Protein 1R0M (pdb70)

Structure (mmCIF, N/CA/C/O backbone):
data_1R0M
#
_entry.id   1R0M
#
_cell.length_a   116.367
_cell.length_b   116.367
_cell.length_c   120.467
_cell.angle_alpha   90.00
_cell.angle_beta   90.00
_cell.angle_gamma   90.00
#
_symmetry.space_group_name_H-M   'P 4'
#
loop_
_entity.id
_entity.type
_entity.pdbx_description
1 polymer 'N-acylamino acid racemase'
2 water water
#
loop_
_atom_site.group_PDB
_atom_site.id
_atom_site.type_symbol
_atom_site.label_atom_id
_atom_site.label_alt_id
_atom_site.label_comp_id
_atom_site.label_asym_id
_atom_site.label_entity_id
_atom_site.label_seq_id
_atom_site.pdbx_PDB_ins_code
_atom_site.Cartn_x
_atom_site.Cartn_y
_atom_site.Cartn_z
_atom_site.occupancy
_atom_site.B_iso_or_equiv
_atom_site.auth_seq_id
_atom_site.auth_comp_id
_atom_site.auth_asym_id
_atom_site.auth_atom_id
_atom_site.pdbx_PDB_model_num
ATOM 1 N N . ARG A 1 6 ? 17.778 25.222 21.826 1.00 27.39 6 ARG A N 1
ATOM 2 C CA . ARG A 1 6 ? 18.458 24.863 23.104 1.00 26.31 6 ARG A CA 1
ATOM 3 C C . ARG A 1 6 ? 19.782 24.126 22.874 1.00 22.91 6 ARG A C 1
ATOM 4 O O . ARG A 1 6 ? 20.341 24.130 21.767 1.00 20.34 6 ARG A O 1
ATOM 12 N N . MET A 1 7 ? 20.306 23.531 23.935 1.00 20.59 7 MET A N 1
ATOM 13 C CA . MET A 1 7 ? 21.681 23.054 23.932 1.00 19.92 7 MET A CA 1
ATOM 14 C C . MET A 1 7 ? 21.786 21.710 23.234 1.00 18.06 7 MET A C 1
ATOM 15 O O . MET A 1 7 ? 20.786 21.023 23.053 1.00 18.47 7 MET A O 1
ATOM 20 N N . PHE A 1 8 ? 22.993 21.354 22.816 1.00 15.40 8 PHE A N 1
ATOM 21 C CA . PHE A 1 8 ? 23.222 20.099 22.116 1.00 14.57 8 PHE A CA 1
ATOM 22 C C . PHE A 1 8 ? 24.294 19.265 22.810 1.00 14.43 8 PHE A C 1
ATOM 23 O O . PHE A 1 8 ? 25.314 19.780 23.261 1.00 13.73 8 PHE A O 1
ATOM 31 N N . LYS A 1 9 ? 24.025 17.968 22.913 1.00 14.56 9 LYS A N 1
ATOM 32 C CA . LYS A 1 9 ? 24.964 17.008 23.471 1.00 15.39 9 LYS A CA 1
ATOM 33 C C . LYS A 1 9 ? 25.672 16.291 22.335 1.00 14.94 9 LYS A C 1
ATOM 34 O O . LYS A 1 9 ? 25.032 15.760 21.434 1.00 16.50 9 LYS A O 1
ATOM 40 N N . ILE A 1 10 ? 26.996 16.290 22.373 1.00 13.96 10 ILE A N 1
ATOM 41 C CA . ILE A 1 10 ? 27.770 15.581 21.371 1.00 14.40 10 ILE A CA 1
ATOM 42 C C . ILE A 1 10 ? 27.967 14.159 21.877 1.00 14.75 10 ILE A C 1
ATOM 43 O O . ILE A 1 10 ? 28.689 13.921 22.841 1.00 15.41 10 ILE A O 1
ATOM 48 N N . GLU A 1 11 ? 27.279 13.231 21.222 1.00 14.70 11 GLU A N 1
ATOM 49 C CA . GLU A 1 11 ? 27.205 11.834 21.668 1.00 16.67 11 GLU A CA 1
ATOM 50 C C . GLU A 1 11 ? 28.231 10.900 21.041 1.00 15.35 11 GLU A C 1
ATOM 51 O O . GLU A 1 11 ? 28.588 9.882 21.631 1.00 16.63 11 GLU A O 1
ATOM 57 N N . ALA A 1 12 ? 28.673 11.195 19.825 1.00 13.83 12 ALA A N 1
ATOM 58 C CA . ALA A 1 12 ? 29.599 10.307 19.139 1.00 13.21 12 ALA A CA 1
ATOM 59 C C . ALA A 1 12 ? 30.383 11.085 18.100 1.00 12.12 12 ALA A C 1
ATOM 60 O O . ALA A 1 12 ? 29.955 12.161 17.655 1.00 12.71 12 ALA A O 1
ATOM 62 N N . ALA A 1 13 ? 31.532 10.541 17.725 1.00 12.23 13 ALA A N 1
ATOM 63 C CA . ALA A 1 13 ? 32.363 11.120 16.685 1.00 11.65 13 ALA A CA 1
ATOM 64 C C . ALA A 1 13 ? 32.937 10.017 15.818 1.00 12.10 13 ALA A C 1
ATOM 65 O O . ALA A 1 13 ? 33.255 8.932 16.294 1.00 15.01 13 ALA A O 1
ATOM 67 N N . GLU A 1 14 ? 33.064 10.294 14.533 1.00 11.34 14 GLU A N 1
ATOM 68 C CA . GLU A 1 14 ? 33.778 9.428 13.618 1.00 11.57 14 GLU A CA 1
ATOM 69 C C . GLU A 1 14 ? 34.931 10.196 13.000 1.00 10.78 14 GLU A C 1
ATOM 70 O O . GLU A 1 14 ? 34.781 11.365 12.659 1.00 11.09 14 GLU A O 1
ATOM 76 N N . ILE A 1 15 ? 36.070 9.532 12.832 1.00 10.76 15 ILE A N 1
ATOM 77 C CA . ILE A 1 15 ? 37.163 10.051 12.015 1.00 11.31 15 ILE A CA 1
ATOM 78 C C . ILE A 1 15 ? 37.269 9.118 10.828 1.00 11.49 15 ILE A C 1
ATOM 79 O O . ILE A 1 15 ? 37.427 7.905 11.007 1.00 12.46 15 ILE A O 1
ATOM 84 N N . VAL A 1 16 ? 37.119 9.677 9.635 1.00 11.80 16 VAL A N 1
ATOM 85 C CA . VAL A 1 16 ? 37.205 8.916 8.395 1.00 12.43 16 VAL A CA 1
ATOM 86 C C . VAL A 1 16 ? 38.276 9.527 7.522 1.00 12.31 16 VAL A C 1
ATOM 87 O O . VAL A 1 16 ? 38.210 10.708 7.217 1.00 13.31 16 VAL A O 1
ATOM 91 N N . VAL A 1 17 ? 39.260 8.730 7.132 1.00 12.50 17 VAL A N 1
ATOM 92 C CA . VAL A 1 17 ? 40.328 9.207 6.278 1.00 13.27 17 VAL A CA 1
ATOM 93 C C . VAL A 1 17 ? 40.136 8.596 4.902 1.00 12.33 17 VAL A C 1
ATOM 94 O O . VAL A 1 17 ? 40.219 7.377 4.738 1.00 13.20 17 VAL A O 1
ATOM 98 N N . ALA A 1 18 ? 39.861 9.449 3.924 1.00 12.91 18 ALA A N 1
ATOM 99 C CA . ALA A 1 18 ? 39.640 9.037 2.542 1.00 13.08 18 ALA A CA 1
ATOM 100 C C . ALA A 1 18 ? 40.871 9.302 1.697 1.00 14.10 18 ALA A C 1
ATOM 101 O O . ALA A 1 18 ? 41.657 10.213 1.985 1.00 14.67 18 ALA A O 1
ATOM 103 N N . ARG A 1 19 ? 41.039 8.484 0.660 1.00 15.50 19 ARG A N 1
ATOM 104 C CA . ARG A 1 19 ? 42.047 8.696 -0.363 1.00 18.15 19 ARG A CA 1
ATOM 105 C C . ARG A 1 19 ? 41.264 8.936 -1.642 1.00 17.48 19 ARG A C 1
ATOM 106 O O . ARG A 1 19 ? 40.785 8.011 -2.304 1.00 17.33 19 ARG A O 1
ATOM 114 N N . LEU A 1 20 ? 41.091 10.208 -1.956 1.00 16.88 20 LEU A N 1
ATOM 115 C CA . LEU A 1 20 ? 40.109 10.608 -2.944 1.00 17.01 20 LEU A CA 1
ATOM 116 C C . LEU A 1 20 ? 40.793 10.809 -4.288 1.00 17.52 20 LEU A C 1
ATOM 117 O O . LEU A 1 20 ? 41.729 11.584 -4.383 1.00 17.02 20 LEU A O 1
ATOM 122 N N . PRO A 1 21 ? 40.380 10.083 -5.331 1.00 18.10 21 PRO A N 1
ATOM 123 C CA . PRO A 1 21 ? 41.008 10.281 -6.638 1.00 18.61 21 PRO A CA 1
ATOM 124 C C . PRO A 1 21 ? 40.838 11.700 -7.186 1.00 18.67 21 PRO A C 1
ATOM 125 O O . PRO A 1 21 ? 39.732 12.248 -7.233 1.00 17.68 21 PRO A O 1
ATOM 129 N N . LEU A 1 22 ? 41.952 12.286 -7.595 1.00 19.68 22 LEU A N 1
ATOM 130 C CA . LEU A 1 22 ? 41.951 13.584 -8.233 1.00 21.68 22 LEU A CA 1
ATOM 131 C C . LEU A 1 22 ? 41.596 13.445 -9.699 1.00 22.94 22 LEU A C 1
ATOM 132 O O . LEU A 1 22 ? 41.471 12.337 -10.237 1.00 23.78 22 LEU A O 1
ATOM 137 N N . LYS A 1 23 ? 41.449 14.592 -10.343 1.00 24.12 23 LYS A N 1
ATOM 138 C CA . LYS A 1 23 ? 41.275 14.658 -11.776 1.00 25.25 23 LYS A CA 1
ATOM 139 C C . LYS A 1 23 ? 42.633 14.880 -12.439 1.00 26.29 23 LYS A C 1
ATOM 140 O O . LYS A 1 23 ? 43.338 15.857 -12.133 1.00 27.67 23 LYS A O 1
ATOM 146 N N . THR A 1 34 ? 47.180 13.219 -6.906 1.00 30.77 34 THR A N 1
ATOM 147 C CA . THR A 1 34 ? 46.818 12.139 -7.816 1.00 30.05 34 THR A CA 1
ATOM 148 C C . THR A 1 34 ? 45.736 11.310 -7.140 1.00 28.05 34 THR A C 1
ATOM 149 O O . THR A 1 34 ? 44.741 10.900 -7.746 1.00 27.11 34 THR A O 1
ATOM 153 N N . HIS A 1 35 ? 45.976 11.046 -5.868 1.00 26.18 35 HIS A N 1
ATOM 154 C CA . HIS A 1 35 ? 44.915 10.982 -4.883 1.00 24.86 35 HIS A CA 1
ATOM 155 C C . HIS A 1 35 ? 45.284 12.076 -3.892 1.00 23.49 35 HIS A C 1
ATOM 156 O O . HIS A 1 35 ? 46.426 12.521 -3.861 1.00 24.21 35 HIS A O 1
ATOM 163 N N . LYS A 1 36 ? 44.320 12.542 -3.112 1.00 21.42 36 LYS A N 1
ATOM 164 C CA . LYS A 1 36 ? 44.621 13.395 -1.972 1.00 20.34 36 LYS A CA 1
ATOM 165 C C . LYS A 1 36 ? 44.009 12.751 -0.747 1.00 18.28 36 LYS A C 1
ATOM 166 O O . LYS A 1 36 ? 42.905 12.238 -0.806 1.00 17.29 36 LYS A O 1
ATOM 172 N N . VAL A 1 37 ? 44.734 12.776 0.360 1.00 17.41 37 VAL A N 1
ATOM 173 C CA . VAL A 1 37 ? 44.215 12.284 1.620 1.00 16.24 37 VAL A CA 1
ATOM 174 C C . VAL A 1 37 ? 43.286 13.343 2.225 1.00 14.77 37 VAL A C 1
ATOM 175 O O . VAL A 1 37 ? 43.652 14.515 2.363 1.00 16.14 37 VAL A O 1
ATOM 179 N N . VAL A 1 38 ? 42.068 12.929 2.547 1.00 12.57 38 VAL A N 1
ATOM 180 C CA . VAL A 1 38 ? 41.040 13.827 3.057 1.00 11.70 38 VAL A CA 1
ATOM 181 C C . VAL A 1 38 ? 40.583 13.327 4.423 1.00 11.67 38 VAL A C 1
ATOM 182 O O . VAL A 1 38 ? 39.857 12.340 4.512 1.00 12.03 38 VAL A O 1
ATOM 186 N N . PRO A 1 39 ? 41.034 13.973 5.498 1.00 11.40 39 PRO A N 1
ATOM 187 C CA . PRO A 1 39 ? 40.582 13.613 6.841 1.00 11.19 39 PRO A CA 1
ATOM 188 C C . PRO A 1 39 ? 39.260 14.285 7.174 1.00 10.36 39 PRO A C 1
ATOM 189 O O . PRO A 1 39 ? 39.139 15.503 7.070 1.00 11.22 39 PRO A O 1
ATOM 193 N N . LEU A 1 40 ? 38.276 13.492 7.567 1.00 9.27 40 LEU A N 1
ATOM 194 C CA . LEU A 1 40 ? 36.962 13.997 7.944 1.00 9.58 40 LEU A CA 1
ATOM 195 C C . LEU A 1 40 ? 36.662 13.698 9.398 1.00 9.33 40 LEU A C 1
ATOM 196 O O . LEU A 1 40 ? 36.990 12.618 9.895 1.00 10.74 40 LEU A O 1
ATOM 201 N N . LEU A 1 41 ? 36.022 14.656 10.062 1.00 8.74 41 LEU A N 1
ATOM 202 C CA . LEU A 1 41 ? 35.426 14.459 11.373 1.00 8.77 41 LEU A CA 1
ATOM 203 C C . LEU A 1 41 ? 33.917 14.598 11.268 1.00 9.22 41 LEU A C 1
ATOM 204 O O . LEU A 1 41 ? 33.423 15.577 10.708 1.00 9.52 41 LEU A O 1
ATOM 209 N N . ILE A 1 42 ? 33.200 13.618 11.808 1.00 9.45 42 ILE A N 1
ATOM 210 C CA . ILE A 1 42 ? 31.746 13.647 11.875 1.00 10.16 42 ILE A CA 1
ATOM 211 C C . ILE A 1 42 ? 31.349 13.655 13.332 1.00 9.65 42 ILE A C 1
ATOM 212 O O . ILE A 1 42 ? 31.742 12.764 14.078 1.00 11.06 42 ILE A O 1
ATOM 217 N N . LEU A 1 43 ? 30.584 14.661 13.741 1.00 9.43 43 LEU A N 1
ATOM 218 C CA . LEU A 1 43 ? 30.054 14.747 15.096 1.00 10.08 43 LEU A CA 1
ATOM 219 C C . LEU A 1 43 ? 28.570 14.452 15.063 1.00 10.83 43 LEU A C 1
ATOM 220 O O . LEU A 1 43 ? 27.862 14.946 14.193 1.00 11.79 43 LEU A O 1
ATOM 225 N N . HIS A 1 44 ? 28.109 13.657 16.030 1.00 11.16 44 HIS A N 1
ATOM 226 C CA . HIS A 1 44 ? 26.719 13.216 16.120 1.00 12.45 44 HIS A CA 1
ATOM 227 C C . HIS A 1 44 ? 26.101 13.738 17.393 1.00 12.66 44 HIS A C 1
ATOM 228 O O . HIS A 1 44 ? 26.680 13.615 18.467 1.00 13.60 44 HIS A O 1
ATOM 235 N N . GLY A 1 45 ? 24.902 14.299 17.273 1.00 12.90 45 GLY A N 1
ATOM 236 C CA . GLY A 1 45 ? 24.106 14.650 18.431 1.00 14.01 45 GLY A CA 1
ATOM 237 C C . GLY A 1 45 ? 22.738 15.147 18.025 1.00 14.31 45 GLY A C 1
ATOM 238 O O . GLY A 1 45 ? 22.557 15.682 16.932 1.00 13.76 45 GLY A O 1
ATOM 239 N N . GLU A 1 46 ? 21.766 14.952 18.913 1.00 15.06 46 GLU A N 1
ATOM 240 C CA . GLU A 1 46 ? 20.430 15.512 18.752 1.00 15.44 46 GLU A CA 1
ATOM 241 C C . GLU A 1 46 ? 19.777 15.064 17.444 1.00 15.39 46 GLU A C 1
ATOM 242 O O . GLU A 1 46 ? 18.980 15.791 16.859 1.00 16.28 46 GLU A O 1
ATOM 248 N N . GLY A 1 47 ? 20.125 13.871 16.981 1.00 15.54 47 GLY A N 1
ATOM 249 C CA . GLY A 1 47 ? 19.556 13.313 15.768 1.00 15.82 47 GLY A CA 1
ATOM 250 C C . GLY A 1 47 ? 20.113 13.843 14.456 1.00 15.37 47 GLY A C 1
ATOM 251 O O . GLY A 1 47 ? 19.639 13.480 13.382 1.00 16.10 47 GLY A O 1
ATOM 252 N N . VAL A 1 48 ? 21.124 14.702 14.529 1.00 13.98 48 VAL A N 1
ATOM 253 C CA . VAL A 1 48 ? 21.741 15.253 13.328 1.00 14.02 48 VAL A CA 1
ATOM 254 C C . VAL A 1 48 ? 23.252 15.034 13.384 1.00 12.89 48 VAL A C 1
ATOM 255 O O . VAL A 1 48 ? 23.788 14.496 14.356 1.00 12.17 48 VAL A O 1
ATOM 259 N N . GLN A 1 49 ? 23.931 15.440 12.323 1.00 12.29 49 GLN A N 1
ATOM 260 C CA . GLN A 1 49 ? 25.373 15.273 12.250 1.00 12.43 49 GLN A CA 1
ATOM 261 C C . GLN A 1 49 ? 26.007 16.511 11.658 1.00 11.11 49 GLN A C 1
ATOM 262 O O . GLN A 1 49 ? 25.415 17.192 10.824 1.00 12.26 49 GLN A O 1
ATOM 268 N N . GLY A 1 50 ? 27.209 16.810 12.122 1.00 9.50 50 GLY A N 1
ATOM 269 C CA . GLY A 1 50 ? 28.044 17.854 11.550 1.00 9.24 50 GLY A CA 1
ATOM 270 C C . GLY A 1 50 ? 29.313 17.241 11.001 1.00 8.65 50 GLY A C 1
ATOM 271 O O . GLY A 1 50 ? 29.881 16.341 11.610 1.00 9.80 50 GLY A O 1
ATOM 272 N N . VAL A 1 51 ? 29.774 17.734 9.860 1.00 7.96 51 VAL A N 1
ATOM 273 C CA . VAL A 1 51 ? 30.963 17.186 9.218 1.00 7.83 51 VAL A CA 1
ATOM 274 C C . VAL A 1 51 ? 31.939 18.303 8.892 1.00 7.75 51 VAL A C 1
ATOM 275 O O . VAL A 1 51 ? 31.524 19.362 8.410 1.00 9.25 51 VAL A O 1
ATOM 279 N N . ALA A 1 52 ? 33.220 18.063 9.134 1.00 7.51 52 ALA A N 1
ATOM 280 C CA . ALA A 1 52 ? 34.266 18.977 8.708 1.00 7.25 52 ALA A CA 1
ATOM 281 C C . ALA A 1 52 ? 35.453 18.205 8.162 1.00 7.34 52 ALA A C 1
ATOM 282 O O . ALA A 1 52 ? 35.616 17.012 8.410 1.00 9.20 52 ALA A O 1
ATOM 284 N N . GLU A 1 53 ? 36.284 18.931 7.422 1.00 7.45 53 GLU A N 1
ATOM 285 C CA . GLU A 1 53 ? 37.407 18.397 6.684 1.00 8.21 53 GLU A CA 1
ATOM 286 C C . GLU A 1 53 ? 38.707 19.037 7.137 1.00 7.96 53 GLU A C 1
ATOM 287 O O . GLU A 1 53 ? 38.837 20.250 7.174 1.00 8.38 53 GLU A O 1
ATOM 293 N N . GLY A 1 54 ? 39.680 18.212 7.486 1.00 8.12 54 GLY A N 1
ATOM 294 C CA . GLY A 1 54 ? 40.979 18.721 7.879 1.00 8.80 54 GLY A CA 1
ATOM 295 C C . GLY A 1 54 ? 41.789 19.189 6.694 1.00 9.42 54 GLY A C 1
ATOM 296 O O . GLY A 1 54 ? 41.768 18.546 5.652 1.00 10.63 54 GLY A O 1
ATOM 297 N N . THR A 1 55 ? 42.516 20.303 6.862 1.00 9.68 55 THR A N 1
ATOM 298 C CA . THR A 1 55 ? 43.352 20.847 5.794 1.00 10.16 55 THR A CA 1
ATOM 299 C C . THR A 1 55 ? 44.843 20.658 6.046 1.00 10.88 55 THR A C 1
ATOM 300 O O . THR A 1 55 ? 45.669 21.209 5.318 1.00 12.03 55 THR A O 1
ATOM 304 N N . MET A 1 56 ? 45.210 19.883 7.067 1.00 11.00 56 MET A N 1
ATOM 305 C CA . MET A 1 56 ? 46.615 19.538 7.255 1.00 11.76 56 MET A CA 1
ATOM 306 C C . MET A 1 56 ? 46.984 18.400 6.312 1.00 12.19 56 MET A C 1
ATOM 307 O O . MET A 1 56 ? 46.130 17.604 5.902 1.00 12.54 56 MET A O 1
ATOM 312 N N . GLU A 1 57 ? 48.271 18.352 5.967 1.00 13.58 57 GLU A N 1
ATOM 313 C CA . GLU A 1 57 ? 48.816 17.389 5.022 1.00 14.18 57 GLU A CA 1
ATOM 314 C C . GLU A 1 57 ? 49.643 16.334 5.769 1.00 12.46 57 GLU A C 1
ATOM 315 O O . GLU A 1 57 ? 49.871 16.458 6.966 1.00 12.03 57 GLU A O 1
ATOM 321 N N . ALA A 1 58 ? 50.105 15.311 5.070 1.00 12.11 58 ALA A N 1
ATOM 322 C CA . ALA A 1 58 ? 50.914 14.270 5.703 1.00 12.25 58 ALA A CA 1
ATOM 323 C C . ALA A 1 58 ? 52.220 14.838 6.247 1.00 11.25 58 ALA A C 1
ATOM 324 O O . ALA A 1 58 ? 52.702 14.393 7.288 1.00 11.24 58 ALA A O 1
ATOM 326 N N . ARG A 1 59 ? 52.789 15.801 5.527 1.00 10.87 59 ARG A N 1
ATOM 327 C CA . ARG A 1 59 ? 54.022 16.489 5.896 1.00 11.31 59 ARG A CA 1
ATOM 328 C C . ARG A 1 59 ? 53.758 17.992 5.970 1.00 10.74 59 ARG A C 1
ATOM 329 O O . ARG A 1 59 ? 52.851 18.501 5.316 1.00 11.27 59 ARG A O 1
ATOM 337 N N . PRO A 1 60 ? 54.540 18.711 6.770 1.00 9.92 60 PRO A N 1
ATOM 338 C CA . PRO A 1 60 ? 54.288 20.133 7.015 1.00 10.60 60 PRO A CA 1
ATOM 339 C C . PRO A 1 60 ? 54.856 21.026 5.930 1.00 11.15 60 PRO A C 1
ATOM 340 O O . PRO A 1 60 ? 55.956 21.545 6.064 1.00 12.05 60 PRO A O 1
ATOM 344 N N . MET A 1 61 ? 54.087 21.180 4.853 1.00 11.98 61 MET A N 1
ATOM 345 C CA . MET A 1 61 ? 54.551 21.891 3.653 1.00 13.38 61 MET A CA 1
ATOM 346 C C . MET A 1 61 ? 53.959 23.297 3.542 1.00 12.65 61 MET A C 1
ATOM 347 O O . MET A 1 61 ? 54.696 24.262 3.352 1.00 14.42 61 MET A O 1
ATOM 352 N N . TYR A 1 62 ? 52.638 23.398 3.648 1.00 12.28 62 TYR A N 1
ATOM 353 C CA . TYR A 1 62 ? 51.948 24.687 3.648 1.00 12.38 62 TYR A CA 1
ATOM 354 C C . TYR A 1 62 ? 52.073 25.373 5.004 1.00 12.06 62 TYR A C 1
ATOM 355 O O . TYR A 1 62 ? 52.286 26.571 5.103 1.00 12.72 62 TYR A O 1
ATOM 364 N N . ARG A 1 63 ? 51.937 24.597 6.067 1.00 11.67 63 ARG A N 1
ATOM 365 C CA . ARG A 1 63 ? 52.177 25.100 7.406 1.00 11.13 63 ARG A CA 1
ATOM 366 C C . ARG A 1 63 ? 52.615 23.929 8.286 1.00 10.53 63 ARG A C 1
ATOM 367 O O . ARG A 1 63 ? 53.078 22.919 7.778 1.00 11.34 63 ARG A O 1
ATOM 375 N N . GLU A 1 64 ? 52.506 24.086 9.595 1.00 9.83 64 GLU A N 1
ATOM 376 C CA . GLU A 1 64 ? 53.251 23.268 10.535 1.00 9.76 64 GLU A CA 1
ATOM 377 C C . GLU A 1 64 ? 52.562 21.973 10.978 1.00 9.32 64 GLU A C 1
ATOM 378 O O . GLU A 1 64 ? 53.221 21.084 11.517 1.00 10.34 64 GLU A O 1
ATOM 384 N N . GLU A 1 65 ? 51.255 21.854 10.775 1.00 8.75 65 GLU A N 1
ATOM 385 C CA . GLU A 1 65 ? 50.516 20.700 11.270 1.00 8.88 65 GLU A CA 1
ATOM 386 C C . GLU A 1 65 ? 50.615 19.534 10.307 1.00 8.81 65 GLU A C 1
ATOM 387 O O . GLU A 1 65 ? 50.842 19.717 9.111 1.00 9.93 65 GLU A O 1
ATOM 393 N N . THR A 1 66 ? 50.420 18.330 10.830 1.00 8.82 66 THR A N 1
ATOM 394 C CA . THR A 1 66 ? 50.408 17.125 10.013 1.00 9.35 66 THR A CA 1
ATOM 395 C C . THR A 1 66 ? 49.220 16.251 10.371 1.00 9.48 66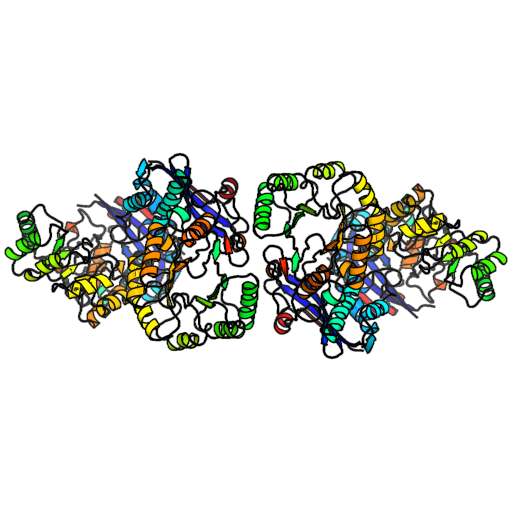 THR A C 1
ATOM 396 O O . THR A 1 66 ? 48.656 16.349 11.455 1.00 9.74 66 THR A O 1
ATOM 400 N N . ILE A 1 67 ? 48.855 15.372 9.453 1.00 9.94 67 ILE A N 1
ATOM 401 C CA . ILE A 1 67 ? 47.739 14.473 9.705 1.00 10.61 67 ILE A CA 1
ATOM 402 C C . ILE A 1 67 ? 48.006 13.611 10.947 1.00 10.15 67 ILE A C 1
ATOM 403 O O . ILE A 1 67 ? 47.128 13.450 11.791 1.00 10.26 67 ILE A O 1
ATOM 408 N N . ALA A 1 68 ? 49.210 13.056 11.091 1.00 10.20 68 ALA A N 1
ATOM 409 C CA . ALA A 1 68 ? 49.490 12.235 12.273 1.00 10.89 68 ALA A CA 1
ATOM 410 C C . ALA A 1 68 ? 49.335 13.006 13.580 1.00 10.23 68 ALA A C 1
ATOM 411 O O . ALA A 1 68 ? 48.741 12.506 14.537 1.00 10.81 68 ALA A O 1
ATOM 413 N N . GLY A 1 69 ? 49.887 14.217 13.634 1.00 9.60 69 GLY A N 1
ATOM 414 C CA . GLY A 1 69 ? 49.741 15.034 14.816 1.00 9.57 69 GLY A CA 1
ATOM 415 C C . GLY A 1 69 ? 48.287 15.388 15.111 1.00 9.16 69 GLY A C 1
ATOM 416 O O . GLY A 1 69 ? 47.810 15.277 16.234 1.00 9.35 69 GLY A O 1
ATOM 417 N N . ALA A 1 70 ? 47.577 15.819 14.080 1.00 9.15 70 ALA A N 1
ATOM 418 C CA . ALA A 1 70 ? 46.212 16.302 14.244 1.00 8.97 70 ALA A CA 1
ATOM 419 C C . ALA A 1 70 ? 45.272 15.182 14.663 1.00 9.19 70 ALA A C 1
ATOM 420 O O . ALA A 1 70 ? 44.463 15.362 15.559 1.00 9.49 70 ALA A O 1
ATOM 422 N N . LEU A 1 71 ? 45.380 14.017 14.042 1.00 9.79 71 LEU A N 1
ATOM 423 C CA . LEU A 1 71 ? 44.452 12.942 14.373 1.00 10.55 71 LEU A CA 1
ATOM 424 C C . LEU A 1 71 ? 44.745 12.381 15.773 1.00 10.45 71 LEU A C 1
ATOM 425 O O . LEU A 1 71 ? 43.834 12.011 16.507 1.00 10.15 71 LEU A O 1
ATOM 430 N N . ASP A 1 72 ? 46.007 12.344 16.171 1.00 10.32 72 ASP A N 1
ATOM 431 C CA . ASP A 1 72 ? 46.337 11.948 17.526 1.00 10.30 72 ASP A CA 1
ATOM 432 C C . ASP A 1 72 ? 45.786 12.957 18.548 1.00 10.25 72 ASP A C 1
ATOM 433 O O . ASP A 1 72 ? 45.303 12.575 19.613 1.00 10.81 72 ASP A O 1
ATOM 438 N N . LEU A 1 73 ? 45.855 14.250 18.226 1.00 9.96 73 LEU A N 1
ATOM 439 C CA . LEU A 1 73 ? 45.290 15.285 19.086 1.00 10.47 73 LEU A CA 1
ATOM 440 C C . LEU A 1 73 ? 43.765 15.153 19.186 1.00 9.88 73 LEU A C 1
ATOM 441 O O . LEU A 1 73 ? 43.197 15.301 20.265 1.00 10.26 73 LEU A O 1
ATOM 446 N N . LEU A 1 74 ? 43.106 14.859 18.069 1.00 9.74 74 LEU A N 1
ATOM 447 C CA . LEU A 1 74 ? 41.667 14.619 18.084 1.00 10.58 74 LEU A CA 1
ATOM 448 C C . LEU A 1 74 ? 41.292 13.430 18.956 1.00 10.38 74 LEU A C 1
ATOM 449 O O . LEU A 1 74 ? 40.469 13.561 19.862 1.00 11.54 74 LEU A O 1
ATOM 454 N N . ARG A 1 75 ? 41.872 12.262 18.688 1.00 11.24 75 ARG A N 1
ATOM 455 C CA . ARG A 1 75 ? 41.407 11.080 19.395 1.00 12.42 75 ARG A CA 1
ATOM 456 C C . ARG A 1 75 ? 41.868 11.045 20.850 1.00 12.32 75 ARG A C 1
ATOM 457 O O . ARG A 1 75 ? 41.152 10.537 21.708 1.00 13.52 75 ARG A O 1
ATOM 465 N N . GLY A 1 76 ? 43.027 11.630 21.138 1.00 12.08 76 GLY A N 1
ATOM 466 C CA . GLY A 1 76 ? 43.603 11.556 22.468 1.00 13.14 76 GLY A CA 1
ATOM 467 C C . GLY A 1 76 ? 43.269 12.704 23.397 1.00 12.71 76 GLY A C 1
ATOM 468 O O . GLY A 1 76 ? 43.441 12.588 24.607 1.00 14.96 76 GLY A O 1
ATOM 469 N N . THR A 1 77 ? 42.783 13.815 22.848 1.00 11.70 77 THR A N 1
ATOM 470 C CA . THR A 1 77 ? 42.571 15.018 23.642 1.00 11.56 77 THR A CA 1
ATOM 471 C C . THR A 1 77 ? 41.232 15.698 23.364 1.00 10.85 77 THR A C 1
ATOM 472 O O . THR A 1 77 ? 40.395 15.834 24.249 1.00 11.80 77 THR A O 1
ATOM 476 N N . PHE A 1 78 ? 41.027 16.135 22.130 1.00 10.11 78 PHE A N 1
ATOM 477 C CA . PHE A 1 78 ? 39.879 16.976 21.851 1.00 10.28 78 PHE A CA 1
ATOM 478 C C . PHE A 1 78 ? 38.551 16.216 21.922 1.00 9.99 78 PHE A C 1
ATOM 479 O O . PHE A 1 78 ? 37.579 16.702 22.503 1.00 11.34 78 PHE A O 1
ATOM 487 N N . LEU A 1 79 ? 38.495 15.023 21.343 1.00 9.64 79 LEU A N 1
ATOM 488 C CA . LEU A 1 79 ? 37.246 14.276 21.366 1.00 10.42 79 LEU A CA 1
ATOM 489 C C . LEU A 1 79 ? 36.902 13.833 22.795 1.00 11.41 79 LEU A C 1
ATOM 490 O O . LEU A 1 79 ? 35.771 14.026 23.209 1.00 11.80 79 LEU A O 1
ATOM 495 N N . PRO A 1 80 ? 37.834 13.283 23.578 1.00 11.94 80 PRO A N 1
ATOM 496 C CA . PRO A 1 80 ? 37.521 13.011 24.988 1.00 12.79 80 PRO A CA 1
ATOM 497 C C . PRO A 1 80 ? 36.999 14.221 25.758 1.00 13.09 80 PRO A C 1
ATOM 498 O O . PRO A 1 80 ? 36.176 14.069 26.662 1.00 14.42 80 PRO A O 1
ATOM 502 N N . ALA A 1 81 ? 37.457 15.414 25.406 1.00 13.33 81 ALA A N 1
ATOM 503 C CA . ALA A 1 81 ? 37.024 16.620 26.098 1.00 14.12 81 ALA A CA 1
ATOM 504 C C . ALA A 1 81 ? 35.573 16.982 25.814 1.00 13.98 81 ALA A C 1
ATOM 505 O O . ALA A 1 81 ? 34.908 17.574 26.666 1.00 17.00 81 ALA A O 1
ATOM 507 N N . ILE A 1 82 ? 35.066 16.636 24.633 1.00 12.38 82 ILE A N 1
ATOM 508 C CA . ILE A 1 82 ? 33.720 17.069 24.251 1.00 12.41 82 ILE A CA 1
ATOM 509 C C . ILE A 1 82 ? 32.672 15.968 24.243 1.00 12.26 82 ILE A C 1
ATOM 510 O O . ILE A 1 82 ? 31.491 16.268 24.333 1.00 12.98 82 ILE A O 1
ATOM 515 N N . LEU A 1 83 ? 33.078 14.705 24.150 1.00 12.35 83 LEU A N 1
ATOM 516 C CA . LEU A 1 83 ? 32.102 13.618 24.013 1.00 12.69 83 LEU A CA 1
ATOM 517 C C . LEU A 1 83 ? 31.319 13.428 25.306 1.00 13.33 83 LEU A C 1
ATOM 518 O O . LEU A 1 83 ? 31.901 13.352 26.384 1.00 14.20 83 LEU A O 1
ATOM 523 N N . GLY A 1 84 ? 29.998 13.384 25.186 1.00 13.71 84 GLY A N 1
ATOM 524 C CA . GLY A 1 84 ? 29.124 13.284 26.341 1.00 14.11 84 GLY A CA 1
ATOM 525 C C . GLY A 1 84 ? 28.751 14.616 26.958 1.00 14.43 84 GLY A C 1
ATOM 526 O O . GLY A 1 84 ? 27.934 14.668 27.880 1.00 16.00 84 GLY A O 1
ATOM 527 N N . GLN A 1 85 ? 29.353 15.694 26.465 1.00 14.86 85 GLN A N 1
ATOM 528 C CA . GLN A 1 85 ? 29.139 17.019 27.022 1.00 14.85 85 GLN A CA 1
ATOM 529 C C . GLN A 1 85 ? 28.077 17.780 26.242 1.00 13.90 85 GLN A C 1
ATOM 530 O O . GLN A 1 85 ? 27.840 17.507 25.059 1.00 13.96 85 GLN A O 1
ATOM 536 N N . THR A 1 86 ? 27.440 18.723 26.927 1.00 14.19 86 THR A N 1
ATOM 537 C CA . THR A 1 86 ? 26.369 19.523 26.373 1.00 14.46 86 THR A CA 1
ATOM 538 C C . THR A 1 86 ? 26.830 20.970 26.255 1.00 13.63 86 THR A C 1
ATOM 539 O O . THR A 1 86 ? 27.465 21.507 27.168 1.00 14.29 86 THR A O 1
ATOM 543 N N . PHE A 1 87 ? 26.518 21.588 25.116 1.00 12.39 87 PHE A N 1
ATOM 544 C CA . PHE A 1 87 ? 27.029 22.910 24.778 1.00 12.50 87 PHE A CA 1
ATOM 545 C C . PHE A 1 87 ? 25.928 23.828 24.283 1.00 12.09 87 PHE A C 1
ATOM 546 O O . PHE A 1 87 ? 24.989 23.390 23.623 1.00 12.53 87 PHE A O 1
ATOM 554 N N . ALA A 1 88 ? 26.089 25.115 24.538 1.00 11.44 88 ALA A N 1
ATOM 555 C CA . ALA A 1 88 ? 25.137 26.107 24.055 1.00 11.38 88 ALA A CA 1
ATOM 556 C C . ALA A 1 88 ? 25.333 26.446 22.571 1.00 9.97 88 ALA A C 1
ATOM 557 O O . ALA A 1 88 ? 24.391 26.773 21.855 1.00 10.82 88 ALA A O 1
ATOM 559 N N . ASN A 1 89 ? 26.574 26.430 22.121 1.00 9.29 89 ASN A N 1
ATOM 560 C CA . ASN A 1 89 ? 26.915 26.924 20.796 1.00 8.78 89 ASN A CA 1
ATOM 561 C C . ASN A 1 89 ? 28.317 26.468 20.431 1.00 8.76 89 ASN A C 1
ATOM 562 O O . ASN A 1 89 ? 29.003 25.867 21.260 1.00 8.51 89 ASN A O 1
ATOM 567 N N . PRO A 1 90 ? 28.749 26.671 19.188 1.00 7.81 90 PRO A N 1
ATOM 568 C CA . PRO A 1 90 ? 30.101 26.250 18.800 1.00 8.25 90 PRO A CA 1
ATOM 569 C C . PRO A 1 90 ? 31.201 26.987 19.547 1.00 8.89 90 PRO A C 1
ATOM 570 O O . PRO A 1 90 ? 32.298 26.447 19.723 1.00 10.36 90 PRO A O 1
ATOM 574 N N . GLU A 1 91 ? 30.918 28.201 20.001 1.00 8.71 91 GLU A N 1
ATOM 575 C CA . GLU A 1 91 ? 31.902 28.942 20.781 1.00 9.04 91 GLU A CA 1
ATOM 576 C C . GLU A 1 91 ? 32.193 28.205 22.099 1.00 9.31 91 GLU A C 1
ATOM 577 O O . GLU A 1 91 ? 33.341 28.131 22.546 1.00 10.45 91 GLU A O 1
ATOM 583 N N . ALA A 1 92 ? 31.161 27.630 22.709 1.00 9.33 92 ALA A N 1
ATOM 584 C CA . ALA A 1 92 ? 31.354 26.873 23.935 1.00 10.11 92 ALA A CA 1
ATOM 585 C C . ALA A 1 92 ? 32.157 25.594 23.656 1.00 10.43 92 ALA A C 1
ATOM 586 O O . ALA A 1 92 ? 32.966 25.167 24.473 1.00 11.45 92 ALA A O 1
ATOM 588 N N . VAL A 1 93 ? 31.946 24.975 22.496 1.00 10.10 93 VAL A N 1
ATOM 589 C CA . VAL A 1 93 ? 32.718 23.790 22.129 1.00 10.31 93 VAL A CA 1
ATOM 590 C C . VAL A 1 93 ? 34.206 24.155 22.028 1.00 10.68 93 VAL A C 1
ATOM 591 O O . VAL A 1 93 ? 35.064 23.481 22.602 1.00 11.20 93 VAL A O 1
ATOM 595 N N . SER A 1 94 ? 34.521 25.214 21.295 1.00 11.71 94 SER A N 1
ATOM 596 C CA . SER A 1 94 ? 35.889 25.693 21.177 1.00 13.90 94 SER A CA 1
ATOM 597 C C . SER A 1 94 ? 36.528 25.997 22.511 1.00 14.23 94 SER A C 1
ATOM 598 O O . SER A 1 94 ? 37.703 25.674 22.738 1.00 14.91 94 SER A O 1
ATOM 601 N N . ASP A 1 95 ? 35.765 26.662 23.372 1.00 15.30 95 ASP A N 1
ATOM 602 C CA . ASP A 1 95 ? 36.233 27.097 24.686 1.00 17.13 95 ASP A CA 1
ATOM 603 C C . ASP A 1 95 ? 36.707 25.906 25.480 1.00 16.13 95 ASP A C 1
ATOM 604 O O . ASP A 1 95 ? 37.664 26.004 26.243 1.00 16.61 95 ASP A O 1
ATOM 609 N N . ALA A 1 96 ? 36.045 24.775 25.304 1.00 15.49 96 ALA A N 1
ATOM 610 C CA . ALA A 1 96 ? 36.428 23.565 26.011 1.00 16.42 96 ALA A CA 1
ATOM 611 C C . ALA A 1 96 ? 37.841 23.086 25.641 1.00 16.35 96 ALA A C 1
ATOM 612 O O . ALA A 1 96 ? 38.458 22.339 26.395 1.00 17.82 96 ALA A O 1
ATOM 614 N N . LEU A 1 97 ? 38.375 23.537 24.510 1.00 15.32 97 LEU A N 1
ATOM 615 C CA . LEU A 1 97 ? 39.712 23.130 24.065 1.00 15.23 97 LEU A CA 1
ATOM 616 C C . LEU A 1 97 ? 40.791 24.216 24.217 1.00 15.77 97 LEU A C 1
ATOM 617 O O . LEU A 1 97 ? 41.923 24.045 23.751 1.00 16.36 97 LEU A O 1
ATOM 622 N N . GLY A 1 98 ? 40.457 25.319 24.874 1.00 16.57 98 GLY A N 1
ATOM 623 C CA . GLY A 1 98 ? 41.328 26.485 24.906 1.00 18.03 98 GLY A CA 1
ATOM 624 C C . GLY A 1 98 ? 42.666 26.353 25.613 1.00 18.85 98 GLY A C 1
ATOM 625 O O . GLY A 1 98 ? 43.552 27.191 25.405 1.00 20.71 98 GLY A O 1
ATOM 626 N N . SER A 1 99 ? 42.847 25.321 26.433 1.00 18.66 99 SER A N 1
ATOM 627 C CA . SER A 1 99 ? 44.100 25.161 27.160 1.00 19.92 99 SER A CA 1
ATOM 628 C C . SER A 1 99 ? 45.287 24.942 26.213 1.00 18.51 99 SER A C 1
ATOM 629 O O . SER A 1 99 ? 46.403 25.421 26.469 1.00 20.94 99 SER A O 1
ATOM 632 N N . TYR A 1 100 ? 45.038 24.244 25.110 1.00 15.23 100 TYR A N 1
ATOM 633 C CA . TYR A 1 100 ? 46.096 23.731 24.243 1.00 14.52 100 TYR A CA 1
ATOM 634 C C . TYR A 1 100 ? 46.553 24.761 23.229 1.00 12.79 100 TYR A C 1
ATOM 635 O O . TYR A 1 100 ? 45.759 25.567 22.759 1.00 15.27 100 TYR A O 1
ATOM 644 N N . ARG A 1 101 ? 47.838 24.733 22.907 1.00 10.91 101 ARG A N 1
ATOM 645 C CA . ARG A 1 101 ? 48.455 25.753 22.072 1.00 10.46 101 ARG A CA 1
ATOM 646 C C . ARG A 1 101 ? 48.561 25.369 20.602 1.00 9.64 101 ARG A C 1
ATOM 647 O O . ARG A 1 101 ? 48.854 24.221 20.264 1.00 10.33 101 ARG A O 1
ATOM 655 N N . GLY A 1 102 ? 48.349 26.346 19.725 1.00 9.39 102 GLY A N 1
ATOM 656 C CA . GLY A 1 102 ? 48.500 26.130 18.299 1.00 9.01 102 GLY A CA 1
ATOM 657 C C . GLY A 1 102 ? 47.516 25.123 17.756 1.00 8.16 102 GLY A C 1
ATOM 658 O O . GLY A 1 102 ? 46.382 25.033 18.209 1.00 8.75 102 GLY A O 1
ATOM 659 N N . ASN A 1 103 ? 47.961 24.349 16.783 1.00 7.41 103 ASN A N 1
ATOM 660 C CA . ASN A 1 103 ? 47.142 23.279 16.227 1.00 7.46 103 ASN A CA 1
ATOM 661 C C . ASN A 1 103 ? 45.774 23.762 15.783 1.00 7.41 103 ASN A C 1
ATOM 662 O O . ASN A 1 103 ? 44.745 23.127 16.028 1.00 7.90 103 ASN A O 1
ATOM 667 N N . ARG A 1 104 ? 45.777 24.883 15.076 1.00 7.96 104 ARG A N 1
ATOM 668 C CA . ARG A 1 104 ? 44.531 25.529 14.690 1.00 8.48 104 ARG A CA 1
ATOM 669 C C . ARG A 1 104 ? 43.708 24.713 13.715 1.00 7.49 104 ARG A C 1
ATOM 670 O O . ARG A 1 104 ? 42.480 24.742 13.786 1.00 7.26 104 ARG A O 1
ATOM 678 N N . MET A 1 105 ? 44.351 24.005 12.794 1.00 6.71 105 MET A N 1
ATOM 679 C CA . MET A 1 105 ? 43.595 23.220 11.831 1.00 7.36 105 MET A CA 1
ATOM 680 C C . MET A 1 105 ? 42.959 21.995 12.497 1.00 7.05 105 MET A C 1
ATOM 681 O O . MET A 1 105 ? 41.836 21.625 12.152 1.00 7.35 105 MET A O 1
ATOM 686 N N . A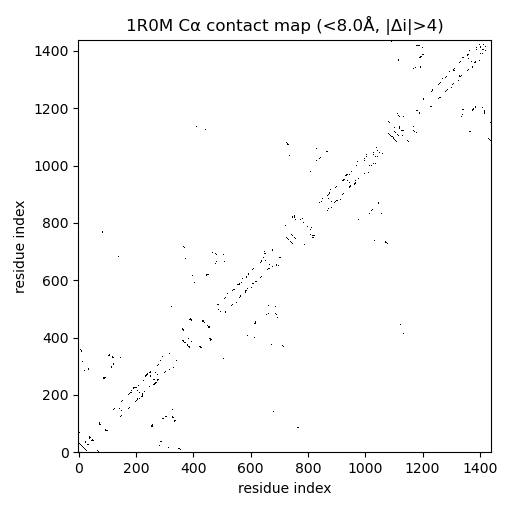LA A 1 106 ? 43.634 21.384 13.468 1.00 7.49 106 ALA A N 1
ATOM 687 C CA . ALA A 1 106 ? 43.020 20.311 14.240 1.00 7.40 106 ALA A CA 1
ATOM 688 C C . ALA A 1 106 ? 41.829 20.847 15.031 1.00 7.34 106 ALA A C 1
ATOM 689 O O . ALA A 1 106 ? 40.753 20.230 15.067 1.00 8.39 106 ALA A O 1
ATOM 691 N N . ARG A 1 107 ? 42.021 21.995 15.672 1.00 7.59 107 ARG A N 1
ATOM 692 C CA . ARG A 1 107 ? 40.938 22.647 16.396 1.00 8.58 107 ARG A CA 1
ATOM 693 C C . ARG A 1 107 ? 39.753 22.935 15.469 1.00 7.68 107 ARG A C 1
ATOM 694 O O . ARG A 1 107 ? 38.596 22.775 15.848 1.00 8.32 107 ARG A O 1
ATOM 702 N N . ALA A 1 108 ? 40.059 23.392 14.259 1.00 7.03 108 ALA A N 1
ATOM 703 C CA . ALA A 1 108 ? 39.034 23.748 13.284 1.00 6.91 108 ALA A CA 1
ATOM 704 C C . ALA A 1 108 ? 38.176 22.562 12.887 1.00 6.71 108 ALA A C 1
ATOM 705 O O . ALA A 1 108 ? 37.003 22.729 12.592 1.00 7.39 108 ALA A O 1
ATOM 707 N N . MET A 1 109 ? 38.744 21.366 12.838 1.00 7.05 109 MET A N 1
ATOM 708 C CA . MET A 1 109 ? 37.925 20.209 12.509 1.00 6.97 109 MET A CA 1
ATOM 709 C C . MET A 1 109 ? 36.777 20.076 13.501 1.00 7.10 109 MET A C 1
ATOM 710 O O . MET A 1 109 ? 35.631 19.830 13.121 1.00 7.83 109 MET A O 1
ATOM 715 N N . VAL A 1 110 ? 37.094 20.198 14.782 1.00 7.31 110 VAL A N 1
ATOM 716 C CA . VAL A 1 110 ? 36.072 20.128 15.813 1.00 7.34 110 VAL A CA 1
ATOM 717 C C . VAL A 1 110 ? 35.106 21.313 15.728 1.00 7.25 110 VAL A C 1
ATOM 718 O O . VAL A 1 110 ? 33.882 21.142 15.760 1.00 7.43 110 VAL A O 1
ATOM 722 N N . GLU A 1 111 ? 35.661 22.518 15.633 1.00 6.68 111 GLU A N 1
ATOM 723 C CA . GLU A 1 111 ? 34.866 23.733 15.701 1.00 6.84 111 GLU A CA 1
ATOM 724 C C . GLU A 1 111 ? 33.908 23.824 14.514 1.00 6.44 111 GLU A C 1
ATOM 725 O O . GLU A 1 111 ? 32.725 24.191 14.667 1.00 7.03 111 GLU A O 1
ATOM 731 N N . MET A 1 112 ? 34.413 23.499 13.328 1.00 6.81 112 MET A N 1
ATOM 732 C CA . MET A 1 112 ? 33.608 23.610 12.125 1.00 6.87 112 MET A CA 1
ATOM 733 C C . MET A 1 112 ? 32.537 22.516 12.060 1.00 6.80 112 MET A C 1
ATOM 734 O O . MET A 1 112 ? 31.420 22.761 11.611 1.00 7.20 112 MET A O 1
ATOM 739 N N . ALA A 1 113 ? 32.875 21.301 12.488 1.00 6.91 113 ALA A N 1
ATOM 740 C CA . ALA A 1 113 ? 31.858 20.260 12.579 1.00 7.15 113 ALA A CA 1
ATOM 741 C C . ALA A 1 113 ? 30.788 20.664 13.592 1.00 6.91 113 ALA A C 1
ATOM 742 O O . ALA A 1 113 ? 29.601 20.381 13.385 1.00 7.81 113 ALA A O 1
ATOM 744 N N . ALA A 1 114 ? 31.191 21.323 14.679 1.00 7.19 114 ALA A N 1
ATOM 745 C CA . ALA A 1 114 ? 30.219 21.801 15.661 1.00 7.34 114 ALA A CA 1
ATOM 746 C C . ALA A 1 114 ? 29.285 22.865 15.074 1.00 7.52 114 ALA A C 1
ATOM 747 O O . ALA A 1 114 ? 28.098 22.864 15.378 1.00 8.21 114 ALA A O 1
ATOM 749 N N . TRP A 1 115 ? 29.812 23.764 14.242 1.00 7.39 115 TRP A N 1
ATOM 750 C CA . TRP A 1 115 ? 28.949 24.734 13.567 1.00 6.83 115 TRP A CA 1
ATOM 751 C C . TRP A 1 115 ? 27.923 24.031 12.693 1.00 7.00 115 TRP A C 1
ATOM 752 O O . TRP A 1 115 ? 26.753 24.406 12.684 1.00 7.84 115 TRP A O 1
ATOM 763 N N . ASP A 1 116 ? 28.367 23.027 11.943 1.00 6.90 116 ASP A N 1
ATOM 764 C CA . ASP A 1 116 ? 27.462 22.302 11.047 1.00 7.31 116 ASP A CA 1
ATOM 765 C C . ASP A 1 116 ? 26.379 21.582 11.866 1.00 7.83 116 ASP A C 1
ATOM 766 O O . ASP A 1 116 ? 25.195 21.634 11.532 1.00 7.99 116 ASP A O 1
ATOM 771 N N . LEU A 1 117 ? 26.791 20.943 12.959 1.00 7.78 117 LEU A N 1
ATOM 772 C CA . LEU A 1 117 ? 25.855 20.237 13.823 1.00 8.22 117 LEU A CA 1
ATOM 773 C C . LEU A 1 117 ? 24.834 21.205 14.432 1.00 8.20 117 LEU A C 1
ATOM 774 O O . LEU A 1 117 ? 23.621 20.965 14.365 1.00 9.01 117 LEU A O 1
ATOM 779 N N . TRP A 1 118 ? 25.334 22.278 15.039 1.00 8.13 118 TRP A N 1
ATOM 780 C CA . TRP A 1 118 ? 24.502 23.285 15.675 1.00 8.07 118 TRP A CA 1
ATOM 781 C C . TRP A 1 118 ? 23.488 23.852 14.682 1.00 7.82 118 TRP A C 1
ATOM 782 O O . TRP A 1 118 ? 22.298 23.916 14.961 1.00 8.64 118 TRP A O 1
ATOM 793 N N . ALA A 1 119 ? 23.960 24.274 13.520 1.00 7.84 119 ALA A N 1
ATOM 794 C CA . ALA A 1 119 ? 23.083 24.817 12.495 1.00 8.09 119 ALA A CA 1
ATOM 795 C C . ALA A 1 119 ? 21.983 23.820 12.133 1.00 8.56 119 ALA A C 1
ATOM 796 O O . ALA A 1 119 ? 20.824 24.197 11.963 1.00 9.26 119 ALA A O 1
ATOM 798 N N . ARG A 1 120 ? 22.343 22.547 12.030 1.00 8.55 120 ARG A N 1
ATOM 799 C CA . ARG A 1 120 ? 21.373 21.524 11.688 1.00 8.86 120 ARG A CA 1
ATOM 800 C C . ARG A 1 120 ? 20.379 21.249 12.819 1.00 9.25 120 ARG A C 1
ATOM 801 O O . ARG A 1 120 ? 19.257 20.853 12.535 1.00 10.90 120 ARG A O 1
ATOM 809 N N . THR A 1 121 ? 20.751 21.476 14.082 1.00 9.38 121 THR A N 1
ATOM 810 C CA . THR A 1 121 ? 19.747 21.353 15.156 1.00 10.11 121 THR A CA 1
ATOM 811 C C . THR A 1 121 ? 18.695 22.430 15.033 1.00 10.94 121 THR A C 1
ATOM 812 O O . THR A 1 121 ? 17.580 22.244 15.512 1.00 12.60 121 THR A O 1
ATOM 816 N N . LEU A 1 122 ? 19.052 23.564 14.438 1.00 11.07 122 LEU A N 1
ATOM 817 C CA . LEU A 1 122 ? 18.126 24.683 14.270 1.00 11.62 122 LEU A CA 1
ATOM 818 C C . LEU A 1 122 ? 17.436 24.682 12.904 1.00 11.90 122 LEU A C 1
ATOM 819 O O . LEU A 1 122 ? 16.465 25.409 12.683 1.00 13.58 122 LEU A O 1
ATOM 824 N N . GLY A 1 123 ? 17.955 23.881 11.979 1.00 11.45 123 GLY A N 1
ATOM 825 C CA . GLY A 1 123 ? 17.478 23.864 10.608 1.00 11.71 123 GLY A CA 1
ATOM 826 C C . GLY A 1 123 ? 17.806 25.103 9.792 1.00 11.65 123 GLY A C 1
ATOM 827 O O . GLY A 1 123 ? 17.080 25.438 8.871 1.00 13.85 123 GLY A O 1
ATOM 828 N N . VAL A 1 124 ? 18.918 25.766 10.102 1.00 10.66 124 VAL A N 1
ATOM 829 C CA . VAL A 1 124 ? 19.288 27.031 9.470 1.00 10.10 124 VAL A CA 1
ATOM 830 C C . VAL A 1 124 ? 20.590 26.864 8.663 1.00 9.44 124 VAL A C 1
ATOM 831 O O . VAL A 1 124 ? 21.503 26.170 9.106 1.00 9.42 124 VAL A O 1
ATOM 835 N N . PRO A 1 125 ? 20.692 27.489 7.487 1.00 8.74 125 PRO A N 1
ATOM 836 C CA . PRO A 1 125 ? 21.969 27.492 6.758 1.00 8.25 125 PRO A CA 1
ATOM 837 C C . PRO A 1 125 ? 23.103 28.082 7.593 1.00 7.95 125 PRO A C 1
ATOM 838 O O . PRO A 1 125 ? 22.909 29.025 8.368 1.00 8.65 125 PRO A O 1
ATOM 842 N N . LEU A 1 126 ? 24.288 27.517 7.429 1.00 7.69 126 LEU A N 1
ATOM 843 C CA . LEU A 1 126 ? 25.437 27.966 8.197 1.00 7.66 126 LEU A CA 1
ATOM 844 C C . LEU A 1 126 ? 25.785 29.440 7.960 1.00 7.62 126 LEU A C 1
ATOM 845 O O . LEU A 1 126 ? 25.990 30.203 8.907 1.00 8.35 126 LEU A O 1
ATOM 850 N N . GLY A 1 127 ? 25.841 29.860 6.705 1.00 7.98 127 GLY A N 1
ATOM 851 C CA . GLY A 1 127 ? 26.192 31.234 6.393 1.00 8.43 127 GLY A CA 1
ATOM 852 C C . GLY A 1 127 ? 25.236 32.205 7.067 1.00 8.35 127 GLY A C 1
ATOM 853 O O . GLY A 1 127 ? 25.637 33.237 7.601 1.00 8.91 127 GLY A O 1
ATOM 854 N N . THR A 1 128 ? 23.958 31.852 7.098 1.00 8.80 128 THR A N 1
ATOM 855 C CA . THR A 1 128 ? 22.949 32.661 7.771 1.00 8.99 128 THR A CA 1
ATOM 856 C C . THR A 1 128 ? 23.279 32.928 9.229 1.00 8.42 128 THR A C 1
ATOM 857 O O . THR A 1 128 ? 23.168 34.064 9.688 1.00 8.50 128 THR A O 1
ATOM 861 N N . LEU A 1 129 ? 23.663 31.883 9.965 1.00 8.81 129 LEU A N 1
ATOM 862 C CA . LEU A 1 129 ? 24.015 32.005 11.374 1.00 9.55 129 LEU A CA 1
ATOM 863 C C . LEU A 1 129 ? 25.261 32.827 11.598 1.00 8.96 129 LEU A C 1
ATOM 864 O O . LEU A 1 129 ? 25.411 33.464 12.637 1.00 10.46 129 LEU A O 1
ATOM 869 N N . LEU A 1 130 ? 26.163 32.836 10.621 1.00 7.94 130 LEU A N 1
ATOM 870 C CA . LEU A 1 130 ? 27.376 33.636 10.710 1.00 8.23 130 LEU A CA 1
ATOM 871 C C . LEU A 1 130 ? 27.144 35.093 10.304 1.00 8.12 130 LEU A C 1
ATOM 872 O O . LEU A 1 130 ? 28.046 35.912 10.459 1.00 9.08 130 LEU A O 1
ATOM 877 N N . GLY A 1 131 ? 25.963 35.398 9.775 1.00 8.12 131 GLY A N 1
ATOM 878 C CA . GLY A 1 131 ? 25.567 36.751 9.439 1.00 8.17 131 GLY A CA 1
ATOM 879 C C . GLY A 1 131 ? 25.611 37.093 7.962 1.00 7.96 131 GLY A C 1
ATOM 880 O O . GLY A 1 131 ? 25.314 38.232 7.583 1.00 9.78 131 GLY A O 1
ATOM 881 N N . GLY A 1 132 ? 25.960 36.126 7.119 1.00 8.19 132 GLY A N 1
ATOM 882 C CA . GLY A 1 132 ? 25.963 36.357 5.684 1.00 8.47 132 GLY A CA 1
ATOM 883 C C . GLY A 1 132 ? 24.559 36.339 5.109 1.00 9.46 132 GLY A C 1
ATOM 884 O O . GLY A 1 132 ? 23.669 35.679 5.650 1.00 10.39 132 GLY A O 1
ATOM 885 N N . HIS A 1 133 ? 24.358 37.054 4.005 1.00 10.25 133 HIS A N 1
ATOM 886 C CA . HIS A 1 133 ? 23.085 36.960 3.292 1.00 11.69 133 HIS A CA 1
ATOM 887 C C . HIS A 1 133 ? 23.250 37.025 1.759 1.00 12.94 133 HIS A C 1
ATOM 888 O O . HIS A 1 133 ? 22.317 37.350 1.047 1.00 15.72 133 HIS A O 1
ATOM 895 N N . LYS A 1 134 ? 24.431 36.676 1.253 1.00 13.37 134 LYS A N 1
ATOM 896 C CA . LYS A 1 134 ? 24.615 36.430 -0.183 1.00 13.96 134 LYS A CA 1
ATOM 897 C C . LYS A 1 134 ? 24.059 35.061 -0.587 1.00 14.14 134 LYS A C 1
ATOM 898 O O . LYS A 1 134 ? 24.148 34.092 0.179 1.00 15.09 134 LYS A O 1
ATOM 904 N N . GLU A 1 135 ? 23.518 34.971 -1.805 1.00 14.45 135 GLU A N 1
ATOM 905 C CA . GLU A 1 135 ? 23.011 33.710 -2.365 1.00 15.41 135 GLU A CA 1
ATOM 906 C C . GLU A 1 135 ? 24.022 33.040 -3.306 1.00 13.28 135 GLU A C 1
ATOM 907 O O . GLU A 1 135 ? 23.895 31.866 -3.656 1.00 12.21 135 GLU A O 1
ATOM 913 N N . GLN A 1 136 ? 25.024 33.809 -3.716 1.00 12.28 136 GLN A N 1
ATOM 914 C CA . GLN A 1 136 ? 26.103 33.316 -4.557 1.00 12.70 136 GLN A CA 1
ATOM 915 C C . GLN A 1 136 ? 27.357 34.093 -4.205 1.00 10.70 136 GLN A C 1
ATOM 916 O O . GLN A 1 136 ? 27.277 35.201 -3.701 1.00 11.35 136 GLN A O 1
ATOM 922 N N . VAL A 1 137 ? 28.510 33.508 -4.476 1.00 8.98 137 VAL A N 1
ATOM 923 C CA . VAL A 1 137 ? 29.783 34.129 -4.141 1.00 8.45 137 VAL A CA 1
ATOM 924 C C . VAL A 1 137 ? 30.698 34.161 -5.363 1.00 8.16 137 VAL A C 1
ATOM 925 O O . VAL A 1 137 ? 30.708 33.227 -6.170 1.00 8.53 137 VAL A O 1
ATOM 929 N N . GLU A 1 138 ? 31.479 35.228 -5.494 1.00 7.72 138 GLU A N 1
ATOM 930 C CA . GLU A 1 138 ? 32.368 35.381 -6.632 1.00 7.88 138 GLU A CA 1
ATOM 931 C C . GLU A 1 138 ? 33.610 34.524 -6.495 1.00 7.22 138 GLU A C 1
ATOM 932 O O . GLU A 1 138 ? 34.199 34.424 -5.407 1.00 8.04 138 GLU A O 1
ATOM 938 N N . VAL A 1 139 ? 34.030 33.942 -7.617 1.00 7.59 139 VAL A N 1
ATOM 939 C CA . VAL A 1 139 ? 35.154 33.030 -7.637 1.00 8.82 139 VAL A CA 1
ATOM 940 C C . VAL A 1 139 ? 36.223 33.499 -8.604 1.00 7.83 139 VAL A C 1
ATOM 941 O O . VAL A 1 139 ? 35.937 34.079 -9.660 1.00 8.48 139 VAL A O 1
ATOM 945 N N . GLY A 1 140 ? 37.469 33.245 -8.209 1.00 7.50 140 GLY A N 1
ATOM 946 C CA . GLY A 1 140 ? 38.615 33.476 -9.060 1.00 7.62 140 GLY A CA 1
ATOM 947 C C . GLY A 1 140 ? 39.292 32.173 -9.418 1.00 7.93 140 GLY A C 1
ATOM 948 O O . GLY A 1 140 ? 38.908 31.106 -8.950 1.00 8.95 140 GLY A O 1
ATOM 949 N N . VAL A 1 141 ? 40.302 32.284 -10.272 1.00 7.98 141 VAL A N 1
ATOM 950 C CA . VAL A 1 141 ? 41.071 31.149 -10.743 1.00 8.44 141 VAL A CA 1
ATOM 951 C C . VAL A 1 141 ? 42.538 31.374 -10.430 1.00 8.25 141 VAL A C 1
ATOM 952 O O . VAL A 1 141 ? 42.999 32.520 -10.345 1.00 8.20 141 VAL A O 1
ATOM 956 N N . SER A 1 142 ? 43.261 30.269 -10.281 1.00 9.45 142 SER A N 1
ATOM 957 C CA . SER A 1 142 ? 44.683 30.271 -9.962 1.00 10.61 142 SER A CA 1
ATOM 958 C C . SER A 1 142 ? 45.457 29.530 -11.022 1.00 11.08 142 SER A C 1
ATOM 959 O O . SER A 1 142 ? 45.188 28.353 -11.273 1.00 13.23 142 SER A O 1
ATOM 962 N N . LEU A 1 143 ? 46.407 30.212 -11.645 1.00 10.01 143 LEU A N 1
ATOM 963 C CA . LEU A 1 143 ? 47.210 29.648 -12.717 1.00 10.95 143 LEU A CA 1
ATOM 964 C C . LEU A 1 143 ? 48.613 29.348 -12.216 1.00 10.85 143 LEU A C 1
ATOM 965 O O . LEU A 1 143 ? 49.260 30.187 -11.579 1.00 11.46 143 LEU A O 1
ATOM 970 N N . GLY A 1 144 ? 49.099 28.157 -12.531 1.00 11.55 144 GLY A N 1
ATOM 971 C CA . GLY A 1 144 ? 50.477 27.817 -12.267 1.00 12.26 144 GLY A CA 1
ATOM 972 C C . GLY A 1 144 ? 51.417 28.533 -13.214 1.00 12.19 144 GLY A C 1
ATOM 973 O O . GLY A 1 144 ? 51.008 29.286 -14.084 1.00 12.23 144 GLY A O 1
ATOM 974 N N . ILE A 1 145 ? 52.700 28.284 -13.039 1.00 13.12 145 ILE A N 1
ATOM 975 C CA . ILE A 1 145 ? 53.709 28.833 -13.922 1.00 13.34 145 ILE A CA 1
ATOM 976 C C . ILE A 1 145 ? 53.634 28.165 -15.288 1.00 13.19 145 ILE A C 1
ATOM 977 O O . ILE A 1 145 ? 53.6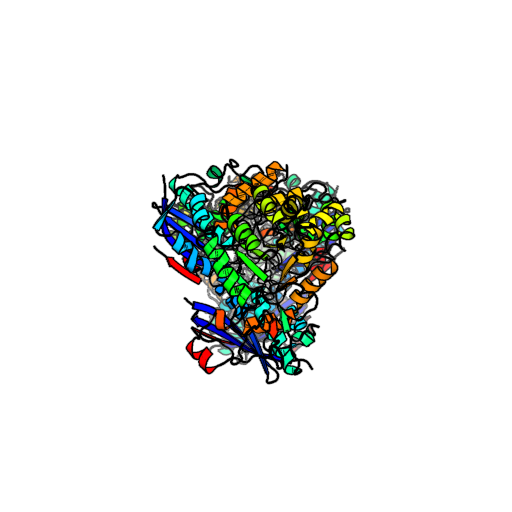20 26.940 -15.374 1.00 13.97 145 ILE A O 1
ATOM 982 N N . GLN A 1 146 ? 53.549 28.966 -16.341 1.00 13.32 146 GLN A N 1
ATOM 983 C CA . GLN A 1 146 ? 53.537 28.470 -17.710 1.00 14.21 146 GLN A CA 1
ATOM 984 C C . GLN A 1 146 ? 54.922 28.689 -18.330 1.00 14.98 146 GLN A C 1
ATOM 985 O O . GLN A 1 146 ? 55.775 29.365 -17.762 1.00 15.19 146 GLN A O 1
ATOM 991 N N . ALA A 1 147 ? 55.147 28.117 -19.505 1.00 15.59 147 ALA A N 1
ATOM 992 C CA . ALA A 1 147 ? 56.498 28.057 -20.058 1.00 15.71 147 ALA A CA 1
ATOM 993 C C . ALA A 1 147 ? 56.990 29.404 -20.573 1.00 15.27 147 ALA A C 1
ATOM 994 O O . ALA A 1 147 ? 58.189 29.669 -20.600 1.00 16.57 147 ALA A O 1
ATOM 996 N N . ASP A 1 148 ? 56.062 30.263 -20.985 1.00 14.42 148 ASP A N 1
ATOM 997 C CA . ASP A 1 148 ? 56.420 31.539 -21.585 1.00 13.68 148 ASP A CA 1
ATOM 998 C C . ASP A 1 148 ? 55.248 32.535 -21.514 1.00 12.35 148 ASP A C 1
ATOM 999 O O . ASP A 1 148 ? 54.164 32.212 -20.993 1.00 12.51 148 ASP A O 1
ATOM 1004 N N . GLU A 1 149 ? 55.475 33.742 -22.013 1.00 12.47 149 GLU A N 1
ATOM 1005 C CA . GLU A 1 149 ? 54.481 34.803 -21.936 1.00 12.39 149 GLU A CA 1
ATOM 1006 C C . GLU A 1 149 ? 53.215 34.456 -22.695 1.00 12.81 149 GLU A C 1
ATOM 1007 O O . GLU A 1 149 ? 52.112 34.607 -22.175 1.00 12.35 149 GLU A O 1
ATOM 1013 N N . GLN A 1 150 ? 53.358 33.989 -23.931 1.00 13.50 150 GLN A N 1
ATOM 1014 C CA . GLN A 1 150 ? 52.168 33.729 -24.724 1.00 14.71 150 GLN A CA 1
ATOM 1015 C C . GLN A 1 150 ? 51.322 32.589 -24.155 1.00 13.89 150 GLN A C 1
ATOM 1016 O O . GLN A 1 150 ? 50.105 32.658 -24.225 1.00 13.74 150 GLN A O 1
ATOM 1022 N N . ALA A 1 151 ? 51.942 31.562 -23.583 1.00 13.28 151 ALA A N 1
ATOM 1023 C CA . ALA A 1 151 ? 51.206 30.469 -22.972 1.00 13.18 151 ALA A CA 1
ATOM 1024 C C . ALA A 1 151 ? 50.433 30.979 -21.748 1.00 12.56 151 ALA A C 1
ATOM 1025 O O . ALA A 1 151 ? 49.327 30.534 -21.463 1.00 12.96 151 ALA A O 1
ATOM 1027 N N . THR A 1 152 ? 51.042 31.906 -21.014 1.00 11.76 152 THR A N 1
ATOM 1028 C CA . THR A 1 152 ? 50.379 32.537 -19.878 1.00 10.91 152 THR A CA 1
ATOM 1029 C C . THR A 1 152 ? 49.137 33.284 -20.368 1.00 10.22 152 THR A C 1
ATOM 1030 O O . THR A 1 152 ? 48.048 33.118 -19.834 1.00 10.39 152 THR A O 1
ATOM 1034 N N . VAL A 1 153 ? 49.316 34.129 -21.372 1.00 10.83 153 VAL A N 1
ATOM 1035 C CA . VAL A 1 153 ? 48.215 34.924 -21.895 1.00 10.84 153 VAL A CA 1
ATOM 1036 C C . VAL A 1 153 ? 47.091 34.032 -22.440 1.00 11.07 153 VAL A C 1
ATOM 1037 O O . VAL A 1 153 ? 45.912 34.307 -22.216 1.00 10.68 153 VAL A O 1
ATOM 1041 N N . ASP A 1 154 ? 47.442 32.959 -23.150 1.00 10.97 154 ASP A N 1
ATOM 1042 C CA . ASP A 1 154 ? 46.419 32.061 -23.698 1.00 12.29 154 ASP A CA 1
ATOM 1043 C C . ASP A 1 154 ? 45.559 31.454 -22.597 1.00 11.13 154 ASP A C 1
ATOM 1044 O O . ASP A 1 154 ? 44.342 31.349 -22.735 1.00 11.28 154 ASP A O 1
ATOM 1049 N N . LEU A 1 155 ? 46.189 31.034 -21.500 1.00 10.62 155 LEU A N 1
ATOM 1050 C CA . LEU A 1 155 ? 45.453 30.411 -20.424 1.00 11.03 155 LEU A CA 1
ATOM 1051 C C . LEU A 1 155 ? 44.590 31.461 -19.700 1.00 9.83 155 LEU A C 1
ATOM 1052 O O . LEU A 1 155 ? 43.444 31.202 -19.351 1.00 10.35 155 LEU A O 1
ATOM 1057 N N . VAL A 1 156 ? 45.135 32.649 -19.474 1.00 9.16 156 VAL A N 1
ATOM 1058 C CA . VAL A 1 156 ? 44.330 33.722 -18.913 1.00 8.97 156 VAL A CA 1
ATOM 1059 C C . VAL A 1 156 ? 43.108 33.981 -19.785 1.00 8.59 156 VAL A C 1
ATOM 1060 O O . VAL A 1 156 ? 41.998 34.123 -19.275 1.00 9.13 156 VAL A O 1
ATOM 1064 N N . ARG A 1 157 ? 43.309 34.027 -21.098 1.00 9.42 157 ARG A N 1
ATOM 1065 C CA . ARG A 1 157 ? 42.210 34.310 -22.010 1.00 10.20 157 ARG A CA 1
ATOM 1066 C C . ARG A 1 157 ? 41.085 33.273 -21.873 1.00 9.54 157 ARG A C 1
ATOM 1067 O O . ARG A 1 157 ? 39.909 33.619 -21.868 1.00 9.82 157 ARG A O 1
ATOM 1075 N N . ARG A 1 158 ? 41.464 32.008 -21.750 1.00 9.04 158 ARG A N 1
ATOM 1076 C CA . ARG A 1 158 ? 40.499 30.948 -21.494 1.00 9.31 158 ARG A CA 1
ATOM 1077 C C . ARG A 1 158 ? 39.655 31.266 -20.263 1.00 9.14 158 ARG A C 1
ATOM 1078 O O . ARG A 1 158 ? 38.425 31.213 -20.292 1.00 9.45 158 ARG A O 1
ATOM 1086 N N . HIS A 1 159 ? 40.330 31.578 -19.159 1.00 8.94 159 HIS A N 1
ATOM 1087 C CA . HIS A 1 159 ? 39.630 31.755 -17.901 1.00 8.98 159 HIS A CA 1
ATOM 1088 C C . HIS A 1 159 ? 38.813 33.037 -17.857 1.00 8.69 159 HIS A C 1
ATOM 1089 O O . HIS A 1 159 ? 37.760 33.065 -17.234 1.00 9.39 159 HIS A O 1
ATOM 1096 N N . VAL A 1 160 ? 39.278 34.092 -18.523 1.00 8.46 160 VAL A N 1
ATOM 1097 C CA . VAL A 1 160 ? 38.472 35.293 -18.676 1.00 9.38 160 VAL A CA 1
ATOM 1098 C C . VAL A 1 160 ? 37.169 34.957 -19.414 1.00 9.42 160 VAL A C 1
ATOM 1099 O O . VAL A 1 160 ? 36.095 35.386 -19.004 1.00 9.61 160 VAL A O 1
ATOM 1103 N N . GLU A 1 161 ? 37.256 34.162 -20.475 1.00 9.59 161 GLU A N 1
ATOM 1104 C CA . GLU A 1 161 ? 36.065 33.800 -21.246 1.00 10.46 161 GLU A CA 1
ATOM 1105 C C . GLU A 1 161 ? 35.110 32.917 -20.442 1.00 10.47 161 GLU A C 1
ATOM 1106 O O . GLU A 1 161 ? 33.916 32.931 -20.688 1.00 11.52 161 GLU A O 1
ATOM 1112 N N . GLN A 1 162 ? 35.641 32.162 -19.484 1.00 9.84 162 GLN A N 1
ATOM 1113 C CA . GLN A 1 162 ? 34.827 31.335 -18.598 1.00 9.85 162 GLN A CA 1
ATOM 1114 C C . GLN A 1 162 ? 34.093 32.156 -17.541 1.00 10.20 162 GLN A C 1
ATOM 1115 O O . GLN A 1 162 ? 33.208 31.648 -16.864 1.00 13.00 162 GLN A O 1
ATOM 1121 N N . GLY A 1 163 ? 34.479 33.415 -17.368 1.00 9.99 163 GLY A N 1
ATOM 1122 C CA . GLY A 1 163 ? 33.755 34.309 -16.488 1.00 9.79 163 GLY A CA 1
ATOM 1123 C C . GLY A 1 163 ? 34.350 34.492 -15.106 1.00 9.13 163 GLY A C 1
ATOM 1124 O O . GLY A 1 163 ? 33.712 35.109 -14.262 1.00 9.45 163 GLY A O 1
ATOM 1125 N N . TYR A 1 164 ? 35.555 33.982 -14.860 1.00 9.03 164 TYR A N 1
ATOM 1126 C CA . TYR A 1 164 ? 36.180 34.198 -13.556 1.00 8.93 164 TYR A CA 1
ATOM 1127 C C . TYR A 1 164 ? 36.373 35.675 -13.291 1.00 9.29 164 TYR A C 1
ATOM 1128 O O . TYR A 1 164 ? 36.659 36.452 -14.189 1.00 9.90 164 TYR A O 1
ATOM 1137 N N . ARG A 1 165 ? 36.235 36.048 -12.029 1.00 9.37 165 ARG A N 1
ATOM 1138 C CA . ARG A 1 165 ? 36.199 37.446 -11.633 1.00 10.33 165 ARG A CA 1
ATOM 1139 C C . ARG A 1 165 ? 37.522 37.959 -11.054 1.00 9.42 165 ARG A C 1
ATOM 1140 O O . ARG A 1 165 ? 37.635 39.120 -10.652 1.00 9.66 165 ARG A O 1
ATOM 1148 N N . ARG A 1 166 ? 38.514 37.080 -11.029 1.00 8.35 166 ARG A N 1
ATOM 1149 C CA . ARG A 1 166 ? 39.874 37.421 -10.633 1.00 7.62 166 ARG A CA 1
ATOM 1150 C C . ARG A 1 166 ? 40.788 36.361 -11.232 1.00 7.27 166 ARG A C 1
ATOM 1151 O O . ARG A 1 166 ? 40.439 35.171 -11.232 1.00 8.02 166 ARG A O 1
ATOM 1159 N N . ILE A 1 167 ? 41.952 36.803 -11.699 1.00 7.50 167 ILE A N 1
ATOM 1160 C CA . ILE A 1 167 ? 43.001 35.931 -12.198 1.00 7.90 167 ILE A CA 1
ATOM 1161 C C . ILE A 1 167 ? 44.187 36.022 -11.234 1.00 7.97 167 ILE A C 1
ATOM 1162 O O . ILE A 1 167 ? 44.650 37.123 -10.924 1.00 9.65 167 ILE A O 1
ATOM 1167 N N . LYS A 1 168 ? 44.675 34.874 -10.763 1.00 7.79 168 LYS A N 1
ATOM 1168 C CA . LYS A 1 168 ? 45.877 34.799 -9.934 1.00 8.51 168 LYS A CA 1
ATOM 1169 C C . LYS A 1 168 ? 46.961 34.075 -10.735 1.00 7.78 168 LYS A C 1
ATOM 1170 O O . LYS A 1 168 ? 46.740 32.946 -11.197 1.00 9.41 168 LYS A O 1
ATOM 1176 N N . LEU A 1 169 ? 48.124 34.709 -10.896 1.00 7.26 169 LEU A N 1
ATOM 1177 C CA . LEU A 1 169 ? 49.287 34.071 -11.515 1.00 7.88 169 LEU A CA 1
ATOM 1178 C C . LEU A 1 169 ? 50.291 33.697 -10.435 1.00 7.83 169 LEU A C 1
ATOM 1179 O O . LEU A 1 169 ? 50.700 34.540 -9.639 1.00 8.08 169 LEU A O 1
ATOM 1184 N N . LYS A 1 170 ? 50.729 32.444 -10.428 1.00 8.88 170 LYS A N 1
ATOM 1185 C CA . LYS A 1 170 ? 51.908 32.070 -9.653 1.00 9.77 170 LYS A CA 1
ATOM 1186 C C . LYS A 1 170 ? 53.137 32.720 -10.295 1.00 8.97 170 LYS A C 1
ATOM 1187 O O . LYS A 1 170 ? 53.284 32.714 -11.523 1.00 9.66 170 LYS A O 1
ATOM 1193 N N . ILE A 1 171 ? 54.007 33.298 -9.470 1.00 9.22 171 ILE A N 1
ATOM 1194 C CA . ILE A 1 171 ? 55.267 33.886 -9.923 1.00 9.29 171 ILE A CA 1
ATOM 1195 C C . ILE A 1 171 ? 56.405 33.366 -9.057 1.00 9.91 171 ILE A C 1
ATOM 1196 O O . ILE A 1 171 ? 56.175 32.798 -7.991 1.00 11.46 171 ILE A O 1
ATOM 1201 N N . LYS A 1 172 ? 57.631 33.574 -9.511 1.00 10.41 172 LYS A N 1
ATOM 1202 C CA . LYS A 1 172 ? 58.812 33.182 -8.749 1.00 11.39 172 LYS A CA 1
ATOM 1203 C C . LYS A 1 172 ? 59.963 34.035 -9.252 1.00 10.89 172 LYS A C 1
ATOM 1204 O O . LYS A 1 172 ? 59.868 34.621 -10.334 1.00 9.87 172 LYS A O 1
ATOM 1210 N N . PRO A 1 173 ? 61.052 34.124 -8.492 1.00 11.42 173 PRO A N 1
ATOM 1211 C CA . PRO A 1 173 ? 62.228 34.844 -8.988 1.00 10.99 173 PRO A CA 1
ATOM 1212 C C . PRO A 1 173 ? 62.602 34.372 -10.396 1.00 10.71 173 PRO A C 1
ATOM 1213 O O . PRO A 1 173 ? 62.649 33.172 -10.670 1.00 11.86 173 PRO A O 1
ATOM 1217 N N . GLY A 1 174 ? 62.810 35.334 -11.284 1.00 10.43 174 GLY A N 1
ATOM 1218 C CA . GLY A 1 174 ? 63.115 35.057 -12.676 1.00 11.05 174 GLY A CA 1
ATOM 1219 C C . GLY A 1 174 ? 61.903 34.975 -13.594 1.00 10.61 174 GLY A C 1
ATOM 1220 O O . GLY A 1 174 ? 62.050 34.918 -14.815 1.00 11.32 174 GLY A O 1
ATOM 1221 N N . TRP A 1 175 ? 60.707 34.963 -13.013 1.00 10.00 175 TRP A N 1
ATOM 1222 C CA . TRP A 1 175 ? 59.468 34.775 -13.768 1.00 9.23 175 TRP A CA 1
ATOM 1223 C C . TRP A 1 175 ? 58.334 35.463 -13.024 1.00 8.82 175 TRP A C 1
ATOM 1224 O O . TRP A 1 175 ? 57.570 34.839 -12.291 1.00 9.46 175 TRP A O 1
ATOM 1235 N N . ASP A 1 176 ? 58.237 36.768 -13.222 1.00 8.58 176 ASP A N 1
ATOM 1236 C CA . ASP A 1 176 ? 57.314 37.599 -12.453 1.00 8.09 176 ASP A CA 1
ATOM 1237 C C . ASP A 1 176 ? 56.821 38.784 -13.268 1.00 8.06 176 ASP A C 1
ATOM 1238 O O . ASP A 1 176 ? 55.676 38.806 -13.689 1.00 8.52 176 ASP A O 1
ATOM 1243 N N . VAL A 1 177 ? 57.703 39.730 -13.552 1.00 8.47 177 VAL A N 1
ATOM 1244 C CA . VAL A 1 177 ? 57.332 40.879 -14.351 1.00 9.08 177 VAL A CA 1
ATOM 1245 C C . VAL A 1 177 ? 56.883 40.439 -15.747 1.00 8.99 177 VAL A C 1
ATOM 1246 O O . VAL A 1 177 ? 55.938 41.001 -16.307 1.00 9.59 177 VAL A O 1
ATOM 1250 N N . GLN A 1 178 ? 57.534 39.422 -16.306 1.00 8.98 178 GLN A N 1
ATOM 1251 C CA . GLN A 1 178 ? 57.238 38.986 -17.670 1.00 9.32 178 GLN A CA 1
ATOM 1252 C C . GLN A 1 178 ? 55.797 38.476 -17.842 1.00 8.88 178 GLN A C 1
ATOM 1253 O O . GLN A 1 178 ? 55.068 38.981 -18.701 1.00 9.55 178 GLN A O 1
ATOM 1259 N N . PRO A 1 179 ? 55.357 37.481 -17.065 1.00 8.72 179 PRO A N 1
ATOM 1260 C CA . PRO A 1 179 ? 53.976 37.011 -17.222 1.00 9.17 179 PRO A CA 1
ATOM 1261 C C . PRO A 1 179 ? 52.958 38.090 -16.841 1.00 9.09 179 PRO A C 1
ATOM 1262 O O . PRO A 1 179 ? 51.896 38.169 -17.457 1.00 8.89 179 PRO A O 1
ATOM 1266 N N . VAL A 1 180 ? 53.269 38.925 -15.853 1.00 8.39 180 VAL A N 1
ATOM 1267 C CA . VAL A 1 180 ? 52.345 39.989 -15.468 1.00 8.14 180 VAL A CA 1
ATOM 1268 C C . VAL A 1 180 ? 52.222 41.046 -16.568 1.00 8.06 180 VAL A C 1
ATOM 1269 O O . VAL A 1 180 ? 51.111 41.451 -16.928 1.00 8.97 180 VAL A O 1
ATOM 1273 N N . ARG A 1 181 ? 53.354 41.471 -17.117 1.00 8.35 181 ARG A N 1
ATOM 1274 C CA . ARG A 1 181 ? 53.349 42.461 -18.192 1.00 8.72 181 ARG A CA 1
ATOM 1275 C C . ARG A 1 181 ? 52.553 41.945 -19.385 1.00 8.86 181 ARG A C 1
ATOM 1276 O O . ARG A 1 181 ? 51.694 42.635 -19.930 1.00 9.45 181 ARG A O 1
ATOM 1284 N N . ALA A 1 182 ? 52.852 40.726 -19.803 1.00 9.26 182 ALA A N 1
ATOM 1285 C CA . ALA A 1 182 ? 52.173 40.162 -20.966 1.00 9.55 182 ALA A CA 1
ATOM 1286 C C . ALA A 1 182 ? 50.666 40.072 -20.725 1.00 9.23 182 ALA A C 1
ATOM 1287 O O . ALA A 1 182 ? 49.859 40.366 -21.620 1.00 9.34 182 ALA A O 1
ATOM 1289 N N . THR A 1 183 ? 50.275 39.665 -19.526 1.00 8.84 183 THR A N 1
ATOM 1290 C CA . THR A 1 183 ? 48.871 39.524 -19.205 1.00 8.68 183 THR A CA 1
ATOM 1291 C C . THR A 1 183 ? 48.173 40.878 -19.173 1.00 8.36 183 THR A C 1
ATOM 1292 O O . THR A 1 183 ? 47.088 41.028 -19.720 1.00 9.03 183 THR A O 1
ATOM 1296 N N . ARG A 1 184 ? 48.785 41.865 -18.522 1.00 8.44 184 ARG A N 1
ATOM 1297 C CA . ARG A 1 184 ? 48.156 43.167 -18.408 1.00 8.88 184 ARG A CA 1
ATOM 1298 C C . ARG A 1 184 ? 48.058 43.858 -19.765 1.00 9.45 184 ARG A C 1
ATOM 1299 O O . ARG A 1 184 ? 47.108 44.580 -20.023 1.00 9.79 184 ARG A O 1
ATOM 1307 N N . GLU A 1 185 ? 49.049 43.646 -20.626 1.00 10.53 185 GLU A N 1
ATOM 1308 C CA . GLU A 1 185 ? 48.982 44.202 -21.973 1.00 11.92 185 GLU A CA 1
ATOM 1309 C C . GLU A 1 185 ? 47.779 43.635 -22.728 1.00 11.28 185 GLU A C 1
ATOM 1310 O O . GLU A 1 185 ? 47.091 44.361 -23.439 1.00 13.05 185 GLU A O 1
ATOM 1316 N N . ALA A 1 186 ? 47.521 42.340 -22.576 1.00 11.16 186 ALA A N 1
ATOM 1317 C CA . ALA A 1 186 ? 46.403 41.703 -23.259 1.00 11.70 186 ALA A CA 1
ATOM 1318 C C . ALA A 1 186 ? 45.052 42.011 -22.606 1.00 10.72 186 ALA A C 1
ATOM 1319 O O . ALA A 1 186 ? 44.020 42.019 -23.288 1.00 12.37 186 ALA A O 1
ATOM 1321 N N . PHE A 1 187 ? 45.065 42.266 -21.295 1.00 10.34 187 PHE A N 1
ATOM 1322 C CA . PHE A 1 187 ? 43.851 42.466 -20.505 1.00 10.01 187 PHE A CA 1
ATOM 1323 C C . PHE A 1 187 ? 43.994 43.684 -19.600 1.00 9.49 187 PHE A C 1
ATOM 1324 O O . PHE A 1 187 ? 44.280 43.556 -18.413 1.00 9.36 187 PHE A O 1
ATOM 1332 N N . PRO A 1 188 ? 43.829 44.874 -20.162 1.00 10.27 188 PRO A N 1
ATOM 1333 C CA . PRO A 1 188 ? 44.087 46.102 -19.401 1.00 10.57 188 PRO A CA 1
ATOM 1334 C C . PRO A 1 188 ? 43.232 46.316 -18.156 1.00 10.49 188 PRO A C 1
ATOM 1335 O O . PRO A 1 188 ? 43.661 47.059 -17.274 1.00 11.60 188 PRO A O 1
ATOM 1339 N N . ASP A 1 189 ? 42.062 45.686 -18.089 1.00 10.70 189 ASP A N 1
ATOM 1340 C CA . ASP A 1 189 ? 41.069 46.018 -17.071 1.00 12.21 189 ASP A CA 1
ATOM 1341 C C . ASP A 1 189 ? 40.699 44.870 -16.131 1.00 11.25 189 ASP A C 1
ATOM 1342 O O . ASP A 1 189 ? 39.902 45.075 -15.225 1.00 13.75 189 ASP A O 1
ATOM 1347 N N . ILE A 1 190 ? 41.232 43.671 -16.337 1.00 9.65 190 ILE A N 1
ATOM 1348 C CA . ILE A 1 190 ? 40.886 42.559 -15.448 1.00 9.25 190 ILE A CA 1
ATOM 1349 C C . ILE A 1 190 ? 41.469 42.736 -14.052 1.00 8.80 190 ILE A C 1
ATOM 1350 O O . ILE A 1 190 ? 42.462 43.434 -13.855 1.00 9.25 190 ILE A O 1
ATOM 1355 N N . ARG A 1 191 ? 40.849 42.072 -13.091 1.00 8.59 191 ARG A N 1
ATOM 1356 C CA . ARG A 1 191 ? 41.393 41.980 -11.743 1.00 8.57 191 ARG A CA 1
ATOM 1357 C C . ARG A 1 191 ? 42.486 40.911 -11.748 1.00 8.19 191 ARG A C 1
ATOM 1358 O O . ARG A 1 191 ? 42.216 39.730 -11.942 1.00 9.68 191 ARG A O 1
ATOM 1366 N N . LEU A 1 192 ? 43.719 41.367 -11.583 1.00 7.52 192 LEU A N 1
ATOM 1367 C CA . LEU A 1 192 ? 44.906 40.528 -11.710 1.00 7.01 192 LEU A CA 1
ATOM 1368 C C . LEU A 1 192 ? 45.690 40.568 -10.400 1.00 6.90 192 LEU A C 1
ATOM 1369 O O . LEU A 1 192 ? 45.898 41.632 -9.821 1.00 7.59 192 LEU A O 1
ATOM 1374 N N . THR A 1 193 ? 46.113 39.400 -9.948 1.00 7.00 193 THR A N 1
ATOM 1375 C CA . THR A 1 193 ? 46.849 39.229 -8.714 1.00 6.75 193 THR A CA 1
ATOM 1376 C C . THR A 1 193 ? 47.958 38.228 -8.969 1.00 6.92 193 THR A C 1
ATOM 1377 O O . THR A 1 193 ? 47.940 37.497 -9.961 1.00 7.25 193 THR A O 1
ATOM 1381 N N . VAL A 1 194 ? 48.919 38.185 -8.052 1.00 6.83 194 VAL A N 1
ATOM 1382 C CA . VAL A 1 194 ? 49.968 37.182 -8.101 1.00 7.09 194 VAL A CA 1
ATOM 1383 C C . VAL A 1 194 ? 50.161 36.518 -6.745 1.00 7.07 194 VAL A C 1
ATOM 1384 O O . VAL A 1 194 ? 49.908 37.106 -5.690 1.00 8.04 194 VAL A O 1
ATOM 1388 N N . ASP A 1 195 ? 50.589 35.269 -6.803 1.00 7.87 195 ASP A N 1
ATOM 1389 C CA . ASP A 1 195 ? 50.981 34.501 -5.643 1.00 8.14 195 ASP A CA 1
ATOM 1390 C C . ASP A 1 195 ? 52.491 34.323 -5.697 1.00 7.99 195 ASP A C 1
ATOM 1391 O O . ASP A 1 195 ? 53.024 33.617 -6.559 1.00 8.56 195 ASP A O 1
ATOM 1396 N N . ALA A 1 196 ? 53.175 35.004 -4.780 1.00 8.66 196 ALA A N 1
ATOM 1397 C CA . ALA A 1 196 ? 54.630 35.042 -4.747 1.00 9.39 196 ALA A CA 1
ATOM 1398 C C . ALA A 1 196 ? 55.232 33.924 -3.900 1.00 9.84 196 ALA A C 1
ATOM 1399 O O . ALA A 1 196 ? 56.443 33.753 -3.871 1.00 10.61 196 ALA A O 1
ATOM 1401 N N . ASN A 1 197 ? 54.386 33.180 -3.199 1.00 10.26 197 ASN A N 1
ATOM 1402 C CA . ASN A 1 197 ? 54.757 31.889 -2.633 1.00 10.95 197 ASN A CA 1
ATOM 1403 C C . ASN A 1 197 ? 55.984 31.907 -1.702 1.00 9.74 197 ASN A C 1
ATOM 1404 O O . ASN A 1 197 ? 56.772 30.974 -1.683 1.00 10.61 197 ASN A O 1
ATOM 1409 N N . SER A 1 198 ? 56.133 32.973 -0.926 1.00 9.02 198 SER A N 1
ATOM 1410 C CA . SER A 1 198 ? 57.247 33.125 0.017 1.00 9.35 198 SER A CA 1
ATOM 1411 C C . SER A 1 198 ? 58.622 32.910 -0.626 1.00 9.74 198 SER A C 1
ATOM 1412 O O . SER A 1 198 ? 59.561 32.472 0.022 1.00 11.61 198 SER A O 1
ATOM 1415 N N . ALA A 1 199 ? 58.741 33.269 -1.899 1.00 8.82 199 ALA A N 1
ATOM 1416 C CA . ALA A 1 199 ? 59.934 32.938 -2.674 1.00 9.75 199 ALA A CA 1
ATOM 1417 C C . ALA A 1 199 ? 60.919 34.102 -2.780 1.00 9.03 199 ALA A C 1
ATOM 1418 O O . ALA A 1 199 ? 61.984 33.967 -3.377 1.00 11.02 199 ALA A O 1
ATOM 1420 N N . TYR A 1 200 ? 60.578 35.241 -2.186 1.00 8.11 200 TYR A N 1
ATOM 1421 C CA . TYR A 1 200 ? 61.345 36.465 -2.351 1.00 8.35 200 TYR A CA 1
ATOM 1422 C C . TYR A 1 200 ? 62.022 36.899 -1.056 1.00 8.90 200 TYR A C 1
ATOM 1423 O O . TYR A 1 200 ? 61.729 36.371 0.009 1.00 9.98 200 TYR A O 1
ATOM 1432 N N . THR A 1 201 ? 62.936 37.861 -1.173 1.00 8.60 201 THR A N 1
ATOM 1433 C CA . THR A 1 201 ? 63.615 38.490 -0.035 1.00 9.76 201 THR A CA 1
ATOM 1434 C C . THR A 1 201 ? 63.513 40.002 -0.165 1.00 8.84 201 THR A C 1
ATOM 1435 O O . THR A 1 201 ? 63.090 40.519 -1.193 1.00 8.33 201 THR A O 1
ATOM 1439 N N . LEU A 1 202 ? 63.964 40.715 0.854 1.00 9.00 202 LEU A N 1
ATOM 1440 C CA . LEU A 1 202 ? 63.940 42.173 0.794 1.00 9.28 202 LEU A CA 1
ATOM 1441 C C . LEU A 1 202 ? 64.840 42.720 -0.313 1.00 9.21 202 LEU A C 1
ATOM 1442 O O . LEU A 1 202 ? 64.588 43.798 -0.834 1.00 9.88 202 LEU A O 1
ATOM 1447 N N . ALA A 1 203 ? 65.860 41.959 -0.698 1.00 9.00 203 ALA A N 1
ATOM 1448 C CA . ALA A 1 203 ? 66.710 42.315 -1.847 1.00 9.95 203 ALA A CA 1
ATOM 1449 C C . ALA A 1 203 ? 65.951 42.366 -3.169 1.00 10.00 203 ALA A C 1
ATOM 1450 O O . ALA A 1 203 ? 66.410 42.971 -4.133 1.00 10.85 203 ALA A O 1
ATOM 1452 N N . ASP A 1 204 ? 64.782 41.732 -3.216 1.00 9.15 204 ASP A N 1
ATOM 1453 C CA . ASP A 1 204 ? 63.954 41.716 -4.417 1.00 9.15 204 ASP A CA 1
ATOM 1454 C C . ASP A 1 204 ? 62.974 42.882 -4.492 1.00 8.59 204 ASP A C 1
ATOM 1455 O O . ASP A 1 204 ? 62.147 42.917 -5.392 1.00 8.90 204 ASP A O 1
ATOM 1460 N N . ALA A 1 205 ? 63.078 43.853 -3.592 1.00 8.31 205 ALA A N 1
ATOM 1461 C CA . ALA A 1 205 ? 62.132 44.962 -3.594 1.00 8.76 205 ALA A CA 1
ATOM 1462 C C . ALA A 1 205 ? 62.113 45.689 -4.930 1.00 8.72 205 ALA A C 1
ATOM 1463 O O . ALA A 1 205 ? 61.051 46.032 -5.424 1.00 8.88 205 ALA A O 1
ATOM 1465 N N . GLY A 1 206 ? 63.280 45.937 -5.526 1.00 8.27 206 GLY A N 1
ATOM 1466 C CA . GLY A 1 206 ? 63.325 46.648 -6.788 1.00 8.60 206 GLY A CA 1
ATOM 1467 C C . GLY A 1 206 ? 62.622 45.893 -7.900 1.00 8.58 206 GLY A C 1
ATOM 1468 O O . GLY A 1 206 ? 61.946 46.499 -8.739 1.00 9.59 206 GLY A O 1
ATOM 1469 N N . ARG A 1 207 ? 62.808 44.584 -7.939 1.00 8.22 207 ARG A N 1
ATOM 1470 C CA . ARG A 1 207 ? 62.136 43.759 -8.930 1.00 8.78 207 ARG A CA 1
ATOM 1471 C C . ARG A 1 207 ? 60.631 43.747 -8.714 1.00 8.53 207 ARG A C 1
ATOM 1472 O O . ARG A 1 207 ? 59.858 43.895 -9.657 1.00 9.32 207 ARG A O 1
ATOM 1480 N N . LEU A 1 208 ? 60.204 43.583 -7.467 1.00 8.22 208 LEU A N 1
ATOM 1481 C CA . LEU A 1 208 ? 58.775 43.577 -7.185 1.00 8.22 208 LEU A CA 1
ATOM 1482 C C . LEU A 1 208 ? 58.157 44.943 -7.485 1.00 8.26 208 LEU A C 1
ATOM 1483 O O . LEU A 1 208 ? 57.021 45.006 -7.938 1.00 8.28 208 LEU A O 1
ATOM 1488 N N . ARG A 1 209 ? 58.921 46.022 -7.301 1.00 7.87 209 ARG A N 1
ATOM 1489 C CA . ARG A 1 209 ? 58.418 47.370 -7.597 1.00 7.99 209 ARG A CA 1
ATOM 1490 C C . ARG A 1 209 ? 58.091 47.513 -9.087 1.00 8.15 209 ARG A C 1
ATOM 1491 O O . ARG A 1 209 ? 57.229 48.306 -9.465 1.00 8.28 209 ARG A O 1
ATOM 1499 N N . GLN A 1 210 ? 58.785 46.754 -9.937 1.00 8.14 210 GLN A N 1
ATOM 1500 C CA . GLN A 1 210 ? 58.515 46.786 -11.377 1.00 8.90 210 GLN A CA 1
ATOM 1501 C C . GLN A 1 210 ? 57.122 46.249 -11.707 1.00 8.74 210 GLN A C 1
ATOM 1502 O O . GLN A 1 210 ? 56.634 46.444 -12.812 1.00 10.80 210 GLN A O 1
ATOM 1508 N N . LEU A 1 211 ? 56.478 45.574 -10.754 1.00 7.87 211 LEU A N 1
ATOM 1509 C CA . LEU A 1 211 ? 55.093 45.134 -10.926 1.00 7.60 211 LEU A CA 1
ATOM 1510 C C . LEU A 1 211 ? 54.091 46.263 -10.736 1.00 7.22 211 LEU A C 1
ATOM 1511 O O . LEU A 1 211 ? 52.961 46.167 -11.213 1.00 7.60 211 LEU A O 1
ATOM 1516 N N . ASP A 1 212 ? 54.500 47.338 -10.068 1.00 7.34 212 ASP A N 1
ATOM 1517 C CA . ASP A 1 212 ? 53.581 48.401 -9.691 1.00 7.44 212 ASP A CA 1
ATOM 1518 C C . ASP A 1 212 ? 52.849 49.003 -10.899 1.00 8.11 212 ASP A C 1
ATOM 1519 O O . ASP A 1 212 ? 51.669 49.344 -10.819 1.00 8.79 212 ASP A O 1
ATOM 1524 N N . GLU A 1 213 ? 53.547 49.164 -12.022 1.00 8.36 213 GLU A N 1
ATOM 1525 C CA . GLU A 1 213 ? 52.912 49.820 -13.157 1.00 9.27 213 GLU A CA 1
ATOM 1526 C C . GLU A 1 213 ? 51.802 48.977 -13.781 1.00 8.89 213 GLU A C 1
ATOM 1527 O O . GLU A 1 213 ? 51.052 49.490 -14.595 1.00 9.87 213 GLU A O 1
ATOM 1533 N N . TYR A 1 214 ? 51.696 47.699 -13.412 1.00 7.98 214 TYR A N 1
ATOM 1534 C CA . TYR A 1 214 ? 50.643 46.825 -13.945 1.00 7.81 214 TYR A CA 1
ATOM 1535 C C . TYR A 1 214 ? 49.400 46.710 -13.052 1.00 7.24 214 TYR A C 1
ATOM 1536 O O . TYR A 1 214 ? 48.505 45.933 -13.346 1.00 7.75 214 TYR A O 1
ATOM 1545 N N . ASP A 1 215 ? 49.328 47.501 -11.985 1.00 7.45 215 ASP A N 1
ATOM 1546 C CA . ASP A 1 215 ? 48.099 47.662 -11.220 1.00 8.07 215 ASP A CA 1
ATOM 1547 C C . ASP A 1 215 ? 47.497 46.343 -10.760 1.00 7.50 215 ASP A C 1
ATOM 1548 O O . ASP A 1 215 ? 46.307 46.067 -10.924 1.00 8.50 215 ASP A O 1
ATOM 1553 N N . LEU A 1 216 ? 48.328 45.518 -10.144 1.00 7.56 216 LEU A N 1
ATOM 1554 C CA . LEU A 1 216 ? 47.849 44.313 -9.492 1.00 7.07 216 LEU A CA 1
ATOM 1555 C C . LEU A 1 216 ? 47.024 44.675 -8.267 1.00 6.65 216 LEU A C 1
ATOM 1556 O O . LEU A 1 216 ? 47.312 45.628 -7.545 1.00 7.56 216 LEU A O 1
ATOM 1561 N N . THR A 1 217 ? 46.007 43.871 -7.995 1.00 6.86 217 THR A N 1
ATOM 1562 C CA . THR A 1 217 ? 45.205 44.070 -6.797 1.00 6.93 217 THR A CA 1
ATOM 1563 C C . THR A 1 217 ? 45.994 43.712 -5.540 1.00 6.18 217 THR A C 1
ATOM 1564 O O . THR A 1 217 ? 45.831 44.358 -4.514 1.00 7.78 217 THR A O 1
ATOM 1568 N N . TYR A 1 218 ? 46.864 42.718 -5.628 1.00 6.54 218 TYR A N 1
ATOM 1569 C CA . TYR A 1 218 ? 47.804 42.410 -4.549 1.00 6.68 218 TYR A CA 1
ATOM 1570 C C . TYR A 1 218 ? 48.838 41.387 -5.020 1.00 6.35 218 TYR A C 1
ATOM 1571 O O . TYR A 1 218 ? 48.652 40.707 -6.047 1.00 6.67 218 TYR A O 1
ATOM 1580 N N . ILE A 1 219 ? 49.908 41.303 -4.232 1.00 6.86 219 ILE A N 1
ATOM 1581 C CA . ILE A 1 219 ? 50.914 40.259 -4.273 1.00 6.74 219 ILE A CA 1
ATOM 1582 C C . ILE A 1 219 ? 50.796 39.475 -2.976 1.00 6.49 219 ILE A C 1
ATOM 1583 O O . ILE A 1 219 ? 50.904 40.058 -1.891 1.00 6.84 219 ILE A O 1
ATOM 1588 N N . GLU A 1 220 ? 50.576 38.167 -3.083 1.00 6.93 220 GLU A N 1
ATOM 1589 C CA . GLU A 1 220 ? 50.381 37.337 -1.905 1.00 7.24 220 GLU A CA 1
ATOM 1590 C C . GLU A 1 220 ? 51.687 36.822 -1.314 1.00 7.49 220 GLU A C 1
ATOM 1591 O O . GLU A 1 220 ? 52.494 36.219 -2.019 1.00 8.15 220 GLU A O 1
ATOM 1597 N N . GLN A 1 221 ? 51.851 37.088 -0.018 1.00 7.66 221 GLN A N 1
ATOM 1598 C CA . GLN A 1 221 ? 52.918 36.553 0.857 1.00 8.21 221 GLN A CA 1
ATOM 1599 C C . GLN A 1 221 ? 54.251 36.346 0.147 1.00 7.17 221 GLN A C 1
ATOM 1600 O O . GLN A 1 221 ? 54.742 35.226 0.043 1.00 8.21 221 GLN A O 1
ATOM 1606 N N . PRO A 1 222 ? 54.867 37.428 -0.325 1.00 6.96 222 PRO A N 1
ATOM 1607 C CA . PRO A 1 222 ? 56.146 37.289 -1.016 1.00 7.38 222 PRO A CA 1
ATOM 1608 C C . PRO A 1 222 ? 57.323 36.902 -0.126 1.00 7.21 222 PRO A C 1
ATOM 1609 O O . PRO A 1 222 ? 58.251 36.282 -0.637 1.00 8.09 222 PRO A O 1
ATOM 1613 N N . LEU A 1 223 ? 57.305 37.278 1.149 1.00 7.39 223 LEU A N 1
ATOM 1614 C CA . LEU A 1 223 ? 58.417 36.989 2.043 1.00 8.16 223 LEU A CA 1
ATOM 1615 C C . LEU A 1 223 ? 58.058 35.807 2.950 1.00 8.57 223 LEU A C 1
ATOM 1616 O O . LEU A 1 223 ? 57.188 35.018 2.601 1.00 9.31 223 LEU A O 1
ATOM 1621 N N . ALA A 1 224 ? 58.737 35.639 4.085 1.00 8.86 224 ALA A N 1
ATOM 1622 C CA . ALA A 1 224 ? 58.611 34.403 4.848 1.00 9.02 224 ALA A CA 1
ATOM 1623 C C . ALA A 1 224 ? 57.176 34.144 5.263 1.00 8.90 224 ALA A C 1
ATOM 1624 O O . ALA A 1 224 ? 56.418 35.063 5.563 1.00 9.06 224 ALA A O 1
ATOM 1626 N N . TRP A 1 225 ? 56.820 32.865 5.278 1.00 9.57 225 TRP A N 1
ATOM 1627 C CA . TRP A 1 225 ? 55.454 32.436 5.532 1.00 10.58 225 TRP A CA 1
ATOM 1628 C C . TRP A 1 225 ? 54.911 32.903 6.880 1.00 11.15 225 TRP A C 1
ATOM 1629 O O . TRP A 1 225 ? 53.712 33.158 7.004 1.00 13.49 225 TRP A O 1
ATOM 1640 N N . ASP A 1 226 ? 55.787 33.008 7.874 1.00 11.29 226 ASP A N 1
ATOM 1641 C CA . ASP A 1 226 ? 55.378 33.370 9.227 1.00 12.82 226 ASP A CA 1
ATOM 1642 C C . ASP A 1 226 ? 55.699 34.815 9.604 1.00 12.06 226 ASP A C 1
ATOM 1643 O O . ASP A 1 226 ? 55.672 35.179 10.787 1.00 14.91 226 ASP A O 1
ATOM 1648 N N . ASP A 1 227 ? 55.992 35.641 8.610 1.00 9.64 227 ASP A N 1
ATOM 1649 C CA . ASP A 1 227 ? 56.423 37.001 8.876 1.00 8.34 227 ASP A CA 1
ATOM 1650 C C . ASP A 1 227 ? 55.327 38.046 8.677 1.00 8.34 227 ASP A C 1
ATOM 1651 O O . ASP A 1 227 ? 54.514 37.950 7.741 1.00 8.77 227 ASP A O 1
ATOM 1656 N N . LEU A 1 228 ? 55.357 39.062 9.545 1.00 8.32 228 LEU A N 1
ATOM 1657 C CA . LEU A 1 228 ? 54.668 40.338 9.317 1.00 8.02 228 LEU A CA 1
ATOM 1658 C C . LEU A 1 228 ? 55.616 41.541 9.225 1.00 7.84 228 LEU A C 1
ATOM 1659 O O . LEU A 1 228 ? 55.388 42.445 8.422 1.00 7.89 228 LEU A O 1
ATOM 1664 N N . VAL A 1 229 ? 56.670 41.559 10.042 1.00 8.09 229 VAL A N 1
ATOM 1665 C CA . VAL A 1 229 ? 57.544 42.726 10.154 1.00 8.60 229 VAL A CA 1
ATOM 1666 C C . VAL A 1 229 ? 58.244 43.064 8.829 1.00 7.50 229 VAL A C 1
ATOM 1667 O O . VAL A 1 229 ? 58.265 44.217 8.392 1.00 7.90 229 VAL A O 1
ATOM 1671 N N . ASP A 1 230 ? 58.837 42.072 8.188 1.00 7.15 230 ASP A N 1
ATOM 1672 C CA . ASP A 1 230 ? 59.543 42.349 6.946 1.00 7.70 230 ASP A CA 1
ATOM 1673 C C . ASP A 1 230 ? 58.576 42.685 5.814 1.00 7.14 230 ASP A C 1
ATOM 1674 O O . ASP A 1 230 ? 58.898 43.498 4.950 1.00 7.22 230 ASP A O 1
ATOM 1679 N N . HIS A 1 231 ? 57.385 42.080 5.823 1.00 6.51 231 HIS A N 1
ATOM 1680 C CA . HIS A 1 231 ? 56.346 42.468 4.854 1.00 6.74 231 HIS A CA 1
ATOM 1681 C C . HIS A 1 231 ? 55.997 43.945 5.027 1.00 6.86 231 HIS A C 1
ATOM 1682 O O . HIS A 1 231 ? 55.779 44.651 4.051 1.00 7.51 231 HIS A O 1
ATOM 1689 N N . ALA A 1 232 ? 55.942 44.428 6.267 1.00 7.06 232 ALA A N 1
ATOM 1690 C CA . ALA A 1 232 ? 55.655 45.848 6.493 1.00 7.42 232 ALA A CA 1
ATOM 1691 C C . ALA A 1 232 ? 56.749 46.728 5.879 1.00 7.83 232 ALA A C 1
ATOM 1692 O O . ALA A 1 232 ? 56.478 47.792 5.327 1.00 8.75 232 ALA A O 1
ATOM 1694 N N . GLU A 1 233 ? 58.000 46.287 5.973 1.00 7.50 233 GLU A N 1
ATOM 1695 C CA . GLU A 1 233 ? 59.075 47.027 5.331 1.00 8.49 233 GLU A CA 1
ATOM 1696 C C . GLU A 1 233 ? 58.916 46.991 3.813 1.00 7.78 233 GLU A C 1
ATOM 1697 O O . GLU A 1 233 ? 59.032 48.018 3.153 1.00 9.29 233 GLU A O 1
ATOM 1703 N N . LEU A 1 234 ? 58.665 45.814 3.248 1.00 7.81 234 LEU A N 1
ATOM 1704 C CA . LEU A 1 234 ? 58.485 45.715 1.808 1.00 7.90 234 LEU A CA 1
ATOM 1705 C C . LEU A 1 234 ? 57.351 46.607 1.314 1.00 7.71 234 LEU A C 1
ATOM 1706 O O . LEU A 1 234 ? 57.436 47.218 0.247 1.00 8.32 234 LEU A O 1
ATOM 1711 N N . ALA A 1 235 ? 56.261 46.655 2.078 1.00 7.82 235 ALA A N 1
ATOM 1712 C CA . ALA A 1 235 ? 55.118 47.468 1.698 1.00 8.88 235 ALA A CA 1
ATOM 1713 C C . ALA A 1 235 ? 55.455 48.959 1.653 1.00 9.46 235 ALA A C 1
ATOM 1714 O O . ALA A 1 235 ? 54.811 49.708 0.934 1.00 10.49 235 ALA A O 1
ATOM 1716 N N . ARG A 1 236 ? 56.474 49.386 2.396 1.00 9.60 236 ARG A N 1
ATOM 1717 C CA . ARG A 1 236 ? 56.954 50.770 2.315 1.00 11.12 236 ARG A CA 1
ATOM 1718 C C . ARG A 1 236 ? 57.763 51.018 1.048 1.00 10.60 236 ARG A C 1
ATOM 1719 O O . ARG A 1 236 ? 57.910 52.158 0.612 1.00 13.43 236 ARG A O 1
ATOM 1727 N N . ARG A 1 237 ? 58.309 49.955 0.476 1.00 9.52 237 ARG A N 1
ATOM 1728 C CA . ARG A 1 237 ? 59.230 50.061 -0.651 1.00 9.69 237 ARG A CA 1
ATOM 1729 C C . ARG A 1 237 ? 58.560 49.896 -2.021 1.00 8.90 237 ARG A C 1
ATOM 1730 O O . ARG A 1 237 ? 59.154 50.249 -3.026 1.00 11.47 237 ARG A O 1
ATOM 1738 N N . ILE A 1 238 ? 57.358 49.321 -2.072 1.00 8.38 238 ILE A N 1
ATOM 1739 C CA . ILE A 1 238 ? 56.616 49.135 -3.328 1.00 8.09 238 ILE A CA 1
ATOM 1740 C C . ILE A 1 238 ? 55.193 49.618 -3.136 1.00 8.16 238 ILE A C 1
ATOM 1741 O O . ILE A 1 238 ? 54.689 49.660 -2.016 1.00 9.53 238 ILE A O 1
ATOM 1746 N N . ARG A 1 239 ? 54.538 49.965 -4.235 1.00 7.83 239 ARG A N 1
ATOM 1747 C CA . ARG A 1 239 ? 53.188 50.496 -4.184 1.00 8.20 239 ARG A CA 1
ATOM 1748 C C . ARG A 1 239 ? 52.100 49.433 -4.343 1.00 7.56 239 ARG A C 1
ATOM 1749 O O . ARG A 1 239 ? 50.969 49.655 -3.947 1.00 8.58 239 ARG A O 1
ATOM 1757 N N . THR A 1 240 ? 52.437 48.282 -4.905 1.00 6.95 240 THR A N 1
ATOM 1758 C CA . THR A 1 240 ? 51.440 47.217 -5.046 1.00 7.09 240 THR A CA 1
ATOM 1759 C C . THR A 1 240 ? 51.040 46.716 -3.654 1.00 6.88 240 THR A C 1
ATOM 1760 O O . THR A 1 240 ? 51.919 46.424 -2.836 1.00 7.06 240 THR A O 1
ATOM 1764 N N . PRO A 1 241 ? 49.741 46.571 -3.374 1.00 6.08 241 PRO A N 1
ATOM 1765 C CA . PRO A 1 241 ? 49.340 46.032 -2.067 1.00 6.33 241 PRO A CA 1
ATOM 1766 C C . PRO A 1 241 ? 49.850 44.627 -1.824 1.00 6.28 241 PRO A C 1
ATOM 1767 O O . PRO A 1 241 ? 49.940 43.814 -2.742 1.00 6.83 241 PRO A O 1
ATOM 1771 N N . LEU A 1 242 ? 50.170 44.341 -0.565 1.00 6.37 242 LEU A N 1
ATOM 1772 C CA . LEU A 1 242 ? 50.491 42.996 -0.137 1.00 6.39 242 LEU A CA 1
ATOM 1773 C C . LEU A 1 242 ? 49.288 42.315 0.491 1.00 6.16 242 LEU A C 1
ATOM 1774 O O . LEU A 1 242 ? 48.477 42.931 1.166 1.00 6.74 242 LEU A O 1
ATOM 1779 N N . CYS A 1 243 ? 49.194 41.022 0.228 1.00 6.20 243 CYS A N 1
ATOM 1780 C CA . CYS A 1 243 ? 48.172 40.161 0.800 1.00 6.34 243 CYS A CA 1
ATOM 1781 C C . CYS A 1 243 ? 48.835 39.112 1.677 1.00 6.37 243 CYS A C 1
ATOM 1782 O O . CYS A 1 243 ? 49.767 38.446 1.245 1.00 7.33 243 CYS A O 1
ATOM 1785 N N . LEU A 1 244 ? 48.373 38.981 2.915 1.00 6.92 244 LEU A N 1
ATOM 1786 C CA . LEU A 1 244 ? 48.903 38.003 3.836 1.00 7.13 244 LEU A CA 1
ATOM 1787 C C . LEU A 1 244 ? 48.086 36.725 3.781 1.00 7.40 244 LEU A C 1
ATOM 1788 O O . LEU A 1 244 ? 46.864 36.752 3.659 1.00 9.31 244 LEU A O 1
ATOM 1793 N N . ASP A 1 245 ? 48.780 35.605 3.947 1.00 7.46 245 ASP A N 1
ATOM 1794 C CA . ASP A 1 245 ? 48.188 34.280 3.977 1.00 8.76 245 ASP A CA 1
ATOM 1795 C C . ASP A 1 245 ? 48.632 33.561 5.251 1.00 7.92 245 ASP A C 1
ATOM 1796 O O . ASP A 1 245 ? 47.970 33.663 6.274 1.00 8.17 245 ASP A O 1
ATOM 1801 N N . GLU A 1 246 ? 49.780 32.884 5.229 1.00 7.94 246 GLU A N 1
ATOM 1802 C CA . GLU A 1 246 ? 50.144 31.987 6.322 1.00 8.40 246 GLU A CA 1
ATOM 1803 C C . GLU A 1 246 ? 50.380 32.702 7.635 1.00 8.74 246 GLU A C 1
ATOM 1804 O O . GLU A 1 246 ? 50.254 32.093 8.688 1.00 10.32 246 GLU A O 1
ATOM 1810 N N . SER A 1 247 ? 50.729 33.982 7.560 1.00 8.70 247 SER A N 1
ATOM 1811 C CA . SER A 1 247 ? 51.107 34.789 8.701 1.00 10.28 247 SER A CA 1
ATOM 1812 C C . SER A 1 247 ? 49.916 35.318 9.506 1.00 9.63 247 SER A C 1
ATOM 1813 O O . SER A 1 247 ? 50.110 35.941 10.542 1.00 11.23 247 SER A O 1
ATOM 1816 N N . VAL A 1 248 ? 48.695 35.105 9.024 1.00 8.53 248 VAL A N 1
ATOM 1817 C CA . VAL A 1 248 ? 47.500 35.507 9.770 1.00 8.14 248 VAL A CA 1
ATOM 1818 C C . VAL A 1 248 ? 46.719 34.275 10.192 1.00 8.03 248 VAL A C 1
ATOM 1819 O O . VAL A 1 248 ? 45.960 33.706 9.415 1.00 8.78 248 VAL A O 1
ATOM 1823 N N . ALA A 1 249 ? 46.936 33.854 11.431 1.00 8.29 249 ALA A N 1
ATOM 1824 C CA . ALA A 1 249 ? 46.316 32.638 11.949 1.00 8.74 249 ALA A CA 1
ATOM 1825 C C . ALA A 1 249 ? 45.315 32.920 13.063 1.00 7.93 249 ALA A C 1
ATOM 1826 O O . ALA A 1 249 ? 44.839 31.989 13.705 1.00 9.20 249 ALA A O 1
ATOM 1828 N N . SER A 1 250 ? 44.959 34.191 13.252 1.00 7.71 250 SER A N 1
ATOM 1829 C CA . SER A 1 250 ? 44.027 34.594 14.307 1.00 7.07 250 SER A CA 1
ATOM 1830 C C . SER A 1 250 ? 43.594 36.029 14.066 1.00 6.70 250 SER A C 1
ATOM 1831 O O . SER A 1 250 ? 44.217 36.768 13.290 1.00 7.14 250 SER A O 1
ATOM 1834 N N . ALA A 1 251 ? 42.553 36.449 14.778 1.00 6.88 251 ALA A N 1
ATOM 1835 C CA . ALA A 1 251 ? 42.098 37.819 14.707 1.00 7.13 251 ALA A CA 1
ATOM 1836 C C . ALA A 1 251 ? 43.136 38.801 15.233 1.00 6.64 251 ALA A C 1
ATOM 1837 O O . ALA A 1 251 ? 43.289 39.895 14.691 1.00 7.52 251 ALA A O 1
ATOM 1839 N N . SER A 1 252 ? 43.857 38.438 16.290 1.00 6.76 252 SER A N 1
ATOM 1840 C CA . SER A 1 252 ? 44.920 39.322 16.760 1.00 7.07 252 SER A CA 1
ATOM 1841 C C . SER A 1 252 ? 46.090 39.394 15.769 1.00 6.78 252 SER A C 1
ATOM 1842 O O . SER A 1 252 ? 46.688 40.458 15.630 1.00 7.05 252 SER A O 1
ATOM 1845 N N . ASP A 1 253 ? 46.405 38.297 15.070 1.00 6.74 253 ASP A N 1
ATOM 1846 C CA . ASP A 1 253 ? 47.397 38.377 14.000 1.00 7.29 253 ASP A CA 1
ATOM 1847 C C . ASP A 1 253 ? 46.905 39.361 12.929 1.00 6.79 253 ASP A C 1
ATOM 1848 O O . ASP A 1 253 ? 47.689 40.098 12.359 1.00 7.46 253 ASP A O 1
ATOM 1853 N N . ALA A 1 254 ? 45.623 39.300 12.595 1.00 6.60 254 ALA A N 1
ATOM 1854 C CA . ALA A 1 254 ? 45.079 40.188 11.574 1.00 6.57 254 ALA A CA 1
ATOM 1855 C C . ALA A 1 254 ? 45.221 41.643 12.002 1.00 6.49 254 ALA A C 1
ATOM 1856 O O . ALA A 1 254 ? 45.605 42.502 11.206 1.00 7.24 254 ALA A O 1
ATOM 1858 N N . ARG A 1 255 ? 44.890 41.933 13.253 1.00 5.95 255 ARG A N 1
ATOM 1859 C CA . ARG A 1 255 ? 45.058 43.282 13.773 1.00 6.40 255 ARG A CA 1
ATOM 1860 C C . ARG A 1 255 ? 46.498 43.742 13.657 1.00 6.74 255 ARG A C 1
ATOM 1861 O O . ARG A 1 255 ? 46.765 44.839 13.201 1.00 7.97 255 ARG A O 1
ATOM 1869 N N . LYS A 1 256 ? 47.426 42.893 14.062 1.00 6.86 256 LYS A N 1
ATOM 1870 C CA . LYS A 1 256 ? 48.837 43.262 14.036 1.00 7.37 256 LYS A CA 1
ATOM 1871 C C . LYS A 1 256 ? 49.296 43.485 12.597 1.00 7.90 256 LYS A C 1
ATOM 1872 O O . LYS A 1 256 ? 49.984 44.453 12.301 1.00 8.94 256 LYS A O 1
ATOM 1878 N N . ALA A 1 257 ? 48.886 42.610 11.693 1.00 7.55 257 ALA A N 1
ATOM 1879 C CA . ALA A 1 257 ? 49.269 42.756 10.291 1.00 7.64 257 ALA A CA 1
ATOM 1880 C C . ALA A 1 257 ? 48.793 44.097 9.742 1.00 7.48 257 ALA A C 1
ATOM 1881 O O . ALA A 1 257 ? 49.541 44.818 9.082 1.00 9.23 257 ALA A O 1
ATOM 1883 N N . LEU A 1 258 ? 47.530 44.419 9.991 1.00 7.33 258 LEU A N 1
ATOM 1884 C CA . LEU A 1 258 ? 46.947 45.611 9.408 1.00 7.69 258 LEU A CA 1
ATOM 1885 C C . LEU A 1 258 ? 47.486 46.867 10.086 1.00 7.70 258 LEU A C 1
ATOM 1886 O O . LEU A 1 258 ? 47.776 47.840 9.406 1.00 8.71 258 LEU A O 1
ATOM 1891 N N . ALA A 1 259 ? 47.654 46.843 11.406 1.00 8.04 259 ALA A N 1
ATOM 1892 C CA . ALA A 1 259 ? 48.175 48.003 12.133 1.00 8.76 259 ALA A CA 1
ATOM 1893 C C . ALA A 1 259 ? 49.648 48.268 11.829 1.00 9.03 259 ALA A C 1
ATOM 1894 O O . ALA A 1 259 ? 50.065 49.416 11.809 1.00 10.96 259 ALA A O 1
ATOM 1896 N N . LEU A 1 260 ? 50.433 47.216 11.599 1.00 8.93 260 LEU A N 1
ATOM 1897 C CA . LEU A 1 260 ? 51.845 47.353 11.227 1.00 9.39 260 LEU A CA 1
ATOM 1898 C C . LEU A 1 260 ? 51.998 47.798 9.775 1.00 8.44 260 LEU A C 1
ATOM 1899 O O . LEU A 1 260 ? 53.071 48.219 9.369 1.00 9.52 260 LEU A O 1
ATOM 1904 N N . GLY A 1 261 ? 50.953 47.671 8.965 1.00 8.32 261 GLY A N 1
ATOM 1905 C CA . GLY A 1 261 ? 51.087 47.911 7.540 1.00 8.11 261 GLY A CA 1
ATOM 1906 C C . GLY A 1 261 ? 51.793 46.788 6.799 1.00 7.57 261 GLY A C 1
ATOM 1907 O O . GLY A 1 261 ? 52.417 47.029 5.778 1.00 7.88 261 GLY A O 1
ATOM 1908 N N . ALA A 1 262 ? 51.687 45.565 7.296 1.00 7.38 262 ALA A N 1
ATOM 1909 C CA . ALA A 1 262 ? 52.272 44.405 6.631 1.00 7.54 262 ALA A CA 1
ATOM 1910 C C . ALA A 1 262 ? 51.553 44.080 5.331 1.00 8.12 262 ALA A C 1
ATOM 1911 O O . ALA A 1 262 ? 52.141 43.482 4.439 1.00 8.88 262 ALA A O 1
ATOM 1913 N N . GLY A 1 263 ? 50.282 44.461 5.233 1.00 8.36 263 GLY A N 1
ATOM 1914 C CA . GLY A 1 263 ? 49.534 44.288 4.004 1.00 7.90 263 GLY A CA 1
ATOM 1915 C C . GLY A 1 263 ? 48.209 44.997 4.079 1.00 7.62 263 GLY A C 1
ATOM 1916 O O . GLY A 1 263 ? 47.851 45.541 5.117 1.00 8.52 263 GLY A O 1
ATOM 1917 N N . GLY A 1 264 ? 47.497 44.992 2.957 1.00 7.34 264 GLY A N 1
ATOM 1918 C CA . GLY A 1 264 ? 46.201 45.623 2.866 1.00 7.38 264 GLY A CA 1
ATOM 1919 C C . GLY A 1 264 ? 45.053 44.681 2.554 1.00 6.98 264 GLY A C 1
ATOM 1920 O O . GLY A 1 264 ? 43.915 45.132 2.434 1.00 7.51 264 GLY A O 1
ATOM 1921 N N . VAL A 1 265 ? 45.350 43.386 2.424 1.00 6.43 265 VAL A N 1
ATOM 1922 C CA . VAL A 1 265 ? 44.387 42.359 2.050 1.00 6.14 265 VAL A CA 1
ATOM 1923 C C . VAL A 1 265 ? 44.769 41.090 2.811 1.00 5.89 265 VAL A C 1
ATOM 1924 O O . VAL A 1 265 ? 45.946 40.832 3.025 1.00 6.89 265 VAL A O 1
ATOM 1928 N N . ILE A 1 266 ? 43.780 40.291 3.199 1.00 6.22 266 ILE A N 1
ATOM 1929 C CA . ILE A 1 266 ? 44.035 39.002 3.827 1.00 6.70 266 ILE A CA 1
ATOM 1930 C C . ILE A 1 266 ? 43.358 37.886 3.048 1.00 6.82 266 ILE A C 1
ATOM 1931 O O . ILE A 1 266 ? 42.167 37.966 2.746 1.00 7.23 266 ILE A O 1
ATOM 1936 N N . ASN A 1 267 ? 44.145 36.859 2.732 1.00 6.99 267 ASN A N 1
ATOM 1937 C CA . ASN A 1 267 ? 43.673 35.579 2.231 1.00 6.89 267 ASN A CA 1
ATOM 1938 C C . ASN A 1 267 ? 43.245 34.804 3.470 1.00 7.40 267 ASN A C 1
ATOM 1939 O O . ASN A 1 267 ? 44.087 34.396 4.270 1.00 8.70 267 ASN A O 1
ATOM 1944 N N . LEU A 1 268 ? 41.940 34.674 3.655 1.00 6.99 268 LEU A N 1
ATOM 1945 C CA . LEU A 1 268 ? 41.359 34.074 4.840 1.00 7.66 268 LEU A CA 1
ATOM 1946 C C . LEU A 1 268 ? 41.025 32.604 4.555 1.00 7.03 268 LEU A C 1
ATOM 1947 O O . LEU A 1 268 ? 40.182 32.304 3.719 1.00 7.44 268 LEU A O 1
ATOM 1952 N N . LYS A 1 269 ? 41.745 31.704 5.222 1.00 7.04 269 LYS A N 1
ATOM 1953 C CA . LYS A 1 269 ? 41.496 30.266 5.160 1.00 7.42 269 LYS A CA 1
ATOM 1954 C C . LYS A 1 269 ? 40.941 29.855 6.515 1.00 7.09 269 LYS A C 1
ATOM 1955 O O . LYS A 1 269 ? 41.607 29.985 7.535 1.00 7.53 269 LYS A O 1
ATOM 1961 N N . VAL A 1 270 ? 39.708 29.371 6.506 1.00 6.56 270 VAL A N 1
ATOM 1962 C CA . VAL A 1 270 ? 38.953 29.133 7.714 1.00 7.14 270 VAL A CA 1
ATOM 1963 C C . VAL A 1 270 ? 39.643 28.168 8.673 1.00 6.67 270 VAL A C 1
ATOM 1964 O O . VAL A 1 270 ? 39.656 28.393 9.882 1.00 7.49 270 VAL A O 1
ATOM 1968 N N . ALA A 1 271 ? 40.223 27.089 8.161 1.00 6.66 271 ALA A N 1
ATOM 1969 C CA . ALA A 1 271 ? 40.835 26.106 9.050 1.00 7.19 271 ALA A CA 1
ATOM 1970 C C . ALA A 1 271 ? 42.158 26.620 9.628 1.00 7.35 271 ALA A C 1
ATOM 1971 O O . ALA A 1 271 ? 42.482 26.347 10.778 1.00 7.85 271 ALA A O 1
ATOM 1973 N N . ARG A 1 272 ? 42.915 27.372 8.831 1.00 7.33 272 ARG A N 1
ATOM 1974 C CA . ARG A 1 272 ? 44.166 27.970 9.272 1.00 6.78 272 ARG A CA 1
ATOM 1975 C C . ARG A 1 272 ? 43.980 28.823 10.520 1.00 7.03 272 ARG A C 1
ATOM 1976 O O . ARG A 1 272 ? 44.856 28.885 11.371 1.00 8.02 272 ARG A O 1
ATOM 1984 N N . VAL A 1 273 ? 42.845 29.504 10.623 1.00 7.15 273 VAL A N 1
ATOM 1985 C CA . VAL A 1 273 ? 42.623 30.394 11.744 1.00 7.45 273 VAL A CA 1
ATOM 1986 C C . VAL A 1 273 ? 41.854 29.736 12.889 1.00 7.31 273 VAL A C 1
ATOM 1987 O O . VAL A 1 273 ? 41.601 30.375 13.898 1.00 8.36 273 VAL A O 1
ATOM 1991 N N . GLY A 1 274 ? 41.482 28.468 12.747 1.00 7.00 274 GLY A N 1
ATOM 1992 C CA . GLY A 1 274 ? 40.835 27.755 13.831 1.00 7.48 274 GLY A CA 1
ATOM 1993 C C . GLY A 1 274 ? 39.326 27.621 13.719 1.00 7.41 274 G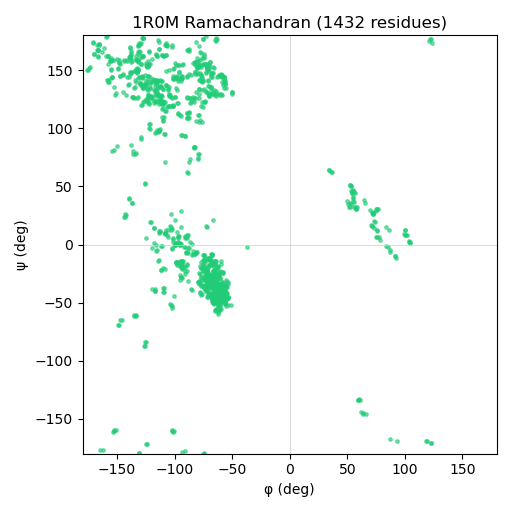LY A C 1
ATOM 1994 O O . GLY A 1 274 ? 38.688 27.157 14.657 1.00 9.74 274 GLY A O 1
ATOM 1995 N N . GLY A 1 275 ? 38.748 28.000 12.583 1.00 6.54 275 GLY A N 1
ATOM 1996 C CA . GLY A 1 275 ? 37.348 27.742 12.333 1.00 6.52 275 GLY A CA 1
ATOM 1997 C C . GLY A 1 275 ? 36.528 28.985 12.033 1.00 5.78 275 GLY A C 1
ATOM 1998 O O . GLY A 1 275 ? 37.051 30.074 11.798 1.00 6.65 275 GLY A O 1
ATOM 1999 N N . HIS A 1 276 ? 35.212 28.795 11.994 1.00 6.00 276 HIS A N 1
ATOM 2000 C CA . HIS A 1 276 ? 34.312 29.851 11.535 1.00 5.95 276 HIS A CA 1
ATOM 2001 C C . HIS A 1 276 ? 34.239 31.044 12.462 1.00 6.32 276 HIS A C 1
ATOM 2002 O O . HIS A 1 276 ? 34.204 32.170 12.004 1.00 6.76 276 HIS A O 1
ATOM 2009 N N . ALA A 1 277 ? 34.165 30.818 13.763 1.00 6.79 277 ALA A N 1
ATOM 2010 C CA . ALA A 1 277 ? 34.025 31.957 14.670 1.00 6.89 277 ALA A CA 1
ATOM 2011 C C . ALA A 1 277 ? 35.254 32.866 14.587 1.00 6.95 277 ALA A C 1
ATOM 2012 O O . ALA A 1 277 ? 35.131 34.093 14.470 1.00 7.04 277 ALA A O 1
ATOM 2014 N N . GLU A 1 278 ? 36.441 32.265 14.629 1.00 6.45 278 GLU A N 1
ATOM 2015 C CA . GLU A 1 278 ? 37.658 33.067 14.540 1.00 6.57 278 GLU A CA 1
ATOM 2016 C C . GLU A 1 278 ? 37.793 33.685 13.151 1.00 6.56 278 GLU A C 1
ATOM 2017 O O . GLU A 1 278 ? 38.279 34.800 13.017 1.00 7.14 278 GLU A O 1
ATOM 2023 N N . SER A 1 279 ? 37.324 32.992 12.117 1.00 6.67 279 SER A N 1
ATOM 2024 C CA . SER A 1 279 ? 37.348 33.559 10.776 1.00 6.92 279 SER A CA 1
ATOM 2025 C C . SER A 1 279 ? 36.458 34.793 10.676 1.00 6.83 279 SER A C 1
ATOM 2026 O O . SER A 1 279 ? 36.827 35.788 10.061 1.00 7.32 279 SER A O 1
ATOM 2029 N N . ARG A 1 280 ? 35.277 34.725 11.274 1.00 6.58 280 ARG A N 1
ATOM 2030 C CA . ARG A 1 280 ? 34.409 35.892 11.290 1.00 6.81 280 ARG A CA 1
ATOM 2031 C C . ARG A 1 280 ? 35.092 37.045 12.037 1.00 6.73 280 ARG A C 1
ATOM 2032 O O . ARG A 1 280 ? 34.987 38.198 11.635 1.00 7.24 280 ARG A O 1
ATOM 2040 N N . ARG A 1 281 ? 35.785 36.738 13.128 1.00 6.66 281 ARG A N 1
ATOM 2041 C CA . ARG A 1 281 ? 36.548 37.760 13.851 1.00 6.60 281 ARG A CA 1
ATOM 2042 C C . ARG A 1 281 ? 37.652 38.383 12.980 1.00 6.66 281 ARG A C 1
ATOM 2043 O O . ARG A 1 281 ? 37.812 39.596 12.958 1.00 6.94 281 ARG A O 1
ATOM 2051 N N . VAL A 1 282 ? 38.388 37.564 12.235 1.00 6.18 282 VAL A N 1
ATOM 2052 C CA . VAL A 1 282 ? 39.380 38.086 11.291 1.00 6.27 282 VAL A CA 1
ATOM 2053 C C . VAL A 1 282 ? 38.715 38.992 10.264 1.00 6.36 282 VAL A C 1
ATOM 2054 O O . VAL A 1 282 ? 39.186 40.087 9.989 1.00 6.90 282 VAL A O 1
ATOM 2058 N N . HIS A 1 283 ? 37.625 38.500 9.693 1.00 6.52 283 HIS A N 1
ATOM 2059 C CA . HIS A 1 283 ? 36.825 39.246 8.731 1.00 6.51 283 HIS A CA 1
ATOM 2060 C C . HIS A 1 283 ? 36.421 40.619 9.304 1.00 6.31 283 HIS A C 1
ATOM 2061 O O . HIS A 1 283 ? 36.514 41.647 8.624 1.00 6.46 283 HIS A O 1
ATOM 2068 N N . ASP A 1 284 ? 35.967 40.625 10.550 1.00 6.24 284 ASP A N 1
ATOM 2069 C CA . ASP A 1 284 ? 35.482 41.841 11.184 1.00 6.93 284 ASP A CA 1
ATOM 2070 C C . ASP A 1 284 ? 36.612 42.796 11.567 1.00 6.50 284 ASP A C 1
ATOM 2071 O O . ASP A 1 284 ? 36.452 44.007 11.461 1.00 7.30 284 ASP A O 1
ATOM 2076 N N . VAL A 1 285 ? 37.738 42.260 12.025 1.00 6.44 285 VAL A N 1
ATOM 2077 C CA . VAL A 1 285 ? 38.912 43.083 12.268 1.00 6.56 285 VAL A CA 1
ATOM 2078 C C . VAL A 1 285 ? 39.355 43.745 10.963 1.00 6.64 285 VAL A C 1
ATOM 2079 O O . VAL A 1 285 ? 39.579 44.952 10.912 1.00 6.74 285 VAL A O 1
ATOM 2083 N N . ALA A 1 286 ? 39.451 42.965 9.890 1.00 6.08 286 ALA A N 1
ATOM 2084 C CA . ALA A 1 286 ? 39.841 43.520 8.608 1.00 6.26 286 ALA A CA 1
ATOM 2085 C C . ALA A 1 286 ? 38.868 44.623 8.200 1.00 6.22 286 ALA A C 1
ATOM 2086 O O . ALA A 1 286 ? 39.281 45.701 7.792 1.00 6.68 286 ALA A O 1
ATOM 2088 N N . GLN A 1 287 ? 37.572 44.342 8.308 1.00 6.41 287 GLN A N 1
ATOM 2089 C CA . GLN A 1 287 ? 36.578 45.325 7.928 1.00 7.04 287 GLN A CA 1
ATOM 2090 C C . GLN A 1 287 ? 36.741 46.614 8.734 1.00 7.07 287 GLN A C 1
ATOM 2091 O O . GLN A 1 287 ? 36.543 47.692 8.198 1.00 8.40 287 GLN A O 1
ATOM 2097 N N . SER A 1 288 ? 37.096 46.513 10.012 1.00 6.82 288 SER A N 1
ATOM 2098 C CA . SER A 1 288 ? 37.261 47.696 10.866 1.00 6.89 288 SER A CA 1
ATOM 2099 C C . SER A 1 288 ? 38.426 48.567 10.429 1.00 7.12 288 SER A C 1
ATOM 2100 O O . SER A 1 288 ? 38.437 49.754 10.753 1.00 7.84 288 SER A O 1
ATOM 2103 N N . PHE A 1 289 ? 39.381 47.975 9.715 1.00 7.38 289 PHE A N 1
ATOM 2104 C CA . PHE A 1 289 ? 40.498 48.684 9.086 1.00 8.11 289 PHE A CA 1
ATOM 2105 C C . PHE A 1 289 ? 40.179 49.127 7.653 1.00 8.35 289 PHE A C 1
ATOM 2106 O O . PHE A 1 289 ? 41.023 49.753 6.999 1.00 10.52 289 PHE A O 1
ATOM 2114 N N . GLY A 1 290 ? 38.996 48.783 7.161 1.00 8.75 290 GLY A N 1
ATOM 2115 C CA . GLY A 1 290 ? 38.643 49.043 5.774 1.00 10.19 290 GLY A CA 1
ATOM 2116 C C . GLY A 1 290 ? 39.524 48.268 4.818 1.00 10.43 290 GLY A C 1
ATOM 2117 O O . GLY A 1 290 ? 39.902 48.821 3.770 1.00 13.51 290 GLY A O 1
ATOM 2118 N N . ALA A 1 291 ? 39.858 47.022 5.183 1.00 7.90 291 ALA A N 1
ATOM 2119 C CA . ALA A 1 291 ? 40.652 46.099 4.369 1.00 7.33 291 ALA A CA 1
ATOM 2120 C C . ALA A 1 291 ? 39.791 44.893 4.030 1.00 7.21 291 ALA A C 1
ATOM 2121 O O . ALA A 1 291 ? 39.109 44.381 4.905 1.00 8.09 291 ALA A O 1
ATOM 2123 N N . PRO A 1 292 ? 39.824 44.436 2.782 1.00 6.66 292 PRO A N 1
ATOM 2124 C CA . PRO A 1 292 ? 39.031 43.285 2.363 1.00 7.10 292 PRO A CA 1
ATOM 2125 C C . PRO A 1 292 ? 39.697 41.957 2.711 1.00 6.71 292 PRO A C 1
ATOM 2126 O O . PRO A 1 292 ? 40.928 41.871 2.861 1.00 7.47 292 PRO A O 1
ATOM 2130 N N . VAL A 1 293 ? 38.863 40.923 2.819 1.00 6.55 293 VAL A N 1
ATOM 2131 C CA . VAL A 1 293 ? 39.328 39.549 2.846 1.00 6.39 293 VAL A CA 1
ATOM 2132 C C . VAL A 1 293 ? 38.775 38.825 1.619 1.00 6.33 293 VAL A C 1
ATOM 2133 O O . VAL A 1 293 ? 37.858 39.297 0.948 1.00 6.74 293 VAL A O 1
ATOM 2137 N N . TRP A 1 294 ? 39.388 37.689 1.315 1.00 6.06 294 TRP A N 1
ATOM 2138 C CA . TRP A 1 294 ? 38.865 36.780 0.316 1.00 6.35 294 TRP A CA 1
ATOM 2139 C C . TRP A 1 294 ? 39.143 35.367 0.793 1.00 5.93 294 TRP A C 1
ATOM 2140 O O . TRP A 1 294 ? 40.020 35.136 1.622 1.00 6.86 294 TRP A O 1
ATOM 2151 N N . CYS A 1 295 ? 38.368 34.426 0.273 1.00 6.46 295 CYS A N 1
ATOM 2152 C CA . CYS A 1 295 ? 38.413 33.054 0.743 1.00 7.00 295 CYS A CA 1
ATOM 2153 C C . CYS A 1 295 ? 39.454 32.236 0.022 1.00 7.18 295 CYS A C 1
ATOM 2154 O O . CYS A 1 295 ? 39.319 31.943 -1.157 1.00 8.19 295 CYS A O 1
ATOM 2157 N N . GLY A 1 296 ? 40.481 31.825 0.745 1.00 7.32 296 GLY A N 1
ATOM 2158 C CA . GLY A 1 296 ? 41.507 30.969 0.185 1.00 7.81 296 GLY A CA 1
ATOM 2159 C C . GLY A 1 296 ? 41.018 29.537 0.093 1.00 8.62 296 GLY A C 1
ATOM 2160 O O . GLY A 1 296 ? 40.009 29.166 0.690 1.00 10.37 296 GLY A O 1
ATOM 2161 N N . GLY A 1 297 ? 41.744 28.752 -0.691 1.00 9.62 297 GLY A N 1
ATOM 2162 C CA . GLY A 1 297 ? 41.439 27.352 -0.935 1.00 9.97 297 GLY A CA 1
ATOM 2163 C C . GLY A 1 297 ? 42.575 26.429 -0.526 1.00 10.32 297 GLY A C 1
ATOM 2164 O O . GLY A 1 297 ? 43.738 26.831 -0.477 1.00 11.63 297 GLY A O 1
ATOM 2165 N N . MET A 1 298 ? 42.215 25.184 -0.237 1.00 10.13 298 MET A N 1
ATOM 2166 C CA . MET A 1 298 ? 43.153 24.147 0.161 1.00 10.60 298 MET A CA 1
ATOM 2167 C C . MET A 1 298 ? 42.785 22.806 -0.496 1.00 10.62 298 MET A C 1
ATOM 2168 O O . MET A 1 298 ? 42.866 21.749 0.126 1.00 11.98 298 MET A O 1
ATOM 2173 N N . LEU A 1 299 ? 42.372 22.874 -1.752 1.00 10.27 299 LEU A N 1
ATOM 2174 C CA . LEU A 1 299 ? 42.074 21.666 -2.532 1.00 11.02 299 LEU A CA 1
ATOM 2175 C C . LEU A 1 299 ? 41.048 20.787 -1.809 1.00 10.28 299 LEU A C 1
ATOM 2176 O O . LEU A 1 299 ? 41.201 19.565 -1.696 1.00 11.72 299 LEU A O 1
ATOM 2181 N N . GLU A 1 300 ? 39.983 21.401 -1.329 1.00 9.68 300 GLU A N 1
ATOM 2182 C CA . GLU A 1 300 ? 39.050 20.694 -0.470 1.00 9.01 300 GLU A CA 1
ATOM 2183 C C . GLU A 1 300 ? 38.088 19.814 -1.249 1.00 8.24 300 GLU A C 1
ATOM 2184 O O . GLU A 1 300 ? 37.679 20.123 -2.378 1.00 8.25 300 GLU A O 1
ATOM 2190 N N . SER A 1 301 ? 37.721 18.714 -0.614 1.00 7.89 301 SER A N 1
ATOM 2191 C CA . SER A 1 301 ? 36.534 17.972 -1.018 1.00 7.41 301 SER A CA 1
ATOM 2192 C C . SER A 1 301 ? 35.298 18.846 -0.819 1.00 7.27 301 SER A C 1
ATOM 2193 O O . SER A 1 301 ? 35.377 19.965 -0.316 1.00 7.51 301 SER A O 1
ATOM 2196 N N . GLY A 1 302 ? 34.146 18.315 -1.201 1.00 6.99 302 GLY A N 1
ATOM 2197 C CA . GLY A 1 302 ? 32.928 19.088 -1.122 1.00 7.46 302 GLY A CA 1
ATOM 2198 C C . GLY A 1 302 ? 32.557 19.530 0.280 1.00 7.78 302 GLY A C 1
ATOM 2199 O O . GLY A 1 302 ? 31.873 20.523 0.428 1.00 7.66 302 GLY A O 1
ATOM 2200 N N . ILE A 1 303 ? 33.000 18.806 1.305 1.00 7.38 303 ILE A N 1
ATOM 2201 C CA . ILE A 1 303 ? 32.765 19.226 2.683 1.00 7.77 303 ILE A CA 1
ATOM 2202 C C . ILE A 1 303 ? 33.458 20.569 2.944 1.00 7.43 303 ILE A C 1
ATOM 2203 O O . ILE A 1 303 ? 32.812 21.543 3.306 1.00 7.10 303 ILE A O 1
ATOM 2208 N N . GLY A 1 304 ? 34.774 20.628 2.776 1.00 6.96 304 GLY A N 1
ATOM 2209 C CA . GLY A 1 304 ? 35.496 21.858 3.019 1.00 6.61 304 GLY A CA 1
ATOM 2210 C C . GLY A 1 304 ? 35.070 22.957 2.068 1.00 7.01 304 GLY A C 1
ATOM 2211 O O . GLY A 1 304 ? 34.996 24.122 2.444 1.00 7.43 304 GLY A O 1
ATOM 2212 N N . ARG A 1 305 ? 34.782 22.600 0.824 1.00 6.98 305 ARG A N 1
ATOM 2213 C CA . ARG A 1 305 ? 34.389 23.603 -0.145 1.00 6.77 305 ARG A CA 1
ATOM 2214 C C . ARG A 1 305 ? 33.060 24.251 0.270 1.00 6.72 305 ARG A C 1
ATOM 2215 O O . ARG A 1 305 ? 32.905 25.464 0.188 1.00 6.79 305 ARG A O 1
ATOM 2223 N N . ALA A 1 306 ? 32.105 23.454 0.733 1.00 6.78 306 ALA A N 1
ATOM 2224 C CA . ALA A 1 306 ? 30.822 24.004 1.172 1.00 6.59 306 ALA A CA 1
ATOM 2225 C C . ALA A 1 306 ? 31.004 24.898 2.407 1.00 6.32 306 ALA A C 1
ATOM 2226 O O . ALA A 1 306 ? 30.374 25.952 2.484 1.00 6.95 306 ALA A O 1
ATOM 2228 N N . HIS A 1 307 ? 31.819 24.480 3.381 1.00 6.63 307 HIS A N 1
ATOM 2229 C CA . HIS A 1 307 ? 32.134 25.358 4.524 1.00 6.64 307 HIS A CA 1
ATOM 2230 C C . HIS A 1 307 ? 32.664 26.712 4.013 1.00 6.25 307 HIS A C 1
ATOM 2231 O O . HIS A 1 307 ? 32.267 27.779 4.491 1.00 6.75 307 HIS A O 1
ATOM 2238 N N . ASN A 1 308 ? 33.582 26.660 3.049 1.00 6.35 308 ASN A N 1
ATOM 2239 C CA . ASN A 1 308 ? 34.179 27.872 2.517 1.00 6.55 308 ASN A CA 1
ATOM 2240 C C . ASN A 1 308 ? 33.141 28.754 1.842 1.00 6.29 308 ASN A C 1
ATOM 2241 O O . ASN A 1 308 ? 33.158 29.976 1.990 1.00 7.31 308 ASN A O 1
ATOM 2246 N N . ILE A 1 309 ? 32.227 28.150 1.087 1.00 6.84 309 ILE A N 1
ATOM 2247 C CA . ILE A 1 309 ? 31.212 28.936 0.395 1.00 7.06 309 ILE A CA 1
ATOM 2248 C C . ILE A 1 309 ? 30.317 29.658 1.413 1.00 6.47 309 ILE A C 1
ATOM 2249 O O . ILE A 1 309 ? 30.012 30.835 1.252 1.00 7.19 309 ILE A O 1
ATOM 2254 N N . HIS A 1 310 ? 29.890 28.960 2.459 1.00 6.54 310 HIS A N 1
ATOM 2255 C CA . HIS A 1 310 ? 29.057 29.596 3.478 1.00 7.05 310 HIS A CA 1
ATOM 2256 C C . HIS A 1 310 ? 29.783 30.757 4.171 1.00 6.55 310 HIS A C 1
ATOM 2257 O O . HIS A 1 310 ? 29.204 31.818 4.379 1.00 7.34 310 HIS A O 1
ATOM 2264 N N . LEU A 1 311 ? 31.038 30.571 4.541 1.00 6.88 311 LEU A N 1
ATOM 2265 C CA . LEU A 1 311 ? 31.799 31.645 5.167 1.00 6.73 311 LEU A CA 1
ATOM 2266 C C . LEU A 1 311 ? 31.914 32.834 4.228 1.00 6.39 311 LEU A C 1
ATOM 2267 O O . LEU A 1 311 ? 31.842 33.984 4.659 1.00 6.93 311 LEU A O 1
ATOM 2272 N N . SER A 1 312 ? 32.073 32.544 2.942 1.00 6.33 312 SER A N 1
ATOM 2273 C CA . SER A 1 312 ? 32.265 33.564 1.924 1.00 7.16 312 SER A CA 1
ATOM 2274 C C . SER A 1 312 ? 31.046 34.448 1.699 1.00 7.09 312 SER A C 1
ATOM 2275 O O . SER A 1 312 ? 31.128 35.438 0.966 1.00 7.76 312 SER A O 1
ATOM 2278 N N . THR A 1 313 ? 29.906 34.094 2.286 1.00 7.34 313 THR A N 1
ATOM 2279 C CA . THR A 1 313 ? 28.721 34.940 2.162 1.00 7.70 313 THR A CA 1
ATOM 2280 C C . THR A 1 313 ? 28.784 36.199 3.008 1.00 7.52 313 THR A C 1
ATOM 2281 O O . THR A 1 313 ? 27.929 37.072 2.855 1.00 7.85 313 THR A O 1
ATOM 2285 N N . LEU A 1 314 ? 29.770 36.313 3.889 1.00 7.17 314 LEU A N 1
ATOM 2286 C CA . LEU A 1 314 ? 29.890 37.491 4.740 1.00 7.51 314 LEU A CA 1
ATOM 2287 C C . LEU A 1 314 ? 30.344 38.702 3.924 1.00 7.62 314 LEU A C 1
ATOM 2288 O O . LEU A 1 314 ? 31.002 38.583 2.882 1.00 8.05 314 LEU A O 1
ATOM 2293 N N . SER A 1 315 ? 29.966 39.888 4.387 1.00 7.95 315 SER A N 1
ATOM 2294 C CA . SER A 1 315 ? 30.022 41.057 3.516 1.00 9.96 315 SER A CA 1
ATOM 2295 C C . SER A 1 315 ? 31.413 41.600 3.204 1.00 8.87 315 SER A C 1
ATOM 2296 O O . SER A 1 315 ? 31.559 42.289 2.208 1.00 10.48 315 SER A O 1
ATOM 2299 N N . ASN A 1 316 ? 32.422 41.310 4.021 1.00 7.50 316 ASN A N 1
ATOM 2300 C CA . ASN A 1 316 ? 33.767 41.801 3.737 1.00 7.17 316 ASN A CA 1
ATOM 2301 C C . ASN A 1 316 ? 34.588 40.832 2.883 1.00 6.64 316 ASN A C 1
ATOM 2302 O O . ASN A 1 316 ? 35.762 41.089 2.649 1.00 7.04 316 ASN A O 1
ATOM 2307 N N . PHE A 1 317 ? 33.967 39.752 2.391 1.00 6.66 317 PHE A N 1
ATOM 2308 C CA . PHE A 1 317 ? 34.573 38.924 1.348 1.00 7.17 317 PHE A CA 1
ATOM 2309 C C . PHE A 1 317 ? 34.345 39.649 0.029 1.00 8.15 317 PHE A C 1
ATOM 2310 O O . PHE A 1 317 ? 33.489 39.281 -0.778 1.00 10.27 317 PHE A O 1
ATOM 2318 N N . ARG A 1 318 ? 35.113 40.715 -0.162 1.00 7.93 318 ARG A N 1
ATOM 2319 C CA . ARG A 1 318 ? 34.875 41.676 -1.238 1.00 9.13 318 ARG A CA 1
ATOM 2320 C C . ARG A 1 318 ? 35.773 41.457 -2.447 1.00 8.45 318 ARG A C 1
ATOM 2321 O O . ARG A 1 318 ? 35.718 42.230 -3.397 1.00 9.54 318 ARG A O 1
ATOM 2329 N N . LEU A 1 319 ? 36.610 40.435 -2.392 1.00 7.73 319 LEU A N 1
ATOM 2330 C CA . LEU A 1 319 ? 37.385 39.991 -3.556 1.00 7.38 319 LEU A CA 1
ATOM 2331 C C . LEU A 1 319 ? 37.078 38.514 -3.778 1.00 6.84 319 LEU A C 1
ATOM 2332 O O . LEU A 1 319 ? 36.670 37.837 -2.849 1.00 7.21 319 LEU A O 1
ATOM 2337 N N . PRO A 1 320 ? 37.219 38.024 -5.011 1.00 7.15 320 PRO A N 1
ATOM 2338 C CA . PRO A 1 320 ? 36.797 36.649 -5.310 1.00 7.37 320 PRO A CA 1
ATOM 2339 C C . PRO A 1 320 ? 37.607 35.575 -4.603 1.00 7.01 320 PRO A C 1
ATOM 2340 O O . PRO A 1 320 ? 38.790 35.764 -4.294 1.00 7.75 320 PRO A O 1
ATOM 2344 N N . GLY A 1 321 ? 36.968 34.435 -4.368 1.00 7.30 321 GLY A N 1
ATOM 2345 C CA . GLY A 1 321 ? 37.550 33.352 -3.615 1.00 7.49 321 GLY A CA 1
ATOM 2346 C C . GLY A 1 321 ? 37.959 32.152 -4.431 1.00 7.45 321 GLY A C 1
ATOM 2347 O O . GLY A 1 321 ? 37.510 31.949 -5.567 1.00 8.83 321 GLY A O 1
ATOM 2348 N N . ASP A 1 322 ? 38.792 31.322 -3.818 1.00 8.21 322 ASP A N 1
ATOM 2349 C CA . ASP A 1 322 ? 39.203 30.042 -4.390 1.00 9.31 322 ASP A CA 1
ATOM 2350 C C . ASP A 1 322 ? 38.214 28.936 -3.984 1.00 10.23 322 ASP A C 1
ATOM 2351 O O . ASP A 1 322 ? 38.571 27.976 -3.301 1.00 11.65 322 ASP A O 1
ATOM 2356 N N . THR A 1 323 ? 36.967 29.112 -4.408 1.00 9.41 323 THR A N 1
ATOM 2357 C CA . THR A 1 323 ? 35.913 28.116 -4.245 1.00 10.44 323 THR A CA 1
ATOM 2358 C C . THR A 1 323 ? 35.297 27.823 -5.611 1.00 9.92 323 THR A C 1
ATOM 2359 O O . THR A 1 323 ? 34.081 27.876 -5.788 1.00 11.93 323 THR A O 1
ATOM 2363 N N . SER A 1 324 ? 36.162 27.509 -6.563 1.00 9.40 324 SER A N 1
ATOM 2364 C CA . SER A 1 324 ? 35.743 27.149 -7.915 1.00 9.66 324 SER A CA 1
ATOM 2365 C C . SER A 1 324 ? 35.163 25.735 -7.967 1.00 8.92 324 SER A C 1
ATOM 2366 O O . SER A 1 324 ? 35.105 25.031 -6.970 1.00 8.99 324 SER A O 1
ATOM 2369 N N . SER A 1 325 ? 34.701 25.343 -9.145 1.00 8.65 325 SER A N 1
ATOM 2370 C CA . SER A 1 325 ? 33.965 24.109 -9.291 1.00 8.61 325 SER A CA 1
ATOM 2371 C C . SER A 1 325 ? 34.710 22.873 -8.810 1.00 8.30 325 SER A C 1
ATOM 2372 O O . SER A 1 325 ? 35.877 22.644 -9.130 1.00 9.26 325 SER A O 1
ATOM 2375 N N . ALA A 1 326 ? 33.987 22.045 -8.071 1.00 8.45 326 ALA A N 1
ATOM 2376 C CA . ALA A 1 326 ? 34.534 20.799 -7.549 1.00 9.76 326 ALA A CA 1
ATOM 2377 C C . ALA A 1 326 ? 35.037 19.885 -8.665 1.00 9.72 326 ALA A C 1
ATOM 2378 O O . ALA A 1 326 ? 36.032 19.171 -8.493 1.00 10.22 326 ALA A O 1
ATOM 2380 N N . SER A 1 327 ? 34.350 19.899 -9.804 1.00 10.19 327 SER A N 1
ATOM 2381 C CA . SER A 1 327 ? 34.712 19.058 -10.938 1.00 10.92 327 SER A CA 1
ATOM 2382 C C . SER A 1 327 ? 36.071 19.380 -11.528 1.00 10.97 327 SER A C 1
ATOM 2383 O O . SER A 1 327 ? 36.608 18.596 -12.296 1.00 12.25 327 SER A O 1
ATOM 2386 N N . ARG A 1 328 ? 36.650 20.524 -11.179 1.00 9.99 328 ARG A N 1
ATOM 2387 C CA . ARG A 1 328 ? 37.986 20.851 -11.646 1.00 10.91 328 ARG A CA 1
ATOM 2388 C C . ARG A 1 328 ? 39.036 20.019 -10.924 1.00 11.94 328 ARG A C 1
ATOM 2389 O O . ARG A 1 328 ? 40.134 19.848 -11.433 1.00 15.15 328 ARG A O 1
ATOM 2397 N N . TYR A 1 329 ? 38.691 19.520 -9.741 1.00 11.30 329 TYR A N 1
ATOM 2398 C CA . TYR A 1 329 ? 39.626 18.848 -8.841 1.00 12.19 329 TYR A CA 1
ATOM 2399 C C . TYR A 1 329 ? 39.393 17.349 -8.740 1.00 12.38 329 TYR A C 1
ATOM 2400 O O . TYR A 1 329 ? 40.346 16.577 -8.649 1.00 14.80 329 TYR A O 1
ATOM 2409 N N . TRP A 1 330 ? 38.129 16.941 -8.756 1.00 12.88 330 TRP A N 1
ATOM 2410 C CA . TRP A 1 330 ? 37.760 15.571 -8.430 1.00 14.10 330 TRP A CA 1
ATOM 2411 C C . TRP A 1 330 ? 36.980 14.926 -9.557 1.00 16.77 330 TRP A C 1
ATOM 2412 O O . TRP A 1 330 ? 36.056 15.518 -10.086 1.00 18.16 330 TRP A O 1
ATOM 2423 N N . GLU A 1 331 ? 37.378 13.697 -9.890 1.00 19.14 331 GLU A N 1
ATOM 2424 C CA . GLU A 1 331 ? 36.594 12.797 -10.733 1.00 20.31 331 GLU A CA 1
ATOM 2425 C C . GLU A 1 331 ? 35.156 12.697 -10.212 1.00 17.73 331 GLU A C 1
ATOM 2426 O O . GLU A 1 331 ? 34.171 12.884 -10.918 1.00 18.82 331 GLU A O 1
ATOM 2432 N N . ARG A 1 332 ? 35.078 12.396 -8.921 1.00 14.49 332 ARG A N 1
ATOM 2433 C CA . ARG A 1 332 ? 33.841 12.268 -8.197 1.00 12.88 332 ARG A CA 1
ATOM 2434 C C . ARG A 1 332 ? 34.101 12.792 -6.790 1.00 11.82 332 ARG A C 1
ATOM 2435 O O . ARG A 1 332 ? 35.076 12.408 -6.147 1.00 11.59 332 ARG A O 1
ATOM 2443 N N . ASP A 1 333 ? 33.225 13.664 -6.316 1.00 12.10 333 ASP A N 1
ATOM 2444 C CA . ASP A 1 333 ? 33.370 14.254 -4.983 1.00 11.00 333 ASP A CA 1
ATOM 2445 C C . ASP A 1 333 ? 32.710 13.347 -3.947 1.00 11.32 333 ASP A C 1
ATOM 2446 O O . ASP A 1 333 ? 31.977 12.413 -4.288 1.00 13.25 333 ASP A O 1
ATOM 2451 N N . LEU A 1 334 ? 32.982 13.638 -2.682 1.00 11.04 334 LEU A N 1
ATOM 2452 C CA . LEU A 1 334 ? 32.518 12.868 -1.529 1.00 12.76 334 LEU A CA 1
ATOM 2453 C C . LEU A 1 334 ? 31.116 13.235 -1.064 1.00 10.91 334 LEU A C 1
ATOM 2454 O O . LEU A 1 334 ? 30.613 12.630 -0.127 1.00 11.79 334 LEU A O 1
ATOM 2459 N N . ILE A 1 335 ? 30.530 14.270 -1.657 1.00 9.69 335 ILE A N 1
ATOM 2460 C CA . ILE A 1 335 ? 29.173 14.712 -1.326 1.00 9.49 335 ILE A CA 1
ATOM 2461 C C . ILE A 1 335 ? 28.218 14.426 -2.462 1.00 9.84 335 ILE A C 1
ATOM 2462 O O . ILE A 1 335 ? 28.639 14.217 -3.599 1.00 11.15 335 ILE A O 1
ATOM 2467 N N . GLN A 1 336 ? 26.927 14.444 -2.149 1.00 10.38 336 GLN A N 1
ATOM 2468 C CA . GLN A 1 336 ? 25.888 14.127 -3.123 1.00 11.66 336 GLN A CA 1
ATOM 2469 C C . GLN A 1 336 ? 25.602 15.306 -4.062 1.00 11.73 336 GLN A C 1
ATOM 2470 O O . GLN A 1 336 ? 25.126 15.120 -5.175 1.00 14.00 336 GLN A O 1
ATOM 2476 N N . GLU A 1 337 ? 25.892 16.519 -3.607 1.00 10.56 337 GLU A N 1
ATOM 2477 C CA . GLU A 1 337 ? 25.529 17.745 -4.305 1.00 10.49 337 GLU A CA 1
ATOM 2478 C C . GLU A 1 337 ? 26.702 18.278 -5.120 1.00 10.89 337 GLU A C 1
ATOM 2479 O O . GLU A 1 337 ? 27.814 18.401 -4.610 1.00 12.73 337 GLU A O 1
ATOM 2485 N N . PRO A 1 338 ? 26.471 18.647 -6.372 1.00 11.17 338 PRO A N 1
ATOM 2486 C CA . PRO A 1 338 ? 27.525 19.279 -7.168 1.00 11.43 338 PRO A CA 1
ATOM 2487 C C . PRO A 1 338 ? 27.757 20.722 -6.753 1.00 11.08 338 PRO A C 1
ATOM 2488 O O . PRO A 1 338 ? 26.805 21.469 -6.625 1.00 13.90 338 PRO A O 1
ATOM 2492 N N . LEU A 1 339 ? 29.006 21.115 -6.583 1.00 9.10 339 LEU A N 1
ATOM 2493 C CA . LEU A 1 339 ? 29.366 22.506 -6.331 1.00 8.42 339 LEU A CA 1
ATOM 2494 C C . LEU A 1 339 ? 30.059 23.019 -7.587 1.00 8.20 339 LEU A C 1
ATOM 2495 O O . LEU A 1 339 ? 31.257 22.813 -7.767 1.00 8.80 339 LEU A O 1
ATOM 2500 N N . GLU A 1 340 ? 29.290 23.661 -8.464 1.00 8.53 340 GLU A N 1
ATOM 2501 C CA . GLU A 1 340 ? 29.762 24.073 -9.778 1.00 9.04 340 GLU A CA 1
ATOM 2502 C C . GLU A 1 340 ? 29.453 25.544 -9.970 1.00 9.30 340 GLU A C 1
ATOM 2503 O O . GLU A 1 340 ? 28.297 25.964 -9.891 1.00 10.24 340 GLU A O 1
ATOM 2509 N N . ALA A 1 341 ? 30.505 26.332 -10.181 1.00 9.35 341 ALA A N 1
ATOM 2510 C CA . ALA A 1 341 ? 30.353 27.751 -10.441 1.00 10.01 341 ALA A CA 1
ATOM 2511 C C . ALA A 1 341 ? 30.025 27.980 -11.908 1.00 10.16 341 ALA A C 1
ATOM 2512 O O . ALA A 1 341 ? 30.472 27.236 -12.778 1.00 11.35 341 ALA A O 1
ATOM 2514 N N . VAL A 1 342 ? 29.256 29.028 -12.174 1.00 10.05 342 VAL A N 1
ATOM 2515 C CA . VAL A 1 342 ? 28.878 29.391 -13.530 1.00 10.58 342 VAL A CA 1
ATOM 2516 C C . VAL A 1 342 ? 29.135 30.886 -13.674 1.00 9.75 342 VAL A C 1
ATOM 2517 O O . VAL A 1 342 ? 28.678 31.685 -12.847 1.00 9.64 342 VAL A O 1
ATOM 2521 N N . ASP A 1 343 ? 29.888 31.262 -14.700 1.00 9.92 343 ASP A N 1
ATOM 2522 C CA . ASP A 1 343 ? 30.192 32.662 -14.973 1.00 10.15 343 ASP A CA 1
ATOM 2523 C C . ASP A 1 343 ? 30.812 33.354 -13.752 1.00 9.52 343 ASP A C 1
ATOM 2524 O O . ASP A 1 343 ? 30.511 34.505 -13.443 1.00 9.89 343 ASP A O 1
ATOM 2529 N N . GLY A 1 344 ? 31.693 32.639 -13.063 1.00 9.10 344 GLY A N 1
ATOM 2530 C CA . GLY A 1 344 ? 32.402 33.207 -11.926 1.00 8.47 344 GLY A CA 1
ATOM 2531 C C . GLY A 1 344 ? 31.602 33.344 -10.641 1.00 8.03 344 GLY A C 1
ATOM 2532 O O . GLY A 1 344 ? 32.077 33.997 -9.718 1.00 9.33 344 GLY A O 1
ATOM 2533 N N . LEU A 1 345 ? 30.429 32.719 -10.586 1.00 8.34 345 LEU A N 1
ATOM 2534 C CA . LEU A 1 345 ? 29.556 32.755 -9.414 1.00 8.65 345 LEU A CA 1
ATOM 2535 C C . LEU A 1 345 ? 29.252 31.340 -8.938 1.00 8.43 345 LEU A C 1
ATOM 2536 O O . LEU A 1 345 ? 28.746 30.516 -9.695 1.00 9.60 345 LEU A O 1
ATOM 2541 N N . MET A 1 346 ? 29.554 31.074 -7.673 1.00 8.29 346 MET A N 1
ATOM 2542 C CA . MET A 1 346 ? 29.261 29.795 -7.044 1.00 8.12 346 MET A CA 1
ATOM 2543 C C . MET A 1 346 ? 28.015 29.957 -6.187 1.00 7.97 346 MET A C 1
ATOM 2544 O O . MET A 1 346 ? 28.013 30.758 -5.256 1.00 8.35 346 MET A O 1
ATOM 2549 N N . PRO A 1 347 ? 26.945 29.204 -6.469 1.00 8.88 347 PRO A N 1
ATOM 2550 C CA . PRO A 1 347 ? 25.758 29.273 -5.609 1.00 9.02 347 PRO A CA 1
ATOM 2551 C C . PRO A 1 347 ? 26.035 28.709 -4.226 1.00 8.63 347 PRO A C 1
ATOM 2552 O O . PRO A 1 347 ? 26.809 27.779 -4.053 1.00 8.84 347 PRO A O 1
ATOM 2556 N N . VAL A 1 348 ? 25.369 29.271 -3.234 1.00 8.74 348 VAL A N 1
ATOM 2557 C CA . VAL A 1 348 ? 25.412 28.702 -1.895 1.00 9.28 348 VAL A CA 1
ATOM 2558 C C . VAL A 1 348 ? 24.559 27.437 -1.881 1.00 8.94 348 VAL A C 1
ATOM 2559 O O . VAL A 1 348 ? 23.385 27.495 -2.248 1.00 10.28 348 VAL A O 1
ATOM 2563 N N . PRO A 1 349 ? 25.123 26.287 -1.515 1.00 9.20 349 PRO A N 1
ATOM 2564 C CA . PRO A 1 349 ? 24.329 25.047 -1.546 1.00 9.90 349 PRO A CA 1
ATOM 2565 C C . PRO A 1 349 ? 23.220 25.088 -0.512 1.00 10.61 349 PRO A C 1
ATOM 2566 O O . PRO A 1 349 ? 23.472 25.390 0.655 1.00 11.01 349 PRO A O 1
ATOM 2570 N N . GLN A 1 350 ? 22.005 24.792 -0.959 1.00 10.91 350 GLN A N 1
ATOM 2571 C CA . GLN A 1 350 ? 20.812 24.909 -0.129 1.00 12.19 350 GLN A CA 1
ATOM 2572 C C . GLN A 1 350 ? 20.736 23.825 0.939 1.00 10.25 350 GLN A C 1
ATOM 2573 O O . GLN A 1 350 ? 21.244 22.710 0.768 1.00 10.11 350 GLN A O 1
ATOM 2579 N N . GLY A 1 351 ? 20.079 24.167 2.039 1.00 9.67 351 GLY A N 1
ATOM 2580 C CA . GLY A 1 351 ? 19.844 23.238 3.126 1.00 10.04 351 GLY A CA 1
ATOM 2581 C C . GLY A 1 351 ? 20.428 23.748 4.430 1.00 10.20 351 GLY A C 1
ATOM 2582 O O . GLY A 1 351 ? 21.063 24.810 4.490 1.00 10.33 351 GLY A O 1
ATOM 2583 N N . PRO A 1 352 ? 20.210 22.993 5.496 1.00 10.09 352 PRO A N 1
ATOM 2584 C CA . PRO A 1 352 ? 20.679 23.397 6.818 1.00 9.68 352 PRO A CA 1
ATOM 2585 C C . PRO A 1 352 ? 22.193 23.194 6.921 1.00 8.92 352 PRO A C 1
ATOM 2586 O O . PRO A 1 352 ? 22.764 22.352 6.240 1.00 9.31 352 PRO A O 1
ATOM 2590 N N . GLY A 1 353 ? 22.839 23.941 7.801 1.00 8.25 353 GLY A N 1
ATOM 2591 C CA . GLY A 1 353 ? 24.274 23.817 7.953 1.00 7.67 353 GLY A CA 1
ATOM 2592 C C . GLY A 1 353 ? 24.997 24.117 6.656 1.00 7.30 353 GLY A C 1
ATOM 2593 O O . GLY A 1 353 ? 24.692 25.086 5.955 1.00 8.17 353 GLY A O 1
ATOM 2594 N N . THR A 1 354 ? 25.942 23.260 6.310 1.00 7.74 354 THR A N 1
ATOM 2595 C CA . THR A 1 354 ? 26.684 23.424 5.065 1.00 7.44 354 THR A CA 1
ATOM 2596 C C . THR A 1 354 ? 25.821 23.204 3.810 1.00 7.45 354 THR A C 1
ATOM 2597 O O . THR A 1 354 ? 26.242 23.558 2.707 1.00 7.66 354 THR A O 1
ATOM 2601 N N . GLY A 1 355 ? 24.661 22.567 3.954 1.00 7.65 355 GLY A N 1
ATOM 2602 C CA . GLY A 1 355 ? 23.817 22.299 2.804 1.00 8.13 355 GLY A CA 1
ATOM 2603 C C . GLY A 1 355 ? 24.361 21.228 1.882 1.00 7.78 355 GLY A C 1
ATOM 2604 O O . GLY A 1 355 ? 23.863 21.101 0.756 1.00 9.01 355 GLY A O 1
ATOM 2605 N N . VAL A 1 356 ? 25.332 20.435 2.334 1.00 7.65 356 VAL A N 1
ATOM 2606 C CA . VAL A 1 356 ? 25.803 19.297 1.560 1.00 7.76 356 VAL A CA 1
ATOM 2607 C C . VAL A 1 356 ? 25.785 18.044 2.423 1.00 8.45 356 VAL A C 1
ATOM 2608 O O . VAL A 1 356 ? 25.745 18.127 3.647 1.00 9.14 356 VAL A O 1
ATOM 2612 N N . THR A 1 357 ? 25.820 16.899 1.753 1.00 8.90 357 THR A N 1
ATOM 2613 C CA . THR A 1 357 ? 25.557 15.615 2.373 1.00 9.92 357 THR A CA 1
ATOM 2614 C C . THR A 1 357 ? 26.584 14.598 1.922 1.00 9.61 357 THR A C 1
ATOM 2615 O O . THR A 1 357 ? 26.762 14.413 0.723 1.00 10.24 357 THR A O 1
ATOM 2619 N N . LEU A 1 358 ? 27.266 13.921 2.844 1.00 10.78 358 LEU A N 1
ATOM 2620 C CA . LEU A 1 358 ? 28.171 12.850 2.427 1.00 11.65 358 LEU A CA 1
ATOM 2621 C C . LEU A 1 358 ? 27.459 11.802 1.601 1.00 12.22 358 LEU A C 1
ATOM 2622 O O . LEU A 1 358 ? 26.320 11.420 1.896 1.00 13.31 358 LEU A O 1
ATOM 2627 N N . ASP A 1 359 ? 28.159 11.306 0.595 1.00 12.83 359 ASP A N 1
ATOM 2628 C CA . ASP A 1 359 ? 27.727 10.129 -0.132 1.00 14.25 359 ASP A CA 1
ATOM 2629 C C . ASP A 1 359 ? 28.455 8.972 0.549 1.00 14.23 359 ASP A C 1
ATOM 2630 O O . ASP A 1 359 ? 29.617 8.706 0.260 1.00 13.39 359 ASP A O 1
ATOM 2635 N N . ARG A 1 360 ? 27.800 8.323 1.508 1.00 15.49 360 ARG A N 1
ATOM 2636 C CA . ARG A 1 360 ? 28.510 7.350 2.338 1.00 15.76 360 ARG A CA 1
ATOM 2637 C C . ARG A 1 360 ? 28.905 6.097 1.559 1.00 15.76 360 ARG A C 1
ATOM 2638 O O . ARG A 1 360 ? 29.931 5.512 1.865 1.00 15.02 360 ARG A O 1
ATOM 2646 N N . GLU A 1 361 ? 28.128 5.693 0.553 1.00 16.48 361 GLU A N 1
ATOM 2647 C CA . GLU A 1 361 ? 28.530 4.518 -0.234 1.00 17.12 361 GLU A CA 1
ATOM 2648 C C . GLU A 1 361 ? 29.773 4.824 -1.023 1.00 15.46 361 GLU A C 1
ATOM 2649 O O . GLU A 1 361 ? 30.705 4.040 -1.025 1.00 15.94 361 GLU A O 1
ATOM 2655 N N . PHE A 1 362 ? 29.809 5.974 -1.691 1.00 14.04 362 PHE A N 1
ATOM 2656 C CA . PHE A 1 362 ? 31.004 6.308 -2.441 1.00 13.69 362 PHE A CA 1
ATOM 2657 C C . PHE A 1 362 ? 32.173 6.514 -1.473 1.00 12.97 362 PHE A C 1
ATOM 2658 O O . PHE A 1 362 ? 33.270 6.030 -1.708 1.00 12.88 362 PHE A O 1
ATOM 2666 N N . LEU A 1 363 ? 31.934 7.187 -0.358 1.00 12.89 363 LEU A N 1
ATOM 2667 C CA . LEU A 1 363 ? 33.008 7.420 0.607 1.00 12.62 363 LEU A CA 1
ATOM 2668 C C . LEU A 1 363 ? 33.621 6.104 1.065 1.00 12.70 363 LEU A C 1
ATOM 2669 O O . LEU A 1 363 ? 34.834 5.993 1.201 1.00 12.61 363 LEU A O 1
ATOM 2674 N N . ALA A 1 364 ? 32.782 5.099 1.289 1.00 13.36 364 ALA A N 1
ATOM 2675 C CA . ALA A 1 364 ? 33.278 3.795 1.730 1.00 14.25 364 ALA A CA 1
ATOM 2676 C C . ALA A 1 364 ? 34.270 3.201 0.722 1.00 14.68 364 ALA A C 1
ATOM 2677 O O . ALA A 1 364 ? 35.242 2.555 1.124 1.00 15.79 364 ALA A O 1
ATOM 2679 N N . THR A 1 365 ? 34.055 3.440 -0.572 1.00 13.97 365 THR A N 1
ATOM 2680 C CA . THR A 1 365 ? 34.936 2.878 -1.601 1.00 14.93 365 THR A CA 1
ATOM 2681 C C . THR A 1 365 ? 36.315 3.518 -1.616 1.00 15.15 365 THR A C 1
ATOM 2682 O O . THR A 1 365 ? 37.240 2.970 -2.216 1.00 16.71 365 THR A O 1
ATOM 2686 N N . VAL A 1 366 ? 36.446 4.695 -0.990 1.00 14.76 366 VAL A N 1
ATOM 2687 C CA . VAL A 1 366 ? 37.724 5.407 -0.978 1.00 14.76 366 VAL A CA 1
ATOM 2688 C C . VAL A 1 366 ? 38.247 5.647 0.447 1.00 14.57 366 VAL A C 1
ATOM 2689 O O . VAL A 1 366 ? 39.114 6.494 0.662 1.00 15.98 366 VAL A O 1
ATOM 2693 N N . THR A 1 367 ? 37.736 4.885 1.407 1.00 14.45 367 THR A N 1
ATOM 2694 C CA . THR A 1 367 ? 38.134 5.025 2.807 1.00 14.50 367 THR A CA 1
ATOM 2695 C C . THR A 1 367 ? 39.366 4.188 3.121 1.00 15.19 367 THR A C 1
ATOM 2696 O O . THR A 1 367 ? 39.377 2.968 2.918 1.00 16.94 367 THR A O 1
ATOM 2700 N N . GLU A 1 368 ? 40.416 4.845 3.596 1.00 15.95 368 GLU A N 1
ATOM 2701 C CA . GLU A 1 368 ? 41.644 4.158 4.003 1.00 18.34 368 GLU A CA 1
ATOM 2702 C C . GLU A 1 368 ? 41.545 3.671 5.441 1.00 18.23 368 GLU A C 1
ATOM 2703 O O . GLU A 1 368 ? 42.042 2.591 5.766 1.00 20.13 368 GLU A O 1
ATOM 2709 N N . ALA A 1 369 ? 40.928 4.481 6.298 1.00 17.04 369 ALA A N 1
ATOM 2710 C CA . ALA A 1 369 ? 40.766 4.154 7.704 1.00 17.33 369 ALA A CA 1
ATOM 2711 C C . ALA A 1 369 ? 39.570 4.890 8.285 1.00 16.15 369 ALA A C 1
ATOM 2712 O O . ALA A 1 369 ? 39.214 5.981 7.829 1.00 15.98 369 ALA A O 1
ATOM 2714 N N . GLN A 1 370 ? 38.937 4.289 9.275 1.00 16.47 370 GLN A N 1
ATOM 2715 C CA . GLN A 1 370 ? 37.878 4.947 10.008 1.00 17.41 370 GLN A CA 1
ATOM 2716 C C . GLN A 1 370 ? 37.849 4.436 11.430 1.00 16.56 370 GLN A C 1
ATOM 2717 O O . GLN A 1 370 ? 38.370 3.354 11.726 1.00 18.00 370 GLN A O 1
ATOM 2723 N N . GLU A 1 371 ? 37.235 5.225 12.299 1.00 15.78 371 GLU A N 1
ATOM 2724 C CA . GLU A 1 371 ? 37.136 4.914 13.707 1.00 15.81 371 GLU A CA 1
ATOM 2725 C C . GLU A 1 371 ? 35.953 5.681 14.276 1.00 15.11 371 GLU A C 1
ATOM 2726 O O . GLU A 1 371 ? 35.550 6.734 13.745 1.00 14.94 371 GLU A O 1
ATOM 2732 N N . GLU A 1 372 ? 35.402 5.162 15.363 1.00 16.51 372 GLU A N 1
ATOM 2733 C CA . GLU A 1 372 ? 34.295 5.790 16.060 1.00 17.93 372 GLU A CA 1
ATOM 2734 C C . GLU A 1 372 ? 34.668 5.962 17.521 1.00 16.60 372 GLU A C 1
ATOM 2735 O O . GLU A 1 372 ? 35.368 5.130 18.099 1.00 17.89 372 GLU A O 1
ATOM 2741 N N . HIS A 1 373 ? 34.193 7.041 18.116 1.00 15.27 373 HIS A N 1
ATOM 2742 C CA . HIS A 1 373 ? 34.469 7.369 19.507 1.00 16.12 373 HIS A CA 1
ATOM 2743 C C . HIS A 1 373 ? 33.192 7.791 20.196 1.00 17.30 373 HIS A C 1
ATOM 2744 O O . HIS A 1 373 ? 32.359 8.483 19.609 1.00 15.94 373 HIS A O 1
ATOM 2751 N N . ARG A 1 374 ? 33.049 7.366 21.447 1.00 20.07 374 ARG A N 1
ATOM 2752 C CA . ARG A 1 374 ? 31.944 7.765 22.305 1.00 23.40 374 ARG A CA 1
ATOM 2753 C C . ARG A 1 374 ? 32.520 8.198 23.649 1.00 24.09 374 ARG A C 1
ATOM 2754 O O . ARG A 1 374 ? 33.718 8.050 23.886 1.00 24.53 374 ARG A O 1
ATOM 2762 N N . ALA A 1 375 ? 31.680 8.761 24.512 1.00 24.95 375 ALA A N 1
ATOM 2763 C CA . ALA A 1 375 ? 32.132 9.218 25.828 1.00 26.06 375 ALA A CA 1
ATOM 2764 C C . ALA A 1 375 ? 32.646 8.045 26.647 1.00 26.85 375 ALA A C 1
ATOM 2765 O O . ALA A 1 375 ? 32.215 6.914 26.445 1.00 27.59 375 ALA A O 1
ATOM 2767 N N . ARG B 1 6 ? 34.458 40.632 -55.406 1.00 27.30 6 ARG B N 1
ATOM 2768 C CA . ARG B 1 6 ? 33.805 39.937 -56.550 1.00 25.64 6 ARG B CA 1
ATOM 2769 C C . ARG B 1 6 ? 34.201 38.458 -56.513 1.00 22.54 6 ARG B C 1
ATOM 2770 O O . ARG B 1 6 ? 34.081 37.814 -55.469 1.00 20.55 6 ARG B O 1
ATOM 2778 N N . MET B 1 7 ? 34.661 37.910 -57.630 1.00 20.21 7 MET B N 1
ATOM 2779 C CA . MET B 1 7 ? 35.107 36.522 -57.661 1.00 19.62 7 MET B CA 1
ATOM 2780 C C . MET B 1 7 ? 36.462 36.390 -56.964 1.00 17.76 7 MET B C 1
ATOM 2781 O O . MET B 1 7 ? 37.172 37.378 -56.782 1.00 18.68 7 MET B O 1
ATOM 2786 N N . PHE B 1 8 ? 36.815 35.177 -56.549 1.00 15.19 8 PHE B N 1
ATOM 2787 C CA . PHE B 1 8 ? 38.077 34.948 -55.846 1.00 14.00 8 PHE B CA 1
ATOM 2788 C C . PHE B 1 8 ? 38.907 33.870 -56.527 1.00 13.87 8 PHE B C 1
ATOM 2789 O O . PHE B 1 8 ? 38.380 32.853 -56.979 1.00 13.81 8 PHE B O 1
ATOM 2797 N N . LYS B 1 9 ? 40.210 34.136 -56.624 1.00 14.33 9 LYS B N 1
ATOM 2798 C CA . LYS B 1 9 ? 41.170 33.203 -57.188 1.00 15.11 9 LYS B CA 1
ATOM 2799 C C . LYS B 1 9 ? 41.885 32.497 -56.054 1.00 14.52 9 LYS B C 1
ATOM 2800 O O . LYS B 1 9 ? 42.421 33.139 -55.153 1.00 16.13 9 LYS B O 1
ATOM 2806 N N . ILE B 1 10 ? 41.885 31.172 -56.094 1.00 13.83 10 ILE B N 1
ATOM 2807 C CA . ILE B 1 10 ? 42.597 30.387 -55.102 1.00 14.49 10 ILE B CA 1
ATOM 2808 C C . ILE B 1 10 ? 44.015 30.190 -55.612 1.00 14.87 10 ILE B C 1
ATOM 2809 O O . ILE B 1 10 ? 44.248 29.480 -56.583 1.00 15.81 10 ILE B O 1
ATOM 2814 N N . GLU B 1 11 ? 44.944 30.866 -54.955 1.00 14.77 11 GLU B N 1
ATOM 2815 C CA . GLU B 1 11 ? 46.328 30.950 -55.419 1.00 16.71 11 GLU B CA 1
ATOM 2816 C C . GLU B 1 11 ? 47.263 29.919 -54.798 1.00 15.29 11 GLU B C 1
ATOM 2817 O O . GLU B 1 11 ? 48.267 29.544 -55.401 1.00 16.39 11 GLU B O 1
ATOM 2823 N N . ALA B 1 12 ? 46.989 29.504 -53.568 1.00 13.27 12 ALA B N 1
ATOM 2824 C CA . ALA B 1 12 ? 47.874 28.578 -52.878 1.00 13.02 12 ALA B CA 1
ATOM 2825 C C . ALA B 1 12 ? 47.095 27.798 -51.836 1.00 12.24 12 ALA B C 1
ATOM 2826 O O . ALA B 1 12 ? 46.019 28.229 -51.391 1.00 12.87 12 ALA B O 1
ATOM 2828 N N . ALA B 1 13 ? 47.650 26.656 -51.449 1.00 12.40 13 ALA B N 1
ATOM 2829 C CA . ALA B 1 13 ? 47.069 25.826 -50.407 1.00 11.90 13 ALA B CA 1
ATOM 2830 C C . ALA B 1 13 ? 48.166 25.240 -49.539 1.00 12.35 13 ALA B C 1
ATOM 2831 O O . ALA B 1 13 ? 49.250 24.919 -50.020 1.00 15.18 13 ALA B O 1
ATOM 2833 N N . GLU B 1 14 ? 47.889 25.115 -48.254 1.00 11.33 14 GLU B N 1
ATOM 2834 C CA . GLU B 1 14 ? 48.755 24.409 -47.336 1.00 11.83 14 GLU B CA 1
ATOM 2835 C C . GLU B 1 14 ? 47.992 23.258 -46.711 1.00 10.80 14 GLU B C 1
ATOM 2836 O O . GLU B 1 14 ? 46.817 23.399 -46.389 1.00 10.86 14 GLU B O 1
ATOM 2842 N N . ILE B 1 15 ? 48.652 22.113 -46.558 1.00 10.61 15 ILE B N 1
ATOM 2843 C CA . ILE B 1 15 ? 48.130 21.021 -45.739 1.00 11.37 15 ILE B CA 1
ATOM 2844 C C . ILE B 1 15 ? 49.062 20.925 -44.552 1.00 11.43 15 ILE B C 1
ATOM 2845 O O . ILE B 1 15 ? 50.277 20.774 -44.732 1.00 12.12 15 ILE B O 1
ATOM 2850 N N . VAL B 1 16 ? 48.507 21.064 -43.355 1.00 11.69 16 VAL B N 1
ATOM 2851 C CA . VAL B 1 16 ? 49.280 20.991 -42.124 1.00 12.27 16 VAL B CA 1
ATOM 2852 C C . VAL B 1 16 ? 48.669 19.910 -41.254 1.00 12.13 16 VAL B C 1
ATOM 2853 O O . VAL B 1 16 ? 47.480 19.970 -40.951 1.00 13.69 16 VAL B O 1
ATOM 2857 N N . VAL B 1 17 ? 49.466 18.920 -40.869 1.00 12.58 17 VAL B N 1
ATOM 2858 C CA . VAL B 1 17 ? 48.983 17.858 -40.011 1.00 13.34 17 VAL B CA 1
ATOM 2859 C C . VAL B 1 17 ? 49.591 18.054 -38.634 1.00 12.87 17 VAL B C 1
ATOM 2860 O O . VAL B 1 17 ? 50.812 17.978 -38.457 1.00 13.28 17 VAL B O 1
ATOM 2864 N N . ALA B 1 18 ? 48.729 18.335 -37.667 1.00 13.39 18 ALA B N 1
ATOM 2865 C CA . ALA B 1 18 ? 49.135 18.543 -36.281 1.00 13.66 18 ALA B CA 1
ATOM 2866 C C . ALA B 1 18 ? 48.875 17.304 -35.437 1.00 14.45 18 ALA B C 1
ATOM 2867 O O . ALA B 1 18 ? 47.971 16.520 -35.719 1.00 14.84 18 ALA B O 1
ATOM 2869 N N . ARG B 1 19 ? 49.680 17.146 -34.388 1.00 15.77 19 ARG B N 1
ATOM 2870 C CA . ARG B 1 19 ? 49.479 16.134 -33.365 1.00 18.05 19 ARG B CA 1
ATOM 2871 C C . ARG B 1 19 ? 49.232 16.908 -32.077 1.00 17.23 19 ARG B C 1
ATOM 2872 O O . ARG B 1 19 ? 50.159 17.356 -31.399 1.00 17.04 19 ARG B O 1
ATOM 2880 N N . LEU B 1 20 ? 47.962 17.099 -31.765 1.00 16.58 20 LEU B N 1
ATOM 2881 C CA . LEU B 1 20 ? 47.569 18.080 -30.767 1.00 16.59 20 LEU B CA 1
ATOM 2882 C C . LEU B 1 20 ? 47.367 17.393 -29.425 1.00 16.76 20 LEU B C 1
ATOM 2883 O O . LEU B 1 20 ? 46.589 16.457 -29.333 1.00 16.58 20 LEU B O 1
ATOM 2888 N N . PRO B 1 21 ? 48.093 17.802 -28.380 1.00 17.58 21 PRO B N 1
ATOM 2889 C CA . PRO B 1 21 ? 47.886 17.181 -27.069 1.00 18.24 21 PRO B CA 1
ATOM 2890 C C . PRO B 1 21 ? 46.467 17.350 -26.525 1.00 18.70 21 PRO B C 1
ATOM 2891 O O . PRO B 1 21 ? 45.918 18.458 -26.462 1.00 18.02 21 PRO B O 1
ATOM 2895 N N . LEU B 1 22 ? 45.882 16.226 -26.138 1.00 19.52 22 LEU B N 1
ATOM 2896 C CA . LEU B 1 22 ? 44.577 16.207 -25.515 1.00 21.31 22 LEU B CA 1
ATOM 2897 C C . LEU B 1 22 ? 44.707 16.601 -24.057 1.00 22.89 22 LEU B C 1
ATOM 2898 O O . LEU B 1 22 ? 45.816 16.705 -23.511 1.00 23.84 22 LEU B O 1
ATOM 2903 N N . LYS B 1 23 ? 43.566 16.811 -23.421 1.00 24.17 23 LYS B N 1
ATOM 2904 C CA . LYS B 1 23 ? 43.537 17.134 -22.013 1.00 25.32 23 LYS B CA 1
ATOM 2905 C C . LYS B 1 23 ? 43.331 15.859 -21.226 1.00 26.29 23 LYS B C 1
ATOM 2906 O O . LYS B 1 23 ? 44.255 15.088 -21.054 1.00 27.65 23 LYS B O 1
ATOM 2912 N N . THR B 1 34 ? 46.634 10.194 -25.975 1.00 29.57 34 THR B N 1
ATOM 2913 C CA . THR B 1 34 ? 47.284 11.384 -25.425 1.00 29.19 34 THR B CA 1
ATOM 2914 C C . THR B 1 34 ? 47.283 12.563 -26.412 1.00 27.88 34 THR B C 1
ATOM 2915 O O . THR B 1 34 ? 47.370 13.721 -26.003 1.00 27.40 34 THR B O 1
ATOM 2919 N N . HIS B 1 35 ? 47.230 12.253 -27.705 1.00 25.97 35 HIS B N 1
ATOM 2920 C CA . HIS B 1 35 ? 47.144 13.265 -28.761 1.00 24.85 35 HIS B CA 1
ATOM 2921 C C . HIS B 1 35 ? 46.070 12.871 -29.776 1.00 23.54 35 HIS B C 1
ATOM 2922 O O . HIS B 1 35 ? 45.659 11.722 -29.834 1.00 24.40 35 HIS B O 1
ATOM 2929 N N . LYS B 1 36 ? 45.611 13.835 -30.571 1.00 21.48 36 LYS B N 1
ATOM 2930 C CA . LYS B 1 36 ? 44.777 13.545 -31.735 1.00 20.20 36 LYS B CA 1
ATOM 2931 C C . LYS B 1 36 ? 45.425 14.162 -32.964 1.00 18.26 36 LYS B C 1
ATOM 2932 O O . LYS B 1 36 ? 45.957 15.266 -32.911 1.00 17.32 36 LYS B O 1
ATOM 2938 N N . VAL B 1 37 ? 45.375 13.446 -34.079 1.00 17.39 37 VAL B N 1
ATOM 2939 C CA . VAL B 1 37 ? 45.889 13.965 -35.333 1.00 16.36 37 VAL B CA 1
ATOM 2940 C C . VAL B 1 37 ? 44.840 14.883 -35.958 1.00 14.94 37 VAL B C 1
ATOM 2941 O O . VAL B 1 37 ? 43.679 14.511 -36.120 1.00 16.47 37 VAL B O 1
ATOM 2945 N N . VAL B 1 38 ? 45.252 16.103 -36.271 1.00 12.60 38 VAL B N 1
ATOM 2946 C CA . VAL B 1 38 ? 44.354 17.125 -36.790 1.00 11.43 38 VAL B CA 1
ATOM 2947 C C . VAL B 1 38 ? 44.854 17.587 -38.153 1.00 11.23 38 VAL B C 1
ATOM 2948 O O . VAL B 1 38 ? 45.833 18.324 -38.234 1.00 12.08 38 VAL B O 1
ATOM 2952 N N . PRO B 1 39 ? 44.207 17.143 -39.233 1.00 11.49 39 PRO B N 1
ATOM 2953 C CA . PRO B 1 39 ? 44.576 17.608 -40.570 1.00 11.20 39 PRO B CA 1
ATOM 2954 C C . PRO B 1 39 ? 43.900 18.927 -40.897 1.00 10.83 39 PRO B C 1
ATOM 2955 O O . PRO B 1 39 ? 42.685 19.042 -40.774 1.00 11.87 39 PRO B O 1
ATOM 2959 N N . LEU B 1 40 ? 44.690 19.907 -41.301 1.00 9.73 40 LEU B N 1
ATOM 2960 C CA . LEU B 1 40 ? 44.183 21.215 -41.676 1.00 9.88 40 LEU B CA 1
ATOM 2961 C C . LEU B 1 40 ? 44.484 21.517 -43.134 1.00 9.25 40 LEU B C 1
ATOM 2962 O O . LEU B 1 40 ? 45.560 21.194 -43.643 1.00 10.31 40 LEU B O 1
ATOM 2967 N N . LEU B 1 41 ? 43.521 22.157 -43.792 1.00 8.81 41 LEU B N 1
ATOM 2968 C CA . LEU B 1 41 ? 43.708 22.756 -45.103 1.00 8.96 41 LEU B CA 1
ATOM 2969 C C . LEU B 1 41 ? 43.571 24.262 -44.993 1.00 8.86 41 LEU B C 1
ATOM 2970 O O . LEU B 1 41 ? 42.590 24.750 -44.440 1.00 9.28 41 LEU B O 1
ATOM 2975 N N . ILE B 1 42 ? 44.562 24.980 -45.522 1.00 8.94 42 ILE B N 1
ATOM 2976 C CA . ILE B 1 42 ? 44.528 26.428 -45.590 1.00 10.00 42 ILE B CA 1
ATOM 2977 C C . ILE B 1 42 ? 44.519 26.838 -47.047 1.00 9.64 42 ILE B C 1
ATOM 2978 O O . ILE B 1 42 ? 45.407 26.451 -47.799 1.00 11.84 42 ILE B O 1
ATOM 2983 N N . LEU B 1 43 ? 43.515 27.602 -47.455 1.00 9.42 43 LEU B N 1
ATOM 2984 C CA . LEU B 1 43 ? 43.439 28.122 -48.814 1.00 10.32 43 LEU B CA 1
ATOM 2985 C C . LEU B 1 43 ? 43.730 29.610 -48.788 1.00 11.05 43 LEU B C 1
ATOM 2986 O O . LEU B 1 43 ? 43.229 30.324 -47.928 1.00 11.47 43 LEU B O 1
ATOM 2991 N N . HIS B 1 44 ? 44.521 30.066 -49.756 1.00 11.28 44 HIS B N 1
ATOM 2992 C CA . HIS B 1 44 ? 44.953 31.459 -49.842 1.00 12.41 44 HIS B CA 1
ATOM 2993 C C . HIS B 1 44 ? 44.446 32.081 -51.120 1.00 12.41 44 HIS B C 1
ATOM 2994 O O . HIS B 1 44 ? 44.591 31.505 -52.198 1.00 13.56 44 HIS B O 1
ATOM 3001 N N . GLY B 1 45 ? 43.871 33.272 -50.999 1.00 13.20 45 GLY B N 1
ATOM 3002 C CA . GLY B 1 45 ? 43.515 34.070 -52.154 1.00 14.14 45 GLY B CA 1
ATOM 3003 C C . GLY B 1 45 ? 43.024 35.440 -51.742 1.00 14.44 45 GLY B C 1
ATOM 3004 O O . GLY B 1 45 ? 42.496 35.620 -50.651 1.00 14.04 45 GLY B O 1
ATOM 3005 N N . GLU B 1 46 ? 43.210 36.409 -52.631 1.00 15.20 46 GLU B N 1
ATOM 3006 C CA . GLU B 1 46 ? 42.657 37.750 -52.471 1.00 15.38 46 GLU B CA 1
ATOM 3007 C C . GLU B 1 46 ? 43.111 38.408 -51.167 1.00 15.28 46 GLU B C 1
ATOM 3008 O O . GLU B 1 46 ? 42.390 39.212 -50.577 1.00 16.71 46 GLU B O 1
ATOM 3014 N N . GLY B 1 47 ? 44.306 38.054 -50.712 1.00 15.17 47 GLY B N 1
ATOM 3015 C CA . GLY B 1 47 ? 44.873 38.619 -49.499 1.00 15.74 47 GLY B CA 1
ATOM 3016 C C . GLY B 1 47 ? 44.328 38.078 -48.184 1.00 15.39 47 GLY B C 1
ATOM 3017 O O . GLY B 1 47 ? 44.671 38.570 -47.109 1.00 16.08 47 GLY B O 1
ATOM 3018 N N . VAL B 1 48 ? 43.481 37.056 -48.259 1.00 14.36 48 VAL B N 1
ATOM 3019 C CA . VAL B 1 48 ? 42.935 36.440 -47.055 1.00 14.18 48 VAL B CA 1
ATOM 3020 C C . VAL B 1 48 ? 43.151 34.927 -47.110 1.00 13.01 48 VAL B C 1
ATOM 3021 O O . VAL B 1 48 ? 43.691 34.394 -48.079 1.00 12.24 48 VAL B O 1
ATOM 3025 N N . GLN B 1 49 ? 42.747 34.247 -46.049 1.00 12.28 49 GLN B N 1
ATOM 3026 C CA . GLN B 1 49 ? 42.889 32.803 -45.993 1.00 12.53 49 GLN B CA 1
ATOM 3027 C C . GLN B 1 49 ? 41.661 32.165 -45.391 1.00 11.35 49 GLN B C 1
ATOM 3028 O O . GLN B 1 49 ? 41.001 32.747 -44.539 1.00 12.35 49 GLN B O 1
ATOM 3034 N N . GLY B 1 50 ? 41.367 30.955 -45.850 1.00 9.66 50 GLY B N 1
ATOM 3035 C CA . GLY B 1 50 ? 40.326 30.134 -45.263 1.00 9.16 50 GLY B CA 1
ATOM 3036 C C . GLY B 1 50 ? 40.945 28.862 -44.734 1.00 8.46 50 GLY B C 1
ATOM 3037 O O . GLY B 1 50 ? 41.845 28.300 -45.351 1.00 10.00 50 GLY B O 1
ATOM 3038 N N . VAL B 1 51 ? 40.449 28.393 -43.594 1.00 7.86 51 VAL B N 1
ATOM 3039 C CA . VAL B 1 51 ? 41.002 27.208 -42.952 1.00 7.72 51 VAL B CA 1
ATOM 3040 C C . VAL B 1 51 ? 39.878 26.237 -42.621 1.00 7.94 51 VAL B C 1
ATOM 3041 O O . VAL B 1 51 ? 38.820 26.656 -42.154 1.00 9.21 51 VAL B O 1
ATOM 3045 N N . ALA B 1 52 ? 40.114 24.954 -42.849 1.00 7.52 52 ALA B N 1
ATOM 3046 C CA . ALA B 1 52 ? 39.190 23.906 -42.432 1.00 7.39 52 ALA B CA 1
ATOM 3047 C C . ALA B 1 52 ? 39.966 22.720 -41.888 1.00 7.53 52 ALA B C 1
ATOM 3048 O O . ALA B 1 52 ? 41.162 22.568 -42.152 1.00 9.21 52 ALA B O 1
ATOM 3050 N N . GLU B 1 53 ? 39.246 21.891 -41.140 1.00 7.40 53 GLU B N 1
ATOM 3051 C CA . GLU B 1 53 ? 39.794 20.771 -40.402 1.00 8.17 53 GLU B CA 1
ATOM 3052 C C . GLU B 1 53 ? 39.150 19.469 -40.857 1.00 7.78 53 GLU B C 1
ATOM 3053 O O . GLU B 1 53 ? 37.932 19.337 -40.900 1.00 8.38 53 GLU B O 1
ATOM 3059 N N . GLY B 1 54 ? 39.968 18.493 -41.215 1.00 8.33 54 GLY B N 1
ATOM 3060 C CA . GLY B 1 54 ? 39.457 17.198 -41.611 1.00 8.81 54 GLY B CA 1
ATOM 3061 C C . GLY B 1 54 ? 38.993 16.391 -40.425 1.00 9.29 54 GLY B C 1
ATOM 3062 O O . GLY B 1 54 ? 39.628 16.414 -39.380 1.00 10.58 54 GLY B O 1
ATOM 3063 N N . THR B 1 55 ? 37.886 15.665 -40.599 1.00 9.34 55 THR B N 1
ATOM 3064 C CA . THR B 1 55 ? 37.336 14.834 -39.532 1.00 9.89 55 THR B CA 1
ATOM 3065 C C . THR B 1 55 ? 37.516 13.346 -39.772 1.00 10.90 55 THR B C 1
ATOM 3066 O O . THR B 1 55 ? 36.945 12.526 -39.059 1.00 12.06 55 THR B O 1
ATOM 3070 N N . MET B 1 56 ? 38.297 12.984 -40.782 1.00 10.84 56 MET B N 1
ATOM 3071 C CA . MET B 1 56 ? 38.636 11.578 -40.983 1.00 11.47 56 MET B CA 1
ATOM 3072 C C . MET B 1 56 ? 39.772 11.185 -40.045 1.00 11.96 56 MET B C 1
ATOM 3073 O O . MET B 1 56 ? 40.578 12.027 -39.617 1.00 12.34 56 MET B O 1
ATOM 3078 N N . GLU B 1 57 ? 39.820 9.890 -39.738 1.00 12.87 57 GLU B N 1
ATOM 3079 C CA . GLU B 1 57 ? 40.747 9.325 -38.779 1.00 13.44 57 GLU B CA 1
ATOM 3080 C C . GLU B 1 57 ? 41.840 8.529 -39.508 1.00 12.32 57 GLU B C 1
ATOM 3081 O O . GLU B 1 57 ? 41.736 8.293 -40.707 1.00 11.55 57 GLU B O 1
ATOM 3087 N N . ALA B 1 58 ? 42.862 8.084 -38.794 1.00 12.06 58 ALA B N 1
ATOM 3088 C CA . ALA B 1 58 ? 43.908 7.264 -39.416 1.00 12.15 58 ALA B CA 1
ATOM 3089 C C . ALA B 1 58 ? 43.334 5.961 -39.963 1.00 11.25 58 ALA B C 1
ATOM 3090 O O . ALA B 1 58 ? 43.783 5.472 -40.990 1.00 11.17 58 ALA B O 1
ATOM 3092 N N . ARG B 1 59 ? 42.365 5.401 -39.250 1.00 11.02 59 ARG B N 1
ATOM 3093 C CA . ARG B 1 59 ? 41.696 4.159 -39.630 1.00 11.43 59 ARG B CA 1
ATOM 3094 C C . ARG B 1 59 ? 40.195 4.415 -39.701 1.00 10.93 59 ARG B C 1
ATOM 3095 O O . ARG B 1 59 ? 39.688 5.308 -39.037 1.00 11.12 59 ARG B O 1
ATOM 3103 N N . PRO B 1 60 ? 39.477 3.640 -40.507 1.00 10.18 60 PRO B N 1
ATOM 3104 C CA . PRO B 1 60 ? 38.049 3.896 -40.738 1.00 10.93 60 PRO B CA 1
ATOM 3105 C C . PRO B 1 60 ? 37.151 3.327 -39.650 1.00 11.62 60 PRO B C 1
ATOM 3106 O O . PRO B 1 60 ? 36.590 2.235 -39.795 1.00 11.99 60 PRO B O 1
ATOM 3110 N N . MET B 1 61 ? 37.004 4.097 -38.573 1.00 12.17 61 MET B N 1
ATOM 3111 C CA . MET B 1 61 ? 36.298 3.630 -37.373 1.00 13.30 61 MET B CA 1
ATOM 3112 C C . MET B 1 61 ? 34.889 4.213 -37.270 1.00 12.16 61 MET B C 1
ATOM 3113 O O . MET B 1 61 ? 33.920 3.475 -37.085 1.00 13.45 61 MET B O 1
ATOM 3118 N N . TYR B 1 62 ? 34.783 5.531 -37.380 1.00 12.00 62 TYR B N 1
ATOM 3119 C CA . TYR B 1 62 ? 33.492 6.220 -37.378 1.00 12.16 62 TYR B CA 1
ATOM 3120 C C . TYR B 1 62 ? 32.807 6.103 -38.736 1.00 11.73 62 TYR B C 1
ATOM 3121 O O . TYR B 1 62 ? 31.598 5.893 -38.846 1.00 12.25 62 TYR B O 1
ATOM 3130 N N . ARG B 1 63 ? 33.591 6.232 -39.792 1.00 11.33 63 ARG B N 1
ATOM 3131 C CA . ARG B 1 63 ? 33.079 6.003 -41.129 1.00 11.09 63 ARG B CA 1
ATOM 3132 C C . ARG B 1 63 ? 34.250 5.575 -42.010 1.00 10.45 63 ARG B C 1
ATOM 3133 O O . ARG B 1 63 ? 35.250 5.093 -41.501 1.00 11.54 63 ARG B O 1
ATOM 3141 N N . GLU B 1 64 ? 34.093 5.681 -43.319 1.00 9.64 64 GLU B N 1
ATOM 3142 C CA . GLU B 1 64 ? 34.916 4.939 -44.262 1.00 9.42 64 GLU B CA 1
ATOM 3143 C C . GLU B 1 64 ? 36.208 5.632 -44.698 1.00 9.25 64 GLU B C 1
ATOM 3144 O O . GLU B 1 64 ? 37.098 4.972 -45.231 1.00 10.33 64 GLU B O 1
ATOM 3150 N N . GLU B 1 65 ? 36.317 6.945 -44.503 1.00 8.54 65 GLU B N 1
ATOM 3151 C CA . GLU B 1 65 ? 37.479 7.678 -44.987 1.00 8.34 65 GLU B CA 1
ATOM 3152 C C . GLU B 1 65 ? 38.649 7.569 -44.021 1.00 8.90 65 GLU B C 1
ATOM 3153 O O . GLU B 1 65 ? 38.472 7.347 -42.832 1.00 10.00 65 GLU B O 1
ATOM 3159 N N . THR B 1 66 ? 39.850 7.768 -44.545 1.00 8.88 66 THR B N 1
ATOM 3160 C CA . THR B 1 66 ? 41.058 7.775 -43.741 1.00 9.49 66 THR B CA 1
ATOM 3161 C C . THR B 1 66 ? 41.930 8.963 -44.106 1.00 9.58 66 THR B C 1
ATOM 3162 O O . THR B 1 66 ? 41.825 9.532 -45.183 1.00 10.03 66 THR B O 1
ATOM 3166 N N . ILE B 1 67 ? 42.812 9.324 -43.191 1.00 10.19 67 ILE B N 1
ATOM 3167 C CA . ILE B 1 67 ? 43.706 10.444 -43.435 1.00 10.63 67 ILE B CA 1
ATOM 3168 C C . ILE B 1 67 ? 44.565 10.174 -44.677 1.00 10.16 67 ILE B C 1
ATOM 3169 O O . ILE B 1 67 ? 44.717 11.049 -45.520 1.00 10.26 67 ILE B O 1
ATOM 3174 N N . ALA B 1 68 ? 45.129 8.973 -44.810 1.00 10.34 68 ALA B N 1
ATOM 3175 C CA . ALA B 1 68 ? 45.950 8.689 -45.987 1.00 11.04 68 ALA B CA 1
ATOM 3176 C C . ALA B 1 68 ? 45.179 8.848 -47.297 1.00 10.19 68 ALA B C 1
ATOM 3177 O O . ALA B 1 68 ? 45.687 9.428 -48.258 1.00 10.42 68 ALA B O 1
ATOM 3179 N N . GLY B 1 69 ? 43.959 8.320 -47.353 1.00 10.00 69 GLY B N 1
ATOM 3180 C CA . GLY B 1 69 ? 43.163 8.450 -48.554 1.00 9.72 69 GLY B CA 1
ATOM 3181 C C . GLY B 1 69 ? 42.791 9.893 -48.845 1.00 9.08 69 GLY B C 1
ATOM 3182 O O . GLY B 1 69 ? 42.899 10.367 -49.971 1.00 8.96 69 GLY B O 1
ATOM 3183 N N . ALA B 1 70 ? 42.354 10.605 -47.811 1.00 8.72 70 ALA B N 1
ATOM 3184 C CA . ALA B 1 70 ? 41.866 11.966 -47.980 1.00 8.87 70 ALA B CA 1
ATOM 3185 C C . ALA B 1 70 ? 42.996 12.892 -48.406 1.00 8.81 70 ALA B C 1
ATOM 3186 O O . ALA B 1 70 ? 42.819 13.704 -49.302 1.00 9.68 70 ALA B O 1
ATOM 3188 N N . LEU B 1 71 ? 44.155 12.796 -47.768 1.00 9.50 71 LEU B N 1
ATOM 3189 C CA . LEU B 1 71 ? 45.236 13.719 -48.098 1.00 10.39 71 LEU B CA 1
ATOM 3190 C C . LEU B 1 71 ? 45.795 13.434 -49.502 1.00 10.05 71 LEU B C 1
ATOM 3191 O O . LEU B 1 71 ? 46.162 14.355 -50.229 1.00 10.12 71 LEU B O 1
ATOM 3196 N N . ASP B 1 72 ? 45.844 12.168 -49.902 1.00 10.02 72 ASP B N 1
ATOM 3197 C CA . ASP B 1 72 ? 46.228 11.834 -51.261 1.00 10.40 72 ASP B CA 1
ATOM 3198 C C . ASP B 1 72 ? 45.220 12.390 -52.276 1.00 10.48 72 ASP B C 1
ATOM 3199 O O . ASP B 1 72 ? 45.606 12.895 -53.336 1.00 10.95 72 ASP B O 1
ATOM 3204 N N . LEU B 1 73 ? 43.929 12.331 -51.944 1.00 10.32 73 LEU B N 1
ATOM 3205 C CA . LEU B 1 73 ? 42.897 12.889 -52.807 1.00 10.65 73 LEU B CA 1
ATOM 3206 C C . LEU B 1 73 ? 43.031 14.417 -52.908 1.00 9.86 73 LEU B C 1
ATOM 3207 O O . LEU B 1 73 ? 42.879 14.984 -53.988 1.00 10.10 73 LEU B O 1
ATOM 3212 N N . LEU B 1 74 ? 43.337 15.080 -51.791 1.00 10.16 74 LEU B N 1
ATOM 3213 C CA . LEU B 1 74 ? 43.557 16.519 -51.807 1.00 10.87 74 LEU B CA 1
ATOM 3214 C C . LEU B 1 74 ? 44.741 16.888 -52.681 1.00 11.04 74 LEU B C 1
ATOM 3215 O O . LEU B 1 74 ? 44.615 17.724 -53.574 1.00 11.94 74 LEU B O 1
ATOM 3220 N N . ARG B 1 75 ? 45.900 16.292 -52.427 1.00 11.52 75 ARG B N 1
ATOM 3221 C CA . ARG B 1 75 ? 47.094 16.761 -53.123 1.00 12.51 75 ARG B CA 1
ATOM 3222 C C . ARG B 1 75 ? 47.139 16.305 -54.575 1.00 12.49 75 ARG B C 1
ATOM 3223 O O . ARG B 1 75 ? 47.653 17.022 -55.426 1.00 13.71 75 ARG B O 1
ATOM 3231 N N . GLY B 1 76 ? 46.558 15.150 -54.876 1.00 12.39 76 GLY B N 1
ATOM 3232 C CA . GLY B 1 76 ? 46.628 14.580 -56.213 1.00 12.83 76 GLY B CA 1
ATOM 3233 C C . GLY B 1 76 ? 45.473 14.905 -57.143 1.00 12.81 76 GLY B C 1
ATOM 3234 O O . GLY B 1 76 ? 45.576 14.737 -58.359 1.00 14.72 76 GLY B O 1
ATOM 3235 N N . THR B 1 77 ? 44.365 15.386 -56.583 1.00 11.73 77 THR B N 1
ATOM 3236 C CA . THR B 1 77 ? 43.155 15.595 -57.373 1.00 11.46 77 THR B CA 1
ATOM 3237 C C . THR B 1 77 ? 42.468 16.936 -57.095 1.00 10.72 77 THR B C 1
ATOM 3238 O O . THR B 1 77 ? 42.329 17.770 -57.978 1.00 11.60 77 THR B O 1
ATOM 3242 N N . PHE B 1 78 ? 42.045 17.151 -55.856 1.00 10.15 78 PHE B N 1
ATOM 3243 C CA . PHE B 1 78 ? 41.204 18.300 -55.567 1.00 10.20 78 PHE B CA 1
ATOM 3244 C C . PHE B 1 78 ? 41.967 19.620 -55.641 1.00 9.96 78 PHE B C 1
ATOM 3245 O O . PHE B 1 78 ? 41.477 20.588 -56.219 1.00 11.09 78 PHE B O 1
ATOM 3253 N N . LEU B 1 79 ? 43.163 19.681 -55.067 1.00 10.22 79 LEU B N 1
ATOM 3254 C CA . LEU B 1 79 ? 43.911 20.931 -55.099 1.00 11.20 79 LEU B CA 1
ATOM 3255 C C . LEU B 1 79 ? 44.349 21.282 -56.529 1.00 11.46 79 LEU B C 1
ATOM 3256 O O . LEU B 1 79 ? 44.157 22.420 -56.934 1.00 11.70 79 LEU B O 1
ATOM 3261 N N . PRO B 1 80 ? 44.889 20.348 -57.316 1.00 12.12 80 PRO B N 1
ATOM 3262 C CA . PRO B 1 80 ? 45.167 20.653 -58.729 1.00 13.10 80 PRO B CA 1
ATOM 3263 C C . PRO B 1 80 ? 43.953 21.182 -59.484 1.00 13.54 80 PRO B C 1
ATOM 3264 O O . PRO B 1 80 ? 44.095 22.026 -60.366 1.00 14.86 80 PRO B O 1
ATOM 3268 N N . ALA B 1 81 ? 42.765 20.709 -59.137 1.00 13.46 81 ALA B N 1
ATOM 3269 C CA . ALA B 1 81 ? 41.553 21.132 -59.831 1.00 14.10 81 ALA B CA 1
ATOM 3270 C C . ALA B 1 81 ? 41.192 22.583 -59.541 1.00 13.78 81 ALA B C 1
ATOM 3271 O O . ALA B 1 81 ? 40.564 23.236 -60.374 1.00 16.87 81 ALA B O 1
ATOM 3273 N N . ILE B 1 82 ? 41.562 23.102 -58.369 1.00 12.46 82 ILE B N 1
ATOM 3274 C CA . ILE B 1 82 ? 41.128 24.449 -57.987 1.00 12.57 82 ILE B CA 1
ATOM 3275 C C . ILE B 1 82 ? 42.225 25.504 -57.972 1.00 12.49 82 ILE B C 1
ATOM 3276 O O . ILE B 1 82 ? 41.924 26.691 -58.042 1.00 12.84 82 ILE B O 1
ATOM 3281 N N . LEU B 1 83 ? 43.488 25.097 -57.890 1.00 12.50 83 LEU B N 1
ATOM 3282 C CA . LEU B 1 83 ? 44.576 26.071 -57.738 1.00 12.95 83 LEU B CA 1
ATOM 3283 C C . LEU B 1 83 ? 44.761 26.853 -59.028 1.00 13.43 83 LEU B C 1
ATOM 3284 O O . LEU B 1 83 ? 44.832 26.275 -60.108 1.00 14.20 83 LEU B O 1
ATOM 3289 N N . GLY B 1 84 ? 44.784 28.172 -58.901 1.00 13.63 84 GLY B N 1
ATOM 3290 C CA . GLY B 1 84 ? 44.883 29.057 -60.047 1.00 14.01 84 GLY B CA 1
ATOM 3291 C C . GLY B 1 84 ? 43.550 29.419 -60.678 1.00 14.49 84 GLY B C 1
ATOM 3292 O O . GLY B 1 84 ? 43.493 30.211 -61.620 1.00 16.02 84 GLY B O 1
ATOM 3293 N N . GLN B 1 85 ? 42.471 28.829 -60.182 1.00 14.50 85 GLN B N 1
ATOM 3294 C CA . GLN B 1 85 ? 41.151 29.040 -60.748 1.00 15.21 85 GLN B CA 1
ATOM 3295 C C . GLN B 1 85 ? 40.395 30.104 -59.976 1.00 14.30 85 GLN B C 1
ATOM 3296 O O . GLN B 1 85 ? 40.671 30.348 -58.803 1.00 14.22 85 GLN B O 1
ATOM 3302 N N . THR B 1 86 ? 39.463 30.748 -60.665 1.00 14.45 86 THR B N 1
ATOM 3303 C CA . THR B 1 86 ? 38.655 31.813 -60.102 1.00 14.59 86 THR B CA 1
ATOM 3304 C C . THR B 1 86 ? 37.203 31.357 -59.976 1.00 13.59 86 THR B C 1
ATOM 3305 O O . THR B 1 86 ? 36.659 30.737 -60.881 1.00 14.62 86 THR B O 1
ATOM 3309 N N . PHE B 1 87 ? 36.589 31.657 -58.832 1.00 12.51 87 PHE B N 1
ATOM 3310 C CA . PHE B 1 87 ? 35.266 31.154 -58.505 1.00 12.38 87 PHE B CA 1
ATOM 3311 C C . PHE B 1 87 ? 34.355 32.257 -58.003 1.00 12.09 87 PHE B C 1
ATOM 3312 O O . PHE B 1 87 ? 34.798 33.192 -57.356 1.00 12.62 87 PHE B O 1
ATOM 3320 N N . ALA B 1 88 ? 33.065 32.103 -58.256 1.00 11.58 88 ALA B N 1
ATOM 3321 C CA . ALA B 1 88 ? 32.069 33.051 -57.767 1.00 11.52 88 ALA B CA 1
ATOM 3322 C C . ALA B 1 88 ? 31.722 32.858 -56.287 1.00 10.14 88 ALA B C 1
ATOM 3323 O O . ALA B 1 88 ? 31.395 33.800 -55.574 1.00 10.74 88 ALA B O 1
ATOM 3325 N N . ASN B 1 89 ? 31.757 31.616 -55.840 1.00 9.33 89 ASN B N 1
ATOM 3326 C CA . ASN B 1 89 ? 31.264 31.265 -54.508 1.00 8.98 89 ASN B CA 1
ATOM 3327 C C . ASN B 1 89 ? 31.717 29.861 -54.153 1.00 8.86 89 ASN B C 1
ATOM 3328 O O . ASN B 1 89 ? 32.316 29.172 -54.981 1.00 8.63 89 ASN B O 1
ATOM 3333 N N . PRO B 1 90 ? 31.512 29.430 -52.913 1.00 8.20 90 PRO B N 1
ATOM 3334 C CA . PRO B 1 90 ? 31.937 28.081 -52.522 1.00 8.58 90 PRO B CA 1
ATOM 3335 C C . PRO B 1 90 ? 31.198 26.985 -53.276 1.00 9.19 90 PRO B C 1
ATOM 3336 O O . PRO B 1 90 ? 31.749 25.892 -53.462 1.00 10.48 90 PRO B O 1
ATOM 3340 N N . GLU B 1 91 ? 29.979 27.259 -53.724 1.00 8.71 91 GLU B N 1
ATOM 3341 C CA . GLU B 1 91 ? 29.239 26.282 -54.507 1.00 9.19 91 GLU B CA 1
ATOM 3342 C C . GLU B 1 91 ? 29.975 25.998 -55.824 1.00 9.45 91 GLU B C 1
ATOM 3343 O O . GLU B 1 91 ? 30.054 24.852 -56.268 1.00 10.55 91 GLU B O 1
ATOM 3349 N N . ALA B 1 92 ? 30.555 27.029 -56.434 1.00 9.54 92 ALA B N 1
ATOM 3350 C CA . ALA B 1 92 ? 31.310 26.830 -57.661 1.00 10.33 92 ALA B CA 1
ATOM 3351 C C . ALA B 1 92 ? 32.585 26.022 -57.382 1.00 10.40 92 ALA B C 1
ATOM 3352 O O . ALA B 1 92 ? 33.015 25.218 -58.200 1.00 11.08 92 ALA B O 1
ATOM 3354 N N . VAL B 1 93 ? 33.210 26.240 -56.233 1.00 9.84 93 VAL B N 1
ATOM 3355 C CA . VAL B 1 93 ? 34.386 25.453 -55.859 1.00 10.06 93 VAL B CA 1
ATOM 3356 C C . VAL B 1 93 ? 34.015 23.965 -55.748 1.00 10.39 93 VAL B C 1
ATOM 3357 O O . VAL B 1 93 ? 34.685 23.106 -56.327 1.00 11.31 93 VAL B O 1
ATOM 3361 N N . SER B 1 94 ? 32.951 23.657 -55.014 1.00 11.80 94 SER B N 1
ATOM 3362 C CA . SER B 1 94 ? 32.504 22.280 -54.832 1.00 13.64 94 SER B CA 1
ATOM 3363 C C . SER B 1 94 ? 32.156 21.636 -56.180 1.00 14.07 94 SER B C 1
ATOM 3364 O O . SER B 1 94 ? 32.491 20.464 -56.428 1.00 14.70 94 SER B O 1
ATOM 3367 N N . ASP B 1 95 ? 31.522 22.408 -57.058 1.00 15.19 95 ASP B N 1
ATOM 3368 C CA . ASP B 1 95 ? 31.080 21.921 -58.365 1.00 16.98 95 ASP B CA 1
ATOM 3369 C C . ASP B 1 95 ? 32.269 21.469 -59.186 1.00 15.85 95 ASP B C 1
ATOM 3370 O O . ASP B 1 95 ? 32.170 20.523 -59.968 1.00 15.72 95 ASP B O 1
ATOM 3375 N N . ALA B 1 96 ? 33.400 22.135 -59.018 1.00 15.54 96 ALA B N 1
ATOM 3376 C CA . ALA B 1 96 ? 34.613 21.744 -59.732 1.00 16.46 96 ALA B CA 1
ATOM 3377 C C . ALA B 1 96 ? 35.101 20.330 -59.364 1.00 16.56 96 ALA B C 1
ATOM 3378 O O . ALA B 1 96 ? 35.862 19.726 -60.119 1.00 18.17 96 ALA B O 1
ATOM 3380 N N . LEU B 1 97 ? 34.643 19.797 -58.234 1.00 15.69 97 LEU B N 1
ATOM 3381 C CA . LEU B 1 97 ? 35.047 18.470 -57.765 1.00 15.66 97 LEU B CA 1
ATOM 3382 C C . LEU B 1 97 ? 33.967 17.381 -57.925 1.00 15.91 97 LEU B C 1
ATOM 3383 O O . LEU B 1 97 ? 34.151 16.242 -57.482 1.00 16.22 97 LEU B O 1
ATOM 3388 N N . GLY B 1 98 ? 32.857 17.712 -58.571 1.00 16.58 98 GLY B N 1
ATOM 3389 C CA . GLY B 1 98 ? 31.704 16.824 -58.619 1.00 18.01 98 GLY B CA 1
ATOM 3390 C C . GLY B 1 98 ? 31.846 15.495 -59.350 1.00 18.75 98 GLY B C 1
ATOM 3391 O O . GLY B 1 98 ? 31.010 14.601 -59.163 1.00 20.70 98 GLY B O 1
ATOM 3392 N N . SER B 1 99 ? 32.878 15.329 -60.170 1.00 18.60 99 SER B N 1
ATOM 3393 C CA . SER B 1 99 ? 33.063 14.079 -60.901 1.00 19.72 99 SER B CA 1
ATOM 3394 C C . SER B 1 99 ? 33.289 12.891 -59.955 1.00 18.12 99 SER B C 1
ATOM 3395 O O . SER B 1 99 ? 32.848 11.770 -60.227 1.00 20.45 99 SER B O 1
ATOM 3398 N N . TYR B 1 100 ? 33.944 13.144 -58.828 1.00 14.84 100 TYR B N 1
ATOM 3399 C CA . TYR B 1 100 ? 34.454 12.083 -57.963 1.00 14.38 100 TYR B CA 1
ATOM 3400 C C . TYR B 1 100 ? 33.427 11.620 -56.946 1.00 12.71 100 TYR B C 1
ATOM 3401 O O . TYR B 1 100 ? 32.616 12.407 -56.478 1.00 14.98 100 TYR B O 1
ATOM 3410 N N . ARG B 1 101 ? 33.465 10.338 -56.620 1.00 10.68 101 ARG B N 1
ATOM 3411 C CA . ARG B 1 101 ? 32.440 9.720 -55.800 1.00 10.29 101 ARG B CA 1
ATOM 3412 C C . ARG B 1 101 ? 32.819 9.619 -54.332 1.00 9.86 101 ARG B C 1
ATOM 3413 O O . ARG B 1 101 ? 33.961 9.332 -53.982 1.00 10.56 101 ARG B O 1
ATOM 3421 N N . GLY B 1 102 ? 31.847 9.857 -53.467 1.00 9.95 102 GLY B N 1
ATOM 3422 C CA . GLY B 1 102 ? 32.056 9.681 -52.040 1.00 9.09 102 GLY B CA 1
ATOM 3423 C C . GLY B 1 102 ? 33.059 10.668 -51.487 1.00 8.06 102 GLY B C 1
ATOM 3424 O O . GLY B 1 102 ? 33.147 11.813 -51.926 1.00 8.77 102 GLY B O 1
ATOM 3425 N N . ASN B 1 103 ? 33.821 10.225 -50.504 1.00 7.81 103 ASN B N 1
ATOM 3426 C CA . ASN B 1 103 ? 34.901 11.038 -49.950 1.00 7.56 103 ASN B CA 1
ATOM 3427 C C . ASN B 1 103 ? 34.412 12.409 -49.511 1.00 7.65 103 ASN B C 1
ATOM 3428 O O . ASN B 1 103 ? 35.051 13.432 -49.759 1.00 7.85 103 ASN B O 1
ATOM 3433 N N . ARG B 1 104 ? 33.295 12.406 -48.801 1.00 7.77 104 ARG B N 1
ATOM 3434 C CA . ARG B 1 104 ? 32.655 13.645 -48.413 1.00 8.43 104 ARG B CA 1
ATOM 3435 C C . ARG B 1 104 ? 33.476 14.465 -47.437 1.00 7.44 104 ARG B C 1
ATOM 3436 O O . ARG B 1 104 ? 33.446 15.693 -47.509 1.00 7.12 104 ARG B O 1
ATOM 3444 N N . MET B 1 105 ? 34.170 13.828 -46.504 1.00 6.94 105 MET B N 1
ATOM 3445 C CA . MET B 1 105 ? 34.961 14.586 -45.546 1.00 7.59 105 MET B CA 1
ATOM 3446 C C . MET B 1 105 ? 36.171 15.229 -46.219 1.00 7.29 105 MET B C 1
ATOM 3447 O O . MET B 1 105 ? 36.536 16.353 -45.877 1.00 7.43 105 MET B O 1
ATOM 3452 N N . ALA B 1 106 ? 36.777 14.550 -47.187 1.00 7.19 106 ALA B N 1
ATOM 3453 C CA . ALA B 1 106 ? 37.856 15.161 -47.956 1.00 7.52 106 ALA B CA 1
ATOM 3454 C C . ALA B 1 106 ? 37.323 16.356 -48.755 1.00 7.51 106 ALA B C 1
ATOM 3455 O O . ALA B 1 106 ? 37.939 17.424 -48.798 1.00 8.82 106 ALA B O 1
ATOM 3457 N N . ARG B 1 107 ? 36.182 16.170 -49.404 1.00 7.67 107 ARG B N 1
ATOM 3458 C CA . ARG B 1 107 ? 35.537 17.249 -50.138 1.00 8.86 107 ARG B CA 1
ATOM 3459 C C . ARG B 1 107 ? 35.243 18.426 -49.201 1.00 8.07 107 ARG B C 1
ATOM 3460 O O . ARG B 1 107 ? 35.411 19.585 -49.567 1.00 8.49 107 ARG B O 1
ATOM 3468 N N . ALA B 1 108 ? 34.782 18.114 -47.991 1.00 7.16 108 ALA B N 1
ATOM 3469 C CA . ALA B 1 108 ? 34.426 19.143 -47.016 1.00 7.14 108 ALA B CA 1
ATOM 3470 C C . ALA B 1 108 ? 35.618 20.004 -46.614 1.00 7.24 108 ALA B C 1
ATOM 3471 O O . ALA B 1 108 ? 35.458 21.181 -46.318 1.00 7.42 108 ALA B O 1
ATOM 3473 N N . MET B 1 109 ? 36.813 19.435 -46.562 1.00 7.24 109 MET B N 1
ATOM 3474 C CA . MET B 1 109 ? 37.968 20.258 -46.228 1.00 7.11 109 MET B CA 1
ATOM 3475 C C . MET B 1 109 ? 38.102 21.405 -47.222 1.00 7.31 109 MET B C 1
ATOM 3476 O O . MET B 1 109 ? 38.343 22.551 -46.846 1.00 7.86 109 MET B O 1
ATOM 3481 N N . VAL B 1 110 ? 37.976 21.079 -48.503 1.00 7.39 110 VAL B N 1
ATOM 3482 C CA . VAL B 1 110 ? 38.050 22.103 -49.540 1.00 7.48 110 VAL B CA 1
ATOM 3483 C C . VAL B 1 110 ? 36.872 23.078 -49.458 1.00 7.35 110 VAL B C 1
ATOM 3484 O O . VAL B 1 110 ? 37.046 24.296 -49.471 1.00 7.67 110 VAL B O 1
ATOM 3488 N N . GLU B 1 111 ? 35.666 22.530 -49.379 1.00 7.00 111 GLU B N 1
ATOM 3489 C CA . GLU B 1 111 ? 34.451 23.324 -49.431 1.00 7.13 111 GLU B CA 1
ATOM 3490 C C . GLU B 1 111 ? 34.358 24.275 -48.242 1.00 6.65 111 GLU B C 1
ATOM 3491 O O . GLU B 1 111 ? 33.994 25.453 -48.389 1.00 6.92 111 GLU B O 1
ATOM 3497 N N . MET B 1 112 ? 34.675 23.769 -47.059 1.00 6.71 112 MET B N 1
ATOM 3498 C CA . MET B 1 112 ? 34.556 24.578 -45.849 1.00 6.75 112 MET B CA 1
ATOM 3499 C C . MET B 1 112 ? 35.659 25.641 -45.784 1.00 7.00 112 MET B C 1
ATOM 3500 O O . MET B 1 112 ? 35.415 26.761 -45.331 1.00 7.08 112 MET B O 1
ATOM 3505 N N . ALA B 1 113 ? 36.870 25.304 -46.219 1.00 7.31 113 ALA B N 1
ATOM 3506 C CA . ALA B 1 113 ? 37.920 26.315 -46.312 1.00 7.35 113 ALA B CA 1
ATOM 3507 C C . ALA B 1 113 ? 37.521 27.390 -47.323 1.00 7.10 113 ALA B C 1
ATOM 3508 O O . ALA B 1 113 ? 37.805 28.582 -47.112 1.00 7.98 113 ALA B O 1
ATOM 3510 N N . ALA B 1 114 ? 36.865 26.993 -48.413 1.00 7.07 114 ALA B N 1
ATOM 3511 C CA . ALA B 1 114 ? 36.386 27.955 -49.399 1.00 7.70 114 ALA B CA 1
ATOM 3512 C C . ALA B 1 114 ? 35.321 28.888 -48.805 1.00 7.48 114 ALA B C 1
ATOM 3513 O O . ALA B 1 114 ? 35.325 30.079 -49.105 1.00 8.42 114 ALA B O 1
ATOM 3515 N N . TRP B 1 115 ? 34.415 28.365 -47.973 1.00 7.52 115 TRP B N 1
ATOM 3516 C CA . TRP B 1 115 ? 33.451 29.233 -47.290 1.00 7.00 115 TRP B CA 1
ATOM 3517 C C . TRP B 1 115 ? 34.154 30.266 -46.417 1.00 7.01 115 TRP B C 1
ATOM 3518 O O . TRP B 1 115 ? 33.782 31.441 -46.404 1.00 7.86 115 TRP B O 1
ATOM 3529 N N . ASP B 1 116 ? 35.145 29.811 -45.657 1.00 6.92 116 ASP B N 1
ATOM 3530 C CA . ASP B 1 116 ? 35.890 30.710 -44.783 1.00 7.55 116 ASP B CA 1
ATOM 3531 C C . ASP B 1 116 ? 36.594 31.802 -45.599 1.00 7.74 116 ASP B C 1
ATOM 3532 O O . ASP B 1 116 ? 36.525 32.986 -45.261 1.00 8.28 116 ASP B O 1
ATOM 3537 N N . LEU B 1 117 ? 37.241 31.392 -46.684 1.00 7.69 117 LEU B N 1
ATOM 3538 C CA . LEU B 1 117 ? 37.948 32.326 -47.551 1.00 8.22 117 LEU B CA 1
ATOM 3539 C C . LEU B 1 117 ? 36.978 33.349 -48.165 1.00 8.01 117 LEU B C 1
ATOM 3540 O O . LEU B 1 117 ? 37.204 34.565 -48.088 1.00 8.82 117 LEU B O 1
ATOM 3545 N N . TRP B 1 118 ? 35.901 32.847 -48.766 1.00 8.40 118 TRP B N 1
ATOM 3546 C CA . TRP B 1 118 ? 34.888 33.685 -49.397 1.00 8.18 118 TRP B CA 1
ATOM 3547 C C . TRP B 1 118 ? 34.319 34.688 -48.404 1.00 7.76 118 TRP B C 1
ATOM 3548 O O . TRP B 1 118 ? 34.259 35.876 -48.684 1.00 8.56 118 TRP B O 1
ATOM 3559 N N . ALA B 1 119 ? 33.909 34.211 -47.240 1.00 7.83 119 ALA B N 1
ATOM 3560 C CA . ALA B 1 119 ? 33.364 35.095 -46.221 1.00 7.98 119 ALA B CA 1
ATOM 3561 C C . ALA B 1 119 ? 34.362 36.196 -45.862 1.00 8.03 119 ALA B C 1
ATOM 3562 O O . ALA B 1 119 ? 33.977 37.348 -45.689 1.00 9.24 119 ALA B O 1
ATOM 3564 N N . ARG B 1 120 ? 35.636 35.842 -45.745 1.00 8.67 120 ARG B N 1
ATOM 3565 C CA . ARG B 1 120 ? 36.657 36.821 -45.404 1.00 8.87 120 ARG B CA 1
ATOM 3566 C C . ARG B 1 120 ? 36.927 37.811 -46.539 1.00 9.59 120 ARG B C 1
ATOM 3567 O O . ARG B 1 120 ? 37.306 38.945 -46.259 1.00 10.97 120 ARG B O 1
ATOM 3575 N N . THR B 1 121 ? 36.694 37.427 -47.799 1.00 9.48 121 THR B N 1
ATOM 3576 C CA . THR B 1 121 ? 36.817 38.425 -48.871 1.00 10.11 121 THR B CA 1
ATOM 3577 C C . THR B 1 121 ? 35.748 39.483 -48.748 1.00 10.80 121 THR B C 1
ATOM 3578 O O . THR B 1 121 ? 35.935 40.602 -49.223 1.00 12.53 121 THR B O 1
ATOM 3582 N N . LEU B 1 122 ? 34.612 39.124 -48.157 1.00 10.78 122 LEU B N 1
ATOM 3583 C CA . LEU B 1 122 ? 33.496 40.052 -47.989 1.00 11.43 122 LEU B CA 1
ATOM 3584 C C . LEU B 1 122 ? 33.495 40.744 -46.630 1.00 11.78 122 LEU B C 1
ATOM 3585 O O . LEU B 1 122 ? 32.764 41.708 -46.416 1.00 13.65 122 LEU B O 1
ATOM 3590 N N . GLY B 1 123 ? 34.285 40.230 -45.698 1.00 11.49 123 GLY B N 1
ATOM 3591 C CA . GLY B 1 123 ? 34.302 40.728 -44.334 1.00 11.31 123 GLY B CA 1
ATOM 3592 C C . GLY B 1 123 ? 33.071 40.373 -43.510 1.00 11.76 123 GLY B C 1
ATOM 3593 O O . GLY B 1 123 ? 32.742 41.090 -42.577 1.00 13.90 123 GLY B O 1
ATOM 3594 N N . VAL B 1 124 ? 32.407 39.260 -43.824 1.00 10.86 124 VAL B N 1
ATOM 3595 C CA . VAL B 1 124 ? 31.141 38.892 -43.197 1.00 9.90 124 VAL B CA 1
ATOM 3596 C C . VAL B 1 124 ? 31.304 37.601 -42.383 1.00 8.74 124 VAL B C 1
ATOM 3597 O O . VAL B 1 124 ? 31.996 36.693 -42.827 1.00 9.29 124 VAL B O 1
ATOM 3601 N N . PRO B 1 125 ? 30.694 37.495 -41.201 1.00 8.42 125 PRO B N 1
ATOM 3602 C CA . PRO B 1 125 ? 30.692 36.213 -40.478 1.00 8.01 125 PRO B CA 1
ATOM 3603 C C . PRO B 1 125 ? 30.093 35.078 -41.312 1.00 8.12 125 PRO B C 1
ATOM 3604 O O . PRO B 1 125 ? 29.147 35.266 -42.078 1.00 8.69 125 PRO B O 1
ATOM 3608 N N . LEU B 1 126 ? 30.656 33.888 -41.150 1.00 7.96 126 LEU B N 1
ATOM 3609 C CA . LEU B 1 126 ? 30.217 32.737 -41.921 1.00 7.95 126 LEU B CA 1
ATOM 3610 C C . LEU B 1 126 ? 28.741 32.400 -41.690 1.00 7.83 126 LEU B C 1
ATOM 3611 O O . LEU B 1 126 ? 27.994 32.185 -42.642 1.00 8.28 126 LEU B O 1
ATOM 3616 N N . GLY B 1 127 ? 28.317 32.347 -40.435 1.00 8.03 127 GLY B N 1
ATOM 3617 C CA . GLY B 1 127 ? 26.942 31.994 -40.128 1.00 8.41 127 GLY B CA 1
ATOM 3618 C C . GLY B 1 127 ? 25.964 32.944 -40.804 1.00 8.51 127 GLY B C 1
ATOM 3619 O O . GLY B 1 127 ? 24.928 32.540 -41.328 1.00 8.45 127 GLY B O 1
ATOM 3620 N N . THR B 1 128 ? 26.308 34.223 -40.834 1.00 9.05 128 THR B N 1
ATOM 3621 C CA . THR B 1 128 ? 25.504 35.233 -41.513 1.00 9.10 128 THR B CA 1
ATOM 3622 C C . THR B 1 128 ? 25.249 34.895 -42.971 1.00 8.81 128 THR B C 1
ATOM 3623 O O . THR B 1 128 ? 24.116 34.994 -43.429 1.00 8.66 128 THR B O 1
ATOM 3627 N N . LEU B 1 129 ? 26.304 34.521 -43.701 1.00 8.85 129 LEU B N 1
ATOM 3628 C CA . LEU B 1 129 ? 26.179 34.162 -45.109 1.00 9.14 129 LEU B CA 1
ATOM 3629 C C . LEU B 1 129 ? 25.340 32.918 -45.326 1.00 8.83 129 LEU B C 1
ATOM 3630 O O . LEU B 1 129 ? 24.711 32.762 -46.373 1.00 10.38 129 LEU B O 1
ATOM 3635 N N . LEU B 1 130 ? 25.338 32.018 -44.346 1.00 7.94 130 LEU B N 1
ATOM 3636 C CA . LEU B 1 130 ? 24.546 30.809 -44.441 1.00 8.55 130 LEU B CA 1
ATOM 3637 C C . LEU B 1 130 ? 23.087 31.035 -44.030 1.00 8.13 130 LEU B C 1
ATOM 3638 O O . LEU B 1 130 ? 22.265 30.138 -44.187 1.00 9.06 130 LEU B O 1
ATOM 3643 N N . GLY B 1 131 ? 22.781 32.214 -43.500 1.00 8.13 131 GLY B N 1
ATOM 3644 C CA . GLY B 1 131 ? 21.426 32.608 -43.162 1.00 8.52 131 GLY B CA 1
ATOM 3645 C C . GLY B 1 131 ? 21.089 32.578 -41.686 1.00 8.55 131 GLY B C 1
ATOM 3646 O O . GLY B 1 131 ? 19.948 32.859 -41.310 1.00 9.84 131 GLY B O 1
ATOM 3647 N N . GLY B 1 132 ? 22.051 32.222 -40.839 1.00 7.88 132 GLY B N 1
ATOM 3648 C CA . GLY B 1 132 ? 21.808 32.221 -39.407 1.00 8.63 132 GLY B CA 1
ATOM 3649 C C . GLY B 1 132 ? 21.832 33.622 -38.838 1.00 9.44 132 GLY B C 1
ATOM 3650 O O . GLY B 1 132 ? 22.505 34.507 -39.376 1.00 10.92 132 GLY B O 1
ATOM 3651 N N . HIS B 1 133 ? 21.129 33.821 -37.724 1.00 10.31 133 HIS B N 1
ATOM 3652 C CA . HIS B 1 133 ? 21.217 35.090 -37.017 1.00 11.59 133 HIS B CA 1
ATOM 3653 C C . HIS B 1 133 ? 21.148 34.927 -35.485 1.00 12.74 133 HIS B C 1
ATOM 3654 O O . HIS B 1 133 ? 20.830 35.867 -34.778 1.00 15.23 133 HIS B O 1
ATOM 3661 N N . LYS B 1 134 ? 21.496 33.747 -34.972 1.00 13.28 134 LYS B N 1
ATOM 3662 C CA . LYS B 1 134 ? 21.743 33.559 -33.535 1.00 13.74 134 LYS B CA 1
ATOM 3663 C C . LYS B 1 134 ? 23.108 34.120 -33.138 1.00 14.09 134 LYS B C 1
ATOM 3664 O O . LYS B 1 134 ? 24.068 34.031 -33.916 1.00 15.03 134 LYS B O 1
ATOM 3670 N N . GLU B 1 135 ? 23.204 34.661 -31.916 1.00 14.21 135 GLU B N 1
ATOM 3671 C CA . GLU B 1 135 ? 24.466 35.167 -31.358 1.00 15.21 135 GLU B CA 1
ATOM 3672 C C . GLU B 1 135 ? 25.146 34.160 -30.421 1.00 13.05 135 GLU B C 1
ATOM 3673 O O . GLU B 1 135 ? 26.325 34.298 -30.077 1.00 12.17 135 GLU B O 1
ATOM 3679 N N . GLN B 1 136 ? 24.380 33.160 -30.004 1.00 12.05 136 GLN B N 1
ATOM 3680 C CA . GLN B 1 136 ? 24.857 32.076 -29.160 1.00 12.63 136 GLN B CA 1
ATOM 3681 C C . GLN B 1 136 ? 24.086 30.826 -29.523 1.00 10.72 136 GLN B C 1
ATOM 3682 O O . GLN B 1 136 ? 22.971 30.911 -30.026 1.00 11.18 136 GLN B O 1
ATOM 3688 N N . VAL B 1 137 ? 24.684 29.673 -29.258 1.00 9.07 137 VAL B N 1
ATOM 3689 C CA . VAL B 1 137 ? 24.054 28.391 -29.583 1.00 8.19 137 VAL B CA 1
ATOM 3690 C C . VAL B 1 137 ? 24.025 27.472 -28.362 1.00 7.95 137 VAL B C 1
ATOM 3691 O O . VAL B 1 137 ? 24.946 27.464 -27.552 1.00 8.26 137 VAL B O 1
ATOM 3695 N N . GLU B 1 138 ? 22.953 26.703 -28.228 1.00 7.77 138 GLU B N 1
ATOM 3696 C CA . GLU B 1 138 ? 22.792 25.808 -27.090 1.00 7.95 138 GLU B CA 1
ATOM 3697 C C . GLU B 1 138 ? 23.661 24.571 -27.226 1.00 7.27 138 GLU B C 1
ATOM 3698 O O . GLU B 1 138 ? 23.767 23.982 -28.312 1.00 8.17 138 GLU B O 1
ATOM 3704 N N . VAL B 1 139 ? 24.246 24.154 -26.106 1.00 7.62 139 VAL B N 1
ATOM 3705 C CA . VAL B 1 139 ? 25.138 23.018 -26.088 1.00 8.72 139 VAL B CA 1
ATOM 3706 C C . VAL B 1 139 ? 24.676 21.957 -25.110 1.00 7.98 139 VAL B C 1
ATOM 3707 O O . VAL B 1 139 ? 24.097 22.246 -24.059 1.00 8.64 139 VAL B O 1
ATOM 3711 N N . GLY B 1 140 ? 24.924 20.710 -25.503 1.00 7.47 140 GLY B N 1
ATOM 3712 C CA . GLY B 1 140 ? 24.692 19.543 -24.677 1.00 8.05 140 GLY B CA 1
ATOM 3713 C C . GLY B 1 140 ? 25.996 18.880 -24.314 1.00 7.82 140 GLY B C 1
ATOM 3714 O O . GLY B 1 140 ? 27.063 19.279 -24.778 1.00 8.94 140 GLY B O 1
ATOM 3715 N N . VAL B 1 141 ? 25.892 17.869 -23.461 1.00 7.97 141 VAL B N 1
ATOM 3716 C CA . VAL B 1 141 ? 27.029 17.108 -22.991 1.00 8.85 141 VAL B CA 1
ATOM 3717 C C . VAL B 1 141 ? 26.793 15.637 -23.292 1.00 8.41 141 VAL B C 1
ATOM 3718 O O . VAL B 1 141 ? 25.649 15.180 -23.382 1.00 8.49 141 VAL B O 1
ATOM 3722 N N . SER B 1 142 ? 27.889 14.903 -23.438 1.00 9.48 142 SER B N 1
ATOM 3723 C CA . SER B 1 142 ? 27.897 13.487 -23.777 1.00 10.68 142 SER B CA 1
ATOM 3724 C C . SER B 1 142 ? 28.635 12.727 -22.707 1.00 10.89 142 SER B C 1
ATOM 3725 O O . SER B 1 142 ? 29.812 12.992 -22.461 1.00 13.25 142 SER B O 1
ATOM 3728 N N . LEU B 1 143 ? 27.961 11.778 -22.079 1.00 10.30 143 LEU B N 1
ATOM 3729 C CA . LEU B 1 143 ? 28.530 10.978 -21.009 1.00 11.08 143 LEU B CA 1
ATOM 3730 C C . LEU B 1 143 ? 28.836 9.570 -21.500 1.00 10.97 143 LEU B C 1
ATOM 3731 O O . LEU B 1 143 ? 28.005 8.926 -22.143 1.00 11.43 143 LEU B O 1
ATOM 3736 N N . GLY B 1 144 ? 30.021 9.069 -21.180 1.00 11.47 144 GLY B N 1
ATOM 3737 C CA . GLY B 1 144 ? 30.346 7.691 -21.470 1.00 11.98 144 GLY B CA 1
ATOM 3738 C C . GLY B 1 144 ? 29.633 6.756 -20.516 1.00 12.02 144 GLY B C 1
ATOM 3739 O O . GLY B 1 144 ? 28.889 7.176 -19.633 1.00 12.40 144 GLY B O 1
ATOM 3740 N N . ILE B 1 145 ? 29.874 5.469 -20.700 1.00 13.29 145 ILE B N 1
ATOM 3741 C CA . ILE B 1 145 ? 29.326 4.460 -19.811 1.00 13.67 145 ILE B CA 1
ATOM 3742 C C . ILE B 1 145 ? 30.002 4.537 -18.444 1.00 13.30 145 ILE B C 1
ATOM 3743 O O . ILE B 1 145 ? 31.232 4.547 -18.365 1.00 14.50 145 ILE B O 1
ATOM 3748 N N . GLN B 1 146 ? 29.207 4.632 -17.383 1.00 13.25 146 GLN B N 1
ATOM 3749 C CA . GLN B 1 146 ? 29.713 4.643 -16.012 1.00 14.25 146 GLN B CA 1
ATOM 3750 C C . GLN B 1 146 ? 29.502 3.252 -15.391 1.00 15.25 146 GLN B C 1
ATOM 3751 O O . GLN B 1 146 ? 28.835 2.406 -15.968 1.00 15.55 146 GLN B O 1
ATOM 3757 N N . ALA B 1 147 ? 30.058 3.018 -14.209 1.00 16.11 147 ALA B N 1
ATOM 3758 C CA . ALA B 1 147 ? 30.112 1.661 -13.665 1.00 16.04 147 ALA B CA 1
ATOM 3759 C C . ALA B 1 147 ? 28.765 1.188 -13.145 1.00 15.68 147 ALA B C 1
ATOM 3760 O O . ALA B 1 147 ? 28.497 -0.006 -13.099 1.00 16.75 147 ALA B O 1
ATOM 3762 N N . ASP B 1 148 ? 27.919 2.123 -12.728 1.00 14.49 148 ASP B N 1
ATOM 3763 C CA . ASP B 1 148 ? 26.635 1.772 -12.145 1.00 13.63 148 ASP B CA 1
ATOM 3764 C C . ASP B 1 148 ? 25.645 2.938 -12.213 1.00 12.46 148 ASP B C 1
ATOM 3765 O O . ASP B 1 148 ? 25.976 4.008 -12.734 1.00 12.72 148 ASP B O 1
ATOM 3770 N N . GLU B 1 149 ? 24.436 2.715 -11.712 1.00 12.30 149 GLU B N 1
ATOM 3771 C CA . GLU B 1 149 ? 23.366 3.709 -11.795 1.00 12.32 149 GLU B CA 1
ATOM 3772 C C . GLU B 1 149 ? 23.723 4.975 -11.033 1.00 12.71 149 GLU B C 1
ATOM 3773 O O . GLU B 1 149 ? 23.568 6.081 -11.545 1.00 12.65 149 GLU B O 1
ATOM 3779 N N . GLN B 1 150 ? 24.213 4.825 -9.809 1.00 13.55 150 GLN B N 1
ATOM 3780 C CA . GLN B 1 150 ? 24.507 5.984 -8.981 1.00 14.45 150 GLN B CA 1
ATOM 3781 C C . GLN B 1 150 ? 25.609 6.850 -9.564 1.00 13.69 150 GLN B C 1
ATOM 3782 O O . GLN B 1 150 ? 25.524 8.070 -9.492 1.00 14.11 150 GLN B O 1
ATOM 3788 N N . ALA B 1 151 ? 26.642 6.237 -10.128 1.00 13.20 151 ALA B N 1
ATOM 3789 C CA . ALA B 1 151 ? 27.720 6.981 -10.746 1.00 13.16 151 ALA B CA 1
ATOM 3790 C C . ALA B 1 151 ? 27.200 7.749 -11.971 1.00 12.39 151 ALA B C 1
ATOM 3791 O O . ALA B 1 151 ? 27.648 8.849 -12.257 1.00 12.90 151 ALA B O 1
ATOM 3793 N N . THR B 1 152 ? 26.271 7.143 -12.706 1.00 11.54 152 THR B N 1
ATOM 3794 C CA . THR B 1 152 ? 25.648 7.809 -13.847 1.00 10.66 152 THR B CA 1
ATOM 3795 C C . THR B 1 152 ? 24.904 9.051 -13.355 1.00 10.53 152 THR B C 1
ATOM 3796 O O . THR B 1 152 ? 25.071 10.141 -13.889 1.00 10.37 152 THR B O 1
ATOM 3800 N N . VAL B 1 153 ? 24.058 8.871 -12.354 1.00 10.89 153 VAL B N 1
ATOM 3801 C CA . VAL B 1 153 ? 23.257 9.969 -11.827 1.00 11.13 153 VAL B CA 1
ATOM 3802 C C . VAL B 1 153 ? 24.147 11.089 -11.285 1.00 11.55 153 VAL B C 1
ATOM 3803 O O . VAL B 1 153 ? 23.881 12.263 -11.512 1.00 10.62 153 VAL B O 1
ATOM 3807 N N . ASP B 1 154 ? 25.212 10.730 -10.576 1.00 11.24 154 ASP B N 1
ATOM 3808 C CA . ASP B 1 154 ? 26.134 11.733 -10.024 1.00 12.81 154 ASP B CA 1
ATOM 3809 C C . ASP B 1 154 ? 26.726 12.612 -11.126 1.00 11.48 154 ASP B C 1
ATOM 3810 O O . ASP B 1 154 ? 26.832 13.827 -10.983 1.00 11.04 154 ASP B O 1
ATOM 3815 N N . LEU B 1 155 ? 27.157 11.987 -12.218 1.00 10.77 155 LEU B N 1
ATOM 3816 C CA . LEU B 1 155 ? 27.767 12.728 -13.302 1.00 11.02 155 LEU B CA 1
ATOM 3817 C C . LEU B 1 155 ? 26.713 13.592 -14.023 1.00 9.79 155 LEU B C 1
ATOM 3818 O O . LEU B 1 155 ? 26.971 14.738 -14.365 1.00 10.54 155 LEU B O 1
ATOM 3823 N N . VAL B 1 156 ? 25.524 13.046 -14.251 1.00 9.11 156 VAL B N 1
ATOM 3824 C CA . VAL B 1 156 ? 24.452 13.848 -14.824 1.00 9.11 156 VAL B CA 1
ATOM 3825 C C . VAL B 1 156 ? 24.193 15.068 -13.941 1.00 9.22 156 VAL B C 1
ATOM 3826 O O . VAL B 1 156 ? 24.064 16.176 -14.455 1.00 9.35 156 VAL B O 1
ATOM 3830 N N . ARG B 1 157 ? 24.136 14.866 -12.624 1.00 9.42 157 ARG B N 1
ATOM 3831 C CA . ARG B 1 157 ? 23.869 15.964 -11.706 1.00 10.01 157 ARG B CA 1
ATOM 3832 C C . ARG B 1 157 ? 24.910 17.082 -11.847 1.00 9.51 157 ARG B C 1
ATOM 3833 O O . ARG B 1 157 ? 24.567 18.272 -11.853 1.00 9.49 157 ARG B O 1
ATOM 3841 N N . ARG B 1 158 ? 26.171 16.695 -11.990 1.00 9.27 158 ARG B N 1
ATOM 3842 C CA . ARG B 1 158 ? 27.228 17.664 -12.235 1.00 9.57 158 ARG B CA 1
ATOM 3843 C C . ARG B 1 158 ? 26.904 18.514 -13.459 1.00 9.05 158 ARG B C 1
ATOM 3844 O O . ARG B 1 158 ? 26.958 19.745 -13.423 1.00 9.31 158 ARG B O 1
ATOM 3852 N N . HIS B 1 159 ? 26.603 17.848 -14.571 1.00 8.73 159 HIS B N 1
ATOM 3853 C CA . HIS B 1 159 ? 26.435 18.560 -15.821 1.00 9.33 159 HIS B CA 1
ATOM 3854 C C . HIS B 1 159 ? 25.148 19.384 -15.862 1.00 8.28 159 HIS B C 1
ATOM 3855 O O . HIS B 1 159 ? 25.111 20.435 -16.489 1.00 9.11 159 HIS B O 1
ATOM 3862 N N . VAL B 1 160 ? 24.092 18.911 -15.202 1.00 8.51 160 VAL B N 1
ATOM 3863 C CA . VAL B 1 160 ? 22.883 19.708 -15.056 1.00 9.18 160 VAL B CA 1
ATOM 3864 C C . VAL B 1 160 ? 23.217 21.015 -14.317 1.00 9.46 160 VAL B C 1
ATOM 3865 O O . VAL B 1 160 ? 22.798 22.090 -14.727 1.00 9.59 160 VAL B O 1
ATOM 3869 N N . GLU B 1 161 ? 24.008 20.931 -13.255 1.00 9.38 161 GLU B N 1
ATOM 3870 C CA . GLU B 1 161 ? 24.370 22.121 -12.485 1.00 10.31 161 GLU B CA 1
ATOM 3871 C C . GLU B 1 161 ? 25.258 23.073 -13.289 1.00 10.31 161 GLU B C 1
ATOM 3872 O O . GLU B 1 161 ? 25.232 24.265 -13.043 1.00 11.64 161 GLU B O 1
ATOM 3878 N N . GLN B 1 162 ? 26.034 22.550 -14.235 1.00 9.58 162 GLN B N 1
ATOM 3879 C CA . GLN B 1 162 ? 26.849 23.365 -15.136 1.00 9.69 162 GLN B CA 1
ATOM 3880 C C . GLN B 1 162 ? 26.022 24.091 -16.189 1.00 10.12 162 GLN B C 1
ATOM 3881 O O . GLN B 1 162 ? 26.521 24.967 -16.867 1.00 12.39 162 GLN B O 1
ATOM 3887 N N . GLY B 1 163 ? 24.767 23.701 -16.366 1.00 9.75 163 GLY B N 1
ATOM 3888 C CA . GLY B 1 163 ? 23.869 24.429 -17.244 1.00 9.70 163 GLY B CA 1
ATOM 3889 C C . GLY B 1 163 ? 23.685 23.832 -18.623 1.00 8.92 163 GLY B C 1
ATOM 3890 O O . GLY B 1 163 ? 23.066 24.461 -19.464 1.00 9.35 163 GLY B O 1
ATOM 3891 N N . TYR B 1 164 ? 24.202 22.633 -18.866 1.00 9.01 164 TYR B N 1
ATOM 3892 C CA . TYR B 1 164 ? 23.985 22.007 -20.166 1.00 8.87 164 TYR B CA 1
ATOM 3893 C C . TYR B 1 164 ? 22.504 21.813 -20.427 1.00 9.30 164 TYR B C 1
ATOM 3894 O O . TYR B 1 164 ? 21.726 21.517 -19.523 1.00 10.07 164 TYR B O 1
ATOM 3903 N N . ARG B 1 165 ? 22.133 21.961 -21.692 1.00 9.36 165 ARG B N 1
ATOM 3904 C CA . ARG B 1 165 ? 20.732 21.998 -22.108 1.00 10.18 165 ARG B CA 1
ATOM 3905 C C . ARG B 1 165 ? 20.214 20.660 -22.670 1.00 9.27 165 ARG B C 1
ATOM 3906 O O . ARG B 1 165 ? 19.048 20.541 -23.062 1.00 9.66 165 ARG B O 1
ATOM 3914 N N . ARG B 1 166 ? 21.098 19.674 -22.712 1.00 8.43 166 ARG B N 1
ATOM 3915 C CA . ARG B 1 166 ? 20.762 18.306 -23.091 1.00 7.73 166 ARG B CA 1
ATOM 3916 C C . ARG B 1 166 ? 21.834 17.400 -22.497 1.00 7.54 166 ARG B C 1
ATOM 3917 O O . ARG B 1 166 ? 23.026 17.741 -22.501 1.00 7.99 166 ARG B O 1
ATOM 3925 N N . ILE B 1 167 ? 21.390 16.242 -22.021 1.00 7.57 167 ILE B N 1
ATOM 3926 C CA . ILE B 1 167 ? 22.252 15.179 -21.537 1.00 8.04 167 ILE B CA 1
ATOM 3927 C C . ILE B 1 167 ? 22.149 13.996 -22.502 1.00 8.02 167 ILE B C 1
ATOM 3928 O O . ILE B 1 167 ? 21.051 13.539 -22.815 1.00 9.85 167 ILE B O 1
ATOM 3933 N N . LYS B 1 168 ? 23.295 13.498 -22.965 1.00 8.02 168 LYS B N 1
ATOM 3934 C CA . LYS B 1 168 ? 23.385 12.290 -23.789 1.00 8.29 168 LYS B CA 1
ATOM 3935 C C . LYS B 1 168 ? 24.104 11.210 -22.986 1.00 8.06 168 LYS B C 1
ATOM 3936 O O . LYS B 1 168 ? 25.225 11.437 -22.526 1.00 9.33 168 LYS B O 1
ATOM 3942 N N . LEU B 1 169 ? 23.478 10.048 -22.833 1.00 7.66 169 LEU B N 1
ATOM 3943 C CA . LEU B 1 169 ? 24.112 8.887 -22.216 1.00 7.75 169 LEU B CA 1
ATOM 3944 C C . LEU B 1 169 ? 24.487 7.886 -23.290 1.00 7.84 169 LEU B C 1
ATOM 3945 O O . LEU B 1 169 ? 23.652 7.491 -24.098 1.00 8.23 169 LEU B O 1
ATOM 3950 N N . LYS B 1 170 ? 25.736 7.450 -23.296 1.00 9.12 170 LYS B N 1
ATOM 3951 C CA . LYS B 1 170 ? 26.112 6.277 -24.070 1.00 9.83 170 LYS B CA 1
ATOM 3952 C C . LYS B 1 170 ? 25.463 5.045 -23.429 1.00 8.88 170 LYS B C 1
ATOM 3953 O O . LYS B 1 170 ? 25.470 4.887 -22.203 1.00 9.76 170 LYS B O 1
ATOM 3959 N N . ILE B 1 171 ? 24.888 4.177 -24.258 1.00 8.79 171 ILE B N 1
ATOM 3960 C CA . ILE B 1 171 ? 24.301 2.915 -23.810 1.00 9.14 171 ILE B CA 1
ATOM 3961 C C . ILE B 1 171 ? 24.818 1.777 -24.684 1.00 10.10 171 ILE B C 1
ATOM 3962 O O . ILE B 1 171 ? 25.393 1.999 -25.749 1.00 11.65 171 ILE B O 1
ATOM 3967 N N . LYS B 1 172 ? 24.603 0.554 -24.228 1.00 10.26 172 LYS B N 1
ATOM 3968 C CA . LYS B 1 172 ? 24.987 -0.632 -24.987 1.00 11.48 172 LYS B CA 1
ATOM 3969 C C . LYS B 1 172 ? 24.139 -1.783 -24.477 1.00 10.85 172 LYS B C 1
ATOM 3970 O O . LYS B 1 172 ? 23.563 -1.688 -23.392 1.00 10.07 172 LYS B O 1
ATOM 3976 N N . PRO B 1 173 ? 24.047 -2.874 -25.235 1.00 11.58 173 PRO B N 1
ATOM 3977 C CA . PRO B 1 173 ? 23.329 -4.048 -24.734 1.00 11.16 173 PRO B CA 1
ATOM 3978 C C . PRO B 1 173 ? 23.806 -4.432 -23.333 1.00 10.69 173 PRO B C 1
ATOM 3979 O O . PRO B 1 173 ? 25.007 -4.466 -23.069 1.00 11.77 173 PRO B O 1
ATOM 3983 N N . GLY B 1 174 ? 22.851 -4.644 -22.439 1.00 10.71 174 GLY B N 1
ATOM 3984 C CA . GLY B 1 174 ? 23.145 -4.935 -21.045 1.00 11.09 174 GLY B CA 1
ATOM 3985 C C . GLY B 1 174 ? 23.215 -3.719 -20.134 1.00 10.73 174 GLY B C 1
ATOM 3986 O O . GLY B 1 174 ? 23.257 -3.871 -18.915 1.00 11.25 174 GLY B O 1
ATOM 3987 N N . TRP B 1 175 ? 23.203 -2.521 -20.711 1.00 10.30 175 TRP B N 1
ATOM 3988 C CA . TRP B 1 175 ? 23.399 -1.281 -19.953 1.00 9.34 175 TRP B CA 1
ATOM 3989 C C . TRP B 1 175 ? 22.717 -0.140 -20.695 1.00 8.97 175 TRP B C 1
ATOM 3990 O O . TRP B 1 175 ? 23.347 0.623 -21.433 1.00 9.49 175 TRP B O 1
ATOM 4001 N N . ASP B 1 176 ? 21.409 -0.056 -20.501 1.00 8.23 176 ASP B N 1
ATOM 4002 C CA . ASP B 1 176 ? 20.582 0.863 -21.268 1.00 8.31 176 ASP B CA 1
ATOM 4003 C C . ASP B 1 176 ? 19.399 1.367 -20.450 1.00 8.21 176 ASP B C 1
ATOM 4004 O O . ASP B 1 176 ? 19.378 2.522 -20.029 1.00 8.66 176 ASP B O 1
ATOM 4009 N N . VAL B 1 177 ? 18.448 0.487 -20.169 1.00 8.47 177 VAL B N 1
ATOM 4010 C CA . VAL B 1 177 ? 17.300 0.844 -19.368 1.00 9.32 177 VAL B CA 1
ATOM 4011 C C . VAL B 1 177 ? 17.743 1.300 -17.979 1.00 8.86 177 VAL B C 1
ATOM 4012 O O . VAL B 1 177 ? 17.186 2.238 -17.421 1.00 9.44 177 VAL B O 1
ATOM 4016 N N . GLN B 1 178 ? 18.757 0.652 -17.420 1.00 9.02 178 GLN B N 1
ATOM 4017 C CA . GLN B 1 178 ? 19.177 0.952 -16.057 1.00 9.19 178 GLN B CA 1
ATOM 4018 C C . GLN B 1 178 ? 19.696 2.384 -15.894 1.00 9.05 178 GLN B C 1
ATOM 4019 O O . GLN B 1 178 ? 19.196 3.111 -15.032 1.00 9.37 178 GLN B O 1
ATOM 4025 N N . PRO B 1 179 ? 20.699 2.817 -16.667 1.00 8.87 179 PRO B N 1
ATOM 4026 C CA . PRO B 1 179 ? 21.165 4.204 -16.509 1.00 9.27 179 PRO B CA 1
ATOM 4027 C C . PRO B 1 179 ? 20.091 5.234 -16.884 1.00 9.34 179 PRO B C 1
ATOM 4028 O O . PRO B 1 179 ? 20.004 6.297 -16.262 1.00 9.20 179 PRO B O 1
ATOM 4032 N N . VAL B 1 180 ? 19.260 4.918 -17.874 1.00 8.35 180 VAL B N 1
ATOM 4033 C CA . VAL B 1 180 ? 18.191 5.840 -18.257 1.00 7.79 180 VAL B CA 1
ATOM 4034 C C . VAL B 1 180 ? 17.132 5.974 -17.155 1.00 7.97 180 VAL B C 1
ATOM 4035 O O . VAL B 1 180 ? 16.723 7.084 -16.802 1.00 8.57 180 VAL B O 1
ATOM 4039 N N . ARG B 1 181 ? 16.710 4.842 -16.607 1.00 8.34 181 ARG B N 1
ATOM 4040 C CA . ARG B 1 181 ? 15.718 4.840 -15.537 1.00 8.64 181 ARG B CA 1
ATOM 4041 C C . ARG B 1 181 ? 16.231 5.629 -14.332 1.00 9.08 181 ARG B C 1
ATOM 4042 O O . ARG B 1 181 ? 15.535 6.477 -13.786 1.00 9.41 181 ARG B O 1
ATOM 4050 N N . ALA B 1 182 ? 17.456 5.344 -13.918 1.00 9.11 182 ALA B N 1
ATOM 4051 C CA . ALA B 1 182 ? 18.013 6.025 -12.753 1.00 9.39 182 ALA B CA 1
ATOM 4052 C C . ALA B 1 182 ? 18.101 7.527 -13.003 1.00 9.28 182 ALA B C 1
ATOM 4053 O O . ALA B 1 182 ? 17.812 8.332 -12.112 1.00 9.50 182 ALA B O 1
ATOM 4055 N N . THR B 1 183 ? 18.521 7.907 -14.200 1.00 8.77 183 THR B N 1
ATOM 4056 C CA . THR B 1 183 ? 18.657 9.317 -14.522 1.00 8.42 183 THR B CA 1
ATOM 4057 C C . THR B 1 183 ? 17.302 10.020 -14.557 1.00 8.50 183 THR B C 1
ATOM 4058 O O . THR B 1 183 ? 17.149 11.098 -13.998 1.00 9.30 183 THR B O 1
ATOM 4062 N N . ARG B 1 184 ? 16.317 9.409 -15.215 1.00 8.47 184 ARG B N 1
ATOM 4063 C CA . ARG B 1 184 ? 15.014 10.030 -15.322 1.00 8.83 184 ARG B CA 1
ATOM 4064 C C . ARG B 1 184 ? 14.322 10.122 -13.966 1.00 9.16 184 ARG B C 1
ATOM 4065 O O . ARG B 1 184 ? 13.600 11.079 -13.714 1.00 9.56 184 ARG B O 1
ATOM 4073 N N . GLU B 1 185 ? 14.548 9.138 -13.097 1.00 10.25 185 GLU B N 1
ATOM 4074 C CA . GLU B 1 185 ? 13.978 9.202 -11.752 1.00 12.03 185 GLU B CA 1
ATOM 4075 C C . GLU B 1 185 ? 14.530 10.403 -10.993 1.00 11.98 185 GLU B C 1
ATOM 4076 O O . GLU B 1 185 ? 13.801 11.081 -10.280 1.00 13.36 185 GLU B O 1
ATOM 4082 N N . ALA B 1 186 ? 15.824 10.662 -11.145 1.00 11.01 186 ALA B N 1
ATOM 4083 C CA . ALA B 1 186 ? 16.476 11.778 -10.464 1.00 11.46 186 ALA B CA 1
ATOM 4084 C C . ALA B 1 186 ? 16.166 13.125 -11.120 1.00 11.01 186 ALA B C 1
ATOM 4085 O O . ALA B 1 186 ? 16.153 14.157 -10.441 1.00 12.64 186 ALA B O 1
ATOM 4087 N N . PHE B 1 187 ? 15.906 13.108 -12.431 1.00 9.88 187 PHE B N 1
ATOM 4088 C CA . PHE B 1 187 ? 15.721 14.322 -13.227 1.00 10.20 187 PHE B CA 1
ATOM 4089 C C . PHE B 1 187 ? 14.503 14.177 -14.133 1.00 9.65 187 PHE B C 1
ATOM 4090 O O . PHE B 1 187 ? 14.632 13.888 -15.322 1.00 9.34 187 PHE B O 1
ATOM 4098 N N . PRO B 1 188 ? 13.310 14.343 -13.567 1.00 10.08 188 PRO B N 1
ATOM 4099 C CA . PRO B 1 188 ? 12.081 14.088 -14.321 1.00 10.57 188 PRO B CA 1
ATOM 4100 C C . PRO B 1 188 ? 11.875 14.937 -15.565 1.00 10.52 188 PRO B C 1
ATOM 4101 O O . PRO B 1 188 ? 11.134 14.500 -16.441 1.00 11.65 188 PRO B O 1
ATOM 4105 N N . ASP B 1 189 ? 12.489 16.115 -15.654 1.00 10.80 189 ASP B N 1
ATOM 4106 C CA . ASP B 1 189 ? 12.159 17.019 -16.761 1.00 12.47 189 ASP B CA 1
ATOM 4107 C C . ASP B 1 189 ? 13.316 17.486 -17.617 1.00 11.74 189 ASP B C 1
ATOM 4108 O O . ASP B 1 189 ? 13.113 18.290 -18.517 1.00 14.11 189 ASP B O 1
ATOM 4113 N N . ILE B 1 190 ? 14.513 16.964 -17.395 1.00 9.76 190 ILE B N 1
ATOM 4114 C CA . ILE B 1 190 ? 15.630 17.306 -18.280 1.00 9.59 190 ILE B CA 1
ATOM 4115 C C . ILE B 1 190 ? 15.451 16.705 -19.673 1.00 8.88 190 ILE B C 1
ATOM 4116 O O . ILE B 1 190 ? 14.738 15.722 -19.874 1.00 9.53 190 ILE B O 1
ATOM 4121 N N . ARG B 1 191 ? 16.112 17.316 -20.638 1.00 8.61 191 ARG B N 1
ATOM 4122 C CA . ARG B 1 191 ? 16.211 16.776 -21.985 1.00 8.63 191 ARG B CA 1
ATOM 4123 C C . ARG B 1 191 ? 17.277 15.689 -21.974 1.00 7.83 191 ARG B C 1
ATOM 4124 O O . ARG B 1 191 ? 18.457 15.964 -21.777 1.00 9.66 191 ARG B O 1
ATOM 4132 N N . LEU B 1 192 ? 16.822 14.459 -22.143 1.00 7.44 192 LEU B N 1
ATOM 4133 C CA . LEU B 1 192 ? 17.650 13.279 -22.012 1.00 7.05 192 LEU B CA 1
ATOM 4134 C C . LEU B 1 192 ? 17.617 12.497 -23.326 1.00 6.74 192 LEU B C 1
ATOM 4135 O O . LEU B 1 192 ? 16.544 12.277 -23.903 1.00 7.56 192 LEU B O 1
ATOM 4140 N N . THR B 1 193 ? 18.790 12.068 -23.780 1.00 7.03 193 THR B N 1
ATOM 4141 C CA . THR B 1 193 ? 18.951 11.326 -25.012 1.00 6.85 193 THR B CA 1
ATOM 4142 C C . THR B 1 193 ? 19.946 10.219 -24.751 1.00 7.15 193 THR B C 1
ATOM 4143 O O . THR B 1 193 ? 20.694 10.251 -23.762 1.00 7.45 193 THR B O 1
ATOM 4147 N N . VAL B 1 194 ? 20.014 9.266 -25.676 1.00 6.87 194 VAL B N 1
ATOM 4148 C CA . VAL B 1 194 ? 21.012 8.218 -25.617 1.00 7.35 194 VAL B CA 1
ATOM 4149 C C . VAL B 1 194 ? 21.664 8.022 -26.974 1.00 7.38 194 VAL B C 1
ATOM 4150 O O . VAL B 1 194 ? 21.076 8.273 -28.027 1.00 8.13 194 VAL B O 1
ATOM 4154 N N . ASP B 1 195 ? 22.910 7.585 -26.920 1.00 7.79 195 ASP B N 1
ATOM 4155 C CA . ASP B 1 195 ? 23.679 7.195 -28.089 1.00 8.27 195 ASP B CA 1
ATOM 4156 C C . ASP B 1 195 ? 23.871 5.691 -28.037 1.00 8.30 195 ASP B C 1
ATOM 4157 O O . ASP B 1 195 ? 24.568 5.162 -27.167 1.00 8.31 195 ASP B O 1
ATOM 4162 N N . ALA B 1 196 ? 23.184 5.005 -28.951 1.00 8.24 196 ALA B N 1
ATOM 4163 C CA . ALA B 1 196 ? 23.144 3.551 -28.973 1.00 8.97 196 ALA B CA 1
ATOM 4164 C C . ALA B 1 196 ? 24.253 2.942 -29.825 1.00 9.56 196 ALA B C 1
ATOM 4165 O O . ALA B 1 196 ? 24.416 1.733 -29.849 1.00 10.73 196 ALA B O 1
ATOM 4167 N N . ASN B 1 197 ? 25.009 3.783 -30.523 1.00 9.78 197 ASN B N 1
ATOM 4168 C CA . ASN B 1 197 ? 26.294 3.419 -31.103 1.00 10.74 197 ASN B CA 1
ATOM 4169 C C . ASN B 1 197 ? 26.283 2.193 -32.027 1.00 9.60 197 ASN B C 1
ATOM 4170 O O . ASN B 1 197 ? 27.210 1.399 -32.049 1.00 10.47 197 ASN B O 1
ATOM 4175 N N . SER B 1 198 ? 25.222 2.052 -32.808 1.00 8.90 198 SER B N 1
ATOM 4176 C CA . SER B 1 198 ? 25.066 0.935 -33.748 1.00 9.23 198 SER B CA 1
ATOM 4177 C C . SER B 1 198 ? 25.271 -0.438 -33.105 1.00 9.31 198 SER B C 1
ATOM 4178 O O . SER B 1 198 ? 25.703 -1.379 -33.748 1.00 11.06 198 SER B O 1
ATOM 4181 N N . ALA B 1 199 ? 24.909 -0.555 -31.836 1.00 8.60 199 ALA B N 1
ATOM 4182 C CA . ALA B 1 199 ? 25.221 -1.757 -31.070 1.00 9.91 199 ALA B CA 1
ATOM 4183 C C . ALA B 1 199 ? 24.064 -2.748 -30.950 1.00 9.27 199 ALA B C 1
ATOM 4184 O O . ALA B 1 199 ? 24.208 -3.805 -30.338 1.00 11.40 199 ALA B O 1
ATOM 4186 N N . TYR B 1 200 ? 22.924 -2.414 -31.541 1.00 8.07 200 TYR B N 1
ATOM 4187 C CA . TYR B 1 200 ? 21.703 -3.183 -31.377 1.00 8.37 200 TYR B CA 1
ATOM 4188 C C . TYR B 1 200 ? 21.284 -3.840 -32.678 1.00 8.76 200 TYR B C 1
ATOM 4189 O O . TYR B 1 200 ? 21.815 -3.533 -33.738 1.00 9.56 200 TYR B O 1
ATOM 4198 N N . THR B 1 201 ? 20.323 -4.750 -32.570 1.00 8.42 201 THR B N 1
ATOM 4199 C CA . THR B 1 201 ? 19.701 -5.424 -33.709 1.00 9.63 201 THR B CA 1
ATOM 4200 C C . THR B 1 201 ? 18.186 -5.333 -33.580 1.00 8.65 201 THR B C 1
ATOM 4201 O O . THR B 1 201 ? 17.670 -4.918 -32.545 1.00 8.06 201 THR B O 1
ATOM 4205 N N . LEU B 1 202 ? 17.461 -5.766 -34.602 1.00 8.76 202 LEU B N 1
ATOM 4206 C CA . LEU B 1 202 ? 16.005 -5.752 -34.527 1.00 9.06 202 LEU B CA 1
ATOM 4207 C C . LEU B 1 202 ? 15.467 -6.650 -33.414 1.00 9.05 202 LEU B C 1
ATOM 4208 O O . LEU B 1 202 ? 14.393 -6.408 -32.896 1.00 9.80 202 LEU B O 1
ATOM 4213 N N . ALA B 1 203 ? 16.232 -7.664 -33.022 1.00 9.00 203 ALA B N 1
ATOM 4214 C CA . ALA B 1 203 ? 15.863 -8.526 -31.886 1.00 10.00 203 ALA B CA 1
ATOM 4215 C C . ALA B 1 203 ? 15.811 -7.766 -30.557 1.00 9.68 203 ALA B C 1
ATOM 4216 O O . ALA B 1 203 ? 15.197 -8.218 -29.587 1.00 10.61 203 ALA B O 1
ATOM 4218 N N . ASP B 1 204 ? 16.455 -6.601 -30.508 1.00 9.05 204 ASP B N 1
ATOM 4219 C CA . ASP B 1 204 ? 16.475 -5.771 -29.307 1.00 9.25 204 ASP B CA 1
ATOM 4220 C C . ASP B 1 204 ? 15.308 -4.796 -29.236 1.00 8.97 204 ASP B C 1
ATOM 4221 O O . ASP B 1 204 ? 15.264 -3.981 -28.338 1.00 8.94 204 ASP B O 1
ATOM 4226 N N . ALA B 1 205 ? 14.339 -4.898 -30.139 1.00 8.09 205 ALA B N 1
ATOM 4227 C CA . ALA B 1 205 ? 13.228 -3.953 -30.133 1.00 8.40 205 ALA B CA 1
ATOM 4228 C C . ALA B 1 205 ? 12.504 -3.929 -28.793 1.00 8.41 205 ALA B C 1
ATOM 4229 O O . ALA B 1 205 ? 12.172 -2.859 -28.296 1.00 8.85 205 ALA B O 1
ATOM 4231 N N . GLY B 1 206 ? 12.245 -5.094 -28.199 1.00 8.23 206 GLY B N 1
ATOM 4232 C CA . GLY B 1 206 ? 11.531 -5.146 -26.936 1.00 8.33 206 GLY B CA 1
ATOM 4233 C C . GLY B 1 206 ? 12.275 -4.453 -25.812 1.00 8.61 206 GLY B C 1
ATOM 4234 O O . GLY B 1 206 ? 11.667 -3.763 -24.991 1.00 9.98 206 GLY B O 1
ATOM 4235 N N . ARG B 1 207 ? 13.587 -4.629 -25.769 1.00 8.33 207 ARG B N 1
ATOM 4236 C CA . ARG B 1 207 ? 14.413 -3.950 -24.783 1.00 8.68 207 ARG B CA 1
ATOM 4237 C C . ARG B 1 207 ? 14.430 -2.449 -25.010 1.00 8.65 207 ARG B C 1
ATOM 4238 O O . ARG B 1 207 ? 14.298 -1.680 -24.069 1.00 9.32 207 ARG B O 1
ATOM 4246 N N . LEU B 1 208 ? 14.610 -2.025 -26.254 1.00 8.24 208 LEU B N 1
ATOM 4247 C CA . LEU B 1 208 ? 14.596 -0.594 -26.549 1.00 8.18 208 LEU B CA 1
ATOM 4248 C C . LEU B 1 208 ? 13.239 0.034 -26.242 1.00 8.23 208 LEU B C 1
ATOM 4249 O O . LEU B 1 208 ? 13.175 1.176 -25.786 1.00 8.12 208 LEU B O 1
ATOM 4254 N N . ARG B 1 209 ? 12.163 -0.731 -26.423 1.00 7.79 209 ARG B N 1
ATOM 4255 C CA . ARG B 1 209 ? 10.816 -0.233 -26.128 1.00 8.00 209 ARG B CA 1
ATOM 4256 C C . ARG B 1 209 ? 10.669 0.081 -24.640 1.00 7.96 209 ARG B C 1
ATOM 4257 O O . ARG B 1 209 ? 9.879 0.943 -24.259 1.00 8.19 209 ARG B O 1
ATOM 4265 N N . GLN B 1 210 ? 11.423 -0.623 -23.793 1.00 8.38 210 GLN B N 1
ATOM 4266 C CA . GLN B 1 210 ? 11.397 -0.339 -22.351 1.00 8.64 210 GLN B CA 1
ATOM 4267 C C . GLN B 1 210 ? 11.938 1.059 -22.028 1.00 8.64 210 GLN B C 1
ATOM 4268 O O . GLN B 1 210 ? 11.737 1.560 -20.921 1.00 10.24 210 GLN B O 1
ATOM 4274 N N . LEU B 1 211 ? 12.617 1.695 -22.981 1.00 7.69 211 LEU B N 1
ATOM 4275 C CA . LEU B 1 211 ? 13.050 3.082 -22.792 1.00 7.62 211 LEU B CA 1
ATOM 4276 C C . LEU B 1 211 ? 11.918 4.084 -22.989 1.00 7.26 211 LEU B C 1
ATOM 4277 O O . LEU B 1 211 ? 12.013 5.220 -22.520 1.00 7.72 211 LEU B O 1
ATOM 4282 N N . ASP B 1 212 ? 10.834 3.671 -23.650 1.00 7.46 212 ASP B N 1
ATOM 4283 C CA . ASP B 1 212 ? 9.778 4.594 -24.039 1.00 7.56 212 ASP B CA 1
ATOM 4284 C C . ASP B 1 212 ? 9.180 5.327 -22.832 1.00 8.02 212 ASP B C 1
ATOM 4285 O O . ASP B 1 212 ? 8.841 6.500 -22.918 1.00 8.70 212 ASP B O 1
ATOM 4290 N N . GLU B 1 213 ? 9.036 4.644 -21.698 1.00 8.41 213 GLU B N 1
ATOM 4291 C CA . GLU B 1 213 ? 8.374 5.271 -20.563 1.00 9.43 213 GLU B CA 1
ATOM 4292 C C . GLU B 1 213 ? 9.211 6.384 -19.934 1.00 8.57 213 GLU B C 1
ATOM 4293 O O . GLU B 1 213 ? 8.693 7.136 -19.129 1.00 9.78 213 GLU B O 1
ATOM 4299 N N . TYR B 1 214 ? 10.485 6.501 -20.313 1.00 7.74 214 TYR B N 1
ATOM 4300 C CA . TYR B 1 214 ? 11.362 7.550 -19.781 1.00 7.87 214 TYR B CA 1
ATOM 4301 C C . TYR B 1 214 ? 11.473 8.781 -20.678 1.00 7.62 214 TYR B C 1
ATOM 4302 O O . TYR B 1 214 ? 12.241 9.681 -20.380 1.00 7.76 214 TYR B O 1
ATOM 4311 N N . ASP B 1 215 ? 10.682 8.851 -21.739 1.00 7.69 215 ASP B N 1
ATOM 4312 C CA . ASP B 1 215 ? 10.528 10.082 -22.508 1.00 7.90 215 ASP B CA 1
ATOM 4313 C C . ASP B 1 215 ? 11.847 10.685 -22.969 1.00 7.38 215 ASP B C 1
ATOM 4314 O O . ASP B 1 215 ? 12.115 11.877 -22.810 1.00 8.90 215 ASP B O 1
ATOM 4319 N N . LEU B 1 216 ? 12.670 9.848 -23.585 1.00 7.31 216 LEU B N 1
ATOM 4320 C CA . LEU B 1 216 ? 13.869 10.336 -24.236 1.00 6.94 216 LEU B CA 1
ATOM 4321 C C . LEU B 1 216 ? 13.504 11.163 -25.461 1.00 6.86 216 LEU B C 1
ATOM 4322 O O . LEU B 1 216 ? 12.554 10.861 -26.183 1.00 7.74 216 LEU B O 1
ATOM 4327 N N . THR B 1 217 ? 14.312 12.173 -25.736 1.00 6.92 217 THR B N 1
ATOM 4328 C CA . THR B 1 217 ? 14.103 12.976 -26.923 1.00 7.09 217 THR B CA 1
ATOM 4329 C C . THR B 1 217 ? 14.466 12.189 -28.187 1.00 6.27 217 THR B C 1
ATOM 4330 O O . THR B 1 217 ? 13.812 12.355 -29.215 1.00 7.90 217 THR B O 1
ATOM 4334 N N . TYR B 1 218 ? 15.462 11.315 -28.101 1.00 6.69 218 TYR B N 1
ATOM 4335 C CA . TYR B 1 218 ? 15.774 10.380 -29.183 1.00 6.84 218 TYR B CA 1
ATOM 4336 C C . TYR B 1 218 ? 16.788 9.342 -28.706 1.00 6.28 218 TYR B C 1
ATOM 4337 O O . TYR B 1 218 ? 17.470 9.525 -27.677 1.00 6.96 218 TYR B O 1
ATOM 4346 N N . ILE B 1 219 ? 16.870 8.271 -29.491 1.00 6.70 219 ILE B N 1
ATOM 4347 C CA . ILE B 1 219 ? 17.912 7.259 -29.446 1.00 6.54 219 ILE B CA 1
ATOM 4348 C C . ILE B 1 219 ? 18.703 7.394 -30.744 1.00 6.26 219 ILE B C 1
ATOM 4349 O O . ILE B 1 219 ? 18.120 7.283 -31.827 1.00 6.81 219 ILE B O 1
ATOM 4354 N N . GLU B 1 220 ? 20.011 7.620 -30.641 1.00 6.88 220 GLU B N 1
ATOM 4355 C CA . GLU B 1 220 ? 20.845 7.810 -31.821 1.00 6.90 220 GLU B CA 1
ATOM 4356 C C . GLU B 1 220 ? 21.361 6.504 -32.415 1.00 7.01 220 GLU B C 1
ATOM 4357 O O . GLU B 1 220 ? 21.966 5.698 -31.708 1.00 8.12 220 GLU B O 1
ATOM 4363 N N . GLN B 1 221 ? 21.094 6.336 -33.713 1.00 7.39 221 GLN B N 1
ATOM 4364 C CA . GLN B 1 221 ? 21.628 5.269 -34.588 1.00 8.14 221 GLN B CA 1
ATOM 4365 C C . GLN B 1 221 ? 21.844 3.930 -33.877 1.00 7.38 221 GLN B C 1
ATOM 4366 O O . GLN B 1 221 ? 22.960 3.433 -33.779 1.00 8.53 221 GLN B O 1
ATOM 4372 N N . PRO B 1 222 ? 20.762 3.312 -33.403 1.00 6.93 222 PRO B N 1
ATOM 4373 C CA . PRO B 1 222 ? 20.900 2.027 -32.713 1.00 7.33 222 PRO B CA 1
ATOM 4374 C C . PRO B 1 222 ? 21.278 0.844 -33.594 1.00 7.33 222 PRO B C 1
ATOM 4375 O O . PRO B 1 222 ? 21.885 -0.087 -33.085 1.00 8.08 222 PRO B O 1
ATOM 4379 N N . LEU B 1 223 ? 20.898 0.862 -34.864 1.00 7.62 223 LEU B N 1
ATOM 4380 C CA . LEU B 1 223 ? 21.184 -0.247 -35.768 1.00 8.07 223 LEU B CA 1
ATOM 4381 C C . LEU B 1 223 ? 22.369 0.124 -36.669 1.00 8.62 223 LEU B C 1
ATOM 4382 O O . LEU B 1 223 ? 23.168 0.992 -36.317 1.00 9.34 223 LEU B O 1
ATOM 4387 N N . ALA B 1 224 ? 22.529 -0.554 -37.803 1.00 8.90 224 ALA B N 1
ATOM 4388 C CA . ALA B 1 224 ? 23.763 -0.434 -38.564 1.00 9.47 224 ALA B CA 1
ATOM 4389 C C . ALA B 1 224 ? 24.035 1.001 -38.977 1.00 8.84 224 ALA B C 1
ATOM 4390 O O . ALA B 1 224 ? 23.119 1.770 -39.285 1.00 9.06 224 ALA B O 1
ATOM 4392 N N . TRP B 1 225 ? 25.319 1.346 -38.999 1.00 9.36 225 TRP B N 1
ATOM 4393 C CA . TRP B 1 225 ? 25.739 2.719 -39.252 1.00 10.57 225 TRP B CA 1
ATOM 4394 C C . TRP B 1 225 ? 25.269 3.259 -40.596 1.00 10.96 225 TRP B C 1
ATOM 4395 O O . TRP B 1 225 ? 25.017 4.461 -40.722 1.00 13.29 225 TRP B O 1
ATOM 4406 N N . ASP B 1 226 ? 25.164 2.379 -41.586 1.00 11.21 226 ASP B N 1
ATOM 4407 C CA . ASP B 1 226 ? 24.817 2.772 -42.944 1.00 12.58 226 ASP B CA 1
ATOM 4408 C C . ASP B 1 226 ? 23.371 2.468 -43.331 1.00 12.09 226 ASP B C 1
ATOM 4409 O O . ASP B 1 226 ? 23.003 2.505 -44.514 1.00 14.70 226 ASP B O 1
ATOM 4414 N N . ASP B 1 227 ? 22.543 2.183 -42.342 1.00 9.61 227 ASP B N 1
ATOM 4415 C CA . ASP B 1 227 ? 21.173 1.770 -42.607 1.00 7.96 227 ASP B CA 1
ATOM 4416 C C . ASP B 1 227 ? 20.138 2.864 -42.411 1.00 8.18 227 ASP B C 1
ATOM 4417 O O . ASP B 1 227 ? 20.229 3.662 -41.465 1.00 8.90 227 ASP B O 1
ATOM 4422 N N . LEU B 1 228 ? 19.108 2.808 -43.260 1.00 8.04 228 LEU B N 1
ATOM 4423 C CA . LEU B 1 228 ? 17.843 3.515 -43.036 1.00 8.10 228 LEU B CA 1
ATOM 4424 C C . LEU B 1 228 ? 16.643 2.566 -42.956 1.00 7.70 228 LEU B C 1
ATOM 4425 O O . LEU B 1 228 ? 15.736 2.794 -42.166 1.00 7.98 228 LEU B O 1
ATOM 4430 N N . VAL B 1 229 ? 16.626 1.515 -43.774 1.00 8.28 229 VAL B N 1
ATOM 4431 C CA . VAL B 1 229 ? 15.465 0.632 -43.879 1.00 8.85 229 VAL B CA 1
ATOM 4432 C C . VAL B 1 229 ? 15.120 -0.068 -42.563 1.00 7.90 229 VAL B C 1
ATOM 4433 O O . VAL B 1 229 ? 13.962 -0.084 -42.135 1.00 8.03 229 VAL B O 1
ATOM 4437 N N . ASP B 1 230 ? 16.112 -0.663 -41.917 1.00 7.45 230 ASP B N 1
ATOM 4438 C CA . ASP B 1 230 ? 15.837 -1.355 -40.666 1.00 7.45 230 ASP B CA 1
ATOM 4439 C C . ASP B 1 230 ? 15.498 -0.386 -39.542 1.00 7.08 230 ASP B C 1
ATOM 4440 O O . ASP B 1 230 ? 14.689 -0.713 -38.680 1.00 7.09 230 ASP B O 1
ATOM 4445 N N . HIS B 1 231 ? 16.105 0.799 -39.545 1.00 6.74 231 HIS B N 1
ATOM 4446 C CA . HIS B 1 231 ? 15.715 1.827 -38.577 1.00 6.62 231 HIS B CA 1
ATOM 4447 C C . HIS B 1 231 ? 14.235 2.173 -38.752 1.00 6.77 231 HIS B C 1
ATOM 4448 O O . HIS B 1 231 ? 13.527 2.391 -37.774 1.00 7.42 231 HIS B O 1
ATOM 4455 N N . ALA B 1 232 ? 13.749 2.246 -39.992 1.00 6.72 232 ALA B N 1
ATOM 4456 C CA . ALA B 1 232 ? 12.332 2.529 -40.210 1.00 7.69 232 ALA B CA 1
ATOM 4457 C C . ALA B 1 232 ? 11.454 1.439 -39.589 1.00 7.98 232 ALA B C 1
ATOM 4458 O O . ALA B 1 232 ? 10.390 1.709 -39.032 1.00 8.87 232 ALA B O 1
ATOM 4460 N N . GLU B 1 233 ? 11.893 0.188 -39.683 1.00 7.57 233 GLU B N 1
ATOM 4461 C CA . GLU B 1 233 ? 11.138 -0.885 -39.052 1.00 8.09 233 GLU B CA 1
ATOM 4462 C C . GLU B 1 233 ? 11.181 -0.743 -37.529 1.00 7.61 233 GLU B C 1
ATOM 4463 O O . GLU B 1 233 ? 10.158 -0.865 -36.869 1.00 8.90 233 GLU B O 1
ATOM 4469 N N . LEU B 1 234 ? 12.357 -0.480 -36.966 1.00 7.75 234 LEU B N 1
ATOM 4470 C CA . LEU B 1 234 ? 12.464 -0.311 -35.528 1.00 7.59 234 LEU B CA 1
ATOM 4471 C C . LEU B 1 234 ? 11.582 0.835 -35.031 1.00 7.81 234 LEU B C 1
ATOM 4472 O O . LEU B 1 234 ? 10.959 0.742 -33.974 1.00 8.27 234 LEU B O 1
ATOM 4477 N N . ALA B 1 235 ? 11.514 1.918 -35.801 1.00 7.78 235 ALA B N 1
ATOM 4478 C CA . ALA B 1 235 ? 10.708 3.066 -35.414 1.00 8.71 235 ALA B CA 1
ATOM 4479 C C . ALA B 1 235 ? 9.220 2.727 -35.372 1.00 9.19 235 ALA B C 1
ATOM 4480 O O . ALA B 1 235 ? 8.470 3.368 -34.648 1.00 10.21 235 ALA B O 1
ATOM 4482 N N . ARG B 1 236 ? 8.794 1.711 -36.120 1.00 9.29 236 ARG B N 1
ATOM 4483 C CA . ARG B 1 236 ? 7.414 1.228 -36.035 1.00 10.86 236 ARG B CA 1
ATOM 4484 C C . ARG B 1 236 ? 7.159 0.413 -34.774 1.00 10.51 236 ARG B C 1
ATOM 4485 O O . ARG B 1 236 ? 6.019 0.259 -34.347 1.00 13.04 236 ARG B O 1
ATOM 4493 N N . ARG B 1 237 ? 8.218 -0.131 -34.196 1.00 9.24 237 ARG B N 1
ATOM 4494 C CA . ARG B 1 237 ? 8.123 -1.042 -33.065 1.00 9.93 237 ARG B CA 1
ATOM 4495 C C . ARG B 1 237 ? 8.300 -0.369 -31.699 1.00 9.24 237 ARG B C 1
ATOM 4496 O O . ARG B 1 237 ? 7.951 -0.955 -30.692 1.00 11.26 237 ARG B O 1
ATOM 4504 N N . ILE B 1 238 ? 8.865 0.834 -31.655 1.00 8.35 238 ILE B N 1
ATOM 4505 C CA . ILE B 1 238 ? 9.042 1.570 -30.402 1.00 7.87 238 ILE B CA 1
ATOM 4506 C C . ILE B 1 238 ? 8.557 2.992 -30.589 1.00 7.85 238 ILE B C 1
ATOM 4507 O O . ILE B 1 238 ? 8.508 3.492 -31.711 1.00 9.40 238 ILE B O 1
ATOM 4512 N N . ARG B 1 239 ? 8.219 3.651 -29.490 1.00 7.52 239 ARG B N 1
ATOM 4513 C CA . ARG B 1 239 ? 7.685 4.996 -29.550 1.00 7.85 239 ARG B CA 1
ATOM 4514 C C . ARG B 1 239 ? 8.745 6.081 -29.390 1.00 7.46 239 ARG B C 1
ATOM 4515 O O . ARG B 1 239 ? 8.522 7.210 -29.787 1.00 8.56 239 ARG B O 1
ATOM 4523 N N . THR B 1 240 ? 9.889 5.748 -28.807 1.00 7.04 240 THR B N 1
ATOM 4524 C CA . THR B 1 240 ? 10.967 6.740 -28.678 1.00 6.77 240 THR B CA 1
ATOM 4525 C C . THR B 1 240 ? 11.456 7.145 -30.071 1.00 7.07 240 THR B C 1
ATOM 4526 O O . THR B 1 240 ? 11.748 6.270 -30.893 1.00 6.90 240 THR B O 1
ATOM 4530 N N . PRO B 1 241 ? 11.592 8.441 -30.350 1.00 6.45 241 PRO B N 1
ATOM 4531 C CA . PRO B 1 241 ? 12.132 8.842 -31.654 1.00 6.64 241 PRO B CA 1
ATOM 4532 C C . PRO B 1 241 ? 13.545 8.325 -31.899 1.00 6.29 241 PRO B C 1
ATOM 4533 O O . PRO B 1 241 ? 14.359 8.257 -30.987 1.00 6.78 241 PRO B O 1
ATOM 4537 N N . LEU B 1 242 ? 13.830 8.012 -33.161 1.00 6.19 242 LEU B N 1
ATOM 4538 C CA . LEU B 1 242 ? 15.182 7.685 -33.578 1.00 6.48 242 LEU B CA 1
ATOM 4539 C C . LEU B 1 242 ? 15.862 8.886 -34.210 1.00 6.33 242 LEU B C 1
ATOM 4540 O O . LEU B 1 242 ? 15.245 9.696 -34.904 1.00 6.83 242 LEU B O 1
ATOM 4545 N N . CYS B 1 243 ? 17.161 8.978 -33.953 1.00 6.54 243 CYS B N 1
ATOM 4546 C CA . CYS B 1 243 ? 18.012 10.005 -34.531 1.00 6.32 243 CYS B CA 1
ATOM 4547 C C . CYS B 1 243 ? 19.072 9.349 -35.410 1.00 6.53 243 CYS B C 1
ATOM 4548 O O . CYS B 1 243 ? 19.738 8.416 -34.977 1.00 7.44 243 CYS B O 1
ATOM 4551 N N . LEU B 1 244 ? 19.211 9.821 -36.640 1.00 6.89 244 LEU B N 1
ATOM 4552 C CA . LEU B 1 244 ? 20.191 9.283 -37.562 1.00 7.39 244 LEU B CA 1
ATOM 4553 C C . LEU B 1 244 ? 21.467 10.098 -37.514 1.00 7.58 244 LEU B C 1
ATOM 4554 O O . LEU B 1 244 ? 21.433 11.328 -37.394 1.00 9.00 244 LEU B O 1
ATOM 4559 N N . ASP B 1 245 ? 22.590 9.401 -37.673 1.00 7.50 245 ASP B N 1
ATOM 4560 C CA . ASP B 1 245 ? 23.917 9.998 -37.706 1.00 8.66 245 ASP B CA 1
ATOM 4561 C C . ASP B 1 245 ? 24.624 9.553 -38.986 1.00 8.01 245 ASP B C 1
ATOM 4562 O O . ASP B 1 245 ? 24.511 10.214 -40.016 1.00 8.45 245 ASP B O 1
ATOM 4567 N N . GLU B 1 246 ? 25.295 8.407 -38.957 1.00 8.12 246 GLU B N 1
ATOM 4568 C CA . GLU B 1 246 ? 26.193 8.036 -40.047 1.00 8.39 246 GLU B CA 1
ATOM 4569 C C . GLU B 1 246 ? 25.478 7.802 -41.360 1.00 8.30 246 GLU B C 1
ATOM 4570 O O . GLU B 1 246 ? 26.082 7.911 -42.418 1.00 10.28 246 GLU B O 1
ATOM 4576 N N . SER B 1 247 ? 24.194 7.468 -41.279 1.00 8.63 247 SER B N 1
ATOM 4577 C CA . SER B 1 247 ? 23.386 7.068 -42.415 1.00 10.12 247 SER B CA 1
ATOM 4578 C C . SER B 1 247 ? 22.864 8.261 -43.222 1.00 9.56 247 SER B C 1
ATOM 4579 O O . SER B 1 247 ? 22.245 8.066 -44.265 1.00 11.16 247 SER B O 1
ATOM 4582 N N . VAL B 1 248 ? 23.089 9.487 -42.744 1.00 8.77 248 VAL B N 1
ATOM 4583 C CA . VAL B 1 248 ? 22.677 10.682 -43.490 1.00 8.16 248 VAL B CA 1
ATOM 4584 C C . VAL B 1 248 ? 23.905 11.473 -43.920 1.00 8.31 248 VAL B C 1
ATOM 4585 O O . VAL B 1 248 ? 24.468 12.228 -43.140 1.00 8.67 248 VAL B O 1
ATOM 4589 N N . ALA B 1 249 ? 24.336 11.247 -45.157 1.00 8.39 249 ALA B N 1
ATOM 4590 C CA . ALA B 1 249 ? 25.542 11.877 -45.678 1.00 8.41 249 ALA B CA 1
ATOM 4591 C C . ALA B 1 249 ? 25.260 12.872 -46.792 1.00 8.08 249 ALA B C 1
ATOM 4592 O O . ALA B 1 249 ? 26.185 13.336 -47.442 1.00 9.15 249 ALA B O 1
ATOM 4594 N N . SER B 1 250 ? 23.988 13.219 -46.986 1.00 7.90 250 SER B N 1
ATOM 4595 C CA . SER B 1 250 ? 23.585 14.154 -48.040 1.00 7.13 250 SER B CA 1
ATOM 4596 C C . SER B 1 250 ? 22.152 14.593 -47.793 1.00 7.06 250 SER B C 1
ATOM 4597 O O . SER B 1 250 ? 21.415 13.976 -47.008 1.00 7.33 250 SER B O 1
ATOM 4600 N N . ALA B 1 251 ? 21.733 15.635 -48.503 1.00 7.19 251 ALA B N 1
ATOM 4601 C CA . ALA B 1 251 ? 20.352 16.095 -48.434 1.00 7.27 251 ALA B CA 1
ATOM 4602 C C . ALA B 1 251 ? 19.370 15.053 -48.962 1.00 6.77 251 ALA B C 1
ATOM 4603 O O . ALA B 1 251 ? 18.282 14.884 -48.417 1.00 7.32 251 ALA B O 1
ATOM 4605 N N . SER B 1 252 ? 19.733 14.333 -50.015 1.00 6.54 252 SER B N 1
ATOM 4606 C CA . SER B 1 252 ? 18.853 13.265 -50.481 1.00 7.19 252 SER B CA 1
ATOM 4607 C C . SER B 1 252 ? 18.788 12.098 -49.492 1.00 6.80 252 SER B C 1
ATOM 4608 O O . SER B 1 252 ? 17.723 11.506 -49.349 1.00 6.95 252 SER B O 1
ATOM 4611 N N . ASP B 1 253 ? 19.884 11.783 -48.798 1.00 7.07 253 ASP B N 1
ATOM 4612 C CA . ASP B 1 253 ? 19.808 10.795 -47.721 1.00 7.44 253 ASP B CA 1
ATOM 4613 C C . ASP B 1 253 ? 18.837 11.278 -46.649 1.00 7.13 253 ASP B C 1
ATOM 4614 O O . ASP B 1 253 ? 18.088 10.497 -46.090 1.00 7.37 253 ASP B O 1
ATOM 4619 N N . ALA B 1 254 ? 18.886 12.560 -46.312 1.00 6.66 254 ALA B N 1
ATOM 4620 C CA . ALA B 1 254 ? 17.993 13.105 -45.297 1.00 6.49 254 ALA B CA 1
ATOM 4621 C C . ALA B 1 254 ? 16.536 12.952 -45.727 1.00 6.41 254 ALA B C 1
ATOM 4622 O O . ALA B 1 254 ? 15.668 12.569 -44.925 1.00 7.25 254 ALA B O 1
ATOM 4624 N N . ARG B 1 255 ? 16.252 13.288 -46.987 1.00 6.47 255 ARG B N 1
ATOM 4625 C CA . ARG B 1 255 ? 14.906 13.125 -47.506 1.00 6.61 255 ARG B CA 1
ATOM 4626 C C . ARG B 1 255 ? 14.445 11.677 -47.375 1.00 6.69 255 ARG B C 1
ATOM 4627 O O . ARG B 1 255 ? 13.342 11.413 -46.927 1.00 7.50 255 ARG B O 1
ATOM 4635 N N . LYS B 1 256 ? 15.287 10.748 -47.793 1.00 7.05 256 LYS B N 1
ATOM 4636 C CA . LYS B 1 256 ? 14.918 9.337 -47.762 1.00 7.70 256 LYS B CA 1
ATOM 4637 C C . LYS B 1 256 ? 14.689 8.891 -46.321 1.00 7.85 256 LYS B C 1
ATOM 4638 O O . LYS B 1 256 ? 13.713 8.219 -46.023 1.00 9.11 256 LYS B O 1
ATOM 4644 N N . ALA B 1 257 ? 15.576 9.284 -45.419 1.00 7.92 257 ALA B N 1
ATOM 4645 C CA . ALA B 1 257 ? 15.425 8.908 -44.013 1.00 7.73 257 ALA B CA 1
ATOM 4646 C C . ALA B 1 257 ? 14.082 9.391 -43.467 1.00 7.90 257 ALA B C 1
ATOM 4647 O O . ALA B 1 257 ? 13.362 8.650 -42.794 1.00 9.35 257 ALA B O 1
ATOM 4649 N N . LEU B 1 258 ? 13.751 10.655 -43.720 1.00 7.36 258 LEU B N 1
ATOM 4650 C CA . LEU B 1 258 ? 12.565 11.234 -43.130 1.00 7.96 258 LEU B CA 1
ATOM 4651 C C . LEU B 1 258 ? 11.307 10.697 -43.809 1.00 7.49 258 LEU B C 1
ATOM 4652 O O . LEU B 1 258 ? 10.330 10.416 -43.133 1.00 8.84 258 LEU B O 1
ATOM 4657 N N . ALA B 1 259 ? 11.330 10.527 -45.130 1.00 7.75 259 ALA B N 1
ATOM 4658 C CA . ALA B 1 259 ? 10.171 10.009 -45.857 1.00 8.75 259 ALA B CA 1
ATOM 4659 C C . ALA B 1 259 ? 9.915 8.536 -45.542 1.00 9.07 259 ALA B C 1
ATOM 4660 O O . ALA B 1 259 ? 8.774 8.116 -45.518 1.00 10.83 259 ALA B O 1
ATOM 4662 N N . LEU B 1 260 ? 10.963 7.743 -45.329 1.00 8.90 260 LEU B N 1
ATOM 4663 C CA . LEU B 1 260 ? 10.819 6.330 -44.953 1.00 9.55 260 LEU B CA 1
ATOM 4664 C C . LEU B 1 260 ? 10.378 6.171 -43.500 1.00 8.63 260 LEU B C 1
ATOM 4665 O O . LEU B 1 260 ? 9.961 5.097 -43.085 1.00 9.75 260 LEU B O 1
ATOM 4670 N N . GLY B 1 261 ? 10.517 7.222 -42.696 1.00 8.36 261 GLY B N 1
ATOM 4671 C CA . GLY B 1 261 ? 10.276 7.094 -41.270 1.00 8.28 261 GLY B CA 1
ATOM 4672 C C . GLY B 1 261 ? 11.393 6.374 -40.536 1.00 7.41 261 GLY B C 1
ATOM 4673 O O . GLY B 1 261 ? 11.144 5.755 -39.513 1.00 7.83 261 GLY B O 1
ATOM 4674 N N . ALA B 1 262 ? 12.621 6.489 -41.020 1.00 7.37 262 ALA B N 1
ATOM 4675 C CA . ALA B 1 262 ? 13.777 5.897 -40.348 1.00 7.46 262 ALA B CA 1
ATOM 4676 C C . ALA B 1 262 ? 14.108 6.629 -39.056 1.00 8.40 262 ALA B C 1
ATOM 4677 O O . ALA B 1 262 ? 14.696 6.050 -38.157 1.00 9.33 262 ALA B O 1
ATOM 4679 N N . GLY B 1 263 ? 13.714 7.894 -38.961 1.00 8.36 263 GLY B N 1
ATOM 4680 C CA . GLY B 1 263 ? 13.898 8.655 -37.739 1.00 8.43 263 GLY B CA 1
ATOM 4681 C C . GLY B 1 263 ? 13.187 9.977 -37.809 1.00 7.62 263 GLY B C 1
ATOM 4682 O O . GLY B 1 263 ? 12.651 10.346 -38.848 1.00 8.92 263 GLY B O 1
ATOM 4683 N N . GLY B 1 264 ? 13.188 10.682 -36.682 1.00 7.45 264 GLY B N 1
ATOM 4684 C CA . GLY B 1 264 ? 12.554 11.975 -36.574 1.00 7.17 264 GLY B CA 1
ATOM 4685 C C . GLY B 1 264 ? 13.498 13.123 -36.277 1.00 6.62 264 GLY B C 1
ATOM 4686 O O . GLY B 1 264 ? 13.043 14.264 -36.169 1.00 7.39 264 GLY B O 1
ATOM 4687 N N . VAL B 1 265 ? 14.793 12.823 -36.146 1.00 6.35 265 VAL B N 1
ATOM 4688 C CA . VAL B 1 265 ? 15.821 13.787 -35.780 1.00 6.12 265 VAL B CA 1
ATOM 4689 C C . VAL B 1 265 ? 17.086 13.409 -36.540 1.00 5.81 265 VAL B C 1
ATOM 4690 O O . VAL B 1 265 ? 17.351 12.221 -36.747 1.00 6.91 265 VAL B O 1
ATOM 4694 N N . ILE B 1 266 ? 17.888 14.406 -36.927 1.00 6.02 266 ILE B N 1
ATOM 4695 C CA . ILE B 1 266 ? 19.186 14.152 -37.558 1.00 6.73 266 ILE B CA 1
ATOM 4696 C C . ILE B 1 266 ? 20.306 14.829 -36.784 1.00 6.67 266 ILE B C 1
ATOM 4697 O O . ILE B 1 266 ? 20.226 16.022 -36.480 1.00 7.18 266 ILE B O 1
ATOM 4702 N N . ASN B 1 267 ? 21.314 14.030 -36.444 1.00 6.78 267 ASN B N 1
ATOM 4703 C CA . ASN B 1 267 ? 22.610 14.498 -35.959 1.00 6.64 267 ASN B CA 1
ATOM 4704 C C . ASN B 1 267 ? 23.375 14.934 -37.203 1.00 7.28 267 ASN B C 1
ATOM 4705 O O . ASN B 1 267 ? 23.783 14.090 -38.011 1.00 8.61 267 ASN B O 1
ATOM 4710 N N . LEU B 1 268 ? 23.498 16.239 -37.388 1.00 6.95 268 LEU B N 1
ATOM 4711 C CA . LEU B 1 268 ? 24.109 16.820 -38.571 1.00 7.40 268 LEU B CA 1
ATOM 4712 C C . LEU B 1 268 ? 25.574 17.155 -38.277 1.00 6.95 268 LEU B C 1
ATOM 4713 O O . LEU B 1 268 ? 25.879 17.997 -37.428 1.00 7.43 268 LEU B O 1
ATOM 4718 N N . LYS B 1 269 ? 26.471 16.439 -38.953 1.00 6.65 269 LYS B N 1
ATOM 4719 C CA . LYS B 1 269 ? 27.906 16.696 -38.890 1.00 6.83 269 LYS B CA 1
ATOM 4720 C C . LYS B 1 269 ? 28.330 17.248 -40.245 1.00 6.79 269 LYS B C 1
ATOM 4721 O O . LYS B 1 269 ? 28.203 16.577 -41.266 1.00 7.42 269 LYS B O 1
ATOM 4727 N N . VAL B 1 270 ? 28.804 18.486 -40.230 1.00 6.54 270 VAL B N 1
ATOM 4728 C CA . VAL B 1 270 ? 29.047 19.240 -41.433 1.00 7.24 270 VAL B CA 1
ATOM 4729 C C . VAL B 1 270 ? 30.014 18.547 -42.391 1.00 6.96 270 VAL B C 1
ATOM 4730 O O . VAL B 1 270 ? 29.785 18.526 -43.594 1.00 7.52 270 VAL B O 1
ATOM 4734 N N . ALA B 1 271 ? 31.090 17.958 -41.880 1.00 6.86 271 ALA B N 1
ATOM 4735 C CA . ALA B 1 271 ? 32.070 17.349 -42.773 1.00 7.29 271 ALA B CA 1
ATOM 4736 C C . ALA B 1 271 ? 31.558 16.025 -43.344 1.00 7.26 271 ALA B C 1
ATOM 4737 O O . ALA B 1 271 ? 31.836 15.698 -44.493 1.00 7.47 271 ALA B O 1
ATOM 4739 N N . ARG B 1 272 ? 30.798 15.272 -42.550 1.00 7.31 272 ARG B N 1
ATOM 4740 C CA . ARG B 1 272 ? 30.209 14.017 -43.001 1.00 7.09 272 ARG B CA 1
ATOM 4741 C C . ARG B 1 272 ? 29.355 14.185 -44.251 1.00 7.05 272 ARG B C 1
ATOM 4742 O O . ARG B 1 272 ? 29.307 13.302 -45.107 1.00 8.45 272 ARG B O 1
ATOM 4750 N N . VAL B 1 273 ? 28.673 15.321 -44.358 1.00 7.19 273 VAL B N 1
ATOM 4751 C CA . VAL B 1 273 ? 27.784 15.547 -45.482 1.00 7.65 273 VAL B CA 1
ATOM 4752 C C . VAL B 1 273 ? 28.444 16.319 -46.628 1.00 7.06 273 VAL B C 1
ATOM 4753 O O . VAL B 1 273 ? 27.804 16.574 -47.639 1.00 8.66 273 VAL B O 1
ATOM 4757 N N . GLY B 1 274 ? 29.711 16.699 -46.482 1.00 6.73 274 GLY B N 1
ATOM 4758 C CA . GLY B 1 274 ? 30.413 17.356 -47.567 1.00 7.11 274 GLY B CA 1
ATOM 4759 C C . GLY B 1 274 ? 30.557 18.857 -47.445 1.00 7.12 274 GLY B C 1
ATOM 4760 O O . GLY B 1 274 ? 31.032 19.495 -48.373 1.00 9.49 274 GLY B O 1
ATOM 4761 N N . GLY B 1 275 ? 30.190 19.426 -46.308 1.00 6.37 275 GLY B N 1
ATOM 4762 C CA . GLY B 1 275 ? 30.452 20.834 -46.071 1.00 6.58 275 GLY B CA 1
ATOM 4763 C C . GLY B 1 275 ? 29.211 21.658 -45.761 1.00 5.89 275 GLY B C 1
ATOM 4764 O O . GLY B 1 275 ? 28.120 21.132 -45.519 1.00 6.58 275 GLY B O 1
ATOM 4765 N N . HIS B 1 276 ? 29.387 22.975 -45.728 1.00 6.18 276 HIS B N 1
ATOM 4766 C CA . HIS B 1 276 ? 28.339 23.881 -45.264 1.00 6.49 276 HIS B CA 1
ATOM 4767 C C . HIS B 1 276 ? 27.144 23.949 -46.186 1.00 6.39 276 HIS B C 1
ATOM 4768 O O . HIS B 1 276 ? 26.019 23.965 -45.720 1.00 6.69 276 HIS B O 1
ATOM 4775 N N . ALA B 1 277 ? 27.360 24.014 -47.493 1.00 6.69 277 ALA B N 1
ATOM 4776 C CA . ALA B 1 277 ? 26.214 24.154 -48.397 1.00 7.00 277 ALA B CA 1
ATOM 4777 C C . ALA B 1 277 ? 25.305 22.933 -48.316 1.00 7.04 277 ALA B C 1
ATOM 4778 O O . ALA B 1 277 ? 24.087 23.049 -48.205 1.00 7.35 277 ALA B O 1
ATOM 4780 N N . GLU B 1 278 ? 25.911 21.751 -48.362 1.00 6.19 278 GLU B N 1
ATOM 4781 C CA . GLU B 1 278 ? 25.104 20.534 -48.261 1.00 6.69 278 GLU B CA 1
ATOM 4782 C C . GLU B 1 278 ? 24.491 20.383 -46.871 1.00 6.50 278 GLU B C 1
ATOM 4783 O O . GLU B 1 278 ? 23.379 19.892 -46.745 1.00 7.13 278 GLU B O 1
ATOM 4789 N N . SER B 1 279 ? 25.197 20.826 -45.834 1.00 6.45 279 SER B N 1
ATOM 4790 C CA . SER B 1 279 ? 24.619 20.822 -44.493 1.00 6.88 279 SER B CA 1
ATOM 4791 C C . SER B 1 279 ? 23.390 21.722 -44.390 1.00 6.53 279 SER B C 1
ATOM 4792 O O . SER B 1 279 ? 22.395 21.350 -43.774 1.00 6.94 279 SER B O 1
ATOM 4795 N N . ARG B 1 280 ? 23.448 22.902 -44.993 1.00 6.80 280 ARG B N 1
ATOM 4796 C CA . ARG B 1 280 ? 22.283 23.768 -45.016 1.00 6.89 280 ARG B CA 1
ATOM 4797 C C . ARG B 1 280 ? 21.138 23.079 -45.763 1.00 6.47 280 ARG B C 1
ATOM 4798 O O . ARG B 1 280 ? 19.986 23.187 -45.361 1.00 7.24 280 ARG B O 1
ATOM 4806 N N . ARG B 1 281 ? 21.442 22.373 -46.850 1.00 6.75 281 ARG B N 1
ATOM 4807 C CA . ARG B 1 281 ? 20.414 21.626 -47.575 1.00 6.76 281 ARG B CA 1
ATOM 4808 C C . ARG B 1 281 ? 19.794 20.528 -46.696 1.00 6.61 281 ARG B C 1
ATOM 4809 O O . ARG B 1 281 ? 18.573 20.359 -46.691 1.00 6.82 281 ARG B O 1
ATOM 4817 N N . VAL B 1 282 ? 20.620 19.783 -45.958 1.00 6.29 282 VAL B N 1
ATOM 4818 C CA . VAL B 1 282 ? 20.098 18.795 -45.011 1.00 6.36 282 VAL B CA 1
ATOM 4819 C C . VAL B 1 282 ? 19.190 19.463 -43.992 1.00 6.23 282 VAL B C 1
ATOM 4820 O O . VAL B 1 282 ? 18.095 18.980 -43.714 1.00 6.49 282 VAL B O 1
ATOM 4824 N N . HIS B 1 283 ? 19.676 20.558 -43.424 1.00 6.52 283 HIS B N 1
ATOM 4825 C CA . HIS B 1 283 ? 18.929 21.358 -42.462 1.00 6.51 283 HIS B CA 1
ATOM 4826 C C . HIS B 1 283 ? 17.562 21.759 -43.031 1.00 6.52 283 HIS B C 1
ATOM 4827 O O . HIS B 1 283 ? 16.538 21.654 -42.344 1.00 6.49 283 HIS B O 1
ATOM 4834 N N . ASP B 1 284 ? 17.548 22.209 -44.277 1.00 6.38 284 ASP B N 1
ATOM 4835 C CA . ASP B 1 284 ? 16.332 22.702 -44.901 1.00 6.73 284 ASP B CA 1
ATOM 4836 C C . ASP B 1 284 ? 15.386 21.567 -45.288 1.00 6.44 284 ASP B C 1
ATOM 4837 O O . ASP B 1 284 ? 14.173 21.722 -45.189 1.00 7.08 284 ASP B O 1
ATOM 4842 N N . VAL B 1 285 ? 15.923 20.448 -45.749 1.00 6.30 285 VAL B N 1
ATOM 4843 C CA . VAL B 1 285 ? 15.106 19.274 -45.995 1.00 6.47 285 VAL B CA 1
ATOM 4844 C C . VAL B 1 285 ? 14.441 18.830 -44.691 1.00 6.67 285 VAL B C 1
ATOM 4845 O O . VAL B 1 285 ? 13.240 18.607 -44.644 1.00 6.71 285 VAL B O 1
ATOM 4849 N N . ALA B 1 286 ? 15.218 18.717 -43.619 1.00 6.15 286 ALA B N 1
ATOM 4850 C CA . ALA B 1 286 ? 14.649 18.341 -42.340 1.00 6.37 286 ALA B CA 1
ATOM 4851 C C . ALA B 1 286 ? 13.552 19.317 -41.922 1.00 6.24 286 ALA B C 1
ATOM 4852 O O . ALA B 1 286 ? 12.471 18.902 -41.529 1.00 6.59 286 ALA B O 1
ATOM 4854 N N . GLN B 1 287 ? 13.821 20.613 -42.037 1.00 6.56 287 GLN B N 1
ATOM 4855 C CA . GLN B 1 287 ? 12.843 21.632 -41.659 1.00 7.41 287 GLN B CA 1
ATOM 4856 C C . GLN B 1 287 ? 11.561 21.463 -42.468 1.00 7.28 287 GLN B C 1
ATOM 4857 O O . GLN B 1 287 ? 10.469 21.635 -41.923 1.00 8.40 287 GLN B O 1
ATOM 4863 N N . SER B 1 288 ? 11.671 21.102 -43.747 1.00 6.76 288 SER B N 1
ATOM 4864 C CA . SER B 1 288 ? 10.490 20.914 -44.599 1.00 6.99 288 SER B CA 1
ATOM 4865 C C . SER B 1 288 ? 9.609 19.760 -44.153 1.00 6.91 288 SER B C 1
ATOM 4866 O O . SER B 1 288 ? 8.426 19.752 -44.469 1.00 7.50 288 SER B O 1
ATOM 4869 N N . PHE B 1 289 ? 10.195 18.804 -43.429 1.00 7.32 289 PHE B N 1
ATOM 4870 C CA . PHE B 1 289 ? 9.485 17.680 -42.809 1.00 8.33 289 PHE B CA 1
ATOM 4871 C C . PHE B 1 289 ? 9.053 17.995 -41.373 1.00 8.82 289 PHE B C 1
ATOM 4872 O O . PHE B 1 289 ? 8.422 17.161 -40.722 1.00 10.64 289 PHE B O 1
ATOM 4880 N N . GLY B 1 290 ? 9.399 19.171 -40.878 1.00 9.44 290 GLY B N 1
ATOM 4881 C CA . GLY B 1 290 ? 9.130 19.534 -39.494 1.00 10.20 290 GLY B CA 1
ATOM 4882 C C . GLY B 1 290 ? 9.916 18.673 -38.536 1.00 10.38 290 GLY B C 1
ATOM 4883 O O . GLY B 1 290 ? 9.375 18.326 -37.471 1.00 13.80 290 GLY B O 1
ATOM 4884 N N . ALA B 1 291 ? 11.150 18.319 -38.919 1.00 8.19 291 ALA B N 1
ATOM 4885 C CA . ALA B 1 291 ? 12.063 17.532 -38.090 1.00 7.61 291 ALA B CA 1
ATOM 4886 C C . ALA B 1 291 ? 13.274 18.392 -37.748 1.00 7.18 291 ALA B C 1
ATOM 4887 O O . ALA B 1 291 ? 13.810 19.062 -38.628 1.00 7.75 291 ALA B O 1
ATOM 4889 N N . PRO B 1 292 ? 13.730 18.355 -36.497 1.00 6.93 292 PRO B N 1
ATOM 4890 C CA . PRO B 1 292 ? 14.882 19.156 -36.088 1.00 6.88 292 PRO B CA 1
ATOM 4891 C C . PRO B 1 292 ? 16.216 18.487 -36.441 1.00 6.49 292 PRO B C 1
ATOM 4892 O O . PRO B 1 292 ? 16.318 17.247 -36.576 1.00 7.47 292 PRO B O 1
ATOM 4896 N N . VAL B 1 293 ? 17.248 19.323 -36.549 1.00 6.42 293 VAL B N 1
ATOM 4897 C CA . VAL B 1 293 ? 18.617 18.854 -36.562 1.00 6.59 293 VAL B CA 1
ATOM 4898 C C . VAL B 1 293 ? 19.347 19.389 -35.332 1.00 6.41 293 VAL B C 1
ATOM 4899 O O . VAL B 1 293 ? 18.881 20.316 -34.666 1.00 6.93 293 VAL B O 1
ATOM 4903 N N . TRP B 1 294 ? 20.492 18.785 -35.043 1.00 6.22 294 TRP B N 1
ATOM 4904 C CA . TRP B 1 294 ? 21.399 19.311 -34.048 1.00 6.46 294 TRP B CA 1
ATOM 4905 C C . TRP B 1 294 ? 22.811 19.047 -34.522 1.00 6.02 294 TRP B C 1
ATOM 4906 O O . TRP B 1 294 ? 23.048 18.161 -35.339 1.00 6.87 294 TRP B O 1
ATOM 4917 N N . CYS B 1 295 ? 23.750 19.820 -33.995 1.00 6.22 295 CYS B N 1
ATOM 4918 C CA . CYS B 1 295 ? 25.121 19.779 -34.473 1.00 6.95 295 CYS B CA 1
ATOM 4919 C C . CYS B 1 295 ? 25.934 18.725 -33.753 1.00 7.14 295 CYS B C 1
ATOM 4920 O O . CYS B 1 295 ? 26.207 18.846 -32.564 1.00 8.00 295 CYS B O 1
ATOM 4923 N N . GLY B 1 296 ? 26.363 17.704 -34.477 1.00 7.27 296 GLY B N 1
ATOM 4924 C CA . GLY B 1 296 ? 27.224 16.684 -33.912 1.00 7.61 296 GLY B CA 1
ATOM 4925 C C . GLY B 1 296 ? 28.651 17.173 -33.818 1.00 8.51 296 GLY B C 1
ATOM 4926 O O . GLY B 1 296 ? 29.014 18.187 -34.415 1.00 10.76 296 GLY B O 1
ATOM 4927 N N . GLY B 1 297 ? 29.437 16.435 -33.043 1.00 9.40 297 GLY B N 1
ATOM 4928 C CA . GLY B 1 297 ? 30.830 16.745 -32.790 1.00 9.77 297 GLY B CA 1
ATOM 4929 C C . GLY B 1 297 ? 31.752 15.609 -33.191 1.00 10.04 297 GLY B C 1
ATOM 4930 O O . GLY B 1 297 ? 31.355 14.440 -33.230 1.00 11.37 297 GLY B O 1
ATOM 4931 N N . MET B 1 298 ? 32.995 15.974 -33.484 1.00 9.78 298 MET B N 1
ATOM 4932 C CA . MET B 1 298 ? 34.035 15.031 -33.875 1.00 10.31 298 MET B CA 1
ATOM 4933 C C . MET B 1 298 ? 35.372 15.399 -33.223 1.00 10.33 298 MET B C 1
ATOM 4934 O O . MET B 1 298 ? 36.419 15.313 -33.848 1.00 12.20 298 MET B O 1
ATOM 4939 N N . LEU B 1 299 ? 35.314 15.804 -31.962 1.00 10.15 299 LEU B N 1
ATOM 4940 C CA . LEU B 1 299 ? 36.526 16.092 -31.190 1.00 10.93 299 LEU B CA 1
ATOM 4941 C C . LEU B 1 299 ? 37.399 17.122 -31.918 1.00 9.91 299 LEU B C 1
ATOM 4942 O O . LEU B 1 299 ? 38.624 16.977 -32.027 1.00 11.79 299 LEU B O 1
ATOM 4947 N N . GLU B 1 300 ? 36.771 18.181 -32.403 1.00 9.26 300 GLU B N 1
ATOM 4948 C CA . GLU B 1 300 ? 37.475 19.128 -33.249 1.00 8.88 300 GLU B CA 1
ATOM 4949 C C . GLU B 1 300 ? 38.373 20.092 -32.483 1.00 7.95 300 GLU B C 1
ATOM 4950 O O . GLU B 1 300 ? 38.075 20.511 -31.361 1.00 8.55 300 GLU B O 1
ATOM 4956 N N . SER B 1 301 ? 39.465 20.465 -33.125 1.00 8.08 301 SER B N 1
ATOM 4957 C CA . SER B 1 301 ? 40.211 21.643 -32.713 1.00 7.61 301 SER B CA 1
ATOM 4958 C C . SER B 1 301 ? 39.342 22.880 -32.902 1.00 7.44 301 SER B C 1
ATOM 4959 O O . SER B 1 301 ? 38.221 22.802 -33.398 1.00 7.92 301 SER B O 1
ATOM 4962 N N . GLY B 1 302 ? 39.868 24.035 -32.528 1.00 7.39 302 GLY B N 1
ATOM 4963 C CA . GLY B 1 302 ? 39.097 25.257 -32.604 1.00 7.12 302 GLY B CA 1
ATOM 4964 C C . GLY B 1 302 ? 38.651 25.612 -34.006 1.00 7.68 302 GLY B C 1
ATOM 4965 O O . GLY B 1 302 ? 37.668 26.302 -34.159 1.00 7.68 302 GLY B O 1
ATOM 4966 N N . ILE B 1 303 ? 39.385 25.175 -35.028 1.00 7.47 303 ILE B N 1
ATOM 4967 C CA . ILE B 1 303 ? 38.964 25.424 -36.410 1.00 7.80 303 ILE B CA 1
ATOM 4968 C C . ILE B 1 303 ? 37.616 24.738 -36.672 1.00 7.29 303 ILE B C 1
ATOM 4969 O O . ILE B 1 303 ? 36.639 25.386 -37.031 1.00 7.39 303 ILE B O 1
ATOM 4974 N N . GLY B 1 304 ? 37.555 23.425 -36.492 1.00 6.99 304 GLY B N 1
ATOM 4975 C CA . GLY B 1 304 ? 36.329 22.695 -36.749 1.00 6.39 304 GLY B CA 1
ATOM 4976 C C . GLY B 1 304 ? 35.217 23.124 -35.806 1.00 6.86 304 GLY B C 1
ATOM 4977 O O . GLY B 1 304 ? 34.048 23.192 -36.181 1.00 7.33 304 GLY B O 1
ATOM 4978 N N . ARG B 1 305 ? 35.568 23.404 -34.559 1.00 6.72 305 ARG B N 1
ATOM 4979 C CA . ARG B 1 305 ? 34.563 23.788 -33.584 1.00 6.84 305 ARG B CA 1
ATOM 4980 C C . ARG B 1 305 ? 33.915 25.120 -33.998 1.00 6.91 305 ARG B C 1
ATOM 4981 O O . ARG B 1 305 ? 32.699 25.281 -33.914 1.00 7.06 305 ARG B O 1
ATOM 4989 N N . ALA B 1 306 ? 34.722 26.069 -34.457 1.00 6.73 306 ALA B N 1
ATOM 4990 C CA . ALA B 1 306 ? 34.188 27.355 -34.899 1.00 6.58 306 ALA B CA 1
ATOM 4991 C C . ALA B 1 306 ? 33.278 27.182 -36.123 1.00 6.62 306 ALA B C 1
ATOM 4992 O O . ALA B 1 306 ? 32.228 27.803 -36.200 1.00 7.32 306 ALA B O 1
ATOM 4994 N N . HIS B 1 307 ? 33.687 26.380 -37.102 1.00 6.51 307 HIS B N 1
ATOM 4995 C CA . HIS B 1 307 ? 32.809 26.075 -38.229 1.00 6.18 307 HIS B CA 1
ATOM 4996 C C . HIS B 1 307 ? 31.465 25.520 -37.737 1.00 6.39 307 HIS B C 1
ATOM 4997 O O . HIS B 1 307 ? 30.403 25.915 -38.219 1.00 6.99 307 HIS B O 1
ATOM 5004 N N . ASN B 1 308 ? 31.521 24.598 -36.781 1.00 6.39 308 ASN B N 1
ATOM 5005 C CA . ASN B 1 308 ? 30.312 24.007 -36.244 1.00 6.69 308 ASN B CA 1
ATOM 5006 C C . ASN B 1 308 ? 29.422 25.052 -35.579 1.00 6.48 308 ASN B C 1
ATOM 5007 O O . ASN B 1 308 ? 28.195 25.019 -35.728 1.00 7.14 308 ASN B O 1
ATOM 5012 N N . ILE B 1 309 ? 30.020 25.954 -34.810 1.00 6.91 309 ILE B N 1
ATOM 5013 C CA . ILE B 1 309 ? 29.240 26.970 -34.118 1.00 6.98 309 ILE B CA 1
ATOM 5014 C C . ILE B 1 309 ? 28.525 27.868 -35.136 1.00 6.76 309 ILE B C 1
ATOM 5015 O O . ILE B 1 309 ? 27.348 28.165 -34.968 1.00 7.21 309 ILE B O 1
ATOM 5020 N N . HIS B 1 310 ? 29.219 28.294 -36.189 1.00 6.58 310 HIS B N 1
ATOM 5021 C CA . HIS B 1 310 ? 28.585 29.133 -37.210 1.00 6.86 310 HIS B CA 1
ATOM 5022 C C . HIS B 1 310 ? 27.424 28.401 -37.890 1.00 6.65 310 HIS B C 1
ATOM 5023 O O . HIS B 1 310 ? 26.369 28.977 -38.113 1.00 7.60 310 HIS B O 1
ATOM 5030 N N . LEU B 1 311 ? 27.621 27.140 -38.263 1.00 7.05 311 LEU B N 1
ATOM 5031 C CA . LEU B 1 311 ? 26.543 26.389 -38.896 1.00 6.74 311 LEU B CA 1
ATOM 5032 C C . LEU B 1 311 ? 25.345 26.271 -37.960 1.00 6.59 311 LEU B C 1
ATOM 5033 O O . LEU B 1 311 ? 24.192 26.342 -38.388 1.00 6.92 311 LEU B O 1
ATOM 5038 N N . SER B 1 312 ? 25.630 26.111 -36.673 1.00 6.50 312 SER B N 1
ATOM 5039 C CA . SER B 1 312 ? 24.610 25.916 -35.656 1.00 7.02 312 SER B CA 1
ATOM 5040 C C . SER B 1 312 ? 23.741 27.145 -35.426 1.00 7.12 312 SER B C 1
ATOM 5041 O O . SER B 1 312 ? 22.751 27.063 -34.701 1.00 7.57 312 SER B O 1
ATOM 5044 N N . THR B 1 313 ? 24.095 28.287 -36.010 1.00 7.24 313 THR B N 1
ATOM 5045 C CA . THR B 1 313 ? 23.243 29.473 -35.884 1.00 7.54 313 THR B CA 1
ATOM 5046 C C . THR B 1 313 ? 21.970 29.400 -36.722 1.00 7.26 313 THR B C 1
ATOM 5047 O O . THR B 1 313 ? 21.091 30.252 -36.577 1.00 7.84 313 THR B O 1
ATOM 5051 N N . LEU B 1 314 ? 21.867 28.425 -37.614 1.00 7.26 314 LEU B N 1
ATOM 5052 C CA . LEU B 1 314 ? 20.684 28.286 -38.459 1.00 7.45 314 LEU B CA 1
ATOM 5053 C C . LEU B 1 314 ? 19.477 27.837 -37.642 1.00 7.56 314 LEU B C 1
ATOM 5054 O O . LEU B 1 314 ? 19.595 27.167 -36.611 1.00 8.37 314 LEU B O 1
ATOM 5059 N N . SER B 1 315 ? 18.289 28.212 -38.099 1.00 8.11 315 SER B N 1
ATOM 5060 C CA . SER B 1 315 ? 17.121 28.157 -37.224 1.00 9.76 315 SER B CA 1
ATOM 5061 C C . SER B 1 315 ? 16.573 26.771 -36.924 1.00 8.64 315 SER B C 1
ATOM 5062 O O . SER B 1 315 ? 15.883 26.613 -35.924 1.00 10.54 315 SER B O 1
ATOM 5065 N N . ASN B 1 316 ? 16.876 25.766 -37.744 1.00 7.43 316 ASN B N 1
ATOM 5066 C CA . ASN B 1 316 ? 16.377 24.420 -37.459 1.00 7.36 316 ASN B CA 1
ATOM 5067 C C . ASN B 1 316 ? 17.340 23.596 -36.608 1.00 6.57 316 ASN B C 1
ATOM 5068 O O . ASN B 1 316 ? 17.081 22.422 -36.377 1.00 7.00 316 ASN B O 1
ATOM 5073 N N . PHE B 1 317 ? 18.420 24.212 -36.111 1.00 6.27 317 PHE B N 1
ATOM 5074 C CA . PHE B 1 317 ? 19.258 23.607 -35.073 1.00 6.81 317 PHE B CA 1
ATOM 5075 C C . PHE B 1 317 ? 18.534 23.833 -33.751 1.00 7.77 317 PHE B C 1
ATOM 5076 O O . PHE B 1 317 ? 18.902 24.696 -32.949 1.00 10.55 317 PHE B O 1
ATOM 5084 N N . ARG B 1 318 ? 17.461 23.065 -33.562 1.00 7.84 318 ARG B N 1
ATOM 5085 C CA . ARG B 1 318 ? 16.493 23.288 -32.484 1.00 9.05 318 ARG B CA 1
ATOM 5086 C C . ARG B 1 318 ? 16.712 22.403 -31.276 1.00 8.50 318 ARG B C 1
ATOM 5087 O O . ARG B 1 318 ? 15.933 22.457 -30.327 1.00 9.51 318 ARG B O 1
ATOM 5095 N N . LEU B 1 319 ? 17.740 21.572 -31.325 1.00 7.73 319 LEU B N 1
ATOM 5096 C CA . LEU B 1 319 ? 18.177 20.793 -30.167 1.00 7.20 319 LEU B CA 1
ATOM 5097 C C . LEU B 1 319 ? 19.651 21.108 -29.943 1.00 6.96 319 LEU B C 1
ATOM 5098 O O . LEU B 1 319 ? 20.336 21.503 -30.881 1.00 7.24 319 LEU B O 1
ATOM 5103 N N . PRO B 1 320 ? 20.148 20.964 -28.710 1.00 7.19 320 PRO B N 1
ATOM 5104 C CA . PRO B 1 320 ? 21.526 21.385 -28.426 1.00 7.36 320 PRO B CA 1
ATOM 5105 C C . PRO B 1 320 ? 22.603 20.572 -29.125 1.00 7.23 320 PRO B C 1
ATOM 5106 O O . PRO B 1 320 ? 22.419 19.387 -29.431 1.00 7.74 320 PRO B O 1
ATOM 5110 N N . GLY B 1 321 ? 23.742 21.220 -29.352 1.00 7.35 321 GLY B N 1
ATOM 5111 C CA . GLY B 1 321 ? 24.827 20.639 -30.115 1.00 7.61 321 GLY B CA 1
ATOM 5112 C C . GLY B 1 321 ? 26.032 20.224 -29.306 1.00 7.54 321 GLY B C 1
ATOM 5113 O O . GLY B 1 321 ? 26.226 20.666 -28.166 1.00 8.82 321 GLY B O 1
ATOM 5114 N N . ASP B 1 322 ? 26.864 19.389 -29.914 1.00 8.54 322 ASP B N 1
ATOM 5115 C CA . ASP B 1 322 ? 28.143 18.987 -29.332 1.00 9.34 322 ASP B CA 1
ATOM 5116 C C . ASP B 1 322 ? 29.246 19.973 -29.747 1.00 10.17 322 ASP B C 1
ATOM 5117 O O . ASP B 1 322 ? 30.212 19.619 -30.436 1.00 11.48 322 ASP B O 1
ATOM 5122 N N . THR B 1 323 ? 29.063 21.222 -29.327 1.00 9.18 323 THR B N 1
ATOM 5123 C CA . THR B 1 323 ? 30.067 22.269 -29.483 1.00 10.39 323 THR B CA 1
ATOM 5124 C C . THR B 1 323 ? 30.356 22.885 -28.111 1.00 10.05 323 THR B C 1
ATOM 5125 O O . THR B 1 323 ? 30.285 24.090 -27.921 1.00 11.94 323 THR B O 1
ATOM 5129 N N . SER B 1 324 ? 30.672 22.022 -27.159 1.00 9.31 324 SER B N 1
ATOM 5130 C CA . SER B 1 324 ? 31.036 22.448 -25.811 1.00 9.85 324 SER B CA 1
ATOM 5131 C C . SER B 1 324 ? 32.455 23.021 -25.769 1.00 8.88 324 SER B C 1
ATOM 5132 O O . SER B 1 324 ? 33.171 23.066 -26.766 1.00 8.95 324 SER B O 1
ATOM 5135 N N . SER B 1 325 ? 32.838 23.498 -24.595 1.00 8.90 325 SER B N 1
ATOM 5136 C CA . SER B 1 325 ? 34.073 24.234 -24.440 1.00 8.79 325 SER B CA 1
ATOM 5137 C C . SER B 1 325 ? 35.301 23.486 -24.931 1.00 8.67 325 SER B C 1
ATOM 5138 O O . SER B 1 325 ? 35.522 22.326 -24.601 1.00 9.23 325 SER B O 1
ATOM 5141 N N . ALA B 1 326 ? 36.146 24.196 -25.669 1.00 9.01 326 ALA B N 1
ATOM 5142 C CA . ALA B 1 326 ? 37.398 23.648 -26.182 1.00 9.44 326 ALA B CA 1
ATOM 5143 C C . ALA B 1 326 ? 38.313 23.147 -25.068 1.00 9.22 326 ALA B C 1
ATOM 5144 O O . ALA B 1 326 ? 39.022 22.147 -25.232 1.00 10.25 326 ALA B O 1
ATOM 5146 N N . SER B 1 327 ? 38.283 23.828 -23.923 1.00 10.07 327 SER B N 1
ATOM 5147 C CA . SER B 1 327 ? 39.126 23.466 -22.788 1.00 10.87 327 SER B CA 1
ATOM 5148 C C . SER B 1 327 ? 38.793 22.107 -22.201 1.00 11.08 327 SER B C 1
ATOM 5149 O O . SER B 1 327 ? 39.578 21.569 -21.437 1.00 12.18 327 SER B O 1
ATOM 5152 N N . ARG B 1 328 ? 37.648 21.531 -22.552 1.00 10.22 328 ARG B N 1
ATOM 5153 C CA . ARG B 1 328 ? 37.325 20.196 -22.081 1.00 11.16 328 ARG B CA 1
ATOM 5154 C C . ARG B 1 328 ? 38.164 19.149 -22.803 1.00 11.80 328 ARG B C 1
ATOM 5155 O O . ARG B 1 328 ? 38.351 18.056 -22.299 1.00 14.85 328 ARG B O 1
ATOM 5163 N N . TYR B 1 329 ? 38.674 19.499 -23.978 1.00 11.41 329 TYR B N 1
ATOM 5164 C CA . TYR B 1 329 ? 39.341 18.560 -24.872 1.00 12.23 329 TYR B CA 1
ATOM 5165 C C . TYR B 1 329 ? 40.839 18.795 -24.978 1.00 12.21 329 TYR B C 1
ATOM 5166 O O . TYR B 1 329 ? 41.616 17.837 -25.060 1.00 14.89 329 TYR B O 1
ATOM 5175 N N . TRP B 1 330 ? 41.245 20.063 -24.971 1.00 12.45 330 TRP B N 1
ATOM 5176 C CA . TRP B 1 330 ? 42.624 20.447 -25.280 1.00 13.88 330 TRP B CA 1
ATOM 5177 C C . TRP B 1 330 ? 43.219 21.268 -24.140 1.00 17.15 330 TRP B C 1
ATOM 5178 O O . TRP B 1 330 ? 42.577 22.180 -23.653 1.00 18.31 330 TRP B O 1
ATOM 5189 N N . GLU B 1 331 ? 44.460 20.988 -23.743 1.00 19.77 331 GLU B N 1
ATOM 5190 C CA . GLU B 1 331 ? 45.102 21.870 -22.769 1.00 21.58 331 GLU B CA 1
ATOM 5191 C C . GLU B 1 331 ? 45.417 23.185 -23.439 1.00 18.31 331 GLU B C 1
ATOM 5192 O O . GLU B 1 331 ? 45.342 24.246 -22.821 1.00 19.11 331 GLU B O 1
ATOM 5198 N N . ARG B 1 332 ? 45.761 23.112 -24.729 1.00 15.04 332 ARG B N 1
ATOM 5199 C CA . ARG B 1 332 ? 45.918 24.307 -25.533 1.00 13.01 332 ARG B CA 1
ATOM 5200 C C . ARG B 1 332 ? 45.393 24.051 -26.936 1.00 11.92 332 ARG B C 1
ATOM 5201 O O . ARG B 1 332 ? 45.770 23.089 -27.579 1.00 11.64 332 ARG B O 1
ATOM 5209 N N . ASP B 1 333 ? 44.529 24.930 -27.410 1.00 12.15 333 ASP B N 1
ATOM 5210 C CA . ASP B 1 333 ? 43.929 24.781 -28.736 1.00 11.23 333 ASP B CA 1
ATOM 5211 C C . ASP B 1 333 ? 44.825 25.480 -29.746 1.00 11.41 333 ASP B C 1
ATOM 5212 O O . ASP B 1 333 ? 45.739 26.236 -29.379 1.00 13.56 333 ASP B O 1
ATOM 5217 N N . LEU B 1 334 ? 44.590 25.232 -31.024 1.00 10.95 334 LEU B N 1
ATOM 5218 C CA . LEU B 1 334 ? 45.479 25.774 -32.032 1.00 12.28 334 LEU B CA 1
ATOM 5219 C C . LEU B 1 334 ? 44.962 27.062 -32.662 1.00 10.84 334 LEU B C 1
ATOM 5220 O O . LEU B 1 334 ? 45.549 27.538 -33.624 1.00 11.55 334 LEU B O 1
ATOM 5225 N N . ILE B 1 335 ? 43.909 27.644 -32.082 1.00 9.91 335 ILE B N 1
ATOM 5226 C CA . ILE B 1 335 ? 43.459 28.992 -32.413 1.00 9.66 335 ILE B CA 1
ATOM 5227 C C . ILE B 1 335 ? 43.752 29.947 -31.266 1.00 9.78 335 ILE B C 1
ATOM 5228 O O . ILE B 1 335 ? 43.961 29.528 -30.123 1.00 11.21 335 ILE B O 1
ATOM 5233 N N . GLN B 1 336 ? 43.734 31.240 -31.580 1.00 10.37 336 GLN B N 1
ATOM 5234 C CA . GLN B 1 336 ? 44.040 32.287 -30.607 1.00 11.52 336 GLN B CA 1
ATOM 5235 C C . GLN B 1 336 ? 42.867 32.574 -29.663 1.00 11.46 336 GLN B C 1
ATOM 5236 O O . GLN B 1 336 ? 43.045 33.062 -28.546 1.00 13.59 336 GLN B O 1
ATOM 5242 N N . GLU B 1 337 ? 41.656 32.281 -30.115 1.00 10.68 337 GLU B N 1
ATOM 5243 C CA . GLU B 1 337 ? 40.440 32.656 -29.412 1.00 10.68 337 GLU B CA 1
ATOM 5244 C C . GLU B 1 337 ? 39.913 31.485 -28.600 1.00 10.91 337 GLU B C 1
ATOM 5245 O O . GLU B 1 337 ? 39.797 30.380 -29.122 1.00 12.98 337 GLU B O 1
ATOM 5251 N N . PRO B 1 338 ? 39.527 31.716 -27.350 1.00 11.45 338 PRO B N 1
ATOM 5252 C CA . PRO B 1 338 ? 38.904 30.662 -26.544 1.00 11.38 338 PRO B CA 1
ATOM 5253 C C . PRO B 1 338 ? 37.460 30.429 -26.956 1.00 11.09 338 PRO B C 1
ATOM 5254 O O . PRO B 1 338 ? 36.716 31.380 -27.084 1.00 13.83 338 PRO B O 1
ATOM 5258 N N . LEU B 1 339 ? 37.072 29.181 -27.133 1.00 8.90 339 LEU B N 1
ATOM 5259 C CA . LEU B 1 339 ? 35.688 28.820 -27.389 1.00 8.18 339 LEU B CA 1
ATOM 5260 C C . LEU B 1 339 ? 35.159 28.130 -26.134 1.00 8.07 339 LEU B C 1
ATOM 5261 O O . LEU B 1 339 ? 35.363 26.931 -25.950 1.00 9.01 339 LEU B O 1
ATOM 5266 N N . GLU B 1 340 ? 34.515 28.898 -25.264 1.00 8.47 340 GLU B N 1
ATOM 5267 C CA . GLU B 1 340 ? 34.106 28.410 -23.950 1.00 9.03 340 GLU B CA 1
ATOM 5268 C C . GLU B 1 340 ? 32.638 28.725 -23.758 1.00 9.21 340 GLU B C 1
ATOM 5269 O O . GLU B 1 340 ? 32.219 29.880 -23.837 1.00 10.33 340 GLU B O 1
ATOM 5275 N N . ALA B 1 341 ? 31.844 27.679 -23.551 1.00 9.25 341 ALA B N 1
ATOM 5276 C CA . ALA B 1 341 ? 30.425 27.827 -23.283 1.00 9.70 341 ALA B CA 1
ATOM 5277 C C . ALA B 1 341 ? 30.199 28.147 -21.812 1.00 10.19 341 ALA B C 1
ATOM 5278 O O . ALA B 1 341 ? 30.953 27.700 -20.946 1.00 11.41 341 ALA B O 1
ATOM 5280 N N . VAL B 1 342 ? 29.141 28.909 -21.548 1.00 10.03 342 VAL B N 1
ATOM 5281 C CA . VAL B 1 342 ? 28.784 29.305 -20.196 1.00 10.38 342 VAL B CA 1
ATOM 5282 C C . VAL B 1 342 ? 27.290 29.044 -20.054 1.00 9.99 342 VAL B C 1
ATOM 5283 O O . VAL B 1 342 ? 26.494 29.501 -20.874 1.00 9.80 342 VAL B O 1
ATOM 5287 N N . ASP B 1 343 ? 26.920 28.289 -19.028 1.00 9.75 343 ASP B N 1
ATOM 5288 C CA . ASP B 1 343 ? 25.521 27.991 -18.758 1.00 9.92 343 ASP B CA 1
ATOM 5289 C C . ASP B 1 343 ? 24.832 27.373 -19.977 1.00 9.39 343 ASP B C 1
ATOM 5290 O O . ASP B 1 343 ? 23.684 27.680 -20.278 1.00 9.80 343 ASP B O 1
ATOM 5295 N N . GLY B 1 344 ? 25.533 26.477 -20.660 1.00 9.11 344 GLY B N 1
ATOM 5296 C CA . GLY B 1 344 ? 24.946 25.776 -21.793 1.00 8.97 344 GLY B CA 1
ATOM 5297 C C . GLY B 1 344 ? 24.820 26.583 -23.076 1.00 8.46 344 GLY B C 1
ATOM 5298 O O . GLY B 1 344 ? 24.181 26.117 -24.014 1.00 9.20 344 GLY B O 1
ATOM 5299 N N . LEU B 1 345 ? 25.461 27.745 -23.132 1.00 8.42 345 LEU B N 1
ATOM 5300 C CA . LEU B 1 345 ? 25.431 28.617 -24.305 1.00 8.55 345 LEU B CA 1
ATOM 5301 C C . LEU B 1 345 ? 26.846 28.929 -24.786 1.00 7.95 345 LEU B C 1
ATOM 5302 O O . LEU B 1 345 ? 27.675 29.445 -24.038 1.00 9.56 345 LEU B O 1
ATOM 5307 N N . MET B 1 346 ? 27.112 28.632 -26.052 1.00 8.02 346 MET B N 1
ATOM 5308 C CA . MET B 1 346 ? 28.389 28.926 -26.683 1.00 7.69 346 MET B CA 1
ATOM 5309 C C . MET B 1 346 ? 28.226 30.164 -27.540 1.00 7.83 346 MET B C 1
ATOM 5310 O O . MET B 1 346 ? 27.428 30.170 -28.473 1.00 8.53 346 MET B O 1
ATOM 5315 N N . PRO B 1 347 ? 28.976 31.231 -27.251 1.00 8.73 347 PRO B N 1
ATOM 5316 C CA . PRO B 1 347 ? 28.906 32.418 -28.108 1.00 9.05 347 PRO B CA 1
ATOM 5317 C C . PRO B 1 347 ? 29.470 32.139 -29.494 1.00 8.51 347 PRO B C 1
ATOM 5318 O O . PRO B 1 347 ? 30.400 31.354 -29.663 1.00 8.76 347 PRO B O 1
ATOM 5322 N N . VAL B 1 348 ? 28.907 32.798 -30.494 1.00 8.49 348 VAL B N 1
ATOM 5323 C CA . VAL B 1 348 ? 29.484 32.763 -31.831 1.00 9.51 348 VAL B CA 1
ATOM 5324 C C . VAL B 1 348 ? 30.737 33.627 -31.847 1.00 9.29 348 VAL B C 1
ATOM 5325 O O . VAL B 1 348 ? 30.671 34.801 -31.483 1.00 10.46 348 VAL B O 1
ATOM 5329 N N . PRO B 1 349 ? 31.887 33.069 -32.218 1.00 8.95 349 PRO B N 1
ATOM 5330 C CA . PRO B 1 349 ? 33.128 33.856 -32.175 1.00 10.22 349 PRO B CA 1
ATOM 5331 C C . PRO B 1 349 ? 33.087 34.948 -33.217 1.00 10.71 349 PRO B C 1
ATOM 5332 O O . PRO B 1 349 ? 32.770 34.702 -34.380 1.00 11.01 349 PRO B O 1
ATOM 5336 N N . GLN B 1 350 ? 33.384 36.157 -32.767 1.00 10.99 350 GLN B N 1
ATOM 5337 C CA . GLN B 1 350 ? 33.275 37.353 -33.584 1.00 12.33 350 GLN B CA 1
ATOM 5338 C C . GLN B 1 350 ? 34.361 37.436 -34.660 1.00 10.20 350 GLN B C 1
ATOM 5339 O O . GLN B 1 350 ? 35.469 36.919 -34.497 1.00 10.43 350 GLN B O 1
ATOM 5345 N N . GLY B 1 351 ? 34.017 38.088 -35.763 1.00 9.81 351 GLY B N 1
ATOM 5346 C CA . GLY B 1 351 ? 34.948 38.328 -36.848 1.00 10.04 351 GLY B CA 1
ATOM 5347 C C . GLY B 1 351 ? 34.437 37.756 -38.155 1.00 10.01 351 GLY B C 1
ATOM 5348 O O . GLY B 1 351 ? 33.378 37.128 -38.210 1.00 10.38 351 GLY B O 1
ATOM 5349 N N . PRO B 1 352 ? 35.191 37.975 -39.223 1.00 9.92 352 PRO B N 1
ATOM 5350 C CA . PRO B 1 352 ? 34.776 37.503 -40.542 1.00 9.64 352 PRO B CA 1
ATOM 5351 C C . PRO B 1 352 ? 34.982 35.995 -40.650 1.00 8.84 352 PRO B C 1
ATOM 5352 O O . PRO B 1 352 ? 35.815 35.426 -39.959 1.00 8.95 352 PRO B O 1
ATOM 5356 N N . GLY B 1 353 ? 34.228 35.343 -41.523 1.00 8.42 353 GLY B N 1
ATOM 5357 C CA . GLY B 1 353 ? 34.349 33.907 -41.679 1.00 8.04 353 GLY B CA 1
ATOM 5358 C C . GLY B 1 353 ? 34.057 33.193 -40.374 1.00 7.36 353 GLY B C 1
ATOM 5359 O O . GLY B 1 353 ? 33.086 33.500 -39.680 1.00 8.01 353 GLY B O 1
ATOM 5360 N N . THR B 1 354 ? 34.908 32.239 -40.031 1.00 7.62 354 THR B N 1
ATOM 5361 C CA . THR B 1 354 ? 34.754 31.506 -38.781 1.00 7.77 354 THR B CA 1
ATOM 5362 C C . THR B 1 354 ? 34.971 32.366 -37.532 1.00 7.85 354 THR B C 1
ATOM 5363 O O . THR B 1 354 ? 34.624 31.954 -36.435 1.00 7.97 354 THR B O 1
ATOM 5367 N N . GLY B 1 355 ? 35.611 33.521 -37.673 1.00 7.94 355 GLY B N 1
ATOM 5368 C CA . GLY B 1 355 ? 35.871 34.362 -36.521 1.00 8.46 355 GLY B CA 1
ATOM 5369 C C . GLY B 1 355 ? 36.950 33.832 -35.609 1.00 8.07 355 GLY B C 1
ATOM 5370 O O . GLY B 1 355 ? 37.087 34.316 -34.492 1.00 8.91 355 GLY B O 1
ATOM 5371 N N . VAL B 1 356 ? 37.729 32.856 -36.062 1.00 7.74 356 VAL B N 1
ATOM 5372 C CA . VAL B 1 356 ? 38.876 32.379 -35.290 1.00 7.74 356 VAL B CA 1
ATOM 5373 C C . VAL B 1 356 ? 40.137 32.398 -36.145 1.00 8.40 356 VAL B C 1
ATOM 5374 O O . VAL B 1 356 ? 40.065 32.452 -37.364 1.00 9.40 356 VAL B O 1
ATOM 5378 N N . THR B 1 357 ? 41.284 32.340 -35.481 1.00 8.79 357 THR B N 1
ATOM 5379 C CA . THR B 1 357 ? 42.574 32.622 -36.101 1.00 9.67 357 THR B CA 1
ATOM 5380 C C . THR B 1 357 ? 43.580 31.591 -35.646 1.00 9.83 357 THR B C 1
ATOM 5381 O O . THR B 1 357 ? 43.763 31.403 -34.449 1.00 9.97 357 THR B O 1
ATOM 5385 N N . LEU B 1 358 ? 44.264 30.924 -36.568 1.00 10.78 358 LEU B N 1
ATOM 5386 C CA . LEU B 1 358 ? 45.331 30.011 -36.151 1.00 11.57 358 LEU B CA 1
ATOM 5387 C C . LEU B 1 358 ? 46.384 30.725 -35.329 1.00 12.39 358 LEU B C 1
ATOM 5388 O O . LEU B 1 358 ? 46.766 31.863 -35.628 1.00 13.28 358 LEU B O 1
ATOM 5393 N N . ASP B 1 359 ? 46.872 30.033 -34.314 1.00 12.89 359 ASP B N 1
ATOM 5394 C CA . ASP B 1 359 ? 48.053 30.456 -33.593 1.00 13.99 359 ASP B CA 1
ATOM 5395 C C . ASP B 1 359 ? 49.201 29.729 -34.284 1.00 14.04 359 ASP B C 1
ATOM 5396 O O . ASP B 1 359 ? 49.471 28.573 -33.993 1.00 12.81 359 ASP B O 1
ATOM 5401 N N . ARG B 1 360 ? 49.844 30.378 -35.248 1.00 15.38 360 ARG B N 1
ATOM 5402 C CA . ARG B 1 360 ? 50.822 29.668 -36.074 1.00 16.16 360 ARG B CA 1
ATOM 5403 C C . ARG B 1 360 ? 52.081 29.273 -35.297 1.00 15.71 360 ARG B C 1
ATOM 5404 O O . ARG B 1 360 ? 52.674 28.247 -35.600 1.00 15.02 360 ARG B O 1
ATOM 5412 N N . GLU B 1 361 ? 52.471 30.066 -34.299 1.00 16.07 361 GLU B N 1
ATOM 5413 C CA . GLU B 1 361 ? 53.625 29.726 -33.463 1.00 17.00 361 GLU B CA 1
ATOM 5414 C C . GLU B 1 361 ? 53.342 28.454 -32.689 1.00 15.36 361 GLU B C 1
ATOM 5415 O O . GLU B 1 361 ? 54.142 27.530 -32.690 1.00 15.45 361 GLU B O 1
ATOM 5421 N N . PHE B 1 362 ? 52.189 28.386 -32.027 1.00 13.93 362 PHE B N 1
ATOM 5422 C CA . PHE B 1 362 ? 51.871 27.178 -31.291 1.00 13.77 362 PHE B CA 1
ATOM 5423 C C . PHE B 1 362 ? 51.678 26.009 -32.264 1.00 13.35 362 PHE B C 1
ATOM 5424 O O . PHE B 1 362 ? 52.155 24.908 -32.028 1.00 13.55 362 PHE B O 1
ATOM 5432 N N . LEU B 1 363 ? 50.987 26.247 -33.368 1.00 13.27 363 LEU B N 1
ATOM 5433 C CA . LEU B 1 363 ? 50.753 25.178 -34.335 1.00 12.85 363 LEU B CA 1
ATOM 5434 C C . LEU B 1 363 ? 52.075 24.553 -34.790 1.00 13.31 363 LEU B C 1
ATOM 5435 O O . LEU B 1 363 ? 52.183 23.334 -34.927 1.00 12.79 363 LEU B O 1
ATOM 5440 N N . ALA B 1 364 ? 53.082 25.387 -35.031 1.00 13.88 364 ALA B N 1
ATOM 5441 C CA . ALA B 1 364 ? 54.377 24.876 -35.472 1.00 14.70 364 ALA B CA 1
ATOM 5442 C C . ALA B 1 364 ? 54.976 23.891 -34.454 1.00 14.74 364 ALA B C 1
ATOM 5443 O O . ALA B 1 364 ? 55.619 22.909 -34.848 1.00 16.21 364 ALA B O 1
ATOM 5445 N N . THR B 1 365 ? 54.750 24.119 -33.157 1.00 14.34 365 THR B N 1
ATOM 5446 C CA . THR B 1 365 ? 55.307 23.237 -32.124 1.00 15.19 365 THR B CA 1
ATOM 5447 C C . THR B 1 365 ? 54.668 21.862 -32.112 1.00 15.21 365 THR B C 1
ATOM 5448 O O . THR B 1 365 ? 55.211 20.937 -31.506 1.00 16.52 365 THR B O 1
ATOM 5452 N N . VAL B 1 366 ? 53.497 21.731 -32.745 1.00 14.81 366 VAL B N 1
ATOM 5453 C CA . VAL B 1 366 ? 52.794 20.451 -32.758 1.00 15.05 366 VAL B CA 1
ATOM 5454 C C . VAL B 1 366 ? 52.553 19.936 -34.183 1.00 14.90 366 VAL B C 1
ATOM 5455 O O . VAL B 1 366 ? 51.705 19.068 -34.405 1.00 16.24 366 VAL B O 1
ATOM 5459 N N . THR B 1 367 ? 53.308 20.456 -35.143 1.00 14.49 367 THR B N 1
ATOM 5460 C CA . THR B 1 367 ? 53.163 20.055 -36.540 1.00 14.45 367 THR B CA 1
ATOM 5461 C C . THR B 1 367 ? 54.001 18.814 -36.835 1.00 15.33 367 THR B C 1
ATOM 5462 O O . THR B 1 367 ? 55.217 18.808 -36.615 1.00 17.08 367 THR B O 1
ATOM 5466 N N . GLU B 1 368 ? 53.350 17.761 -37.317 1.00 16.50 368 GLU B N 1
ATOM 5467 C CA . GLU B 1 368 ? 54.036 16.534 -37.730 1.00 18.63 368 GLU B CA 1
ATOM 5468 C C . GLU B 1 368 ? 54.527 16.643 -39.167 1.00 18.39 368 GLU B C 1
ATOM 5469 O O . GLU B 1 368 ? 55.606 16.144 -39.499 1.00 20.11 368 GLU B O 1
ATOM 5475 N N . ALA B 1 369 ? 53.717 17.264 -40.021 1.00 17.40 369 ALA B N 1
ATOM 5476 C CA . ALA B 1 369 ? 54.025 17.407 -41.439 1.00 17.57 369 ALA B CA 1
ATOM 5477 C C . ALA B 1 369 ? 53.302 18.611 -42.010 1.00 16.50 369 ALA B C 1
ATOM 5478 O O . ALA B 1 369 ? 52.234 18.992 -41.533 1.00 15.93 369 ALA B O 1
ATOM 5480 N N . GLN B 1 370 ? 53.884 19.220 -43.025 1.00 16.97 370 GLN B N 1
ATOM 5481 C CA . GLN B 1 370 ? 53.220 20.286 -43.741 1.00 17.94 370 GLN B CA 1
ATOM 5482 C C . GLN B 1 370 ? 53.730 20.344 -45.165 1.00 17.03 370 GLN B C 1
ATOM 5483 O O . GLN B 1 370 ? 54.822 19.848 -45.472 1.00 18.13 370 GLN B O 1
ATOM 5489 N N . GLU B 1 371 ? 52.926 20.941 -46.031 1.00 16.13 371 GLU B N 1
ATOM 5490 C CA . GLU B 1 371 ? 53.253 21.065 -47.434 1.00 16.24 371 GLU B CA 1
ATOM 5491 C C . GLU B 1 371 ? 52.490 22.242 -48.004 1.00 15.70 371 GLU B C 1
ATOM 5492 O O . GLU B 1 371 ? 51.457 22.651 -47.463 1.00 15.50 371 GLU B O 1
ATOM 5498 N N . GLU B 1 372 ? 52.996 22.775 -49.104 1.00 16.57 372 GLU B N 1
ATOM 5499 C CA . GLU B 1 372 ? 52.371 23.884 -49.804 1.00 17.83 372 GLU B CA 1
ATOM 5500 C C . GLU B 1 372 ? 52.219 23.513 -51.266 1.00 16.67 372 GLU B C 1
ATOM 5501 O O . GLU B 1 372 ? 53.076 22.836 -51.847 1.00 17.44 372 GLU B O 1
ATOM 5507 N N . HIS B 1 373 ? 51.137 23.981 -51.860 1.00 15.61 373 HIS B N 1
ATOM 5508 C CA . HIS B 1 373 ? 50.786 23.703 -53.246 1.00 16.43 373 HIS B CA 1
ATOM 5509 C C . HIS B 1 373 ? 50.378 24.982 -53.933 1.00 17.67 373 HIS B C 1
ATOM 5510 O O . HIS B 1 373 ? 49.701 25.822 -53.345 1.00 16.72 373 HIS B O 1
ATOM 5517 N N . ARG B 1 374 ? 50.813 25.131 -55.179 1.00 19.91 374 ARG B N 1
ATOM 5518 C CA . ARG B 1 374 ? 50.405 26.235 -56.036 1.00 22.69 374 ARG B CA 1
ATOM 5519 C C . ARG B 1 374 ? 49.994 25.655 -57.388 1.00 23.32 374 ARG B C 1
ATOM 5520 O O . ARG B 1 374 ? 50.172 24.463 -57.627 1.00 24.24 374 ARG B O 1
ATOM 5528 N N . ALA B 1 375 ? 49.410 26.476 -58.256 1.00 23.89 375 ALA B N 1
ATOM 5529 C CA . ALA B 1 375 ? 48.963 26.008 -59.571 1.00 24.96 375 ALA B CA 1
ATOM 5530 C C . ALA B 1 375 ? 50.138 25.510 -60.396 1.00 25.70 375 ALA B C 1
ATOM 5531 O O . ALA B 1 375 ? 51.267 25.947 -60.195 1.00 26.53 375 ALA B O 1
ATOM 5533 N N . ARG C 1 6 ? 87.099 13.114 9.018 1.00 26.56 6 ARG C N 1
ATOM 5534 C CA . ARG C 1 6 ? 86.578 13.937 7.898 1.00 24.77 6 ARG C CA 1
ATOM 5535 C C . ARG C 1 6 ? 85.045 13.912 7.892 1.00 21.51 6 ARG C C 1
ATOM 5536 O O . ARG C 1 6 ? 84.419 14.252 8.896 1.00 19.84 6 ARG C O 1
ATOM 5544 N N . MET C 1 7 ? 84.430 13.539 6.775 1.00 19.03 7 MET C N 1
ATOM 5545 C CA . MET C 1 7 ? 82.973 13.514 6.705 1.00 18.50 7 MET C CA 1
ATOM 5546 C C . MET C 1 7 ? 82.435 12.274 7.412 1.00 17.09 7 MET C C 1
ATOM 5547 O O . MET C 1 7 ? 83.168 11.300 7.627 1.00 17.99 7 MET C O 1
ATOM 5552 N N . PHE C 1 8 ? 81.165 12.319 7.809 1.00 15.13 8 PHE C N 1
ATOM 5553 C CA . PHE C 1 8 ? 80.568 11.211 8.540 1.00 14.62 8 PHE C CA 1
ATOM 5554 C C . PHE C 1 8 ? 79.308 10.727 7.845 1.00 14.57 8 PHE C C 1
ATOM 5555 O O . PHE C 1 8 ? 78.509 11.526 7.352 1.00 14.03 8 PHE C O 1
ATOM 5563 N N . LYS C 1 9 ? 79.158 9.405 7.798 1.00 15.40 9 LYS C N 1
ATOM 5564 C CA . LYS C 1 9 ? 78.001 8.762 7.203 1.00 15.55 9 LYS C CA 1
ATOM 5565 C C . LYS C 1 9 ? 77.094 8.292 8.329 1.00 15.57 9 LYS C C 1
ATOM 5566 O O . LYS C 1 9 ? 77.526 7.597 9.233 1.00 16.37 9 LYS C O 1
ATOM 5572 N N . ILE C 1 10 ? 75.828 8.680 8.267 1.00 14.88 10 ILE C N 1
ATOM 5573 C CA . ILE C 1 10 ? 74.857 8.254 9.262 1.00 14.85 10 ILE C CA 1
ATOM 5574 C C . ILE C 1 10 ? 74.256 6.926 8.800 1.00 14.75 10 ILE C C 1
ATOM 5575 O O . ILE C 1 10 ? 73.518 6.874 7.812 1.00 15.69 10 ILE C O 1
ATOM 5580 N N . GLU C 1 11 ? 74.607 5.851 9.497 1.00 14.39 11 GLU C N 1
ATOM 5581 C CA . GLU C 1 11 ? 74.256 4.498 9.052 1.00 16.29 11 GLU C CA 1
ATOM 5582 C C . GLU C 1 11 ? 72.973 3.954 9.663 1.00 14.79 11 GLU C C 1
ATOM 5583 O O . GLU C 1 11 ? 72.310 3.111 9.070 1.00 15.95 11 GLU C O 1
ATOM 5589 N N . ALA C 1 12 ? 72.626 4.412 10.858 1.00 13.23 12 ALA C N 1
ATOM 5590 C CA . ALA C 1 12 ? 71.439 3.901 11.520 1.00 12.40 12 ALA C CA 1
ATOM 5591 C C . ALA C 1 12 ? 70.919 4.928 12.501 1.00 11.86 12 ALA C C 1
ATOM 5592 O O . ALA C 1 12 ? 71.660 5.802 12.963 1.00 12.15 12 ALA C O 1
ATOM 5594 N N . ALA C 1 13 ? 69.647 4.793 12.843 1.00 12.41 13 ALA C N 1
ATOM 5595 C CA . ALA C 1 13 ? 69.008 5.661 13.819 1.00 12.67 13 ALA C CA 1
ATOM 5596 C C . ALA C 1 13 ? 68.075 4.838 14.687 1.00 12.74 13 ALA C C 1
ATOM 5597 O O . ALA C 1 13 ? 67.352 3.974 14.179 1.00 16.24 13 ALA C O 1
ATOM 5599 N N . GLU C 1 14 ? 68.084 5.084 15.991 1.00 12.14 14 GLU C N 1
ATOM 5600 C CA . GLU C 1 14 ? 67.114 4.473 16.885 1.00 12.15 14 GLU C CA 1
ATOM 5601 C C . GLU C 1 14 ? 66.253 5.559 17.496 1.00 11.09 14 GLU C C 1
ATOM 5602 O O . GLU C 1 14 ? 66.764 6.607 17.873 1.00 11.24 14 GLU C O 1
ATOM 5608 N N . ILE C 1 15 ? 64.958 5.294 17.629 1.00 10.83 15 ILE C N 1
ATOM 5609 C CA . ILE C 1 15 ? 64.079 6.116 18.441 1.00 10.74 15 ILE C CA 1
ATOM 5610 C C . ILE C 1 15 ? 63.701 5.271 19.644 1.00 10.37 15 ILE C C 1
ATOM 5611 O O . ILE C 1 15 ? 63.189 4.158 19.495 1.00 11.91 15 ILE C O 1
ATOM 5616 N N . VAL C 1 16 ? 63.980 5.796 20.832 1.00 10.79 16 VAL C N 1
ATOM 5617 C CA . VAL C 1 16 ? 63.699 5.100 22.077 1.00 11.27 16 VAL C CA 1
ATOM 5618 C C . VAL C 1 16 ? 62.900 6.048 22.934 1.00 11.17 16 VAL C C 1
ATOM 5619 O O . VAL C 1 16 ? 63.346 7.157 23.198 1.00 12.79 16 VAL C O 1
ATOM 5623 N N . VAL C 1 17 ? 61.707 5.636 23.348 1.00 11.41 17 VAL C N 1
ATOM 5624 C CA . VAL C 1 17 ? 60.882 6.472 24.190 1.00 11.74 17 VAL C CA 1
ATOM 5625 C C . VAL C 1 17 ? 60.850 5.875 25.586 1.00 11.58 17 VAL C C 1
ATOM 5626 O O . VAL C 1 17 ? 60.432 4.724 25.768 1.00 12.31 17 VAL C O 1
ATOM 5630 N N . ALA C 1 18 ? 61.285 6.655 26.566 1.00 11.99 18 ALA C N 1
ATOM 5631 C CA . ALA C 1 18 ? 61.306 6.201 27.948 1.00 12.60 18 ALA C CA 1
ATOM 5632 C C . ALA C 1 18 ? 60.178 6.849 28.707 1.00 14.54 18 ALA C C 1
ATOM 5633 O O . ALA C 1 18 ? 59.750 7.961 28.382 1.00 14.36 18 ALA C O 1
ATOM 5635 N N . ARG C 1 19 ? 59.688 6.118 29.708 1.00 16.11 19 ARG C N 1
ATOM 5636 C CA . ARG C 1 19 ? 58.709 6.618 30.663 1.00 17.68 19 ARG C CA 1
ATOM 5637 C C . ARG C 1 19 ? 59.436 6.616 32.007 1.00 17.93 19 ARG C C 1
ATOM 5638 O O . ARG C 1 19 ? 59.552 5.590 32.669 1.00 18.19 19 ARG C O 1
ATOM 5646 N N . LEU C 1 20 ? 59.943 7.784 32.390 1.00 17.21 20 LEU C N 1
ATOM 5647 C CA . LEU C 1 20 ? 60.921 7.917 33.462 1.00 18.12 20 LEU C CA 1
ATOM 5648 C C . LEU C 1 20 ? 60.241 8.402 34.736 1.00 18.73 20 LEU C C 1
ATOM 5649 O O . LEU C 1 20 ? 59.640 9.471 34.742 1.00 17.62 20 LEU C O 1
ATOM 5654 N N . PRO C 1 21 ? 60.305 7.614 35.811 1.00 20.50 21 PRO C N 1
ATOM 5655 C CA . PRO C 1 21 ? 59.665 8.005 37.069 1.00 21.16 21 PRO C CA 1
ATOM 5656 C C . PRO C 1 21 ? 60.186 9.343 37.612 1.00 21.66 21 PRO C C 1
ATOM 5657 O O . PRO C 1 21 ? 61.400 9.526 37.718 1.00 21.29 21 PRO C O 1
ATOM 5661 N N . LEU C 1 22 ? 59.273 10.259 37.924 1.00 22.48 22 LEU C N 1
ATOM 5662 C CA . LEU C 1 22 ? 59.624 11.505 38.607 1.00 22.94 22 LEU C CA 1
ATOM 5663 C C . LEU C 1 22 ? 59.860 11.246 40.104 1.00 23.30 22 LEU C C 1
ATOM 5664 O O . LEU C 1 22 ? 59.171 10.428 40.712 1.00 24.29 22 LEU C O 1
ATOM 5669 N N . LYS C 1 23 ? 60.825 11.952 40.693 1.00 22.89 23 LYS C N 1
ATOM 5670 C CA . LYS C 1 23 ? 61.108 11.858 42.126 1.00 23.04 23 LYS C CA 1
ATOM 5671 C C . LYS C 1 23 ? 59.943 12.418 42.934 1.00 23.20 23 LYS C C 1
ATOM 5672 O O . LYS C 1 23 ? 59.533 11.817 43.931 1.00 24.07 23 LYS C O 1
ATOM 5678 N N . THR C 1 34 ? 53.381 11.979 37.430 1.00 33.05 34 THR C N 1
ATOM 5679 C CA . THR C 1 34 ? 54.057 10.852 38.062 1.00 32.75 34 THR C CA 1
ATOM 5680 C C . THR C 1 34 ? 55.262 10.390 37.244 1.00 31.68 34 THR C C 1
ATOM 5681 O O . THR C 1 34 ? 56.231 9.865 37.787 1.00 31.47 34 THR C O 1
ATOM 5685 N N . HIS C 1 35 ? 55.167 10.550 35.928 1.00 30.21 35 HIS C N 1
ATOM 5686 C CA . HIS C 1 35 ? 56.257 10.215 35.021 1.00 28.77 35 HIS C CA 1
ATOM 5687 C C . HIS C 1 35 ? 56.366 11.304 33.984 1.00 27.60 35 HIS C C 1
ATOM 5688 O O . HIS C 1 35 ? 55.447 12.097 33.798 1.00 28.41 35 HIS C O 1
ATOM 5695 N N . LYS C 1 36 ? 57.495 11.352 33.300 1.00 25.66 36 LYS C N 1
ATOM 5696 C CA . LYS C 1 36 ? 57.550 12.132 32.089 1.00 24.57 36 LYS C CA 1
ATOM 5697 C C . LYS C 1 36 ? 58.166 11.309 30.984 1.00 21.79 36 LYS C C 1
ATOM 5698 O O . LYS C 1 36 ? 59.047 10.469 31.199 1.00 20.00 36 LYS C O 1
ATOM 5704 N N . VAL C 1 37 ? 57.622 11.539 29.800 1.00 19.94 37 VAL C N 1
ATOM 5705 C CA . VAL C 1 37 ? 58.037 10.858 28.607 1.00 18.35 37 VAL C CA 1
ATOM 5706 C C . VAL C 1 37 ? 59.287 11.528 28.076 1.00 16.65 37 VAL C C 1
ATOM 5707 O O . VAL C 1 37 ? 59.370 12.756 27.949 1.00 18.31 37 VAL C O 1
ATOM 5711 N N . VAL C 1 38 ? 60.268 10.697 27.774 1.00 13.36 38 VAL C N 1
ATOM 5712 C CA . VAL C 1 38 ? 61.544 11.156 27.260 1.00 11.75 38 VAL C CA 1
ATOM 5713 C C . VAL C 1 38 ? 61.788 10.500 25.908 1.00 10.68 38 VAL C C 1
ATOM 5714 O O . VAL C 1 38 ? 62.192 9.344 25.836 1.00 11.56 38 VAL C O 1
ATOM 5718 N N . PRO C 1 39 ? 61.534 11.224 24.821 1.00 10.44 39 PRO C N 1
ATOM 5719 C CA . PRO C 1 39 ? 61.831 10.684 23.494 1.00 10.02 39 PRO C CA 1
ATOM 5720 C C . PRO C 1 39 ? 63.291 10.904 23.133 1.00 9.64 39 PRO C C 1
ATOM 5721 O O . PRO C 1 39 ? 63.776 12.026 23.190 1.00 12.04 39 PRO C O 1
ATOM 5725 N N . LEU C 1 40 ? 64.003 9.838 22.805 1.00 8.86 40 LEU C N 1
ATOM 5726 C CA . LEU C 1 40 ? 65.420 9.912 22.449 1.00 8.79 40 LEU C CA 1
ATOM 5727 C C . LEU C 1 40 ? 65.628 9.512 21.008 1.00 8.42 40 LEU C C 1
ATOM 5728 O O . LEU C 1 40 ? 64.985 8.582 20.519 1.00 9.70 40 LEU C O 1
ATOM 5733 N N . LEU C 1 41 ? 66.543 10.207 20.347 1.00 8.07 41 LEU C N 1
ATOM 5734 C CA . LEU C 1 41 ? 67.060 9.803 19.059 1.00 8.35 41 LEU C CA 1
ATOM 5735 C C . LEU C 1 41 ? 68.536 9.481 19.215 1.00 8.34 41 LEU C C 1
ATOM 5736 O O . LEU C 1 41 ? 69.311 10.290 19.752 1.00 8.59 41 LEU C O 1
ATOM 5741 N N . ILE C 1 42 ? 68.924 8.311 18.719 1.00 8.67 42 ILE C N 1
ATOM 5742 C CA . ILE C 1 42 ? 70.316 7.884 18.692 1.00 9.63 42 ILE C CA 1
ATOM 5743 C C . ILE C 1 42 ? 70.721 7.737 17.234 1.00 9.77 42 ILE C C 1
ATOM 5744 O O . ILE C 1 42 ? 70.100 6.984 16.490 1.00 11.30 42 ILE C O 1
ATOM 5749 N N . LEU C 1 43 ? 71.758 8.464 16.823 1.00 9.94 43 LEU C N 1
ATOM 5750 C CA . LEU C 1 43 ? 72.311 8.345 15.477 1.00 10.28 43 LEU C CA 1
ATOM 5751 C C . LEU C 1 43 ? 73.638 7.608 15.543 1.00 10.71 43 LEU C C 1
ATOM 5752 O O . LEU C 1 43 ? 74.466 7.909 16.400 1.00 11.74 43 LEU C O 1
ATOM 5757 N N . HIS C 1 44 ? 73.847 6.676 14.614 1.00 11.57 44 HIS C N 1
ATOM 5758 C CA . HIS C 1 44 ? 75.048 5.853 14.562 1.00 12.63 44 HIS C CA 1
ATOM 5759 C C . HIS C 1 44 ? 75.826 6.134 13.303 1.00 12.95 44 HIS C C 1
ATOM 5760 O O . HIS C 1 44 ? 75.255 6.173 12.215 1.00 13.83 44 HIS C O 1
ATOM 5767 N N . GLY C 1 45 ? 77.133 6.320 13.449 1.00 13.66 45 GLY C N 1
ATOM 5768 C CA . GLY C 1 45 ? 78.011 6.441 12.302 1.00 13.97 45 GLY C CA 1
ATOM 5769 C C . GLY C 1 45 ? 79.458 6.532 12.727 1.00 14.37 45 GLY C C 1
ATOM 5770 O O . GLY C 1 45 ? 79.759 7.012 13.815 1.00 13.93 45 GLY C O 1
ATOM 5771 N N . GLU C 1 46 ? 80.350 6.047 11.869 1.00 15.40 46 GLU C N 1
ATOM 5772 C CA . GLU C 1 46 ? 81.794 6.163 12.082 1.00 16.05 46 GLU C CA 1
ATOM 5773 C C . GLU C 1 46 ? 82.257 5.573 13.415 1.00 16.37 46 GLU C C 1
ATOM 5774 O O . GLU C 1 46 ? 83.223 6.048 14.016 1.00 17.12 46 GLU C O 1
ATOM 5780 N N . GLY C 1 47 ? 81.571 4.529 13.864 1.00 16.13 47 GLY C N 1
ATOM 5781 C CA . GLY C 1 47 ? 81.920 3.844 15.097 1.00 16.33 47 GLY C CA 1
ATOM 5782 C C . GLY C 1 47 ? 81.548 4.560 16.385 1.00 16.16 47 GLY C C 1
ATOM 5783 O O . GLY C 1 47 ? 81.899 4.112 17.470 1.00 16.94 47 GLY C O 1
ATOM 5784 N N . VAL C 1 48 ? 80.824 5.672 16.277 1.00 14.30 48 VAL C N 1
ATOM 5785 C CA . VAL C 1 48 ? 80.362 6.395 17.460 1.00 13.84 48 VAL C CA 1
ATOM 5786 C C . VAL C 1 48 ? 78.854 6.625 17.367 1.00 13.14 48 VAL C C 1
ATOM 5787 O O . VAL C 1 48 ? 78.213 6.237 16.385 1.00 13.30 48 VAL C O 1
ATOM 5791 N N . GLN C 1 49 ? 78.289 7.226 18.402 1.00 12.45 49 GLN C N 1
ATOM 5792 C CA . GLN C 1 49 ? 76.868 7.539 18.397 1.00 13.01 49 GLN C CA 1
ATOM 5793 C C . GLN C 1 49 ? 76.634 8.919 18.969 1.00 11.81 49 GLN C C 1
ATOM 5794 O O . GLN C 1 49 ? 77.404 9.402 19.809 1.00 13.86 49 GLN C O 1
ATOM 5800 N N . GLY C 1 50 ? 75.589 9.561 18.458 1.00 10.18 50 GLY C N 1
ATOM 5801 C CA . GLY C 1 50 ? 75.096 10.807 18.995 1.00 9.12 50 GLY C CA 1
ATOM 5802 C C . GLY C 1 50 ? 73.697 10.616 19.526 1.00 8.76 50 GLY C C 1
ATOM 5803 O O . GLY C 1 50 ? 72.889 9.906 18.926 1.00 9.68 50 GLY C O 1
ATOM 5804 N N . VAL C 1 51 ? 73.398 11.246 20.651 1.00 8.23 51 VAL C N 1
ATOM 5805 C CA . VAL C 1 51 ? 72.103 11.086 21.290 1.00 8.49 51 VAL C CA 1
ATOM 5806 C C . VAL C 1 51 ? 71.493 12.451 21.579 1.00 8.29 51 VAL C C 1
ATOM 5807 O O . VAL C 1 51 ? 72.191 13.348 22.053 1.00 9.54 51 VAL C O 1
ATOM 5811 N N . ALA C 1 52 ? 70.205 12.623 21.298 1.00 7.75 52 ALA C N 1
ATOM 5812 C CA . ALA C 1 52 ? 69.484 13.831 21.662 1.00 7.66 52 ALA C CA 1
ATOM 5813 C C . ALA C 1 52 ? 68.106 13.461 22.186 1.00 7.26 52 ALA C C 1
ATOM 5814 O O . ALA C 1 52 ? 67.596 12.373 21.956 1.00 9.02 52 ALA C O 1
ATOM 5816 N N . GLU C 1 53 ? 67.525 14.402 22.909 1.00 7.24 53 GLU C N 1
ATOM 5817 C CA . GLU C 1 53 ? 66.268 14.233 23.616 1.00 7.63 53 GLU C CA 1
ATOM 5818 C C . GLU C 1 53 ? 65.242 15.244 23.106 1.00 7.33 53 GLU C C 1
ATOM 5819 O O . GLU C 1 53 ? 65.496 16.458 23.073 1.00 8.09 53 GLU C O 1
ATOM 5825 N N . GLY C 1 54 ? 64.080 14.750 22.705 1.00 7.68 54 GLY C N 1
ATOM 5826 C CA . GLY C 1 54 ? 62.983 15.615 22.313 1.00 8.41 54 GLY C CA 1
ATOM 5827 C C . GLY C 1 54 ? 62.355 16.342 23.478 1.00 8.48 54 GLY C C 1
ATOM 5828 O O . GLY C 1 54 ? 62.172 15.755 24.548 1.00 9.67 54 GLY C O 1
ATOM 5829 N N . THR C 1 55 ? 61.990 17.610 23.273 1.00 8.02 55 THR C N 1
ATOM 5830 C CA . THR C 1 55 ? 61.324 18.380 24.326 1.00 8.82 55 THR C CA 1
ATOM 5831 C C . THR C 1 55 ? 59.857 18.638 24.046 1.00 9.66 55 THR C C 1
ATOM 5832 O O . THR C 1 55 ? 59.225 19.406 24.760 1.00 11.10 55 THR C O 1
ATOM 5836 N N . MET C 1 56 ? 59.305 17.997 23.022 1.00 10.69 56 MET C N 1
ATOM 5837 C CA . MET C 1 56 ? 57.863 18.062 22.820 1.00 11.59 56 MET C CA 1
ATOM 5838 C C . MET C 1 56 ? 57.173 17.099 23.778 1.00 12.06 56 MET C C 1
ATOM 5839 O O . MET C 1 56 ? 57.756 16.105 24.214 1.00 12.89 56 MET C O 1
ATOM 5844 N N . GLU C 1 57 ? 55.922 17.416 24.095 1.00 13.23 57 GLU C N 1
ATOM 5845 C CA . GLU C 1 57 ? 55.119 16.696 25.068 1.00 13.84 57 GLU C CA 1
ATOM 5846 C C . GLU C 1 57 ? 54.062 15.859 24.339 1.00 12.64 57 GLU C C 1
ATOM 5847 O O . GLU C 1 57 ? 53.869 16.003 23.133 1.00 11.83 57 GLU C O 1
ATOM 5853 N N . ALA C 1 58 ? 53.351 14.996 25.048 1.00 12.69 58 ALA C N 1
ATOM 5854 C CA . ALA C 1 58 ? 52.279 14.217 24.420 1.00 11.97 58 ALA C CA 1
ATOM 5855 C C . ALA C 1 58 ? 51.165 15.127 23.883 1.00 10.74 58 ALA C C 1
ATOM 5856 O O . ALA C 1 58 ? 50.566 14.845 22.850 1.00 11.06 58 ALA C O 1
ATOM 5858 N N . ARG C 1 59 ? 50.896 16.203 24.615 1.00 10.34 59 ARG C N 1
ATOM 5859 C CA . ARG C 1 59 ? 49.887 17.192 24.245 1.00 10.78 59 ARG C CA 1
ATOM 5860 C C . ARG C 1 59 ? 50.540 18.574 24.173 1.00 10.51 59 ARG C C 1
ATOM 5861 O O . ARG C 1 59 ? 51.540 18.815 24.840 1.00 11.61 59 ARG C O 1
ATOM 5869 N N . PRO C 1 60 ? 49.989 19.479 23.359 1.00 9.63 60 PRO C N 1
ATOM 5870 C CA . PRO C 1 60 ? 50.616 20.784 23.113 1.00 9.82 60 PRO C CA 1
ATOM 5871 C C . PRO C 1 60 ? 50.294 21.808 24.204 1.00 10.32 60 PRO C C 1
ATOM 5872 O O . PRO C 1 60 ? 49.399 22.637 24.076 1.00 11.59 60 PRO C O 1
ATOM 5876 N N . MET C 1 61 ? 51.058 21.730 25.288 1.00 11.20 61 MET C N 1
ATOM 5877 C CA . MET C 1 61 ? 50.824 22.531 26.491 1.00 12.67 61 MET C CA 1
ATOM 5878 C C . MET C 1 61 ? 51.781 23.715 26.581 1.00 12.62 61 MET C C 1
ATOM 5879 O O . MET C 1 61 ? 51.345 24.836 26.754 1.00 13.42 61 MET C O 1
ATOM 5884 N N . TYR C 1 62 ? 53.076 23.453 26.486 1.00 12.79 62 TYR C N 1
ATOM 5885 C CA . TYR C 1 62 ? 54.093 24.500 26.466 1.00 12.86 62 TYR C CA 1
ATOM 5886 C C . TYR C 1 62 ? 54.157 25.175 25.087 1.00 12.62 62 TYR C C 1
ATOM 5887 O O . TYR C 1 62 ? 54.268 26.393 24.978 1.00 12.62 62 TYR C O 1
ATOM 5896 N N . ARG C 1 63 ? 54.114 24.378 24.031 1.00 11.80 63 ARG C N 1
ATOM 5897 C CA . ARG C 1 63 ? 54.052 24.916 22.680 1.00 11.37 63 ARG C CA 1
ATOM 5898 C C . ARG C 1 63 ? 53.307 23.915 21.800 1.00 10.96 63 ARG C C 1
ATOM 5899 O O . ARG C 1 63 ? 52.551 23.084 22.301 1.00 11.57 63 ARG C O 1
ATOM 5907 N N . GLU C 1 64 ? 53.504 24.002 20.497 1.00 10.39 64 GLU C N 1
ATOM 5908 C CA . GLU C 1 64 ? 52.575 23.426 19.545 1.00 9.89 64 GLU C CA 1
ATOM 5909 C C . GLU C 1 64 ? 52.882 21.997 19.103 1.00 9.32 64 GLU C C 1
ATOM 5910 O O . GLU C 1 64 ? 51.993 21.310 18.597 1.00 10.55 64 GLU C O 1
ATOM 5916 N N . GLU C 1 65 ? 54.116 21.535 19.282 1.00 9.41 65 GLU C N 1
ATOM 5917 C CA . GLU C 1 65 ? 54.467 20.209 18.806 1.00 9.37 65 GLU C CA 1
ATOM 5918 C C . GLU C 1 65 ? 54.027 19.132 19.781 1.00 9.10 65 GLU C C 1
ATOM 5919 O O . GLU C 1 65 ? 53.855 19.389 20.973 1.00 10.14 65 GLU C O 1
ATOM 5925 N N . THR C 1 66 ? 53.852 17.926 19.263 1.00 8.77 66 THR C N 1
ATOM 5926 C CA . THR C 1 66 ? 53.498 16.769 20.081 1.00 9.34 66 THR C CA 1
ATOM 5927 C C . THR C 1 66 ? 54.392 15.597 19.725 1.00 9.94 66 THR C C 1
ATOM 5928 O O . THR C 1 66 ? 54.964 15.539 18.634 1.00 9.90 66 THR C O 1
ATOM 5932 N N . ILE C 1 67 ? 54.492 14.644 20.644 1.00 10.34 67 ILE C N 1
ATOM 5933 C CA . ILE C 1 67 ? 55.305 13.464 20.415 1.00 11.00 67 ILE C CA 1
ATOM 5934 C C . ILE C 1 67 ? 54.819 12.705 19.176 1.00 10.31 67 ILE C C 1
ATOM 5935 O O . ILE C 1 67 ? 55.621 12.299 18.339 1.00 10.93 67 ILE C O 1
ATOM 5940 N N . ALA C 1 68 ? 53.507 12.522 19.022 1.00 10.52 68 ALA C N 1
ATOM 5941 C CA . ALA C 1 68 ? 53.013 11.769 17.877 1.00 10.78 68 ALA C CA 1
ATOM 5942 C C . ALA C 1 68 ? 53.381 12.456 16.569 1.00 10.09 68 ALA C C 1
ATOM 5943 O O . ALA C 1 68 ? 53.818 11.802 15.626 1.00 11.24 68 ALA C O 1
ATOM 5945 N N . GLY C 1 69 ? 53.201 13.769 16.500 1.00 9.70 69 GLY C N 1
ATOM 5946 C CA . GLY C 1 69 ? 53.566 14.496 15.298 1.00 9.36 69 GLY C CA 1
ATOM 5947 C C . GLY C 1 69 ? 55.058 14.447 15.011 1.00 9.24 69 GLY C C 1
ATOM 5948 O O . GLY C 1 69 ? 55.481 14.200 13.885 1.00 9.25 69 GLY C O 1
ATOM 5949 N N . ALA C 1 70 ? 55.857 14.682 16.046 1.00 9.36 70 ALA C N 1
ATOM 5950 C CA . ALA C 1 70 ? 57.304 14.716 15.880 1.00 9.43 70 ALA C CA 1
ATOM 5951 C C . ALA C 1 70 ? 57.883 13.378 15.461 1.00 10.06 70 ALA C C 1
ATOM 5952 O O . ALA C 1 70 ? 58.732 13.316 14.575 1.00 9.92 70 ALA C O 1
ATOM 5954 N N . LEU C 1 71 ? 57.471 12.308 16.125 1.00 10.27 71 LEU C N 1
ATOM 5955 C CA . LEU C 1 71 ? 58.048 11.015 15.807 1.00 10.96 71 LEU C CA 1
ATOM 5956 C C . LEU C 1 71 ? 57.631 10.549 14.412 1.00 10.10 71 LEU C C 1
ATOM 5957 O O . LEU C 1 71 ? 58.416 9.929 13.698 1.00 10.51 71 LEU C O 1
ATOM 5962 N N . ASP C 1 72 ? 56.414 10.896 13.991 1.00 10.09 72 ASP C N 1
ATOM 5963 C CA . ASP C 1 72 ? 55.973 10.582 12.633 1.00 10.15 72 ASP C CA 1
ATOM 5964 C C . ASP C 1 72 ? 56.804 11.352 11.598 1.00 10.04 72 ASP C C 1
ATOM 5965 O O . ASP C 1 72 ? 57.149 10.825 10.548 1.00 10.48 72 ASP C O 1
ATOM 5970 N N . LEU C 1 73 ? 57.101 12.617 11.898 1.00 10.11 73 LEU C N 1
ATOM 5971 C CA . LEU C 1 73 ? 57.965 13.420 11.036 1.00 10.62 73 LEU C CA 1
ATOM 5972 C C . LEU C 1 73 ? 59.379 12.825 10.966 1.00 10.11 73 LEU C C 1
ATOM 5973 O O . LEU C 1 73 ? 59.980 12.767 9.897 1.00 10.44 73 LEU C O 1
ATOM 5978 N N . LEU C 1 74 ? 59.912 12.371 12.099 1.00 10.71 74 LEU C N 1
ATOM 5979 C CA . LEU C 1 74 ? 61.206 11.691 12.086 1.00 11.79 74 LEU C CA 1
ATOM 5980 C C . LEU C 1 74 ? 61.208 10.444 11.227 1.00 11.77 74 LEU C C 1
ATOM 5981 O O . LEU C 1 74 ? 62.037 10.289 10.339 1.00 12.53 74 LEU C O 1
ATOM 5986 N N . ARG C 1 75 ? 60.303 9.519 11.496 1.00 12.18 75 ARG C N 1
ATOM 5987 C CA . ARG C 1 75 ? 60.410 8.244 10.810 1.00 13.38 75 ARG C CA 1
ATOM 5988 C C . ARG C 1 75 ? 59.993 8.322 9.349 1.00 13.03 75 ARG C C 1
ATOM 5989 O O . ARG C 1 75 ? 60.534 7.596 8.515 1.00 13.92 75 ARG C O 1
ATOM 5997 N N . GLY C 1 76 ? 59.077 9.231 9.020 1.00 12.04 76 GLY C N 1
ATOM 5998 C CA . GLY C 1 76 ? 58.540 9.289 7.676 1.00 13.12 76 GLY C CA 1
ATOM 5999 C C . GLY C 1 76 ? 59.223 10.289 6.768 1.00 12.80 76 GLY C C 1
ATOM 6000 O O . GLY C 1 76 ? 59.061 10.230 5.542 1.00 14.81 76 GLY C O 1
ATOM 6001 N N . THR C 1 77 ? 59.986 11.218 7.345 1.00 11.62 77 THR C N 1
ATOM 6002 C CA . THR C 1 77 ? 60.570 12.308 6.563 1.00 11.62 77 THR C CA 1
ATOM 6003 C C . THR C 1 77 ? 62.047 12.544 6.868 1.00 11.04 77 THR C C 1
ATOM 6004 O O . THR C 1 77 ? 62.898 12.392 5.999 1.00 11.80 77 THR C O 1
ATOM 6008 N N . PHE C 1 78 ? 62.371 12.898 8.106 1.00 10.23 78 PHE C N 1
ATOM 6009 C CA . PHE C 1 78 ? 63.726 13.333 8.399 1.00 10.17 78 PHE C CA 1
ATOM 6010 C C . PHE C 1 78 ? 64.741 12.188 8.366 1.00 10.47 78 PHE C C 1
ATOM 6011 O O . PHE C 1 78 ? 65.838 12.351 7.821 1.00 11.07 78 PHE C O 1
ATOM 6019 N N . LEU C 1 79 ? 64.420 11.053 8.979 1.00 10.41 79 LEU C N 1
ATOM 6020 C CA . LEU C 1 79 ? 65.380 9.956 8.993 1.00 10.88 79 LEU C CA 1
ATOM 6021 C C . LEU C 1 79 ? 65.631 9.402 7.580 1.00 11.65 79 LEU C C 1
ATOM 6022 O O . LEU C 1 79 ? 66.781 9.187 7.220 1.00 12.19 79 LEU C O 1
ATOM 6027 N N . PRO C 1 80 ? 64.597 9.178 6.770 1.00 12.28 80 PRO C N 1
ATOM 6028 C CA . PRO C 1 80 ? 64.846 8.793 5.373 1.00 12.58 80 PRO C CA 1
ATOM 6029 C C . PRO C 1 80 ? 65.741 9.775 4.601 1.00 13.00 80 PRO C C 1
ATOM 6030 O O . PRO C 1 80 ? 66.514 9.357 3.738 1.00 14.04 80 PRO C O 1
ATOM 6034 N N . ALA C 1 81 ? 65.670 11.058 4.927 1.00 13.57 81 ALA C N 1
ATOM 6035 C CA . ALA C 1 81 ? 66.488 12.072 4.262 1.00 14.38 81 ALA C CA 1
ATOM 6036 C C . ALA C 1 81 ? 67.982 11.963 4.578 1.00 14.18 81 ALA C C 1
ATOM 6037 O O . ALA C 1 81 ? 68.821 12.397 3.784 1.00 16.72 81 ALA C O 1
ATOM 6039 N N . ILE C 1 82 ? 68.317 11.422 5.744 1.00 13.00 82 ILE C N 1
ATOM 6040 C CA . ILE C 1 82 ? 69.717 11.400 6.175 1.00 13.04 82 ILE C CA 1
ATOM 6041 C C . ILE C 1 82 ? 70.372 10.024 6.233 1.00 12.87 82 ILE C C 1
ATOM 6042 O O . ILE C 1 82 ? 71.593 9.929 6.188 1.00 13.48 82 ILE C O 1
ATOM 6047 N N . LEU C 1 83 ? 69.584 8.962 6.342 1.00 12.51 83 LEU C N 1
ATOM 6048 C CA . LEU C 1 83 ? 70.160 7.636 6.529 1.00 13.17 83 LEU C CA 1
ATOM 6049 C C . LEU C 1 83 ? 70.875 7.190 5.259 1.00 14.00 83 LEU C C 1
ATOM 6050 O O . LEU C 1 83 ? 70.332 7.271 4.157 1.00 14.44 83 LEU C O 1
ATOM 6055 N N . GLY C 1 84 ? 72.114 6.741 5.429 1.00 14.37 84 GLY C N 1
ATOM 6056 C CA . GLY C 1 84 ? 72.953 6.328 4.320 1.00 14.95 84 GLY C CA 1
ATOM 6057 C C . GLY C 1 84 ? 73.712 7.471 3.669 1.00 15.73 84 GLY C C 1
ATOM 6058 O O . GLY C 1 84 ? 74.501 7.236 2.761 1.00 17.43 84 GLY C O 1
ATOM 6059 N N . GLN C 1 85 ? 73.502 8.698 4.136 1.00 15.59 85 GLN C N 1
ATOM 6060 C CA . GLN C 1 85 ? 74.137 9.860 3.528 1.00 15.91 85 GLN C CA 1
ATOM 6061 C C . GLN C 1 85 ? 75.358 10.281 4.326 1.00 14.78 85 GLN C C 1
ATOM 6062 O O . GLN C 1 85 ? 75.466 9.987 5.517 1.00 14.66 85 GLN C O 1
ATOM 6068 N N . THR C 1 86 ? 76.262 10.970 3.643 1.00 14.46 86 THR C N 1
ATOM 6069 C CA . THR C 1 86 ? 77.512 11.431 4.211 1.00 14.42 86 THR C CA 1
ATOM 6070 C C . THR C 1 86 ? 77.514 12.955 4.284 1.00 13.80 86 THR C C 1
ATOM 6071 O O . THR C 1 86 ? 77.114 13.633 3.342 1.00 14.82 86 THR C O 1
ATOM 6075 N N . PHE C 1 87 ? 77.968 13.485 5.419 1.00 13.09 87 PHE C N 1
ATOM 6076 C CA . PHE C 1 87 ? 77.858 14.909 5.714 1.00 12.52 87 PHE C CA 1
ATOM 6077 C C . PHE C 1 87 ? 79.168 15.478 6.221 1.00 11.93 87 PHE C C 1
ATOM 6078 O O . PHE C 1 87 ? 79.904 14.803 6.937 1.00 12.43 87 PHE C O 1
ATOM 6086 N N . ALA C 1 88 ? 79.416 16.752 5.910 1.00 11.41 88 ALA C N 1
ATOM 6087 C CA . ALA C 1 88 ? 80.617 17.436 6.387 1.00 11.64 88 ALA C CA 1
ATOM 6088 C C . ALA C 1 88 ? 80.476 17.905 7.832 1.00 10.34 88 ALA C C 1
ATOM 6089 O O . ALA C 1 88 ? 81.457 17.996 8.560 1.00 10.99 88 ALA C O 1
ATOM 6091 N N . ASN C 1 89 ? 79.263 18.259 8.236 1.00 9.34 89 ASN C N 1
ATOM 6092 C CA . ASN C 1 89 ? 79.044 18.868 9.535 1.00 8.83 89 ASN C CA 1
ATOM 6093 C C . ASN C 1 89 ? 77.567 18.845 9.879 1.00 8.59 89 ASN C C 1
ATOM 6094 O O . ASN C 1 89 ? 76.740 18.457 9.051 1.00 9.16 89 ASN C O 1
ATOM 6099 N N . PRO C 1 90 ? 77.205 19.228 11.101 1.00 8.37 90 PRO C N 1
ATOM 6100 C CA . PRO C 1 90 ? 75.787 19.237 11.465 1.00 8.67 90 PRO C CA 1
ATOM 6101 C C . PRO C 1 90 ? 74.964 20.209 10.645 1.00 9.05 90 PRO C C 1
ATOM 6102 O O . PRO C 1 90 ? 73.792 19.939 10.413 1.00 10.36 90 PRO C O 1
ATOM 6106 N N . GLU C 1 91 ? 75.566 21.293 10.179 1.00 8.74 91 GLU C N 1
ATOM 6107 C CA . GLU C 1 91 ? 74.852 22.237 9.330 1.00 8.79 91 GLU C CA 1
ATOM 6108 C C . GLU C 1 91 ? 74.398 21.564 8.032 1.00 8.83 91 GLU C C 1
ATOM 6109 O O . GLU C 1 91 ? 73.291 21.812 7.535 1.00 10.00 91 GLU C O 1
ATOM 6115 N N . ALA C 1 92 ? 75.238 20.692 7.489 1.00 8.80 92 ALA C N 1
ATOM 6116 C CA . ALA C 1 92 ? 74.863 19.956 6.279 1.00 9.85 92 ALA C CA 1
ATOM 6117 C C . ALA C 1 92 ? 73.710 18.981 6.556 1.00 9.97 92 ALA C C 1
ATOM 6118 O O . ALA C 1 92 ? 72.872 18.748 5.700 1.00 11.59 92 ALA C O 1
ATOM 6120 N N . VAL C 1 93 ? 73.678 18.396 7.748 1.00 9.85 93 VAL C N 1
ATOM 6121 C CA . VAL C 1 93 ? 72.572 17.521 8.144 1.00 10.23 93 VAL C CA 1
ATOM 6122 C C . VAL C 1 93 ? 71.269 18.317 8.186 1.00 10.55 93 VAL C C 1
ATOM 6123 O O . VAL C 1 93 ? 70.265 17.919 7.596 1.00 11.55 93 VAL C O 1
ATOM 6127 N N . SER C 1 94 ? 71.281 19.465 8.855 1.00 10.62 94 SER C N 1
ATOM 6128 C CA . SER C 1 94 ? 70.118 20.348 8.873 1.00 12.17 94 SER C CA 1
ATOM 6129 C C . SER C 1 94 ? 69.651 20.730 7.478 1.00 12.68 94 SER C C 1
ATOM 6130 O O . SER C 1 94 ? 68.455 20.726 7.203 1.00 13.49 94 SER C O 1
ATOM 6133 N N . ASP C 1 95 ? 70.593 21.061 6.606 1.00 13.52 95 ASP C N 1
ATOM 6134 C CA . ASP C 1 95 ? 70.281 21.472 5.241 1.00 15.60 95 ASP C CA 1
ATOM 6135 C C . ASP C 1 95 ? 69.549 20.363 4.492 1.00 15.08 95 ASP C C 1
ATOM 6136 O O . ASP C 1 95 ? 68.670 20.643 3.668 1.00 17.19 95 ASP C O 1
ATOM 6141 N N . ALA C 1 96 ? 69.895 19.114 4.789 1.00 14.51 96 ALA C N 1
ATOM 6142 C CA . ALA C 1 96 ? 69.333 17.957 4.084 1.00 15.00 96 ALA C CA 1
ATOM 6143 C C . ALA C 1 96 ? 67.899 17.650 4.476 1.00 15.42 96 ALA C C 1
ATOM 6144 O O . ALA C 1 96 ? 67.239 16.865 3.802 1.00 15.91 96 ALA C O 1
ATOM 6146 N N . LEU C 1 97 ? 67.408 18.236 5.563 1.00 15.55 97 LEU C N 1
ATOM 6147 C CA . LEU C 1 97 ? 66.044 17.943 6.017 1.00 16.92 97 LEU C CA 1
ATOM 6148 C C . LEU C 1 97 ? 64.989 18.657 5.181 1.00 18.39 97 LEU C C 1
ATOM 6149 O O . LEU C 1 97 ? 63.801 18.333 5.268 1.00 20.86 97 LEU C O 1
ATOM 6154 N N . GLY C 1 98 ? 65.408 19.642 4.398 1.00 18.37 98 GLY C N 1
ATOM 6155 C CA . GLY C 1 98 ? 64.500 20.321 3.490 1.00 19.20 98 GLY C CA 1
ATOM 6156 C C . GLY C 1 98 ? 63.732 21.487 4.089 1.00 19.88 98 GLY C C 1
ATOM 6157 O O . GLY C 1 98 ? 64.003 21.967 5.189 1.00 21.50 98 GLY C O 1
ATOM 6158 N N . SER C 1 99 ? 62.731 21.927 3.344 1.00 18.92 99 SER C N 1
ATOM 6159 C CA . SER C 1 99 ? 62.051 23.189 3.597 1.00 19.56 99 SER C CA 1
ATOM 6160 C C . SER C 1 99 ? 60.736 23.034 4.347 1.00 17.69 99 SER C C 1
ATOM 6161 O O . SER C 1 99 ? 59.890 23.924 4.317 1.00 18.78 99 SER C O 1
ATOM 6164 N N . TYR C 1 100 ? 60.568 21.916 5.038 1.00 15.20 100 TYR C N 1
ATOM 6165 C CA . TYR C 1 100 ? 59.370 21.688 5.839 1.00 14.53 100 TYR C CA 1
ATOM 6166 C C . TYR C 1 100 ? 59.242 22.784 6.878 1.00 14.06 100 TYR C C 1
ATOM 6167 O O . TYR C 1 100 ? 60.238 23.271 7.405 1.00 16.71 100 TYR C O 1
ATOM 6176 N N . ARG C 1 101 ? 58.010 23.189 7.155 1.00 11.88 101 ARG C N 1
ATOM 6177 C CA . ARG C 1 101 ? 57.750 24.348 7.981 1.00 11.09 101 ARG C CA 1
ATOM 6178 C C . ARG C 1 101 ? 57.548 24.012 9.456 1.00 10.25 101 ARG C C 1
ATOM 6179 O O . ARG C 1 101 ? 56.949 22.997 9.806 1.00 10.48 101 ARG C O 1
ATOM 6187 N N . GLY C 1 102 ? 58.037 24.888 10.328 1.00 10.31 102 GLY C N 1
ATOM 6188 C CA . GLY C 1 102 ? 57.894 24.723 11.761 1.00 9.64 102 GLY C CA 1
ATOM 6189 C C . GLY C 1 102 ? 58.570 23.472 12.278 1.00 8.58 102 GLY C C 1
ATOM 6190 O O . GLY C 1 102 ? 59.636 23.082 11.813 1.00 9.11 102 GLY C O 1
ATOM 6191 N N . ASN C 1 103 ? 57.953 22.852 13.269 1.00 8.43 103 ASN C N 1
ATOM 6192 C CA . ASN C 1 103 ? 58.433 21.583 13.825 1.00 8.09 103 ASN C CA 1
ATOM 6193 C C . ASN C 1 103 ? 59.894 21.668 14.252 1.00 7.88 103 ASN C C 1
ATOM 6194 O O . ASN C 1 103 ? 60.684 20.769 14.002 1.00 8.22 103 ASN C O 1
ATOM 6199 N N . ARG C 1 104 ? 60.238 22.750 14.926 1.00 8.05 104 ARG C N 1
ATOM 6200 C CA . ARG C 1 104 ? 61.624 23.002 15.305 1.00 8.66 104 ARG C CA 1
ATOM 6201 C C . ARG C 1 104 ? 62.166 21.998 16.313 1.00 7.96 104 ARG C C 1
ATOM 6202 O O . ARG C 1 104 ? 63.342 21.646 16.246 1.00 7.54 104 ARG C O 1
ATOM 6210 N N . MET C 1 105 ? 61.336 21.548 17.251 1.00 7.34 105 MET C N 1
ATOM 6211 C CA . MET C 1 105 ? 61.822 20.588 18.239 1.00 7.70 105 MET C CA 1
ATOM 6212 C C . MET C 1 105 ? 62.071 19.212 17.600 1.00 7.67 105 MET C C 1
ATOM 6213 O O . MET C 1 105 ? 63.002 18.496 17.983 1.00 8.00 105 MET C O 1
ATOM 6218 N N . ALA C 1 106 ? 61.242 18.822 16.629 1.00 7.83 106 ALA C N 1
ATOM 6219 C CA . ALA C 1 106 ? 61.507 17.593 15.872 1.00 7.78 106 ALA C CA 1
ATOM 6220 C C . ALA C 1 106 ? 62.821 17.734 15.092 1.00 7.79 106 ALA C C 1
ATOM 6221 O O . ALA C 1 106 ? 63.657 16.823 15.102 1.00 8.70 106 ALA C O 1
ATOM 6223 N N . ARG C 1 107 ? 63.012 18.861 14.413 1.00 8.60 107 ARG C N 1
ATOM 6224 C CA . ARG C 1 107 ? 64.269 19.114 13.722 1.00 9.23 107 ARG C CA 1
ATOM 6225 C C . ARG C 1 107 ? 65.448 19.047 14.683 1.00 8.35 107 ARG C C 1
ATOM 6226 O O . ARG C 1 107 ? 66.504 18.506 14.357 1.00 8.19 107 ARG C O 1
ATOM 6234 N N . ALA C 1 108 ? 65.267 19.606 15.870 1.00 7.44 108 ALA C N 1
ATOM 6235 C CA . ALA C 1 108 ? 66.347 19.672 16.854 1.00 7.40 108 ALA C CA 1
ATOM 6236 C C . ALA C 1 108 ? 66.804 18.293 17.300 1.00 7.01 108 ALA C C 1
ATOM 6237 O O . ALA C 1 108 ? 67.964 18.102 17.620 1.00 7.44 108 ALA C O 1
ATOM 6239 N N . MET C 1 109 ? 65.904 17.322 17.354 1.00 6.87 109 MET C N 1
ATOM 6240 C CA . MET C 1 109 ? 66.333 15.985 17.731 1.00 7.14 109 MET C CA 1
ATOM 6241 C C . MET C 1 109 ? 67.410 15.488 16.772 1.00 7.44 109 MET C C 1
ATOM 6242 O O . MET C 1 109 ? 68.433 14.921 17.192 1.00 7.98 109 MET C O 1
ATOM 6247 N N . VAL C 1 110 ? 67.168 15.675 15.477 1.00 7.70 110 VAL C N 1
ATOM 6248 C CA . VAL C 1 110 ? 68.139 15.269 14.481 1.00 7.95 110 VAL C CA 1
ATOM 6249 C C . VAL C 1 110 ? 69.410 16.113 14.555 1.00 7.62 110 VAL C C 1
ATOM 6250 O O . VAL C 1 110 ? 70.527 15.592 14.581 1.00 7.90 110 VAL C O 1
ATOM 6254 N N . GLU C 1 111 ? 69.234 17.424 14.577 1.00 7.12 111 GLU C N 1
ATOM 6255 C CA . GLU C 1 111 ? 70.359 18.343 14.530 1.00 7.10 111 GLU C CA 1
ATOM 6256 C C . GLU C 1 111 ? 71.275 18.174 15.751 1.00 6.74 111 GLU C C 1
ATOM 6257 O O . GLU C 1 111 ? 72.499 18.156 15.624 1.00 7.26 111 GLU C O 1
ATOM 6263 N N . MET C 1 112 ? 70.677 18.050 16.927 1.00 6.66 112 MET C N 1
ATOM 6264 C CA . MET C 1 112 ? 71.453 17.941 18.141 1.00 6.57 112 MET C CA 1
ATOM 6265 C C . MET C 1 112 ? 72.147 16.596 18.256 1.00 6.72 112 MET C C 1
ATOM 6266 O O . MET C 1 112 ? 73.273 16.516 18.739 1.00 7.00 112 MET C O 1
ATOM 6271 N N . ALA C 1 113 ? 71.481 15.535 17.823 1.00 6.94 113 ALA C N 1
ATOM 6272 C CA . ALA C 1 113 ? 72.143 14.232 17.784 1.00 7.09 113 ALA C CA 1
ATOM 6273 C C . ALA C 1 113 ? 73.312 14.263 16.802 1.00 6.94 113 ALA C C 1
ATOM 6274 O O . ALA C 1 113 ? 74.341 13.652 17.060 1.00 7.65 113 ALA C O 1
ATOM 6276 N N . ALA C 1 114 ? 73.155 14.975 15.689 1.00 7.19 114 ALA C N 1
ATOM 6277 C CA . ALA C 1 114 ? 74.241 15.118 14.715 1.00 7.76 114 ALA C CA 1
ATOM 6278 C C . ALA C 1 114 ? 75.432 15.864 15.323 1.00 7.11 114 ALA C C 1
ATOM 6279 O O . ALA C 1 114 ? 76.574 15.497 15.058 1.00 7.92 114 ALA C O 1
ATOM 6281 N N . TRP C 1 115 ? 75.180 16.913 16.115 1.00 6.94 115 TRP C N 1
ATOM 6282 C CA . TRP C 1 115 ? 76.264 17.602 16.816 1.00 6.88 115 TRP C CA 1
ATOM 6283 C C . TRP C 1 115 ? 77.032 16.655 17.727 1.00 7.07 115 TRP C C 1
ATOM 6284 O O . TRP C 1 115 ? 78.261 16.664 17.767 1.00 7.69 115 TRP C O 1
ATOM 6295 N N . ASP C 1 116 ? 76.304 15.854 18.498 1.00 6.88 116 ASP C N 1
ATOM 6296 C CA . ASP C 1 116 ? 76.938 14.911 19.425 1.00 7.35 116 ASP C CA 1
ATOM 6297 C C . ASP C 1 116 ? 77.782 13.895 18.639 1.00 7.51 116 ASP C C 1
ATOM 6298 O O . ASP C 1 116 ? 78.923 13.588 19.006 1.00 8.41 116 ASP C O 1
ATOM 6303 N N . LEU C 1 117 ? 77.214 13.351 17.571 1.00 7.95 117 LEU C N 1
ATOM 6304 C CA . LEU C 1 117 ? 77.914 12.386 16.734 1.00 8.70 117 LEU C CA 1
ATOM 6305 C C . LEU C 1 117 ? 79.178 13.002 16.135 1.00 9.06 117 LEU C C 1
ATOM 6306 O O . LEU C 1 117 ? 80.273 12.436 16.219 1.00 9.35 117 LEU C O 1
ATOM 6311 N N . TRP C 1 118 ? 79.018 14.152 15.498 1.00 8.58 118 TRP C N 1
ATOM 6312 C CA . TRP C 1 118 ? 80.137 14.853 14.867 1.00 8.29 118 TRP C CA 1
ATOM 6313 C C . TRP C 1 118 ? 81.244 15.131 15.876 1.00 8.59 118 TRP C C 1
ATOM 6314 O O . TRP C 1 118 ? 82.412 14.833 15.619 1.00 8.57 118 TRP C O 1
ATOM 6325 N N . ALA C 1 119 ? 80.885 15.708 17.019 1.00 8.32 119 ALA C N 1
ATOM 6326 C CA . ALA C 1 119 ? 81.865 15.986 18.047 1.00 8.44 119 ALA C CA 1
ATOM 6327 C C . ALA C 1 119 ? 82.618 14.728 18.467 1.00 8.48 119 ALA C C 1
ATOM 6328 O O . ALA C 1 119 ? 83.834 14.756 18.690 1.00 8.85 119 ALA C O 1
ATOM 6330 N N . ARG C 1 120 ? 81.894 13.624 18.575 1.00 8.49 120 ARG C N 1
ATOM 6331 C CA . ARG C 1 120 ? 82.504 12.365 18.978 1.00 9.29 120 ARG C CA 1
ATOM 6332 C C . ARG C 1 120 ? 83.396 11.765 17.891 1.00 9.70 120 ARG C C 1
ATOM 6333 O O . ARG C 1 120 ? 84.370 11.090 18.223 1.00 11.01 120 ARG C O 1
ATOM 6341 N N . THR C 1 121 ? 83.133 12.046 16.610 1.00 10.27 121 THR C N 1
ATOM 6342 C CA . THR C 1 121 ? 84.094 11.617 15.572 1.00 11.36 121 THR C CA 1
ATOM 6343 C C . THR C 1 121 ? 85.421 12.358 15.700 1.00 11.80 121 THR C C 1
ATOM 6344 O O . THR C 1 121 ? 86.444 11.831 15.314 1.00 13.14 121 THR C O 1
ATOM 6348 N N . LEU C 1 122 ? 85.392 13.571 16.245 1.00 10.85 122 LEU C N 1
ATOM 6349 C CA . LEU C 1 122 ? 86.590 14.383 16.426 1.00 11.60 122 LEU C CA 1
ATOM 6350 C C . LEU C 1 122 ? 87.229 14.211 17.798 1.00 12.30 122 LEU C C 1
ATOM 6351 O O . LEU C 1 122 ? 88.361 14.633 18.016 1.00 13.70 122 LEU C O 1
ATOM 6356 N N . GLY C 1 123 ? 86.503 13.610 18.731 1.00 11.68 123 GLY C N 1
ATOM 6357 C CA . GLY C 1 123 ? 86.970 13.481 20.099 1.00 11.68 123 GLY C CA 1
ATOM 6358 C C . GLY C 1 123 ? 86.961 14.779 20.891 1.00 11.85 123 GLY C C 1
ATOM 6359 O O . GLY C 1 123 ? 87.712 14.913 21.851 1.00 14.15 123 GLY C O 1
ATOM 6360 N N . VAL C 1 124 ? 86.093 15.722 20.531 1.00 10.49 124 VAL C N 1
ATOM 6361 C CA . VAL C 1 124 ? 86.099 17.070 21.106 1.00 10.81 124 VAL C CA 1
ATOM 6362 C C . VAL C 1 124 ? 84.804 17.325 21.892 1.00 9.26 124 VAL C C 1
ATOM 6363 O O . VAL C 1 124 ? 83.729 16.936 21.443 1.00 9.66 124 VAL C O 1
ATOM 6367 N N . PRO C 1 125 ? 84.863 17.996 23.045 1.00 8.71 125 PRO C N 1
ATOM 6368 C CA . PRO C 1 125 ? 83.626 18.394 23.735 1.00 8.80 125 PRO C CA 1
ATOM 6369 C C . PRO C 1 125 ? 82.723 19.258 22.857 1.00 8.67 125 PRO C C 1
ATOM 6370 O O . PRO C 1 125 ? 83.200 20.091 22.081 1.00 8.96 125 PRO C O 1
ATOM 6374 N N . LEU C 1 126 ? 81.418 19.066 22.983 1.00 8.15 126 LEU C N 1
ATOM 6375 C CA . LEU C 1 126 ? 80.461 19.782 22.148 1.00 8.78 126 LEU C CA 1
ATOM 6376 C C . LEU C 1 126 ? 80.553 21.300 22.312 1.00 7.95 126 LEU C C 1
ATOM 6377 O O . LEU C 1 126 ? 80.620 22.036 21.325 1.00 8.76 126 LEU C O 1
ATOM 6382 N N . GLY C 1 127 ? 80.578 21.784 23.547 1.00 8.61 127 GLY C N 1
ATOM 6383 C CA . GLY C 1 127 ? 80.615 23.219 23.783 1.00 8.52 127 GLY C CA 1
ATOM 6384 C C . GLY C 1 127 ? 81.819 23.869 23.116 1.00 8.67 127 GLY C C 1
ATOM 6385 O O . GLY C 1 127 ? 81.727 24.973 22.588 1.00 8.56 127 GLY C O 1
ATOM 6386 N N . THR C 1 128 ? 82.948 23.168 23.116 1.00 8.99 128 THR C N 1
ATOM 6387 C CA . THR C 1 128 ? 84.166 23.671 22.483 1.00 9.12 128 THR C CA 1
ATOM 6388 C C . THR C 1 128 ? 83.937 23.981 21.008 1.00 8.83 128 THR C C 1
ATOM 6389 O O . THR C 1 128 ? 84.377 25.021 20.514 1.00 8.88 128 THR C O 1
ATOM 6393 N N . LEU C 1 129 ? 83.280 23.063 20.296 1.00 9.29 129 LEU C N 1
ATOM 6394 C CA . LEU C 1 129 ? 82.986 23.259 18.875 1.00 9.60 129 LEU C CA 1
ATOM 6395 C C . LEU C 1 129 ? 82.007 24.397 18.596 1.00 9.40 129 LEU C C 1
ATOM 6396 O O . LEU C 1 129 ? 82.004 24.968 17.498 1.00 10.61 129 LEU C O 1
ATOM 6401 N N . LEU C 1 130 ? 81.154 24.708 19.572 1.00 8.58 130 LEU C N 1
ATOM 6402 C CA . LEU C 1 130 ? 80.212 25.792 19.451 1.00 8.84 130 LEU C CA 1
ATOM 6403 C C . LEU C 1 130 ? 80.841 27.129 19.816 1.00 8.79 130 LEU C C 1
ATOM 6404 O O . LEU C 1 130 ? 80.199 28.169 19.644 1.00 9.91 130 LEU C O 1
ATOM 6409 N N . GLY C 1 131 ? 82.069 27.100 20.347 1.00 8.20 131 GLY C N 1
ATOM 6410 C CA . GLY C 1 131 ? 82.811 28.313 20.653 1.00 8.55 131 GLY C CA 1
ATOM 6411 C C . GLY C 1 131 ? 82.863 28.687 22.119 1.00 8.62 131 GLY C C 1
ATOM 6412 O O . GLY C 1 131 ? 83.447 29.712 22.461 1.00 10.12 131 GLY C O 1
ATOM 6413 N N . GLY C 1 132 ? 82.293 27.866 22.993 1.00 8.88 132 GLY C N 1
ATOM 6414 C CA . GLY C 1 132 ? 82.308 28.154 24.410 1.00 9.54 132 GLY C CA 1
ATOM 6415 C C . GLY C 1 132 ? 83.628 27.758 25.030 1.00 10.24 132 GLY C C 1
ATOM 6416 O O . GLY C 1 132 ? 84.292 26.831 24.569 1.00 10.73 132 GLY C O 1
ATOM 6417 N N . HIS C 1 133 ? 84.016 28.440 26.100 1.00 11.15 133 HIS C N 1
ATOM 6418 C CA . HIS C 1 133 ? 85.219 28.024 26.835 1.00 12.95 133 HIS C CA 1
ATOM 6419 C C . HIS C 1 133 ? 85.069 28.188 28.353 1.00 14.89 133 HIS C C 1
ATOM 6420 O O . HIS C 1 133 ? 86.046 28.295 29.060 1.00 16.59 133 HIS C O 1
ATOM 6427 N N . LYS C 1 134 ? 83.840 28.163 28.855 1.00 16.51 134 LYS C N 1
ATOM 6428 C CA . LYS C 1 134 ? 83.600 28.027 30.311 1.00 17.61 134 LYS C CA 1
ATOM 6429 C C . LYS C 1 134 ? 83.708 26.570 30.769 1.00 18.90 134 LYS C C 1
ATOM 6430 O O . LYS C 1 134 ? 83.344 25.656 30.028 1.00 20.23 134 LYS C O 1
ATOM 6436 N N . GLU C 1 135 ? 84.186 26.360 32.001 1.00 19.37 135 GLU C N 1
ATOM 6437 C CA . GLU C 1 135 ? 84.305 25.019 32.589 1.00 20.31 135 GLU C CA 1
ATOM 6438 C C . GLU C 1 135 ? 83.130 24.701 33.528 1.00 18.41 135 GLU C C 1
ATOM 6439 O O . GLU C 1 135 ? 82.895 23.539 33.899 1.00 17.56 135 GLU C O 1
ATOM 6445 N N . GLN C 1 136 ? 82.403 25.746 33.907 1.00 17.45 136 GLN C N 1
ATOM 6446 C CA . GLN C 1 136 ? 81.212 25.624 34.731 1.00 17.46 136 GLN C CA 1
ATOM 6447 C C . GLN C 1 136 ? 80.245 26.731 34.338 1.00 16.08 136 GLN C C 1
ATOM 6448 O O . GLN C 1 136 ? 80.662 27.740 33.793 1.00 16.49 136 GLN C O 1
ATOM 6454 N N . VAL C 1 137 ? 78.967 26.541 34.642 1.00 14.09 137 VAL C N 1
ATOM 6455 C CA . VAL C 1 137 ? 77.927 27.494 34.258 1.00 12.67 137 VAL C CA 1
ATOM 6456 C C . VAL C 1 137 ? 77.024 27.838 35.454 1.00 12.35 137 VAL C C 1
ATOM 6457 O O . VAL C 1 137 ? 76.748 26.995 36.301 1.00 12.63 137 VAL C O 1
ATOM 6461 N N . GLU C 1 138 ? 76.578 29.086 35.536 1.00 12.77 138 GLU C N 1
ATOM 6462 C CA . GLU C 1 138 ? 75.762 29.517 36.664 1.00 12.73 138 GLU C CA 1
ATOM 6463 C C . GLU C 1 138 ? 74.343 29.049 36.487 1.00 12.17 138 GLU C C 1
ATOM 6464 O O . GLU C 1 138 ? 73.801 29.094 35.374 1.00 13.26 138 GLU C O 1
ATOM 6470 N N . VAL C 1 139 ? 73.718 28.638 37.580 1.00 11.44 139 VAL C N 1
ATOM 6471 C CA . VAL C 1 139 ? 72.379 28.109 37.518 1.00 12.53 139 VAL C CA 1
ATOM 6472 C C . VAL C 1 139 ? 71.497 28.666 38.616 1.00 11.38 139 VAL C C 1
ATOM 6473 O O . VAL C 1 139 ? 71.965 29.014 39.705 1.00 11.68 139 VAL C O 1
ATOM 6477 N N . GLY C 1 140 ? 70.216 28.768 38.290 1.00 11.50 140 GLY C N 1
ATOM 6478 C CA . GLY C 1 140 ? 69.192 29.174 39.219 1.00 11.99 140 GLY C CA 1
ATOM 6479 C C . GLY C 1 140 ? 68.102 28.124 39.264 1.00 12.58 140 GLY C C 1
ATOM 6480 O O . GLY C 1 140 ? 68.258 27.027 38.722 1.00 14.52 140 GLY C O 1
ATOM 6481 N N . VAL C 1 141 ? 67.009 28.441 39.940 1.00 14.09 141 VAL C N 1
ATOM 6482 C CA . VAL C 1 141 ? 65.897 27.515 40.081 1.00 16.20 141 VAL C CA 1
ATOM 6483 C C . VAL C 1 141 ? 64.577 28.248 39.888 1.00 17.14 141 VAL C C 1
ATOM 6484 O O . VAL C 1 141 ? 64.503 29.449 40.075 1.00 14.53 141 VAL C O 1
ATOM 6488 N N . SER C 1 142 ? 63.532 27.502 39.542 1.00 20.30 142 SER C N 1
ATOM 6489 C CA . SER C 1 142 ? 62.202 28.072 39.358 1.00 22.10 142 SER C CA 1
ATOM 6490 C C . SER C 1 142 ? 61.226 27.426 40.328 1.00 22.51 142 SER C C 1
ATOM 6491 O O . SER C 1 142 ? 61.140 26.199 40.408 1.00 24.65 142 SER C O 1
ATOM 6494 N N . LEU C 1 143 ? 60.528 28.262 41.090 1.00 22.50 143 LEU C N 1
ATOM 6495 C CA . LEU C 1 143 ? 59.637 27.804 42.150 1.00 22.51 143 LEU C CA 1
ATOM 6496 C C . LEU C 1 143 ? 58.183 28.074 41.774 1.00 22.31 143 LEU C C 1
ATOM 6497 O O . LEU C 1 143 ? 57.856 29.124 41.206 1.00 22.03 143 LEU C O 1
ATOM 6502 N N . GLY C 1 144 ? 57.315 27.123 42.108 1.00 21.85 144 GLY C N 1
ATOM 6503 C CA . GLY C 1 144 ? 55.895 27.228 41.829 1.00 21.47 144 GLY C CA 1
ATOM 6504 C C . GLY C 1 144 ? 55.177 28.188 42.750 1.00 21.97 144 GLY C C 1
ATOM 6505 O O . GLY C 1 144 ? 55.777 28.808 43.630 1.00 21.65 144 GLY C O 1
ATOM 6506 N N . ILE C 1 145 ? 53.876 28.318 42.540 1.00 23.16 145 ILE C N 1
ATOM 6507 C CA . ILE C 1 145 ? 53.057 29.138 43.409 1.00 23.99 145 ILE C CA 1
ATOM 6508 C C . ILE C 1 145 ? 52.893 28.417 44.741 1.00 24.29 145 ILE C C 1
ATOM 6509 O O . ILE C 1 145 ? 52.618 27.216 44.774 1.00 24.70 145 ILE C O 1
ATOM 6514 N N . GLN C 1 146 ? 53.106 29.154 45.826 1.00 24.74 146 GLN C N 1
ATOM 6515 C CA . GLN C 1 146 ? 53.000 28.613 47.176 1.00 25.31 146 GLN C CA 1
ATOM 6516 C C . GLN C 1 146 ? 51.747 29.169 47.846 1.00 26.05 146 GLN C C 1
ATOM 6517 O O . GLN C 1 146 ? 51.089 30.066 47.316 1.00 25.83 146 GLN C O 1
ATOM 6523 N N . ALA C 1 147 ? 51.419 28.634 49.017 1.00 26.69 147 ALA C N 1
ATOM 6524 C CA . ALA C 1 147 ? 50.150 28.937 49.668 1.00 27.28 147 ALA C CA 1
ATOM 6525 C C . ALA C 1 147 ? 50.019 30.382 50.145 1.00 27.37 147 ALA C C 1
ATOM 6526 O O . ALA C 1 147 ? 48.915 30.935 50.148 1.00 28.37 147 ALA C O 1
ATOM 6528 N N . ASP C 1 148 ? 51.127 30.987 50.565 1.00 26.87 148 ASP C N 1
ATOM 6529 C CA . ASP C 1 148 ? 51.090 32.344 51.099 1.00 26.82 148 ASP C CA 1
ATOM 6530 C C . ASP C 1 148 ? 52.485 32.966 51.103 1.00 26.26 148 ASP C C 1
ATOM 6531 O O . ASP C 1 148 ? 53.441 32.343 50.636 1.00 25.60 148 ASP C O 1
ATOM 6536 N N . GLU C 1 149 ? 52.600 34.186 51.621 1.00 26.04 149 GLU C N 1
ATOM 6537 C CA . GLU C 1 149 ? 53.866 34.917 51.603 1.00 26.38 149 GLU C CA 1
ATOM 6538 C C . GLU C 1 149 ? 54.968 34.179 52.364 1.00 26.39 149 GLU C C 1
ATOM 6539 O O . GLU C 1 149 ? 56.072 34.009 51.848 1.00 26.56 149 GLU C O 1
ATOM 6545 N N . GLN C 1 150 ? 54.681 33.738 53.587 1.00 26.32 150 GLN C N 1
ATOM 6546 C CA . GLN C 1 150 ? 55.699 33.070 54.395 1.00 26.13 150 GLN C CA 1
ATOM 6547 C C . GLN C 1 150 ? 56.180 31.759 53.765 1.00 24.45 150 GLN C C 1
ATOM 6548 O O . GLN C 1 150 ? 57.366 31.447 53.831 1.00 23.88 150 GLN C O 1
ATOM 6554 N N . ALA C 1 151 ? 55.273 31.000 53.160 1.00 23.31 151 ALA C N 1
ATOM 6555 C CA . ALA C 1 151 ? 55.633 29.730 52.533 1.00 22.65 151 ALA C CA 1
ATOM 6556 C C . ALA C 1 151 ? 56.559 29.993 51.348 1.00 22.45 151 ALA C C 1
ATOM 6557 O O . ALA C 1 151 ? 57.446 29.200 51.050 1.00 22.38 151 ALA C O 1
ATOM 6559 N N . THR C 1 152 ? 56.345 31.114 50.673 1.00 21.72 152 THR C N 1
ATOM 6560 C CA . THR C 1 152 ? 57.214 31.519 49.576 1.00 20.89 152 THR C CA 1
ATOM 6561 C C . THR C 1 152 ? 58.604 31.840 50.097 1.00 20.69 152 THR C C 1
ATOM 6562 O O . THR C 1 152 ? 59.602 31.337 49.584 1.00 19.57 152 THR C O 1
ATOM 6566 N N . VAL C 1 153 ? 58.665 32.671 51.129 1.00 20.81 153 VAL C N 1
ATOM 6567 C CA . VAL C 1 153 ? 59.931 33.077 51.707 1.00 21.34 153 VAL C CA 1
ATOM 6568 C C . VAL C 1 153 ? 60.705 31.866 52.220 1.00 21.67 153 VAL C C 1
ATOM 6569 O O . VAL C 1 153 ? 61.910 31.772 52.013 1.00 21.29 153 VAL C O 1
ATOM 6573 N N . ASP C 1 154 ? 60.014 30.937 52.879 1.00 21.84 154 ASP C N 1
ATOM 6574 C CA . ASP C 1 154 ? 60.667 29.752 53.438 1.00 22.55 154 ASP C CA 1
ATOM 6575 C C . ASP C 1 154 ? 61.290 28.916 52.334 1.00 21.98 154 ASP C C 1
ATOM 6576 O O . ASP C 1 154 ? 62.410 28.433 52.460 1.00 21.80 154 ASP C O 1
ATOM 6581 N N . LEU C 1 155 ? 60.565 28.760 51.234 1.00 21.32 155 LEU C N 1
ATOM 6582 C CA . LEU C 1 155 ? 61.039 27.928 50.143 1.00 20.69 155 LEU C CA 1
ATOM 6583 C C . LEU C 1 155 ? 62.199 28.626 49.443 1.00 20.35 155 LEU C C 1
ATOM 6584 O O . LEU C 1 155 ? 63.190 27.991 49.091 1.00 19.92 155 LEU C O 1
ATOM 6589 N N . VAL C 1 156 ? 62.093 29.939 49.277 1.00 19.01 156 VAL C N 1
ATOM 6590 C CA . VAL C 1 156 ? 63.191 30.705 48.696 1.00 18.79 156 VAL C CA 1
ATOM 6591 C C . VAL C 1 156 ? 64.438 30.565 49.575 1.00 18.71 156 VAL C C 1
ATOM 6592 O O . VAL C 1 156 ? 65.540 30.357 49.066 1.00 17.54 156 VAL C O 1
ATOM 6596 N N . ARG C 1 157 ? 64.267 30.649 50.893 1.00 19.45 157 ARG C N 1
ATOM 6597 C CA . ARG C 1 157 ? 65.394 30.511 51.811 1.00 20.42 157 ARG C CA 1
ATOM 6598 C C . ARG C 1 157 ? 66.114 29.185 51.611 1.00 19.81 157 ARG C C 1
ATOM 6599 O O . ARG C 1 157 ? 67.333 29.158 51.600 1.00 19.38 157 ARG C O 1
ATOM 6607 N N . ARG C 1 158 ? 65.366 28.098 51.428 1.00 19.51 158 ARG C N 1
ATOM 6608 C CA . ARG C 1 158 ? 65.969 26.785 51.221 1.00 21.21 158 ARG C CA 1
ATOM 6609 C C . ARG C 1 158 ? 66.906 26.833 50.029 1.00 19.49 158 ARG C C 1
ATOM 6610 O O . ARG C 1 158 ? 68.015 26.309 50.073 1.00 18.97 158 ARG C O 1
ATOM 6618 N N . HIS C 1 159 ? 66.436 27.447 48.945 1.00 18.17 159 HIS C N 1
ATOM 6619 C CA . HIS C 1 159 ? 67.200 27.474 47.702 1.00 17.32 159 HIS C CA 1
ATOM 6620 C C . HIS C 1 159 ? 68.335 28.472 47.746 1.00 15.68 159 HIS C C 1
ATOM 6621 O O . HIS C 1 159 ? 69.405 28.193 47.207 1.00 15.08 159 HIS C O 1
ATOM 6628 N N . VAL C 1 160 ? 68.123 29.609 48.408 1.00 14.99 160 VAL C N 1
ATOM 6629 C CA . VAL C 1 160 ? 69.203 30.562 48.620 1.00 16.04 160 VAL C CA 1
ATOM 6630 C C . VAL C 1 160 ? 70.295 29.872 49.438 1.00 15.86 160 VAL C C 1
ATOM 6631 O O . VAL C 1 160 ? 71.473 30.080 49.184 1.00 16.02 160 VAL C O 1
ATOM 6635 N N . GLU C 1 161 ? 69.902 29.058 50.421 1.00 16.42 161 GLU C N 1
ATOM 6636 C CA . GLU C 1 161 ? 70.892 28.377 51.251 1.00 16.72 161 GLU C CA 1
ATOM 6637 C C . GLU C 1 161 ? 71.636 27.261 50.499 1.00 15.05 161 GLU C C 1
ATOM 6638 O O . GLU C 1 161 ? 72.659 26.776 50.984 1.00 15.58 161 GLU C O 1
ATOM 6644 N N . GLN C 1 162 ? 71.143 26.866 49.320 1.00 13.89 162 GLN C N 1
ATOM 6645 C CA . GLN C 1 162 ? 71.895 26.001 48.399 1.00 14.27 162 GLN C CA 1
ATOM 6646 C C . GLN C 1 162 ? 72.787 26.781 47.432 1.00 14.42 162 GLN C C 1
ATOM 6647 O O . GLN C 1 162 ? 73.555 26.189 46.677 1.00 15.05 162 GLN C O 1
ATOM 6653 N N . GLY C 1 163 ? 72.681 28.100 47.429 1.00 13.73 163 GLY C N 1
ATOM 6654 C CA . GLY C 1 163 ? 73.573 28.908 46.622 1.00 13.70 163 GLY C CA 1
ATOM 6655 C C . GLY C 1 163 ? 73.116 29.103 45.184 1.00 13.19 163 GLY C C 1
ATOM 6656 O O . GLY C 1 163 ? 73.897 29.566 44.357 1.00 13.40 163 GLY C O 1
ATOM 6657 N N . TYR C 1 164 ? 71.867 28.756 44.875 1.00 12.17 164 TYR C N 1
ATOM 6658 C CA . TYR C 1 164 ? 71.340 29.043 43.538 1.00 12.38 164 TYR C CA 1
ATOM 6659 C C . TYR C 1 164 ? 71.467 30.529 43.266 1.00 12.60 164 TYR C C 1
ATOM 6660 O O . TYR C 1 164 ? 71.276 31.349 44.159 1.00 14.25 164 TYR C O 1
ATOM 6669 N N . ARG C 1 165 ? 71.841 30.870 42.038 1.00 11.71 165 ARG C N 1
ATOM 6670 C CA . ARG C 1 165 ? 72.269 32.237 41.730 1.00 11.62 165 ARG C CA 1
ATOM 6671 C C . ARG C 1 165 ? 71.167 33.106 41.132 1.00 11.68 165 ARG C C 1
ATOM 6672 O O . ARG C 1 165 ? 71.393 34.271 40.796 1.00 13.42 165 ARG C O 1
ATOM 6680 N N . ARG C 1 166 ? 69.983 32.527 41.001 1.00 10.91 166 ARG C N 1
ATOM 6681 C CA . ARG C 1 166 ? 68.790 33.262 40.651 1.00 11.61 166 ARG C CA 1
ATOM 6682 C C . ARG C 1 166 ? 67.606 32.443 41.144 1.00 11.55 166 ARG C C 1
ATOM 6683 O O . ARG C 1 166 ? 67.601 31.209 41.043 1.00 13.07 166 ARG C O 1
ATOM 6691 N N . ILE C 1 167 ? 66.620 33.142 41.692 1.00 11.68 167 ILE C N 1
ATOM 6692 C CA . ILE C 1 167 ? 65.361 32.540 42.084 1.00 12.19 167 ILE C CA 1
ATOM 6693 C C . ILE C 1 167 ? 64.272 33.054 41.152 1.00 11.84 167 ILE C C 1
ATOM 6694 O O . ILE C 1 167 ? 64.154 34.263 40.975 1.00 13.11 167 ILE C O 1
ATOM 6699 N N . LYS C 1 168 ? 63.516 32.141 40.550 1.00 12.21 168 LYS C N 1
ATOM 6700 C CA . LYS C 1 168 ? 62.387 32.491 39.687 1.00 14.12 168 LYS C CA 1
ATOM 6701 C C . LYS C 1 168 ? 61.091 32.061 40.375 1.00 15.30 168 LYS C C 1
ATOM 6702 O O . LYS C 1 168 ? 60.956 30.899 40.753 1.00 16.91 168 LYS C O 1
ATOM 6708 N N . LEU C 1 169 ? 60.166 33.008 40.565 1.00 15.48 169 LEU C N 1
ATOM 6709 C CA . LEU C 1 169 ? 58.846 32.748 41.162 1.00 16.15 169 LEU C CA 1
ATOM 6710 C C . LEU C 1 169 ? 57.766 32.752 40.096 1.00 16.77 169 LEU C C 1
ATOM 6711 O O . LEU C 1 169 ? 57.659 33.691 39.306 1.00 16.36 169 LEU C O 1
ATOM 6716 N N . LYS C 1 170 ? 56.944 31.713 40.079 1.00 17.54 170 LYS C N 1
ATOM 6717 C CA . LYS C 1 170 ? 55.734 31.711 39.270 1.00 18.43 170 LYS C CA 1
ATOM 6718 C C . LYS C 1 170 ? 54.765 32.707 39.892 1.00 18.28 170 LYS C C 1
ATOM 6719 O O . LYS C 1 170 ? 54.621 32.776 41.122 1.00 17.71 170 LYS C O 1
ATOM 6725 N N . ILE C 1 171 ? 54.132 33.504 39.040 1.00 18.03 171 ILE C N 1
ATOM 6726 C CA . ILE C 1 171 ? 53.103 34.447 39.467 1.00 18.02 171 ILE C CA 1
ATOM 6727 C C . ILE C 1 171 ? 51.870 34.325 38.556 1.00 19.31 171 ILE C C 1
ATOM 6728 O O . ILE C 1 171 ? 51.924 33.692 37.492 1.00 19.28 171 ILE C O 1
ATOM 6733 N N . LYS C 1 172 ? 50.762 34.910 39.008 1.00 20.46 172 LYS C N 1
ATOM 6734 C CA . LYS C 1 172 ? 49.492 34.919 38.289 1.00 21.92 172 LYS C CA 1
ATOM 6735 C C . LYS C 1 172 ? 48.690 36.072 38.864 1.00 22.62 172 LYS C C 1
ATOM 6736 O O . LYS C 1 172 ? 49.017 36.564 39.933 1.00 21.78 172 LYS C O 1
ATOM 6742 N N . PRO C 1 173 ? 47.657 36.526 38.164 1.00 23.60 173 PRO C N 1
ATOM 6743 C CA . PRO C 1 173 ? 46.684 37.438 38.780 1.00 24.62 173 PRO C CA 1
ATOM 6744 C C . PRO C 1 173 ? 45.890 36.659 39.845 1.00 25.50 173 PRO C C 1
ATOM 6745 O O . PRO C 1 173 ? 45.548 35.545 39.496 1.00 26.26 173 PRO C O 1
ATOM 6749 N N . GLY C 1 174 ? 45.634 37.114 41.078 1.00 26.72 174 GLY C N 1
ATOM 6750 C CA . GLY C 1 174 ? 46.300 38.206 41.765 1.00 25.96 174 GLY C CA 1
ATOM 6751 C C . GLY C 1 174 ? 47.172 37.624 42.871 1.00 25.19 174 GLY C C 1
ATOM 6752 O O . GLY C 1 174 ? 46.885 37.693 44.078 1.00 25.72 174 GLY C O 1
ATOM 6753 N N . TRP C 1 175 ? 48.241 36.984 42.424 1.00 23.88 175 TRP C N 1
ATOM 6754 C CA . TRP C 1 175 ? 49.300 36.517 43.296 1.00 22.54 175 TRP C CA 1
ATOM 6755 C C . TRP C 1 175 ? 50.599 36.848 42.580 1.00 21.50 175 TRP C C 1
ATOM 6756 O O . TRP C 1 175 ? 51.129 36.015 41.850 1.00 20.73 175 TRP C O 1
ATOM 6767 N N . ASP C 1 176 ? 51.083 38.071 42.764 1.00 20.72 176 ASP C N 1
ATOM 6768 C CA . ASP C 1 176 ? 52.293 38.515 42.083 1.00 20.67 176 ASP C CA 1
ATOM 6769 C C . ASP C 1 176 ? 53.123 39.472 42.941 1.00 20.50 176 ASP C C 1
ATOM 6770 O O . ASP C 1 176 ? 54.236 39.149 43.365 1.00 19.84 176 ASP C O 1
ATOM 6775 N N . VAL C 1 177 ? 52.568 40.642 43.224 1.00 20.63 177 VAL C N 1
ATOM 6776 C CA . VAL C 1 177 ? 53.257 41.623 44.046 1.00 21.27 177 VAL C CA 1
ATOM 6777 C C . VAL C 1 177 ? 53.530 41.044 45.437 1.00 21.33 177 VAL C C 1
ATOM 6778 O O . VAL C 1 177 ? 54.575 41.301 46.033 1.00 20.67 177 VAL C O 1
ATOM 6782 N N . GLN C 1 178 ? 52.586 40.256 45.942 1.00 21.62 178 GLN C N 1
ATOM 6783 C CA . GLN C 1 178 ? 52.657 39.750 47.313 1.00 21.63 178 GLN C CA 1
ATOM 6784 C C . GLN C 1 178 ? 53.854 38.818 47.536 1.00 20.71 178 GLN C C 1
ATOM 6785 O O . GLN C 1 178 ? 54.661 39.067 48.424 1.00 20.56 178 GLN C O 1
ATOM 6791 N N . PRO C 1 179 ? 53.988 37.756 46.749 1.00 19.60 179 PRO C N 1
ATOM 6792 C CA . PRO C 1 179 ? 55.148 36.874 46.912 1.00 19.13 179 PRO C CA 1
ATOM 6793 C C . PRO C 1 179 ? 56.475 37.560 46.586 1.00 18.48 179 PRO C C 1
ATOM 6794 O O . PRO C 1 179 ? 57.482 37.264 47.221 1.00 18.29 179 PRO C O 1
ATOM 6798 N N . VAL C 1 180 ? 56.480 38.447 45.595 1.00 18.41 180 VAL C N 1
ATOM 6799 C CA . VAL C 1 180 ? 57.693 39.162 45.221 1.00 18.92 180 VAL C CA 1
ATOM 6800 C C . VAL C 1 180 ? 58.114 40.110 46.338 1.00 19.43 180 VAL C C 1
ATOM 6801 O O . VAL C 1 180 ? 59.276 40.136 46.724 1.00 18.47 180 VAL C O 1
ATOM 6805 N N . ARG C 1 181 ? 57.164 40.889 46.854 1.00 20.21 181 ARG C N 1
ATOM 6806 C CA . ARG C 1 181 ? 57.438 41.809 47.956 1.00 21.28 181 ARG C CA 1
ATOM 6807 C C . ARG C 1 181 ? 57.992 41.073 49.178 1.00 20.16 181 ARG C C 1
ATOM 6808 O O . ARG C 1 181 ? 59.004 41.482 49.744 1.00 19.53 181 ARG C O 1
ATOM 6816 N N . ALA C 1 182 ? 57.338 39.986 49.571 1.00 18.99 182 ALA C N 1
ATOM 6817 C CA . ALA C 1 182 ? 57.762 39.224 50.741 1.00 19.84 182 ALA C CA 1
ATOM 6818 C C . ALA C 1 182 ? 59.162 38.654 50.537 1.00 19.67 182 ALA C C 1
ATOM 6819 O O . ALA C 1 182 ? 60.011 38.705 51.432 1.00 20.09 182 ALA C O 1
ATOM 6821 N N . THR C 1 183 ? 59.414 38.122 49.345 1.00 19.05 183 THR C N 1
ATOM 6822 C CA . THR C 1 183 ? 60.715 37.547 49.036 1.00 18.48 183 THR C CA 1
ATOM 6823 C C . THR C 1 183 ? 61.794 38.633 49.037 1.00 18.59 183 THR C C 1
ATOM 6824 O O . THR C 1 183 ? 62.868 38.460 49.615 1.00 18.92 183 THR C O 1
ATOM 6828 N N . ARG C 1 184 ? 61.510 39.764 48.398 1.00 19.29 184 ARG C N 1
ATOM 6829 C CA . ARG C 1 184 ? 62.505 40.824 48.298 1.00 20.50 184 ARG C CA 1
ATOM 6830 C C . ARG C 1 184 ? 62.841 41.427 49.670 1.00 22.11 184 ARG C C 1
ATOM 6831 O O . ARG C 1 184 ? 63.984 41.801 49.933 1.00 21.70 184 ARG C O 1
ATOM 6839 N N . GLU C 1 185 ? 61.849 41.512 50.547 1.00 23.88 185 GLU C N 1
ATOM 6840 C CA . GLU C 1 185 ? 62.079 42.057 51.883 1.00 25.48 185 GLU C CA 1
ATOM 6841 C C . GLU C 1 185 ? 63.014 41.143 52.674 1.00 25.21 185 GLU C C 1
ATOM 6842 O O . GLU C 1 185 ? 63.925 41.620 53.350 1.00 25.78 185 GLU C O 1
ATOM 6848 N N . ALA C 1 186 ? 62.803 39.834 52.557 1.00 24.72 186 ALA C N 1
ATOM 6849 C CA . ALA C 1 186 ? 63.642 38.842 53.229 1.00 24.13 186 ALA C CA 1
ATOM 6850 C C . ALA C 1 186 ? 65.036 38.739 52.601 1.00 23.68 186 ALA C C 1
ATOM 6851 O O . ALA C 1 186 ? 66.011 38.413 53.291 1.00 24.24 186 ALA C O 1
ATOM 6853 N N . PHE C 1 187 ? 65.123 39.013 51.297 1.00 22.72 187 PHE C N 1
ATOM 6854 C CA . PHE C 1 187 ? 66.360 38.846 50.535 1.00 22.08 187 PHE C CA 1
ATOM 6855 C C . PHE C 1 187 ? 66.584 40.049 49.626 1.00 22.39 187 PHE C C 1
ATOM 6856 O O . PHE C 1 187 ? 66.324 39.983 48.423 1.00 22.01 187 PHE C O 1
ATOM 6864 N N . PRO C 1 188 ? 67.057 41.149 50.201 1.00 22.77 188 PRO C N 1
ATOM 6865 C CA . PRO C 1 188 ? 67.219 42.408 49.458 1.00 23.07 188 PRO C CA 1
ATOM 6866 C C . PRO C 1 188 ? 68.231 42.351 48.307 1.00 23.09 188 PRO C C 1
ATOM 6867 O O . PRO C 1 188 ? 68.143 43.188 47.412 1.00 22.96 188 PRO C O 1
ATOM 6871 N N . ASP C 1 189 ? 69.158 41.398 48.323 1.00 22.97 189 ASP C N 1
ATOM 6872 C CA . ASP C 1 189 ? 70.280 41.418 47.388 1.00 23.52 189 ASP C CA 1
ATOM 6873 C C . ASP C 1 189 ? 70.309 40.262 46.386 1.00 22.10 189 ASP C C 1
ATOM 6874 O O . ASP C 1 189 ? 71.179 40.230 45.511 1.00 22.49 189 ASP C O 1
ATOM 6879 N N . ILE C 1 190 ? 69.391 39.313 46.507 1.00 20.26 190 ILE C N 1
ATOM 6880 C CA . ILE C 1 190 ? 69.395 38.169 45.585 1.00 18.68 190 ILE C CA 1
ATOM 6881 C C . ILE C 1 190 ? 68.910 38.553 44.196 1.00 17.72 190 ILE C C 1
ATOM 6882 O O . ILE C 1 190 ? 68.179 39.528 44.021 1.00 16.97 190 ILE C O 1
ATOM 6887 N N . ARG C 1 191 ? 69.332 37.782 43.205 1.00 16.78 191 ARG C N 1
ATOM 6888 C CA . ARG C 1 191 ? 68.764 37.892 41.874 1.00 16.50 191 ARG C CA 1
ATOM 6889 C C . ARG C 1 191 ? 67.401 37.210 41.860 1.00 15.20 191 ARG C C 1
ATOM 6890 O O . ARG C 1 191 ? 67.288 35.998 42.121 1.00 15.01 191 ARG C O 1
ATOM 6898 N N . LEU C 1 192 ? 66.366 37.992 41.565 1.00 14.24 192 LEU C N 1
ATOM 6899 C CA . LEU C 1 192 ? 64.997 37.535 41.641 1.00 13.66 192 LEU C CA 1
ATOM 6900 C C . LEU C 1 192 ? 64.258 37.813 40.319 1.00 13.29 192 LEU C C 1
ATOM 6901 O O . LEU C 1 192 ? 64.383 38.897 39.770 1.00 13.69 192 LEU C O 1
ATOM 6906 N N . THR C 1 193 ? 63.506 36.830 39.832 1.00 12.91 193 THR C N 1
ATOM 6907 C CA . THR C 1 193 ? 62.725 36.966 38.588 1.00 12.40 193 THR C CA 1
ATOM 6908 C C . THR C 1 193 ? 61.377 36.327 38.769 1.00 12.44 193 THR C C 1
ATOM 6909 O O . THR C 1 193 ? 61.148 35.625 39.754 1.00 13.64 193 THR C O 1
ATOM 6913 N N . VAL C 1 194 ? 60.486 36.559 37.816 1.00 11.99 194 VAL C N 1
ATOM 6914 C CA . VAL C 1 194 ? 59.196 35.914 37.811 1.00 12.86 194 VAL C CA 1
ATOM 6915 C C . VAL C 1 194 ? 58.873 35.333 36.447 1.00 11.96 194 VAL C C 1
ATOM 6916 O O . VAL C 1 194 ? 59.337 35.803 35.395 1.00 11.63 194 VAL C O 1
ATOM 6920 N N . ASP C 1 195 ? 58.083 34.279 36.487 1.00 13.67 195 ASP C N 1
ATOM 6921 C CA . ASP C 1 195 ? 57.557 33.654 35.317 1.00 14.45 195 ASP C CA 1
ATOM 6922 C C . ASP C 1 195 ? 56.084 33.984 35.352 1.00 14.83 195 ASP C C 1
ATOM 6923 O O . ASP C 1 195 ? 55.331 33.468 36.199 1.00 14.96 195 ASP C O 1
ATOM 6928 N N . ALA C 1 196 ? 55.686 34.882 34.460 1.00 14.88 196 ALA C N 1
ATOM 6929 C CA . ALA C 1 196 ? 54.320 35.378 34.445 1.00 14.72 196 ALA C CA 1
ATOM 6930 C C . ALA C 1 196 ? 53.418 34.496 33.590 1.00 15.20 196 ALA C C 1
ATOM 6931 O O . ALA C 1 196 ? 52.233 34.747 33.476 1.00 16.29 196 ALA C O 1
ATOM 6933 N N . ASN C 1 197 ? 54.002 33.484 32.970 1.00 15.73 197 ASN C N 1
ATOM 6934 C CA . ASN C 1 197 ? 53.269 32.330 32.473 1.00 16.69 197 ASN C CA 1
ATOM 6935 C C . ASN C 1 197 ? 52.149 32.629 31.474 1.00 16.46 197 ASN C C 1
ATOM 6936 O O . ASN C 1 197 ? 51.150 31.915 31.401 1.00 17.45 197 ASN C O 1
ATOM 6941 N N . SER C 1 198 ? 52.329 33.681 30.682 1.00 16.02 198 SER C N 1
ATOM 6942 C CA . SER C 1 198 ? 51.324 34.113 29.717 1.00 16.62 198 SER C CA 1
ATOM 6943 C C . SER C 1 198 ? 49.958 34.298 30.360 1.00 16.81 198 SER C C 1
ATOM 6944 O O . SER C 1 198 ? 48.924 34.059 29.730 1.00 18.11 198 SER C O 1
ATOM 6947 N N . ALA C 1 199 ? 49.942 34.779 31.602 1.00 17.28 199 ALA C N 1
ATOM 6948 C CA . ALA C 1 199 ? 48.707 34.851 32.384 1.00 18.44 199 ALA C CA 1
ATOM 6949 C C . ALA C 1 199 ? 48.106 36.254 32.433 1.00 19.48 199 ALA C C 1
ATOM 6950 O O . ALA C 1 199 ? 47.110 36.484 33.123 1.00 20.88 199 ALA C O 1
ATOM 6952 N N . TYR C 1 200 ? 48.703 37.179 31.689 1.00 19.83 200 TYR C N 1
ATOM 6953 C CA . TYR C 1 200 ? 48.294 38.576 31.690 1.00 20.32 200 TYR C CA 1
ATOM 6954 C C . TYR C 1 200 ? 47.913 39.055 30.262 1.00 20.57 200 TYR C C 1
ATOM 6955 O O . TYR C 1 200 ? 48.172 38.380 29.276 1.00 19.15 200 TYR C O 1
ATOM 6964 N N . THR C 1 201 ? 47.253 40.203 30.154 1.00 21.76 201 THR C N 1
ATOM 6965 C CA . THR C 1 201 ? 47.121 40.882 28.861 1.00 22.38 201 THR C CA 1
ATOM 6966 C C . THR C 1 201 ? 47.517 42.323 29.115 1.00 21.99 201 THR C C 1
ATOM 6967 O O . THR C 1 201 ? 47.861 42.678 30.238 1.00 20.04 201 THR C O 1
ATOM 6971 N N . LEU C 1 202 ? 47.457 43.157 28.076 1.00 21.54 202 LEU C N 1
ATOM 6972 C CA . LEU C 1 202 ? 47.834 44.559 28.208 1.00 21.54 202 LEU C CA 1
ATOM 6973 C C . LEU C 1 202 ? 46.995 45.261 29.265 1.00 22.60 202 LEU C C 1
ATOM 6974 O O . LEU C 1 202 ? 47.392 46.276 29.824 1.00 22.34 202 LEU C O 1
ATOM 6979 N N . ALA C 1 203 ? 45.819 44.711 29.529 1.00 24.18 203 ALA C N 1
ATOM 6980 C CA . ALA C 1 203 ? 44.965 45.243 30.573 1.00 25.47 203 ALA C CA 1
ATOM 6981 C C . ALA C 1 203 ? 45.634 45.223 31.957 1.00 25.82 203 ALA C C 1
ATOM 6982 O O . ALA C 1 203 ? 45.202 45.920 32.864 1.00 27.00 203 ALA C O 1
ATOM 6984 N N . ASP C 1 204 ? 46.701 44.442 32.118 1.00 25.46 204 ASP C N 1
ATOM 6985 C CA . ASP C 1 204 ? 47.323 44.256 33.435 1.00 25.08 204 ASP C CA 1
ATOM 6986 C C . ASP C 1 204 ? 48.619 45.057 33.682 1.00 24.16 204 ASP C C 1
ATOM 6987 O O . ASP C 1 204 ? 49.334 44.804 34.647 1.00 22.99 204 ASP C O 1
ATOM 6992 N N . ALA C 1 205 ? 48.916 46.028 32.825 1.00 23.25 205 ALA C N 1
ATOM 6993 C CA . ALA C 1 205 ? 50.167 46.782 32.923 1.00 22.97 205 ALA C CA 1
ATOM 6994 C C . ALA C 1 205 ? 50.423 47.460 34.275 1.00 22.72 205 ALA C C 1
ATOM 6995 O O . ALA C 1 205 ? 51.539 47.430 34.779 1.00 22.26 205 ALA C O 1
ATOM 6997 N N . GLY C 1 206 ? 49.400 48.080 34.862 1.00 22.30 206 GLY C N 1
ATOM 6998 C CA . GLY C 1 206 ? 49.580 48.814 36.104 1.00 22.17 206 GLY C CA 1
ATOM 6999 C C . GLY C 1 206 ? 49.977 47.930 37.277 1.00 21.83 206 GLY C C 1
ATOM 7000 O O . GLY C 1 206 ? 50.770 48.320 38.129 1.00 21.73 206 GLY C O 1
ATOM 7001 N N . ARG C 1 207 ? 49.399 46.741 37.313 1.00 21.34 207 ARG C N 1
ATOM 7002 C CA . ARG C 1 207 ? 49.724 45.764 38.341 1.00 22.06 207 ARG C CA 1
ATOM 7003 C C . ARG C 1 207 ? 51.164 45.279 38.183 1.00 21.60 207 ARG C C 1
ATOM 7004 O O . ARG C 1 207 ? 51.895 45.164 39.159 1.00 21.72 207 ARG C O 1
ATOM 7012 N N . LEU C 1 208 ? 51.570 45.002 36.947 1.00 20.71 208 LEU C N 1
ATOM 7013 C CA . LEU C 1 208 ? 52.929 44.527 36.688 1.00 19.95 208 LEU C CA 1
ATOM 7014 C C . LEU C 1 208 ? 53.943 45.622 37.004 1.00 19.59 208 LEU C C 1
ATOM 7015 O O . LEU C 1 208 ? 55.046 45.336 37.448 1.00 19.35 208 LEU C O 1
ATOM 7020 N N . ARG C 1 209 ? 53.545 46.883 36.830 1.00 19.49 209 ARG C N 1
ATOM 7021 C CA . ARG C 1 209 ? 54.419 48.009 37.130 1.00 20.74 209 ARG C CA 1
ATOM 7022 C C . ARG C 1 209 ? 54.773 48.075 38.618 1.00 20.37 209 ARG C C 1
ATOM 7023 O O . ARG C 1 209 ? 55.819 48.593 38.991 1.00 19.87 209 ARG C O 1
ATOM 7031 N N . GLN C 1 210 ? 53.871 47.592 39.461 1.00 21.35 210 GLN C N 1
ATOM 7032 C CA . GLN C 1 210 ? 54.093 47.575 40.904 1.00 21.81 210 GLN C CA 1
ATOM 7033 C C . GLN C 1 210 ? 55.252 46.656 41.281 1.00 21.02 210 GLN C C 1
ATOM 7034 O O . GLN C 1 210 ? 55.772 46.737 42.387 1.00 21.66 210 GLN C O 1
ATOM 7040 N N . LEU C 1 211 ? 55.660 45.792 40.353 1.00 19.79 211 LEU C N 1
ATOM 7041 C CA . LEU C 1 211 ? 56.817 44.929 40.566 1.00 18.55 211 LEU C CA 1
ATOM 7042 C C . LEU C 1 211 ? 58.128 45.683 40.391 1.00 17.61 211 LEU C C 1
ATOM 7043 O O . LEU C 1 211 ? 59.166 45.233 40.859 1.00 17.74 211 LEU C O 1
ATOM 7048 N N . ASP C 1 212 ? 58.087 46.816 39.696 1.00 17.05 212 ASP C N 1
ATOM 7049 C CA . ASP C 1 212 ? 59.291 47.577 39.386 1.00 17.60 212 ASP C CA 1
ATOM 7050 C C . ASP C 1 212 ? 60.116 47.938 40.626 1.00 18.77 212 ASP C C 1
ATOM 7051 O O . ASP C 1 212 ? 61.342 47.949 40.573 1.00 18.70 212 ASP C O 1
ATOM 7056 N N . GLU C 1 213 ? 59.468 48.245 41.744 1.00 20.06 213 GLU C N 1
ATOM 7057 C CA . GLU C 1 213 ? 60.227 48.693 42.911 1.00 21.47 213 GLU C CA 1
ATOM 7058 C C . GLU C 1 213 ? 61.045 47.572 43.557 1.00 20.80 213 GLU C C 1
ATOM 7059 O O . GLU C 1 213 ? 61.915 47.838 44.383 1.00 20.84 213 GLU C O 1
ATOM 7065 N N . TYR C 1 214 ? 60.788 46.328 43.152 1.00 19.65 214 TYR C N 1
ATOM 7066 C CA . TYR C 1 214 ? 61.471 45.175 43.737 1.00 19.02 214 TYR C CA 1
ATOM 7067 C C . TYR C 1 214 ? 62.670 44.696 42.919 1.00 18.15 214 TYR C C 1
ATOM 7068 O O . TYR C 1 214 ? 63.292 43.695 43.268 1.00 17.35 214 TYR C O 1
ATOM 7077 N N . ASP C 1 215 ? 63.014 45.430 41.866 1.00 17.93 215 ASP C N 1
ATOM 7078 C CA . ASP C 1 215 ? 64.254 45.202 41.125 1.00 18.31 215 ASP C CA 1
ATOM 7079 C C . ASP C 1 215 ? 64.427 43.750 40.684 1.00 17.10 215 ASP C C 1
ATOM 7080 O O . ASP C 1 215 ? 65.464 43.131 40.925 1.00 17.18 215 ASP C O 1
ATOM 7085 N N . LEU C 1 216 ? 63.394 43.220 40.038 1.00 15.27 216 LEU C N 1
ATOM 7086 C CA . LEU C 1 216 ? 63.469 41.928 39.356 1.00 14.05 216 LEU C CA 1
ATOM 7087 C C . LEU C 1 216 ? 64.381 42.043 38.150 1.00 13.62 216 LEU C C 1
ATOM 7088 O O . LEU C 1 216 ? 64.406 43.060 37.472 1.00 14.07 216 LEU C O 1
ATOM 7093 N N . THR C 1 217 ? 65.130 40.991 37.865 1.00 12.38 217 THR C N 1
ATOM 7094 C CA . THR C 1 217 ? 65.971 41.007 36.683 1.00 12.03 217 THR C CA 1
ATOM 7095 C C . THR C 1 217 ? 65.111 41.014 35.418 1.00 11.08 217 THR C C 1
ATOM 7096 O O . THR C 1 217 ? 65.475 41.656 34.437 1.00 11.67 217 THR C O 1
ATOM 7100 N N . TYR C 1 218 ? 63.994 40.288 35.446 1.00 9.67 218 TYR C N 1
ATOM 7101 C CA . TYR C 1 218 ? 63.041 40.284 34.334 1.00 9.57 218 TYR C CA 1
ATOM 7102 C C . TYR C 1 218 ? 61.721 39.638 34.750 1.00 9.93 218 TYR C C 1
ATOM 7103 O O . TYR C 1 218 ? 61.634 38.932 35.765 1.00 10.50 218 TYR C O 1
ATOM 7112 N N . ILE C 1 219 ? 60.698 39.920 33.943 1.00 9.43 219 ILE C N 1
ATOM 7113 C CA . ILE C 1 219 ? 59.405 39.249 33.969 1.00 9.49 219 ILE C CA 1
ATOM 7114 C C . ILE C 1 219 ? 59.331 38.440 32.679 1.00 9.28 219 ILE C C 1
ATOM 7115 O O . ILE C 1 219 ? 59.425 39.001 31.590 1.00 9.41 219 ILE C O 1
ATOM 7120 N N . GLU C 1 220 ? 59.179 37.131 32.802 1.00 9.32 220 GLU C N 1
ATOM 7121 C CA . GLU C 1 220 ? 59.184 36.231 31.654 1.00 9.28 220 GLU C CA 1
ATOM 7122 C C . GLU C 1 220 ? 57.797 36.030 31.053 1.00 9.71 220 GLU C C 1
ATOM 7123 O O . GLU C 1 220 ? 56.836 35.688 31.750 1.00 11.08 220 GLU C O 1
ATOM 7129 N N . GLN C 1 221 ? 57.729 36.274 29.747 1.00 10.36 221 GLN C N 1
ATOM 7130 C CA . GLN C 1 221 ? 56.572 36.019 28.886 1.00 10.78 221 GLN C CA 1
ATOM 7131 C C . GLN C 1 221 ? 55.227 36.262 29.539 1.00 10.07 221 GLN C C 1
ATOM 7132 O O . GLN C 1 221 ? 54.416 35.343 29.659 1.00 11.15 221 GLN C O 1
ATOM 7138 N N . PRO C 1 222 ? 54.952 37.494 29.945 1.00 10.02 222 PRO C N 1
ATOM 7139 C CA . PRO C 1 222 ? 53.676 37.787 30.597 1.00 10.96 222 PRO C CA 1
ATOM 7140 C C . PRO C 1 222 ? 52.471 37.707 29.664 1.00 11.70 222 PRO C C 1
ATOM 7141 O O . PRO C 1 222 ? 51.383 37.392 30.135 1.00 12.67 222 PRO C O 1
ATOM 7145 N N . LEU C 1 223 ? 52.646 38.031 28.388 1.00 11.49 223 LEU C N 1
ATOM 7146 C CA . LEU C 1 223 ? 51.517 38.069 27.455 1.00 11.74 223 LEU C CA 1
ATOM 7147 C C . LEU C 1 223 ? 51.508 36.804 26.592 1.00 12.37 223 LEU C C 1
ATOM 7148 O O . LEU C 1 223 ? 52.099 35.800 26.972 1.00 14.46 223 LEU C O 1
ATOM 7153 N N . ALA C 1 224 ? 50.817 36.822 25.457 1.00 12.47 224 ALA C N 1
ATOM 7154 C CA . ALA C 1 224 ? 50.557 35.589 24.717 1.00 12.13 224 ALA C CA 1
ATOM 7155 C C . ALA C 1 224 ? 51.849 34.900 24.332 1.00 12.25 224 ALA C C 1
ATOM 7156 O O . ALA C 1 224 ? 52.859 35.556 24.034 1.00 12.62 224 ALA C O 1
ATOM 7158 N N . TRP C 1 225 ? 51.805 33.570 24.325 1.00 12.63 225 TRP C N 1
ATOM 7159 C CA . TRP C 1 225 ? 52.996 32.749 24.136 1.00 13.48 225 TRP C CA 1
ATOM 7160 C C . TRP C 1 225 ? 53.657 33.018 22.796 1.00 13.90 225 TRP C C 1
ATOM 7161 O O . TRP C 1 225 ? 54.874 32.885 22.667 1.00 15.72 225 TRP C O 1
ATOM 7172 N N . ASP C 1 226 ? 52.864 33.427 21.810 1.00 14.37 226 ASP C N 1
ATOM 7173 C CA . ASP C 1 226 ? 53.355 33.636 20.455 1.00 15.33 226 ASP C CA 1
ATOM 7174 C C . ASP C 1 226 ? 53.473 35.110 20.052 1.00 14.90 226 ASP C C 1
ATOM 7175 O O . ASP C 1 226 ? 53.691 35.417 18.883 1.00 17.53 226 ASP C O 1
ATOM 7180 N N . ASP C 1 227 ? 53.371 36.011 21.016 1.00 12.07 227 ASP C N 1
ATOM 7181 C CA . ASP C 1 227 ? 53.375 37.434 20.717 1.00 10.66 227 ASP C CA 1
ATOM 7182 C C . ASP C 1 227 ? 54.728 38.115 20.893 1.00 10.05 227 ASP C C 1
ATOM 7183 O O . ASP C 1 227 ? 55.488 37.787 21.807 1.00 10.59 227 ASP C O 1
ATOM 7188 N N . LEU C 1 228 ? 54.986 39.082 20.018 1.00 9.35 228 LEU C N 1
ATOM 7189 C CA . LEU C 1 228 ? 56.028 40.102 20.199 1.00 9.75 228 LEU C CA 1
ATOM 7190 C C . LEU C 1 228 ? 55.467 41.525 20.295 1.00 9.20 228 LEU C C 1
ATOM 7191 O O . LEU C 1 228 ? 55.972 42.323 21.075 1.00 9.42 228 LEU C O 1
ATOM 7196 N N . VAL C 1 229 ? 54.460 41.858 19.482 1.00 9.17 229 VAL C N 1
ATOM 7197 C CA . VAL C 1 229 ? 53.980 43.225 19.365 1.00 9.13 229 VAL C CA 1
ATOM 7198 C C . VAL C 1 229 ? 53.409 43.766 20.687 1.00 8.79 229 VAL C C 1
ATOM 7199 O O . VAL C 1 229 ? 53.743 44.881 21.109 1.00 9.06 229 VAL C O 1
ATOM 7203 N N . ASP C 1 230 ? 52.571 42.981 21.349 1.00 8.68 230 ASP C N 1
ATOM 7204 C CA . ASP C 1 230 ? 51.989 43.432 22.615 1.00 9.06 230 ASP C CA 1
ATOM 7205 C C . ASP C 1 230 ? 53.059 43.527 23.703 1.00 8.90 230 ASP C C 1
ATOM 7206 O O . ASP C 1 230 ? 53.015 44.429 24.535 1.00 9.18 230 ASP C O 1
ATOM 7211 N N . HIS C 1 231 ? 54.013 42.594 23.701 1.00 8.42 231 HIS C N 1
ATOM 7212 C CA . HIS C 1 231 ? 55.102 42.664 24.675 1.00 8.34 231 HIS C CA 1
ATOM 7213 C C . HIS C 1 231 ? 55.858 43.982 24.491 1.00 8.54 231 HIS C C 1
ATOM 7214 O O . HIS C 1 231 ? 56.236 44.609 25.469 1.00 9.23 231 HIS C O 1
ATOM 7221 N N . ALA C 1 232 ? 56.074 44.411 23.249 1.00 8.74 232 ALA C N 1
ATOM 7222 C CA . ALA C 1 232 ? 56.760 45.673 23.011 1.00 9.50 232 ALA C CA 1
ATOM 7223 C C . ALA C 1 232 ? 55.979 46.847 23.601 1.00 10.07 232 ALA C C 1
ATOM 7224 O O . ALA C 1 232 ? 56.562 47.771 24.154 1.00 10.87 232 ALA C O 1
ATOM 7226 N N . GLU C 1 233 ? 54.657 46.817 23.492 1.00 10.18 233 GLU C N 1
ATOM 7227 C CA . GLU C 1 233 ? 53.845 47.859 24.113 1.00 11.56 233 GLU C CA 1
ATOM 7228 C C . GLU C 1 233 ? 53.966 47.812 25.638 1.00 10.94 233 GLU C C 1
ATOM 7229 O O . GLU C 1 233 ? 54.154 48.832 26.294 1.00 11.99 233 GLU C O 1
ATOM 7235 N N . LEU C 1 234 ? 53.856 46.615 26.205 1.00 9.71 234 LEU C N 1
ATOM 7236 C CA . LEU C 1 234 ? 53.962 46.462 27.656 1.00 9.90 234 LEU C CA 1
ATOM 7237 C C . LEU C 1 234 ? 55.319 46.964 28.176 1.00 9.92 234 LEU C C 1
ATOM 7238 O O . LEU C 1 234 ? 55.400 47.618 29.229 1.00 10.64 234 LEU C O 1
ATOM 7243 N N . ALA C 1 235 ? 56.386 46.688 27.428 1.00 9.77 235 ALA C N 1
ATOM 7244 C CA . ALA C 1 235 ? 57.723 47.096 27.844 1.00 10.81 235 ALA C CA 1
ATOM 7245 C C . ALA C 1 235 ? 57.831 48.625 27.960 1.00 11.95 235 ALA C C 1
ATOM 7246 O O . ALA C 1 235 ? 58.628 49.125 28.742 1.00 12.62 235 ALA C O 1
ATOM 7248 N N . ARG C 1 236 ? 57.053 49.370 27.176 1.00 13.08 236 ARG C N 1
ATOM 7249 C CA . ARG C 1 236 ? 57.052 50.832 27.263 1.00 14.87 236 ARG C CA 1
ATOM 7250 C C . ARG C 1 236 ? 56.384 51.324 28.538 1.00 15.88 236 ARG C C 1
ATOM 7251 O O . ARG C 1 236 ? 56.612 52.461 28.966 1.00 17.82 236 ARG C O 1
ATOM 7259 N N . ARG C 1 237 ? 55.542 50.489 29.129 1.00 15.38 237 ARG C N 1
ATOM 7260 C CA . ARG C 1 237 ? 54.704 50.900 30.246 1.00 16.94 237 ARG C CA 1
ATOM 7261 C C . ARG C 1 237 ? 55.253 50.525 31.616 1.00 16.76 237 ARG C C 1
ATOM 7262 O O . ARG C 1 237 ? 54.795 51.067 32.614 1.00 17.85 237 ARG C O 1
ATOM 7270 N N . ILE C 1 238 ? 56.193 49.582 31.669 1.00 15.49 238 ILE C N 1
ATOM 7271 C CA . ILE C 1 238 ? 56.807 49.175 32.928 1.00 15.41 238 ILE C CA 1
ATOM 7272 C C . ILE C 1 238 ? 58.325 49.214 32.787 1.00 14.50 238 ILE C C 1
ATOM 7273 O O . ILE C 1 238 ? 58.862 49.106 31.685 1.00 15.41 238 ILE C O 1
ATOM 7278 N N . ARG C 1 239 ? 59.023 49.377 33.906 1.00 14.53 239 ARG C N 1
ATOM 7279 C CA . ARG C 1 239 ? 60.479 49.501 33.877 1.00 15.81 239 ARG C CA 1
ATOM 7280 C C . ARG C 1 239 ? 61.198 48.155 34.013 1.00 14.33 239 ARG C C 1
ATOM 7281 O O . ARG C 1 239 ? 62.324 48.033 33.580 1.00 14.34 239 ARG C O 1
ATOM 7289 N N . THR C 1 240 ? 60.542 47.149 34.583 1.00 12.86 240 THR C N 1
ATOM 7290 C CA . THR C 1 240 ? 61.173 45.835 34.718 1.00 11.59 240 THR C CA 1
ATOM 7291 C C . THR C 1 240 ? 61.377 45.251 33.317 1.00 10.90 240 THR C C 1
ATOM 7292 O O . THR C 1 240 ? 60.435 45.238 32.528 1.00 10.71 240 THR C O 1
ATOM 7296 N N . PRO C 1 241 ? 62.570 44.759 32.990 1.00 10.70 241 PRO C N 1
ATOM 7297 C CA . PRO C 1 241 ? 62.767 44.136 31.678 1.00 9.78 241 PRO C CA 1
ATOM 7298 C C . PRO C 1 241 ? 61.849 42.954 31.455 1.00 8.85 241 PRO C C 1
ATOM 7299 O O . PRO C 1 241 ? 61.549 42.200 32.374 1.00 9.71 241 PRO C O 1
ATOM 7303 N N . LEU C 1 242 ? 61.443 42.787 30.207 1.00 8.45 242 LEU C N 1
ATOM 7304 C CA . LEU C 1 242 ? 60.728 41.597 29.764 1.00 8.31 242 LEU C CA 1
ATOM 7305 C C . LEU C 1 242 ? 61.691 40.574 29.181 1.00 7.88 242 LEU C C 1
ATOM 7306 O O . LEU C 1 242 ? 62.646 40.913 28.470 1.00 8.78 242 LEU C O 1
ATOM 7311 N N . CYS C 1 243 ? 61.416 39.313 29.484 1.00 8.02 243 CYS C N 1
ATOM 7312 C CA . CYS C 1 243 ? 62.160 38.200 28.950 1.00 7.96 243 CYS C CA 1
ATOM 7313 C C . CYS C 1 243 ? 61.231 37.374 28.089 1.00 7.97 243 CYS C C 1
ATOM 7314 O O . CYS C 1 243 ? 60.139 37.038 28.520 1.00 9.10 243 CYS C O 1
ATOM 7317 N N . LEU C 1 244 ? 61.677 37.049 26.886 1.00 7.67 244 LEU C N 1
ATOM 7318 C CA . LEU C 1 244 ? 60.878 36.243 25.980 1.00 8.29 244 LEU C CA 1
ATOM 7319 C C . LEU C 1 244 ? 61.324 34.788 25.977 1.00 8.58 244 LEU C C 1
ATOM 7320 O O . LEU C 1 244 ? 62.519 34.485 26.058 1.00 8.98 244 LEU C O 1
ATOM 7325 N N . ASP C 1 245 ? 60.336 33.899 25.885 1.00 9.07 245 ASP C N 1
ATOM 7326 C CA . ASP C 1 245 ? 60.563 32.457 25.855 1.00 9.75 245 ASP C CA 1
ATOM 7327 C C . ASP C 1 245 ? 59.887 31.884 24.608 1.00 9.43 245 ASP C C 1
ATOM 7328 O O . ASP C 1 245 ? 60.515 31.746 23.563 1.00 9.33 245 ASP C O 1
ATOM 7333 N N . GLU C 1 246 ? 58.589 31.606 24.701 1.00 9.14 246 GLU C N 1
ATOM 7334 C CA . GLU C 1 246 ? 57.912 30.863 23.636 1.00 9.76 246 GLU C CA 1
ATOM 7335 C C . GLU C 1 246 ? 57.928 31.589 22.301 1.00 10.20 246 GLU C C 1
ATOM 7336 O O . GLU C 1 246 ? 57.876 30.950 21.261 1.00 11.04 246 GLU C O 1
ATOM 7342 N N . SER C 1 247 ? 57.974 32.924 22.315 1.00 10.50 247 SER C N 1
ATOM 7343 C CA . SER C 1 247 ? 57.839 33.664 21.058 1.00 11.62 247 SER C CA 1
ATOM 7344 C C . SER C 1 247 ? 59.124 33.850 20.263 1.00 10.57 247 SER C C 1
ATOM 7345 O O . SER C 1 247 ? 59.096 34.480 19.212 1.00 12.27 247 SER C O 1
ATOM 7348 N N . VAL C 1 248 ? 60.243 33.322 20.758 1.00 9.32 248 VAL C N 1
ATOM 7349 C CA . VAL C 1 248 ? 61.488 33.343 19.989 1.00 8.79 248 VAL C CA 1
ATOM 7350 C C . VAL C 1 248 ? 61.889 31.932 19.599 1.00 8.15 248 VAL C C 1
ATOM 7351 O O . VAL C 1 248 ? 62.436 31.181 20.408 1.00 9.79 248 VAL C O 1
ATOM 7355 N N . ALA C 1 249 ? 61.570 31.560 18.364 1.00 8.31 249 ALA C N 1
ATOM 7356 C CA . ALA C 1 249 ? 61.839 30.206 17.885 1.00 8.91 249 ALA C CA 1
ATOM 7357 C C . ALA C 1 249 ? 62.913 30.152 16.792 1.00 8.22 249 ALA C C 1
ATOM 7358 O O . ALA C 1 249 ? 63.124 29.113 16.178 1.00 9.27 249 ALA C O 1
ATOM 7360 N N . SER C 1 250 ? 63.606 31.266 16.574 1.00 8.03 250 SER C N 1
ATOM 7361 C CA . SER C 1 250 ? 64.632 31.347 15.548 1.00 7.81 250 SER C CA 1
ATOM 7362 C C . SER C 1 250 ? 65.456 32.599 15.756 1.00 7.46 250 SER C C 1
ATOM 7363 O O . SER C 1 250 ? 65.061 33.504 16.484 1.00 7.71 250 SER C O 1
ATOM 7366 N N . ALA C 1 251 ? 66.581 32.674 15.066 1.00 7.47 251 ALA C N 1
ATOM 7367 C CA . ALA C 1 251 ? 67.404 33.865 15.103 1.00 7.33 251 ALA C CA 1
ATOM 7368 C C . ALA C 1 251 ? 66.697 35.077 14.495 1.00 7.00 251 ALA C C 1
ATOM 7369 O O . ALA C 1 251 ? 66.846 36.197 14.988 1.00 7.00 251 ALA C O 1
ATOM 7371 N N . SER C 1 252 ? 65.913 34.866 13.444 1.00 7.34 252 SER C N 1
ATOM 7372 C CA . SER C 1 252 ? 65.162 35.980 12.876 1.00 7.94 252 SER C CA 1
ATOM 7373 C C . SER C 1 252 ? 64.052 36.425 13.839 1.00 7.38 252 SER C C 1
ATOM 7374 O O . SER C 1 252 ? 63.796 37.621 13.949 1.00 7.83 252 SER C O 1
ATOM 7377 N N . ASP C 1 253 ? 63.414 35.498 14.562 1.00 6.71 253 ASP C N 1
ATOM 7378 C CA . ASP C 1 253 ? 62.473 35.921 15.602 1.00 7.40 253 ASP C CA 1
ATOM 7379 C C . ASP C 1 253 ? 63.193 36.757 16.663 1.00 6.84 253 ASP C C 1
ATOM 7380 O O . ASP C 1 253 ? 62.648 37.739 17.156 1.00 7.13 253 ASP C O 1
ATOM 7385 N N . ALA C 1 254 ? 64.401 36.353 17.042 1.00 6.73 254 ALA C N 1
ATOM 7386 C CA . ALA C 1 254 ? 65.163 37.106 18.033 1.00 6.86 254 ALA C CA 1
ATOM 7387 C C . ALA C 1 254 ? 65.440 38.524 17.536 1.00 6.91 254 ALA C C 1
ATOM 7388 O O . ALA C 1 254 ? 65.274 39.495 18.279 1.00 7.04 254 ALA C O 1
ATOM 7390 N N . ARG C 1 255 ? 65.849 38.650 16.274 1.00 6.74 255 ARG C N 1
ATOM 7391 C CA . ARG C 1 255 ? 66.086 39.962 15.693 1.00 6.81 255 ARG C CA 1
ATOM 7392 C C . ARG C 1 255 ? 64.824 40.821 15.745 1.00 6.83 255 ARG C C 1
ATOM 7393 O O . ARG C 1 255 ? 64.863 41.987 16.136 1.00 7.28 255 ARG C O 1
ATOM 7401 N N . LYS C 1 256 ? 63.697 40.239 15.348 1.00 6.65 256 LYS C N 1
ATOM 7402 C CA . LYS C 1 256 ? 62.456 40.996 15.292 1.00 7.18 256 LYS C CA 1
ATOM 7403 C C . LYS C 1 256 ? 62.046 41.432 16.683 1.00 7.26 256 LYS C C 1
ATOM 7404 O O . LYS C 1 256 ? 61.637 42.571 16.884 1.00 8.26 256 LYS C O 1
ATOM 7410 N N . ALA C 1 257 ? 62.161 40.516 17.639 1.00 7.39 257 ALA C N 1
ATOM 7411 C CA . ALA C 1 257 ? 61.816 40.823 19.021 1.00 7.83 257 ALA C CA 1
ATOM 7412 C C . ALA C 1 257 ? 62.653 41.970 19.572 1.00 7.42 257 ALA C C 1
ATOM 7413 O O . ALA C 1 257 ? 62.139 42.904 20.199 1.00 8.19 257 ALA C O 1
ATOM 7415 N N . LEU C 1 258 ? 63.960 41.896 19.354 1.00 7.55 258 LEU C N 1
ATOM 7416 C CA . LEU C 1 258 ? 64.858 42.870 19.948 1.00 8.23 258 LEU C CA 1
ATOM 7417 C C . LEU C 1 258 ? 64.739 44.213 19.233 1.00 8.62 258 LEU C C 1
ATOM 7418 O O . LEU C 1 258 ? 64.765 45.253 19.868 1.00 9.92 258 LEU C O 1
ATOM 7423 N N . ALA C 1 259 ? 64.549 44.203 17.922 1.00 8.57 259 ALA C N 1
ATOM 7424 C CA . ALA C 1 259 ? 64.362 45.451 17.180 1.00 9.22 259 ALA C CA 1
ATOM 7425 C C . ALA C 1 259 ? 63.027 46.118 17.512 1.00 9.32 259 ALA C C 1
ATOM 7426 O O . ALA C 1 259 ? 62.942 47.333 17.498 1.00 11.02 259 ALA C O 1
ATOM 7428 N N . LEU C 1 260 ? 61.988 45.333 17.790 1.00 9.43 260 LEU C N 1
ATOM 7429 C CA . LEU C 1 260 ? 60.697 45.870 18.219 1.00 10.26 260 LEU C CA 1
ATOM 7430 C C . LEU C 1 260 ? 60.737 46.422 19.643 1.00 9.84 260 LEU C C 1
ATOM 7431 O O . LEU C 1 260 ? 59.863 47.190 20.040 1.00 10.79 260 LEU C O 1
ATOM 7436 N N . GLY C 1 261 ? 61.707 45.986 20.435 1.00 9.16 261 GLY C N 1
ATOM 7437 C CA . GLY C 1 261 ? 61.705 46.281 21.854 1.00 9.22 261 GLY C CA 1
ATOM 7438 C C . GLY C 1 261 ? 60.724 45.422 22.630 1.00 8.98 261 GLY C C 1
ATOM 7439 O O . GLY C 1 261 ? 60.200 45.844 23.652 1.00 9.53 261 GLY C O 1
ATOM 7440 N N . ALA C 1 262 ? 60.487 44.201 22.158 1.00 8.30 262 ALA C N 1
ATOM 7441 C CA . ALA C 1 262 ? 59.568 43.288 22.835 1.00 8.59 262 ALA C CA 1
ATOM 7442 C C . ALA C 1 262 ? 60.139 42.724 24.133 1.00 9.83 262 ALA C C 1
ATOM 7443 O O . ALA C 1 262 ? 59.395 42.333 25.021 1.00 10.59 262 ALA C O 1
ATOM 7445 N N . GLY C 1 263 ? 61.459 42.689 24.246 1.00 9.95 263 GLY C N 1
ATOM 7446 C CA . GLY C 1 263 ? 62.099 42.260 25.464 1.00 10.56 263 GLY C CA 1
ATOM 7447 C C . GLY C 1 263 ? 63.541 42.682 25.483 1.00 9.61 263 GLY C C 1
ATOM 7448 O O . GLY C 1 263 ? 64.103 43.083 24.477 1.00 10.08 263 GLY C O 1
ATOM 7449 N N . GLY C 1 264 ? 64.138 42.599 26.663 1.00 9.38 264 GLY C N 1
ATOM 7450 C CA . GLY C 1 264 ? 65.543 42.883 26.835 1.00 9.31 264 GLY C CA 1
ATOM 7451 C C . GLY C 1 264 ? 66.387 41.670 27.171 1.00 8.84 264 GLY C C 1
ATOM 7452 O O . GLY C 1 264 ? 67.597 41.803 27.323 1.00 9.50 264 GLY C O 1
ATOM 7453 N N . VAL C 1 265 ? 65.762 40.497 27.290 1.00 8.67 265 VAL C N 1
ATOM 7454 C CA . VAL C 1 265 ? 66.432 39.252 27.684 1.00 8.01 265 VAL C CA 1
ATOM 7455 C C . VAL C 1 265 ? 65.728 38.118 26.957 1.00 7.39 265 VAL C C 1
ATOM 7456 O O . VAL C 1 265 ? 64.518 38.181 26.777 1.00 8.13 265 VAL C O 1
ATOM 7460 N N . ILE C 1 266 ? 66.467 37.084 26.554 1.00 7.26 266 ILE C N 1
ATOM 7461 C CA . ILE C 1 266 ? 65.841 35.912 25.925 1.00 7.55 266 ILE C CA 1
ATOM 7462 C C . ILE C 1 266 ? 66.187 34.643 26.714 1.00 7.78 266 ILE C C 1
ATOM 7463 O O . ILE C 1 266 ? 67.342 34.382 27.031 1.00 8.28 266 ILE C O 1
ATOM 7468 N N . ASN C 1 267 ? 65.144 33.900 27.076 1.00 7.51 267 ASN C N 1
ATOM 7469 C CA . ASN C 1 267 ? 65.234 32.534 27.575 1.00 7.80 267 ASN C CA 1
ATOM 7470 C C . ASN C 1 267 ? 65.495 31.685 26.342 1.00 8.17 267 ASN C C 1
ATOM 7471 O O . ASN C 1 267 ? 64.606 31.499 25.512 1.00 9.36 267 ASN C O 1
ATOM 7476 N N . LEU C 1 268 ? 66.727 31.218 26.189 1.00 7.96 268 LEU C N 1
ATOM 7477 C CA . LEU C 1 268 ? 67.121 30.420 25.036 1.00 7.78 268 LEU C CA 1
ATOM 7478 C C . LEU C 1 268 ? 67.000 28.930 25.369 1.00 7.48 268 LEU C C 1
ATOM 7479 O O . LEU C 1 268 ? 67.735 28.412 26.214 1.00 8.57 268 LEU C O 1
ATOM 7484 N N . LYS C 1 269 ? 66.026 28.276 24.731 1.00 8.07 269 LYS C N 1
ATOM 7485 C CA . LYS C 1 269 ? 65.857 26.828 24.807 1.00 7.86 269 LYS C CA 1
ATOM 7486 C C . LYS C 1 269 ? 66.310 26.223 23.490 1.00 7.36 269 LYS C C 1
ATOM 7487 O O . LYS C 1 269 ? 65.748 26.521 22.432 1.00 8.38 269 LYS C O 1
ATOM 7493 N N . VAL C 1 270 ? 67.324 25.370 23.560 1.00 7.07 270 VAL C N 1
ATOM 7494 C CA . VAL C 1 270 ? 68.023 24.891 22.388 1.00 7.09 270 VAL C CA 1
ATOM 7495 C C . VAL C 1 270 ? 67.098 24.160 21.418 1.00 7.08 270 VAL C C 1
ATOM 7496 O O . VAL C 1 270 ? 67.176 24.361 20.202 1.00 8.14 270 VAL C O 1
ATOM 7500 N N . ALA C 1 271 ? 66.204 23.320 21.930 1.00 7.01 271 ALA C N 1
ATOM 7501 C CA . ALA C 1 271 ? 65.339 22.548 21.038 1.00 7.21 271 ALA C CA 1
ATOM 7502 C C . ALA C 1 271 ? 64.229 23.411 20.435 1.00 7.33 271 ALA C C 1
ATOM 7503 O O . ALA C 1 271 ? 63.856 23.230 19.285 1.00 7.94 271 ALA C O 1
ATOM 7505 N N . ARG C 1 272 ? 63.716 24.360 21.205 1.00 7.08 272 ARG C N 1
ATOM 7506 C CA . ARG C 1 272 ? 62.659 25.264 20.763 1.00 7.70 272 ARG C CA 1
ATOM 7507 C C . ARG C 1 272 ? 63.055 26.019 19.497 1.00 7.13 272 ARG C C 1
ATOM 7508 O O . ARG C 1 272 ? 62.217 26.296 18.640 1.00 8.10 272 ARG C O 1
ATOM 7516 N N . VAL C 1 273 ? 64.336 26.354 19.383 1.00 7.13 273 VAL C N 1
ATOM 7517 C CA . VAL C 1 273 ? 64.818 27.105 18.233 1.00 7.70 273 VAL C CA 1
ATOM 7518 C C . VAL C 1 273 ? 65.383 26.237 17.115 1.00 7.27 273 VAL C C 1
ATOM 7519 O O . VAL C 1 273 ? 65.810 26.776 16.111 1.00 8.67 273 VAL C O 1
ATOM 7523 N N . GLY C 1 274 ? 65.382 24.910 17.282 1.00 7.29 274 GLY C N 1
ATOM 7524 C CA . GLY C 1 274 ? 65.824 24.024 16.227 1.00 7.84 274 GLY C CA 1
ATOM 7525 C C . GLY C 1 274 ? 67.231 23.491 16.367 1.00 7.38 274 GLY C C 1
ATOM 7526 O O . GLY C 1 274 ? 67.770 22.952 15.409 1.00 9.72 274 GLY C O 1
ATOM 7527 N N . GLY C 1 275 ? 67.856 23.656 17.527 1.00 6.82 275 GLY C N 1
ATOM 7528 C CA . GLY C 1 275 ? 69.116 22.996 17.809 1.00 6.71 275 GLY C CA 1
ATOM 7529 C C . GLY C 1 275 ? 70.269 23.934 18.082 1.00 6.33 275 GLY C C 1
ATOM 7530 O O . GLY C 1 275 ? 70.079 25.141 18.268 1.00 7.05 275 GLY C O 1
ATOM 7531 N N . HIS C 1 276 ? 71.474 23.373 18.126 1.00 6.23 276 HIS C N 1
ATOM 7532 C CA . HIS C 1 276 ? 72.641 24.118 18.587 1.00 6.31 276 HIS C CA 1
ATOM 7533 C C . HIS C 1 276 ? 73.088 25.228 17.657 1.00 6.54 276 HIS C C 1
ATOM 7534 O O . HIS C 1 276 ? 73.431 26.299 18.129 1.00 7.43 276 HIS C O 1
ATOM 7541 N N . ALA C 1 277 ? 73.107 24.976 16.353 1.00 6.70 277 ALA C N 1
ATOM 7542 C CA . ALA C 1 277 ? 73.577 26.006 15.434 1.00 6.82 277 ALA C CA 1
ATOM 7543 C C . ALA C 1 277 ? 72.659 27.211 15.467 1.00 6.75 277 ALA C C 1
ATOM 7544 O O . ALA C 1 277 ? 73.113 28.346 15.553 1.00 7.48 277 ALA C O 1
ATOM 7546 N N . GLU C 1 278 ? 71.354 26.967 15.424 1.00 6.62 278 GLU C N 1
ATOM 7547 C CA . GLU C 1 278 ? 70.425 28.087 15.488 1.00 6.59 278 GLU C CA 1
ATOM 7548 C C . GLU C 1 278 ? 70.494 28.764 16.852 1.00 6.57 278 GLU C C 1
ATOM 7549 O O . GLU C 1 278 ? 70.327 29.973 16.942 1.00 7.38 278 GLU C O 1
ATOM 7555 N N . SER C 1 279 ? 70.733 28.008 17.918 1.00 7.25 279 SER C N 1
ATOM 7556 C CA . SER C 1 279 ? 70.867 28.609 19.238 1.00 7.26 279 SER C CA 1
ATOM 7557 C C . SER C 1 279 ? 72.074 29.529 19.309 1.00 6.93 279 SER C C 1
ATOM 7558 O O . SER C 1 279 ? 72.009 30.594 19.895 1.00 7.32 279 SER C O 1
ATOM 7561 N N . ARG C 1 280 ? 73.186 29.119 18.711 1.00 7.23 280 ARG C N 1
ATOM 7562 C CA . ARG C 1 280 ? 74.365 29.971 18.672 1.00 7.35 280 ARG C CA 1
ATOM 7563 C C . ARG C 1 280 ? 74.004 31.260 17.930 1.00 7.24 280 ARG C C 1
ATOM 7564 O O . ARG C 1 280 ? 74.390 32.350 18.348 1.00 7.57 280 ARG C O 1
ATOM 7572 N N . ARG C 1 281 ? 73.256 31.136 16.838 1.00 6.97 281 ARG C N 1
ATOM 7573 C CA . ARG C 1 281 ? 72.823 32.319 16.100 1.00 6.93 281 ARG C CA 1
ATOM 7574 C C . ARG C 1 281 ? 71.924 33.237 16.931 1.00 7.01 281 ARG C C 1
ATOM 7575 O O . ARG C 1 281 ? 72.113 34.444 16.927 1.00 6.93 281 ARG C O 1
ATOM 7583 N N . VAL C 1 282 ? 70.963 32.666 17.647 1.00 6.61 282 VAL C N 1
ATOM 7584 C CA . VAL C 1 282 ? 70.124 33.466 18.539 1.00 6.74 282 VAL C CA 1
ATOM 7585 C C . VAL C 1 282 ? 70.977 34.172 19.601 1.00 6.35 282 VAL C C 1
ATOM 7586 O O . VAL C 1 282 ? 70.796 35.371 19.857 1.00 6.92 282 VAL C O 1
ATOM 7590 N N . HIS C 1 283 ? 71.891 33.418 20.207 1.00 6.14 283 HIS C N 1
ATOM 7591 C CA . HIS C 1 283 ? 72.829 33.932 21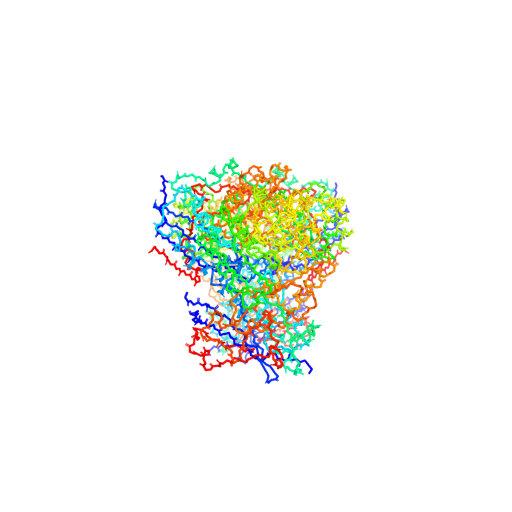.200 1.00 6.77 283 HIS C CA 1
ATOM 7592 C C . HIS C 1 283 ? 73.599 35.136 20.626 1.00 6.86 283 HIS C C 1
ATOM 7593 O O . HIS C 1 283 ? 73.751 36.174 21.293 1.00 6.83 283 HIS C O 1
ATOM 7600 N N . ASP C 1 284 ? 74.071 35.005 19.390 1.00 6.91 284 ASP C N 1
ATOM 7601 C CA . ASP C 1 284 ? 74.876 36.046 18.749 1.00 7.22 284 ASP C CA 1
ATOM 7602 C C . ASP C 1 284 ? 74.045 37.247 18.322 1.00 7.25 284 ASP C C 1
ATOM 7603 O O . ASP C 1 284 ? 74.495 38.391 18.438 1.00 7.20 284 ASP C O 1
ATOM 7608 N N . VAL C 1 285 ? 72.829 37.007 17.856 1.00 6.96 285 VAL C N 1
ATOM 7609 C CA . VAL C 1 285 ? 71.920 38.111 17.547 1.00 6.91 285 VAL C CA 1
ATOM 7610 C C . VAL C 1 285 ? 71.628 38.902 18.828 1.00 6.39 285 VAL C C 1
ATOM 7611 O O . VAL C 1 285 ? 71.704 40.143 18.853 1.00 6.85 285 VAL C O 1
ATOM 7615 N N . ALA C 1 286 ? 71.305 38.193 19.904 1.00 6.63 286 ALA C N 1
ATOM 7616 C CA . ALA C 1 286 ? 71.048 38.867 21.170 1.00 6.38 286 ALA C CA 1
ATOM 7617 C C . ALA C 1 286 ? 72.255 39.705 21.595 1.00 6.45 286 ALA C C 1
ATOM 7618 O O . ALA C 1 286 ? 72.111 40.875 21.956 1.00 7.15 286 ALA C O 1
ATOM 7620 N N . GLN C 1 287 ? 73.438 39.105 21.561 1.00 6.93 287 GLN C N 1
ATOM 7621 C CA . GLN C 1 287 ? 74.639 39.818 21.961 1.00 7.46 287 GLN C CA 1
ATOM 7622 C C . GLN C 1 287 ? 74.826 41.082 21.119 1.00 7.18 287 GLN C C 1
ATOM 7623 O O . GLN C 1 287 ? 75.247 42.113 21.631 1.00 8.39 287 GLN C O 1
ATOM 7629 N N . SER C 1 288 ? 74.514 41.002 19.831 1.00 7.19 288 SER C N 1
ATOM 7630 C CA . SER C 1 288 ? 74.702 42.135 18.926 1.00 6.93 288 SER C CA 1
ATOM 7631 C C . SER C 1 288 ? 73.783 43.308 19.253 1.00 7.48 288 SER C C 1
ATOM 7632 O O . SER C 1 288 ? 74.092 44.436 18.887 1.00 8.22 288 SER C O 1
ATOM 7635 N N . PHE C 1 289 ? 72.675 43.021 19.943 1.00 7.53 289 PHE C N 1
ATOM 7636 C CA . PHE C 1 289 ? 71.730 44.018 20.448 1.00 8.05 289 PHE C CA 1
ATOM 7637 C C . PHE C 1 289 ? 72.004 44.416 21.906 1.00 9.32 289 PHE C C 1
ATOM 7638 O O . PHE C 1 289 ? 71.274 45.224 22.470 1.00 10.60 289 PHE C O 1
ATOM 7646 N N . GLY C 1 290 ? 73.032 43.838 22.527 1.00 9.71 290 GLY C N 1
ATOM 7647 C CA . GLY C 1 290 ? 73.338 44.091 23.929 1.00 10.88 290 GLY C CA 1
ATOM 7648 C C . GLY C 1 290 ? 72.356 43.448 24.895 1.00 10.82 290 GLY C C 1
ATOM 7649 O O . GLY C 1 290 ? 72.125 43.950 26.006 1.00 13.35 290 GLY C O 1
ATOM 7650 N N . ALA C 1 291 ? 71.739 42.347 24.465 1.00 9.73 291 ALA C N 1
ATOM 7651 C CA . ALA C 1 291 ? 70.785 41.599 25.284 1.00 9.06 291 ALA C CA 1
ATOM 7652 C C . ALA C 1 291 ? 71.398 40.267 25.675 1.00 8.07 291 ALA C C 1
ATOM 7653 O O . ALA C 1 291 ? 71.953 39.563 24.824 1.00 9.22 291 ALA C O 1
ATOM 7655 N N . PRO C 1 292 ? 71.287 39.901 26.951 1.00 7.54 292 PRO C N 1
ATOM 7656 C CA . PRO C 1 292 ? 71.766 38.597 27.399 1.00 8.55 292 PRO C CA 1
ATOM 7657 C C . PRO C 1 292 ? 70.783 37.480 27.087 1.00 8.12 292 PRO C C 1
ATOM 7658 O O . PRO C 1 292 ? 69.580 37.724 26.911 1.00 8.43 292 PRO C O 1
ATOM 7662 N N . VAL C 1 293 ? 71.310 36.262 27.033 1.00 7.88 293 VAL C N 1
ATOM 7663 C CA . VAL C 1 293 ? 70.475 35.077 27.044 1.00 8.23 293 VAL C CA 1
ATOM 7664 C C . VAL C 1 293 ? 70.766 34.290 28.311 1.00 7.46 293 VAL C C 1
ATOM 7665 O O . VAL C 1 293 ? 71.785 34.484 28.987 1.00 8.29 293 VAL C O 1
ATOM 7669 N N . TRP C 1 294 ? 69.842 33.404 28.641 1.00 7.71 294 TRP C N 1
ATOM 7670 C CA . TRP C 1 294 ? 70.085 32.398 29.657 1.00 8.07 294 TRP C CA 1
ATOM 7671 C C . TRP C 1 294 ? 69.434 31.105 29.203 1.00 7.95 294 TRP C C 1
ATOM 7672 O O . TRP C 1 294 ? 68.531 31.106 28.368 1.00 8.30 294 TRP C O 1
ATOM 7683 N N . CYS C 1 295 ? 69.894 29.994 29.755 1.00 8.10 295 CYS C N 1
ATOM 7684 C CA . CYS C 1 295 ? 69.500 28.691 29.260 1.00 9.33 295 CYS C CA 1
ATOM 7685 C C . CYS C 1 295 ? 68.249 28.189 29.952 1.00 9.72 295 CYS C C 1
ATOM 7686 O O . CYS C 1 295 ? 68.270 27.898 31.148 1.00 11.41 295 CYS C O 1
ATOM 7689 N N . GLY C 1 296 ? 67.165 28.081 29.201 1.00 9.31 296 GLY C N 1
ATOM 7690 C CA . GLY C 1 296 ? 65.941 27.540 29.735 1.00 10.36 296 GLY C CA 1
ATOM 7691 C C . GLY C 1 296 ? 66.005 26.036 29.902 1.00 11.30 296 GLY C C 1
ATOM 7692 O O . GLY C 1 296 ? 66.873 25.356 29.358 1.00 14.46 296 GLY C O 1
ATOM 7693 N N . GLY C 1 297 ? 65.065 25.524 30.673 1.00 11.65 297 GLY C N 1
ATOM 7694 C CA . GLY C 1 297 ? 64.977 24.105 30.948 1.00 11.93 297 GLY C CA 1
ATOM 7695 C C . GLY C 1 297 ? 63.609 23.588 30.572 1.00 11.78 297 GLY C C 1
ATOM 7696 O O . GLY C 1 297 ? 62.637 24.343 30.512 1.00 12.65 297 GLY C O 1
ATOM 7697 N N . MET C 1 298 ? 63.558 22.288 30.306 1.00 11.28 298 MET C N 1
ATOM 7698 C CA . MET C 1 298 ? 62.342 21.584 29.930 1.00 11.39 298 MET C CA 1
ATOM 7699 C C . MET C 1 298 ? 62.257 20.248 30.659 1.00 11.22 298 MET C C 1
ATOM 7700 O O . MET C 1 298 ? 61.773 19.254 30.121 1.00 11.77 298 MET C O 1
ATOM 7705 N N . LEU C 1 299 ? 62.717 20.226 31.900 1.00 11.44 299 LEU C N 1
ATOM 7706 C CA . LEU C 1 299 ? 62.620 19.031 32.738 1.00 12.18 299 LEU C CA 1
ATOM 7707 C C . LEU C 1 299 ? 63.273 17.815 32.053 1.00 11.39 299 LEU C C 1
ATOM 7708 O O . LEU C 1 299 ? 62.739 16.712 32.038 1.00 12.26 299 LEU C O 1
ATOM 7713 N N . GLU C 1 300 ? 64.454 18.027 31.495 1.00 10.35 300 GLU C N 1
ATOM 7714 C CA . GLU C 1 300 ? 65.100 17.000 30.701 1.00 9.62 300 GLU C CA 1
ATOM 7715 C C . GLU C 1 300 ? 65.782 15.914 31.531 1.00 9.01 300 GLU C C 1
ATOM 7716 O O . GLU C 1 300 ? 66.232 16.124 32.666 1.00 9.70 300 GLU C O 1
ATOM 7722 N N . SER C 1 301 ? 65.885 14.741 30.923 1.00 8.45 301 SER C N 1
ATOM 7723 C CA . SER C 1 301 ? 66.828 13.732 31.384 1.00 8.58 301 SER C CA 1
ATOM 7724 C C . SER C 1 301 ? 68.246 14.245 31.194 1.00 7.92 301 SER C C 1
ATOM 7725 O O . SER C 1 301 ? 68.467 15.326 30.634 1.00 8.55 301 SER C O 1
ATOM 7728 N N . GLY C 1 302 ? 69.207 13.461 31.656 1.00 8.29 302 GLY C N 1
ATOM 7729 C CA . GLY C 1 302 ? 70.591 13.854 31.576 1.00 8.22 302 GLY C CA 1
ATOM 7730 C C . GLY C 1 302 ? 71.086 14.109 30.162 1.00 7.98 302 GLY C C 1
ATOM 7731 O O . GLY C 1 302 ? 72.063 14.837 29.984 1.00 8.79 302 GLY C O 1
ATOM 7732 N N . ILE C 1 303 ? 70.454 13.509 29.154 1.00 8.07 303 ILE C N 1
ATOM 7733 C CA . ILE C 1 303 ? 70.846 13.777 27.771 1.00 7.92 303 ILE C CA 1
ATOM 7734 C C . ILE C 1 303 ? 70.570 15.235 27.425 1.00 8.14 303 ILE C C 1
ATOM 7735 O O . ILE C 1 303 ? 71.478 15.971 27.045 1.00 8.39 303 ILE C O 1
ATOM 7740 N N . GLY C 1 304 ? 69.325 15.668 27.575 1.00 7.80 304 GLY C N 1
ATOM 7741 C CA . GLY C 1 304 ? 68.998 17.054 27.293 1.00 7.62 304 GLY C CA 1
ATOM 7742 C C . GLY C 1 304 ? 69.732 18.014 28.206 1.00 7.79 304 GLY C C 1
ATOM 7743 O O . GLY C 1 304 ? 70.175 19.075 27.782 1.00 7.98 304 GLY C O 1
ATOM 7744 N N . ARG C 1 305 ? 69.875 17.648 29.473 1.00 8.14 305 ARG C N 1
ATOM 7745 C CA . ARG C 1 305 ? 70.565 18.529 30.403 1.00 8.13 305 ARG C CA 1
ATOM 7746 C C . ARG C 1 305 ? 72.023 18.739 29.988 1.00 7.58 305 ARG C C 1
ATOM 7747 O O . ARG C 1 305 ? 72.528 19.850 30.045 1.00 7.73 305 ARG C O 1
ATOM 7755 N N . ALA C 1 306 ? 72.701 17.680 29.557 1.00 8.02 306 ALA C N 1
ATOM 7756 C CA . ALA C 1 306 ? 74.093 17.809 29.124 1.00 7.72 306 ALA C CA 1
ATOM 7757 C C . ALA C 1 306 ? 74.216 18.702 27.879 1.00 7.18 306 ALA C C 1
ATOM 7758 O O . ALA C 1 306 ? 75.126 19.530 27.790 1.00 7.82 306 ALA C O 1
ATOM 7760 N N . HIS C 1 307 ? 73.321 18.529 26.908 1.00 7.00 307 HIS C N 1
ATOM 7761 C CA . HIS C 1 307 ? 73.293 19.411 25.754 1.00 6.99 307 HIS C CA 1
ATOM 7762 C C . HIS C 1 307 ? 73.144 20.865 26.204 1.00 6.75 307 HIS C C 1
ATOM 7763 O O . HIS C 1 307 ? 73.843 21.738 25.702 1.00 7.51 307 HIS C O 1
ATOM 7770 N N . ASN C 1 308 ? 72.235 21.116 27.142 1.00 6.91 308 ASN C N 1
ATOM 7771 C CA . ASN C 1 308 ? 72.001 22.471 27.637 1.00 7.09 308 ASN C CA 1
ATOM 7772 C C . ASN C 1 308 ? 73.260 23.040 28.288 1.00 7.01 308 ASN C C 1
ATOM 7773 O O . ASN C 1 308 ? 73.611 24.202 28.090 1.00 7.38 308 ASN C O 1
ATOM 7778 N N . ILE C 1 309 ? 73.949 22.226 29.086 1.00 6.91 309 ILE C N 1
ATOM 7779 C CA . ILE C 1 309 ? 75.136 22.714 29.785 1.00 7.46 309 ILE C CA 1
ATOM 7780 C C . ILE C 1 309 ? 76.223 23.125 28.785 1.00 7.50 309 ILE C C 1
ATOM 7781 O O . ILE C 1 309 ? 76.836 24.176 28.910 1.00 8.19 309 ILE C O 1
ATOM 7786 N N . HIS C 1 310 ? 76.451 22.293 27.782 1.00 7.47 310 HIS C N 1
ATOM 7787 C CA . HIS C 1 310 ? 77.442 22.618 26.765 1.00 7.50 310 HIS C CA 1
ATOM 7788 C C . HIS C 1 310 ? 77.107 23.918 26.018 1.00 7.27 310 HIS C C 1
ATOM 7789 O O . HIS C 1 310 ? 77.975 24.765 25.809 1.00 8.07 310 HIS C O 1
ATOM 7796 N N . LEU C 1 311 ? 75.862 24.080 25.599 1.00 7.46 311 LEU C N 1
ATOM 7797 C CA . LEU C 1 311 ? 75.481 25.309 24.927 1.00 7.87 311 LEU C CA 1
ATOM 7798 C C . LEU C 1 311 ? 75.688 26.516 25.850 1.00 7.22 311 LEU C C 1
ATOM 7799 O O . LEU C 1 311 ? 76.100 27.592 25.406 1.00 7.46 311 LEU C O 1
ATOM 7804 N N . SER C 1 312 ? 75.419 26.327 27.138 1.00 7.67 312 SER C N 1
ATOM 7805 C CA . SER C 1 312 ? 75.468 27.408 28.114 1.00 8.01 312 SER C CA 1
ATOM 7806 C C . SER C 1 312 ? 76.885 27.921 28.364 1.00 8.02 312 SER C C 1
ATOM 7807 O O . SER C 1 312 ? 77.058 28.914 29.064 1.00 8.89 312 SER C O 1
ATOM 7810 N N . THR C 1 313 ? 77.897 27.246 27.828 1.00 8.07 313 THR C N 1
ATOM 7811 C CA . THR C 1 313 ? 79.267 27.729 27.977 1.00 8.21 313 THR C CA 1
ATOM 7812 C C . THR C 1 313 ? 79.586 28.922 27.097 1.00 8.17 313 THR C C 1
ATOM 7813 O O . THR C 1 313 ? 80.646 29.519 27.256 1.00 9.07 313 THR C O 1
ATOM 7817 N N . LEU C 1 314 ? 78.694 29.281 26.178 1.00 7.81 314 LEU C N 1
ATOM 7818 C CA . LEU C 1 314 ? 78.935 30.439 25.315 1.00 8.36 314 LEU C CA 1
ATOM 7819 C C . LEU C 1 314 ? 78.841 31.748 26.111 1.00 8.45 314 LEU C C 1
ATOM 7820 O O . LEU C 1 314 ? 78.167 31.829 27.122 1.00 9.71 314 LEU C O 1
ATOM 7825 N N . SER C 1 315 ? 79.532 32.774 25.636 1.00 9.40 315 SER C N 1
ATOM 7826 C CA . SER C 1 315 ? 79.822 33.949 26.460 1.00 11.01 315 SER C CA 1
ATOM 7827 C C . SER C 1 315 ? 78.637 34.854 26.769 1.00 9.88 315 SER C C 1
ATOM 7828 O O . SER C 1 315 ? 78.681 35.571 27.746 1.00 11.72 315 SER C O 1
ATOM 7831 N N . ASN C 1 316 ? 77.586 34.839 25.951 1.00 8.34 316 ASN C N 1
ATOM 7832 C CA . ASN C 1 316 ? 76.426 35.701 26.207 1.00 8.60 316 ASN C CA 1
ATOM 7833 C C . ASN C 1 316 ? 75.352 35.044 27.069 1.00 8.24 316 ASN C C 1
ATOM 7834 O O . ASN C 1 316 ? 74.294 35.629 27.289 1.00 8.59 316 ASN C O 1
ATOM 7839 N N . PHE C 1 317 ? 75.635 33.844 27.580 1.00 8.36 317 PHE C N 1
ATOM 7840 C CA . PHE C 1 317 ? 74.820 33.231 28.643 1.00 8.68 317 PHE C CA 1
ATOM 7841 C C . PHE C 1 317 ? 75.251 33.891 29.949 1.00 9.48 317 PHE C C 1
ATOM 7842 O O . PHE C 1 317 ? 76.012 33.336 30.745 1.00 11.77 317 PHE C O 1
ATOM 7850 N N . ARG C 1 318 ? 74.755 35.105 30.140 1.00 9.60 318 ARG C N 1
ATOM 7851 C CA . ARG C 1 318 ? 75.244 36.039 31.159 1.00 11.25 318 ARG C CA 1
ATOM 7852 C C . ARG C 1 318 ? 74.340 36.096 32.380 1.00 11.22 318 ARG C C 1
ATOM 7853 O O . ARG C 1 318 ? 74.634 36.819 33.330 1.00 12.90 318 ARG C O 1
ATOM 7861 N N . LEU C 1 319 ? 73.226 35.377 32.341 1.00 10.52 319 LEU C N 1
ATOM 7862 C CA . LEU C 1 319 ? 72.338 35.225 33.498 1.00 10.71 319 LEU C CA 1
ATOM 7863 C C . LEU C 1 319 ? 72.194 33.727 33.781 1.00 10.93 319 LEU C C 1
ATOM 7864 O O . LEU C 1 319 ? 72.374 32.919 32.880 1.00 10.52 319 LEU C O 1
ATOM 7869 N N . PRO C 1 320 ? 71.913 33.341 35.030 1.00 11.94 320 PRO C N 1
ATOM 7870 C CA . PRO C 1 320 ? 71.845 31.907 35.357 1.00 12.13 320 PRO C CA 1
ATOM 7871 C C . PRO C 1 320 ? 70.743 31.101 34.630 1.00 11.80 320 PRO C C 1
ATOM 7872 O O . PRO C 1 320 ? 69.653 31.605 34.372 1.00 14.54 320 PRO C O 1
ATOM 7876 N N . GLY C 1 321 ? 71.076 29.857 34.313 1.00 13.04 321 GLY C N 1
ATOM 7877 C CA . GLY C 1 321 ? 70.205 28.949 33.593 1.00 14.15 321 GLY C CA 1
ATOM 7878 C C . GLY C 1 321 ? 69.365 28.072 34.497 1.00 15.30 321 GLY C C 1
ATOM 7879 O O . GLY C 1 321 ? 69.728 27.810 35.639 1.00 16.37 321 GLY C O 1
ATOM 7880 N N . ASP C 1 322 ? 68.230 27.618 33.979 1.00 16.52 322 ASP C N 1
ATOM 7881 C CA . ASP C 1 322 ? 67.300 26.788 34.745 1.00 18.16 322 ASP C CA 1
ATOM 7882 C C . ASP C 1 322 ? 67.864 25.387 34.924 1.00 19.61 322 ASP C C 1
ATOM 7883 O O . ASP C 1 322 ? 67.160 24.484 35.364 1.00 20.91 322 ASP C O 1
ATOM 7888 N N . THR C 1 323 ? 69.162 25.235 34.682 1.00 20.48 323 THR C N 1
ATOM 7889 C CA . THR C 1 323 ? 69.817 23.951 34.590 1.00 21.11 323 THR C CA 1
ATOM 7890 C C . THR C 1 323 ? 70.307 23.399 35.934 1.00 21.40 323 THR C C 1
ATOM 7891 O O . THR C 1 323 ? 71.514 23.307 36.177 1.00 22.92 323 THR C O 1
ATOM 7895 N N . SER C 1 324 ? 69.381 22.992 36.788 1.00 20.67 324 SER C N 1
ATOM 7896 C CA . SER C 1 324 ? 69.739 22.544 38.136 1.00 20.61 324 SER C CA 1
ATOM 7897 C C . SER C 1 324 ? 70.016 21.026 38.225 1.00 19.95 324 SER C C 1
ATOM 7898 O O . SER C 1 324 ? 70.013 20.304 37.232 1.00 18.57 324 SER C O 1
ATOM 7901 N N . SER C 1 325 ? 70.297 20.538 39.428 1.00 19.82 325 SER C N 1
ATOM 7902 C CA . SER C 1 325 ? 70.713 19.146 39.612 1.00 19.47 325 SER C CA 1
ATOM 7903 C C . SER C 1 325 ? 69.722 18.101 39.135 1.00 18.53 325 SER C C 1
ATOM 7904 O O . SER C 1 325 ? 68.529 18.225 39.393 1.00 19.31 325 SER C O 1
ATOM 7907 N N . ALA C 1 326 ? 70.216 17.036 38.509 1.00 17.96 326 ALA C N 1
ATOM 7908 C CA . ALA C 1 326 ? 69.369 15.936 38.069 1.00 18.99 326 ALA C CA 1
ATOM 7909 C C . ALA C 1 326 ? 68.650 15.243 39.226 1.00 18.69 326 ALA C C 1
ATOM 7910 O O . ALA C 1 326 ? 67.525 14.781 39.064 1.00 18.39 326 ALA C O 1
ATOM 7912 N N . SER C 1 327 ? 69.297 15.153 40.390 1.00 18.94 327 SER C N 1
ATOM 7913 C CA . SER C 1 327 ? 68.687 14.537 41.569 1.00 19.34 327 SER C CA 1
ATOM 7914 C C . SER C 1 327 ? 67.524 15.363 42.131 1.00 19.02 327 SER C C 1
ATOM 7915 O O . SER C 1 327 ? 66.771 14.856 42.959 1.00 19.78 327 SER C O 1
ATOM 7918 N N . ARG C 1 328 ? 67.377 16.617 41.700 1.00 19.42 328 ARG C N 1
ATOM 7919 C CA . ARG C 1 328 ? 66.197 17.427 42.033 1.00 20.13 328 ARG C CA 1
ATOM 7920 C C . ARG C 1 328 ? 64.953 16.827 41.399 1.00 19.08 328 ARG C C 1
ATOM 7921 O O . ARG C 1 328 ? 63.850 16.969 41.920 1.00 18.91 328 ARG C O 1
ATOM 7929 N N . TYR C 1 329 ? 65.142 16.163 40.265 1.00 17.36 329 TYR C N 1
ATOM 7930 C CA . TYR C 1 329 ? 64.036 15.792 39.392 1.00 17.48 329 TYR C CA 1
ATOM 7931 C C . TYR C 1 329 ? 63.760 14.290 39.388 1.00 15.73 329 TYR C C 1
ATOM 7932 O O . TYR C 1 329 ? 62.600 13.876 39.359 1.00 15.06 329 TYR C O 1
ATOM 7941 N N . TRP C 1 330 ? 64.832 13.495 39.378 1.00 15.01 330 TRP C N 1
ATOM 7942 C CA . TRP C 1 330 ? 64.784 12.053 39.150 1.00 16.18 330 TRP C CA 1
ATOM 7943 C C . TRP C 1 330 ? 65.384 11.277 40.327 1.00 17.57 330 TRP C C 1
ATOM 7944 O O . TRP C 1 330 ? 66.434 11.641 40.842 1.00 18.43 330 TRP C O 1
ATOM 7955 N N . GLU C 1 331 ? 64.744 10.181 40.721 1.00 19.37 331 GLU C N 1
ATOM 7956 C CA . GLU C 1 331 ? 65.374 9.254 41.656 1.00 20.33 331 GLU C CA 1
ATOM 7957 C C . GLU C 1 331 ? 66.510 8.532 40.932 1.00 18.00 331 GLU C C 1
ATOM 7958 O O . GLU C 1 331 ? 67.524 8.195 41.538 1.00 19.24 331 GLU C O 1
ATOM 7964 N N . ARG C 1 332 ? 66.370 8.355 39.613 1.00 16.21 332 ARG C N 1
ATOM 7965 C CA . ARG C 1 332 ? 67.459 7.826 38.803 1.00 13.76 332 ARG C CA 1
ATOM 7966 C C . ARG C 1 332 ? 67.397 8.343 37.362 1.00 13.26 332 ARG C C 1
ATOM 7967 O O . ARG C 1 332 ? 66.361 8.274 36.722 1.00 12.84 332 ARG C O 1
ATOM 7975 N N . ASP C 1 333 ? 68.525 8.852 36.876 1.00 12.05 333 ASP C N 1
ATOM 7976 C CA . ASP C 1 333 ? 68.618 9.422 35.523 1.00 11.54 333 ASP C CA 1
ATOM 7977 C C . ASP C 1 333 ? 68.964 8.346 34.487 1.00 11.24 333 ASP C C 1
ATOM 7978 O O . ASP C 1 333 ? 69.356 7.225 34.827 1.00 12.21 333 ASP C O 1
ATOM 7983 N N . LEU C 1 334 ? 68.804 8.708 33.217 1.00 10.74 334 LEU C N 1
ATOM 7984 C CA . LEU C 1 334 ? 69.056 7.832 32.090 1.00 12.05 334 LEU C CA 1
ATOM 7985 C C . LEU C 1 334 ? 70.506 7.740 31.684 1.00 11.19 334 LEU C C 1
ATOM 7986 O O . LEU C 1 334 ? 70.826 6.944 30.797 1.00 11.79 334 LEU C O 1
ATOM 7991 N N . ILE C 1 335 ? 71.357 8.570 32.285 1.00 11.11 335 ILE C N 1
ATOM 7992 C CA . ILE C 1 335 ? 72.789 8.568 32.008 1.00 10.89 335 ILE C CA 1
ATOM 7993 C C . ILE C 1 335 ? 73.553 8.050 33.216 1.00 11.64 335 ILE C C 1
ATOM 7994 O O . ILE C 1 335 ? 73.044 8.037 34.334 1.00 12.26 335 ILE C O 1
ATOM 7999 N N . GLN C 1 336 ? 74.799 7.678 32.978 1.00 12.30 336 GLN C N 1
ATOM 8000 C CA . GLN C 1 336 ? 75.645 7.111 34.024 1.00 13.29 336 GLN C CA 1
ATOM 8001 C C . GLN C 1 336 ? 76.202 8.186 34.950 1.00 13.49 336 GLN C C 1
ATOM 8002 O O . GLN C 1 336 ? 76.416 7.955 36.141 1.00 15.41 336 GLN C O 1
ATOM 8008 N N . GLU C 1 337 ? 76.439 9.373 34.403 1.00 12.18 337 GLU C N 1
ATOM 8009 C CA . GLU C 1 337 ? 77.145 10.423 35.114 1.00 12.41 337 GLU C CA 1
ATOM 8010 C C . GLU C 1 337 ? 76.192 11.295 35.903 1.00 12.59 337 GLU C C 1
ATOM 8011 O O . GLU C 1 337 ? 75.088 11.574 35.456 1.00 13.68 337 GLU C O 1
ATOM 8017 N N . PRO C 1 338 ? 76.608 11.765 37.065 1.00 12.60 338 PRO C N 1
ATOM 8018 C CA . PRO C 1 338 ? 75.819 12.747 37.801 1.00 13.60 338 PRO C CA 1
ATOM 8019 C C . PRO C 1 338 ? 75.895 14.114 37.135 1.00 13.26 338 PRO C C 1
ATOM 8020 O O . PRO C 1 338 ? 76.906 14.470 36.524 1.00 14.70 338 PRO C O 1
ATOM 8024 N N . LEU C 1 339 ? 74.821 14.872 37.244 1.00 13.14 339 LEU C N 1
ATOM 8025 C CA . LEU C 1 339 ? 74.819 16.269 36.845 1.00 12.99 339 LEU C CA 1
ATOM 8026 C C . LEU C 1 339 ? 74.262 17.024 38.016 1.00 14.52 339 LEU C C 1
ATOM 8027 O O . LEU C 1 339 ? 73.052 17.174 38.146 1.00 16.46 339 LEU C O 1
ATOM 8032 N N . GLU C 1 340 ? 75.153 17.455 38.899 1.00 15.23 340 GLU C N 1
ATOM 8033 C CA . GLU C 1 340 ? 74.747 18.135 40.110 1.00 16.55 340 GLU C CA 1
ATOM 8034 C C . GLU C 1 340 ? 75.464 19.450 40.194 1.00 16.01 340 GLU C C 1
ATOM 8035 O O . GLU C 1 340 ? 76.663 19.566 39.915 1.00 16.68 340 GLU C O 1
ATOM 8041 N N . ALA C 1 341 ? 74.701 20.461 40.565 1.00 17.27 341 ALA C N 1
ATOM 8042 C CA . ALA C 1 341 ? 75.241 21.773 40.775 1.00 18.02 341 ALA C CA 1
ATOM 8043 C C . ALA C 1 341 ? 75.518 21.959 42.259 1.00 18.24 341 ALA C C 1
ATOM 8044 O O . ALA C 1 341 ? 74.809 21.403 43.107 1.00 20.04 341 ALA C O 1
ATOM 8046 N N . VAL C 1 342 ? 76.547 22.745 42.541 1.00 17.88 342 VAL C N 1
ATOM 8047 C CA . VAL C 1 342 ? 76.895 23.159 43.893 1.00 18.69 342 VAL C CA 1
ATOM 8048 C C . VAL C 1 342 ? 77.195 24.666 43.914 1.00 17.72 342 VAL C C 1
ATOM 8049 O O . VAL C 1 342 ? 77.877 25.199 43.044 1.00 18.01 342 VAL C O 1
ATOM 8053 N N . ASP C 1 343 ? 76.658 25.348 44.919 1.00 16.82 343 ASP C N 1
ATOM 8054 C CA . ASP C 1 343 ? 76.773 26.799 45.039 1.00 16.48 343 ASP C CA 1
ATOM 8055 C C . ASP C 1 343 ? 76.365 27.516 43.755 1.00 15.01 343 ASP C C 1
ATOM 8056 O O . ASP C 1 343 ? 76.922 28.553 43.403 1.00 14.70 343 ASP C O 1
ATOM 8061 N N . GLY C 1 344 ? 75.374 26.958 43.075 1.00 13.53 344 GLY C N 1
ATOM 8062 C CA . GLY C 1 344 ? 74.829 27.580 41.883 1.00 12.73 344 GLY C CA 1
ATOM 8063 C C . GLY C 1 344 ? 75.736 27.485 40.665 1.00 12.87 344 GLY C C 1
ATOM 8064 O O . GLY C 1 344 ? 75.567 28.253 39.716 1.00 12.30 344 GLY C O 1
ATOM 8065 N N . LEU C 1 345 ? 76.669 26.533 40.677 1.00 14.03 345 LEU C N 1
ATOM 8066 C CA . LEU C 1 345 ? 77.558 26.297 39.539 1.00 14.67 345 LEU C CA 1
ATOM 8067 C C . LEU C 1 345 ? 77.450 24.833 39.106 1.00 14.87 345 LEU C C 1
ATOM 8068 O O . LEU C 1 345 ? 77.618 23.927 39.923 1.00 16.49 345 LEU C O 1
ATOM 8073 N N . MET C 1 346 ? 77.148 24.614 37.821 1.00 14.77 346 MET C N 1
ATOM 8074 C CA . MET C 1 346 ? 77.053 23.278 37.221 1.00 14.78 346 MET C CA 1
ATOM 8075 C C . MET C 1 346 ? 78.313 23.033 36.393 1.00 14.75 346 MET C C 1
ATOM 8076 O O . MET C 1 346 ? 78.583 23.763 35.450 1.00 14.92 346 MET C O 1
ATOM 8081 N N . PRO C 1 347 ? 79.106 22.022 36.725 1.00 15.13 347 PRO C N 1
ATOM 8082 C CA . PRO C 1 347 ? 80.294 21.725 35.922 1.00 14.63 347 PRO C CA 1
ATOM 8083 C C . PRO C 1 347 ? 79.939 21.159 34.547 1.00 13.44 347 PRO C C 1
ATOM 8084 O O . PRO C 1 347 ? 78.931 20.462 34.422 1.00 13.83 347 PRO C O 1
ATOM 8088 N N . VAL C 1 348 ? 80.784 21.425 33.558 1.00 11.57 348 VAL C N 1
ATOM 8089 C CA . VAL C 1 348 ? 80.592 20.871 32.222 1.00 10.84 348 VAL C CA 1
ATOM 8090 C C . VAL C 1 348 ? 81.015 19.406 32.279 1.00 10.66 348 VAL C C 1
ATOM 8091 O O . VAL C 1 348 ? 82.147 19.115 32.654 1.00 11.61 348 VAL C O 1
ATOM 8095 N N . PRO C 1 349 ? 80.137 18.467 31.937 1.00 10.48 349 PRO C N 1
ATOM 8096 C CA . PRO C 1 349 ? 80.521 17.050 31.992 1.00 10.91 349 PRO C CA 1
ATOM 8097 C C . PRO C 1 349 ? 81.642 16.735 31.003 1.00 10.85 349 PRO C C 1
ATOM 8098 O O . PRO C 1 349 ? 81.520 17.052 29.816 1.00 11.72 349 PRO C O 1
ATOM 8102 N N . GLN C 1 350 ? 82.714 16.117 31.503 1.00 10.56 350 GLN C N 1
ATOM 8103 C CA . GLN C 1 350 ? 83.890 15.821 30.706 1.00 10.84 350 GLN C CA 1
ATOM 8104 C C . GLN C 1 350 ? 83.644 14.721 29.698 1.00 9.99 350 GLN C C 1
ATOM 8105 O O . GLN C 1 350 ? 82.830 13.818 29.919 1.00 10.64 350 GLN C O 1
ATOM 8111 N N . GLY C 1 351 ? 84.374 14.805 28.594 1.00 10.20 351 GLY C N 1
ATOM 8112 C CA . GLY C 1 351 ? 84.322 13.813 27.550 1.00 10.94 351 GLY C CA 1
ATOM 8113 C C . GLY C 1 351 ? 83.971 14.429 26.209 1.00 10.17 351 GLY C C 1
ATOM 8114 O O . GLY C 1 351 ? 83.651 15.616 26.094 1.00 10.64 351 GLY C O 1
ATOM 8115 N N . PRO C 1 352 ? 84.029 13.607 25.170 1.00 10.51 352 PRO C N 1
ATOM 8116 C CA . PRO C 1 352 ? 83.684 14.080 23.825 1.00 10.30 352 PRO C CA 1
ATOM 8117 C C . PRO C 1 352 ? 82.182 14.312 23.698 1.00 9.54 352 PRO C C 1
ATOM 8118 O O . PRO C 1 352 ? 81.380 13.704 24.408 1.00 9.77 352 PRO C O 1
ATOM 8122 N N . GLY C 1 353 ? 81.793 15.185 22.780 1.00 9.44 353 GLY C N 1
ATOM 8123 C CA . GLY C 1 353 ? 80.391 15.467 22.585 1.00 8.43 353 GLY C CA 1
ATOM 8124 C C . GLY C 1 353 ? 79.763 16.012 23.848 1.00 7.78 353 GLY C C 1
ATOM 8125 O O . GLY C 1 353 ? 80.322 16.891 24.521 1.00 8.27 353 GLY C O 1
ATOM 8126 N N . THR C 1 354 ? 78.610 15.472 24.215 1.00 7.87 354 THR C N 1
ATOM 8127 C CA . THR C 1 354 ? 77.936 15.910 25.428 1.00 7.90 354 THR C CA 1
ATOM 8128 C C . THR C 1 354 ? 78.660 15.501 26.703 1.00 7.90 354 THR C C 1
ATOM 8129 O O . THR C 1 354 ? 78.338 16.006 27.771 1.00 8.12 354 THR C O 1
ATOM 8133 N N . GLY C 1 355 ? 79.586 14.551 26.618 1.00 8.19 355 GLY C N 1
ATOM 8134 C CA . GLY C 1 355 ? 80.267 14.104 27.814 1.00 8.34 355 GLY C CA 1
ATOM 8135 C C . GLY C 1 355 ? 79.439 13.269 28.774 1.00 8.53 355 GLY C C 1
ATOM 8136 O O . GLY C 1 355 ? 79.839 13.073 29.911 1.00 9.71 355 GLY C O 1
ATOM 8137 N N . VAL C 1 356 ? 78.308 12.756 28.313 1.00 7.86 356 VAL C N 1
ATOM 8138 C CA . VAL C 1 356 ? 77.505 11.840 29.101 1.00 8.66 356 VAL C CA 1
ATOM 8139 C C . VAL C 1 356 ? 77.185 10.600 28.296 1.00 9.18 356 VAL C C 1
ATOM 8140 O O . VAL C 1 356 ? 77.277 10.585 27.069 1.00 10.11 356 VAL C O 1
ATOM 8144 N N . THR C 1 357 ? 76.784 9.558 29.017 1.00 10.03 357 THR C N 1
ATOM 8145 C CA . THR C 1 357 ? 76.674 8.217 28.467 1.00 11.02 357 THR C CA 1
ATOM 8146 C C . THR C 1 357 ? 75.368 7.577 28.923 1.00 10.78 357 THR C C 1
ATOM 8147 O O . THR C 1 357 ? 75.094 7.518 30.112 1.00 11.03 357 THR C O 1
ATOM 8151 N N . LEU C 1 358 ? 74.565 7.078 27.996 1.00 11.66 358 LEU C N 1
ATOM 8152 C CA . LEU C 1 358 ? 73.358 6.347 28.385 1.00 12.13 358 LEU C CA 1
ATOM 8153 C C . LEU C 1 358 ? 73.678 5.177 29.302 1.00 12.54 358 LEU C C 1
ATOM 8154 O O . LEU C 1 358 ? 74.636 4.433 29.093 1.00 13.61 358 LEU C O 1
ATOM 8159 N N . ASP C 1 359 ? 72.843 5.013 30.315 1.00 12.81 359 ASP C N 1
ATOM 8160 C CA . ASP C 1 359 ? 72.865 3.816 31.142 1.00 13.30 359 ASP C CA 1
ATOM 8161 C C . ASP C 1 359 ? 71.874 2.860 30.480 1.00 13.98 359 ASP C C 1
ATOM 8162 O O . ASP C 1 359 ? 70.673 2.935 30.721 1.00 14.47 359 ASP C O 1
ATOM 8167 N N . ARG C 1 360 ? 72.375 1.999 29.600 1.00 15.74 360 ARG C N 1
ATOM 8168 C CA . ARG C 1 360 ? 71.487 1.241 28.718 1.00 17.42 360 ARG C CA 1
ATOM 8169 C C . ARG C 1 360 ? 70.644 0.212 29.465 1.00 17.44 360 ARG C C 1
ATOM 8170 O O . ARG C 1 360 ? 69.491 -0.024 29.105 1.00 16.92 360 ARG C O 1
ATOM 8178 N N . GLU C 1 361 ? 71.207 -0.382 30.506 1.00 17.70 361 GLU C N 1
ATOM 8179 C CA . GLU C 1 361 ? 70.489 -1.382 31.282 1.00 18.95 361 GLU C CA 1
ATOM 8180 C C . GLU C 1 361 ? 69.305 -0.718 31.983 1.00 17.24 361 GLU C C 1
ATOM 8181 O O . GLU C 1 361 ? 68.172 -1.207 31.931 1.00 17.40 361 GLU C O 1
ATOM 8187 N N . PHE C 1 362 ? 69.552 0.412 32.633 1.00 15.61 362 PHE C N 1
ATOM 8188 C CA . PHE C 1 362 ? 68.467 1.126 33.270 1.00 15.16 362 PHE C CA 1
ATOM 8189 C C . PHE C 1 362 ? 67.459 1.657 32.237 1.00 14.53 362 PHE C C 1
ATOM 8190 O O . PHE C 1 362 ? 66.244 1.561 32.441 1.00 14.55 362 PHE C O 1
ATOM 8198 N N . LEU C 1 363 ? 67.945 2.222 31.134 1.00 13.40 363 LEU C N 1
ATOM 8199 C CA . LEU C 1 363 ? 67.050 2.741 30.111 1.00 13.56 363 LEU C CA 1
ATOM 8200 C C . LEU C 1 363 ? 66.091 1.642 29.645 1.00 13.51 363 LEU C C 1
ATOM 8201 O O . LEU C 1 363 ? 64.910 1.893 29.426 1.00 13.52 363 LEU C O 1
ATOM 8206 N N . ALA C 1 364 ? 66.597 0.427 29.486 1.00 13.94 364 ALA C N 1
ATOM 8207 C CA . ALA C 1 364 ? 65.744 -0.662 29.016 1.00 14.38 364 ALA C CA 1
ATOM 8208 C C . ALA C 1 364 ? 64.558 -0.905 29.950 1.00 14.58 364 ALA C C 1
ATOM 8209 O O . ALA C 1 364 ? 63.469 -1.234 29.481 1.00 15.45 364 ALA C O 1
ATOM 8211 N N . THR C 1 365 ? 64.757 -0.736 31.257 1.00 14.23 365 THR C N 1
ATOM 8212 C CA . THR C 1 365 ? 63.694 -0.996 32.239 1.00 14.47 365 THR C CA 1
ATOM 8213 C C . THR C 1 365 ? 62.584 0.039 32.182 1.00 13.82 365 THR C C 1
ATOM 8214 O O . THR C 1 365 ? 61.483 -0.206 32.683 1.00 15.55 365 THR C O 1
ATOM 8218 N N . VAL C 1 366 ? 62.871 1.207 31.606 1.00 13.14 366 VAL C N 1
ATOM 8219 C CA . VAL C 1 366 ? 61.884 2.273 31.525 1.00 13.19 366 VAL C CA 1
ATOM 8220 C C . VAL C 1 366 ? 61.523 2.643 30.089 1.00 12.14 366 VAL C C 1
ATOM 8221 O O . VAL C 1 366 ? 60.872 3.660 29.857 1.00 13.75 366 VAL C O 1
ATOM 8225 N N . THR C 1 367 ? 61.905 1.796 29.140 1.00 11.91 367 THR C N 1
ATOM 8226 C CA . THR C 1 367 ? 61.558 1.989 27.736 1.00 11.75 367 THR C CA 1
ATOM 8227 C C . THR C 1 367 ? 60.114 1.551 27.505 1.00 11.17 367 THR C C 1
ATOM 8228 O O . THR C 1 367 ? 59.706 0.497 28.000 1.00 11.25 367 THR C O 1
ATOM 8232 N N . GLU C 1 368 ? 59.343 2.372 26.790 1.00 11.93 368 GLU C N 1
ATOM 8233 C CA . GLU C 1 368 ? 57.996 1.980 26.365 1.00 12.50 368 GLU C CA 1
ATOM 8234 C C . GLU C 1 368 ? 57.841 1.822 24.860 1.00 13.23 368 GLU C C 1
ATOM 8235 O O . GLU C 1 368 ? 56.861 1.246 24.404 1.00 14.43 368 GLU C O 1
ATOM 8241 N N . ALA C 1 369 ? 58.805 2.309 24.090 1.00 13.70 369 ALA C N 1
ATOM 8242 C CA . ALA C 1 369 ? 58.791 2.125 22.644 1.00 14.37 369 ALA C CA 1
ATOM 8243 C C . ALA C 1 369 ? 60.221 2.190 22.146 1.00 12.88 369 ALA C C 1
ATOM 8244 O O . ALA C 1 369 ? 61.033 2.927 22.690 1.00 12.74 369 ALA C O 1
ATOM 8246 N N . GLN C 1 370 ? 60.538 1.385 21.144 1.00 13.38 370 GLN C N 1
ATOM 8247 C CA . GLN C 1 370 ? 61.882 1.351 20.585 1.00 15.75 370 GLN C CA 1
ATOM 8248 C C . GLN C 1 370 ? 61.794 0.922 19.121 1.00 15.21 370 GLN C C 1
ATOM 8249 O O . GLN C 1 370 ? 61.064 -0.012 18.794 1.00 17.10 370 GLN C O 1
ATOM 8255 N N . GLU C 1 371 ? 62.526 1.601 18.242 1.00 14.75 371 GLU C N 1
ATOM 8256 C CA . GLU C 1 371 ? 62.551 1.279 16.813 1.00 15.25 371 GLU C CA 1
ATOM 8257 C C . GLU C 1 371 ? 63.915 1.618 16.228 1.00 14.58 371 GLU C C 1
ATOM 8258 O O . GLU C 1 371 ? 64.616 2.510 16.720 1.00 14.07 371 GLU C O 1
ATOM 8264 N N . GLU C 1 372 ? 64.299 0.895 15.182 1.00 15.95 372 GLU C N 1
ATOM 8265 C CA . GLU C 1 372 ? 65.541 1.148 14.467 1.00 17.77 372 GLU C CA 1
ATOM 8266 C C . GLU C 1 372 ? 65.245 1.395 13.004 1.00 16.25 372 GLU C C 1
ATOM 8267 O O . GLU C 1 372 ? 64.368 0.748 12.419 1.00 17.32 372 GLU C O 1
ATOM 8273 N N . HIS C 1 373 ? 65.991 2.319 12.411 1.00 15.35 373 HIS C N 1
ATOM 8274 C CA . HIS C 1 373 ? 65.870 2.665 11.008 1.00 16.08 373 HIS C CA 1
ATOM 8275 C C . HIS C 1 373 ? 67.234 2.647 10.363 1.00 16.97 373 HIS C C 1
ATOM 8276 O O . HIS C 1 373 ? 68.212 3.113 10.948 1.00 16.21 373 HIS C O 1
ATOM 8283 N N . ARG C 1 374 ? 67.293 2.092 9.158 1.00 19.16 374 ARG C N 1
ATOM 8284 C CA . ARG C 1 374 ? 68.498 2.071 8.348 1.00 22.01 374 ARG C CA 1
ATOM 8285 C C . ARG C 1 374 ? 68.139 2.555 6.946 1.00 22.94 374 ARG C C 1
ATOM 8286 O O . ARG C 1 374 ? 66.971 2.803 6.654 1.00 23.98 374 ARG C O 1
ATOM 8294 N N . ALA C 1 375 ? 69.134 2.729 6.090 1.00 24.39 375 ALA C N 1
ATOM 8295 C CA . ALA C 1 375 ? 68.863 3.122 4.713 1.00 25.60 375 ALA C CA 1
ATOM 8296 C C . ALA C 1 375 ? 68.258 1.946 3.948 1.00 26.62 375 ALA C C 1
ATOM 8297 O O . ALA C 1 375 ? 67.594 2.138 2.929 1.00 28.56 375 ALA C O 1
ATOM 8299 N N . ARG D 1 6 ? 45.363 -28.889 -42.624 1.00 26.76 6 ARG D N 1
ATOM 8300 C CA . ARG D 1 6 ? 44.322 -28.404 -41.682 1.00 25.12 6 ARG D CA 1
ATOM 8301 C C . ARG D 1 6 ? 44.293 -26.869 -41.649 1.00 21.63 6 ARG D C 1
ATOM 8302 O O . ARG D 1 6 ? 43.939 -26.233 -42.643 1.00 19.58 6 ARG D O 1
ATOM 8310 N N . MET D 1 7 ? 44.641 -26.261 -40.523 1.00 18.97 7 MET D N 1
ATOM 8311 C CA . MET D 1 7 ? 44.650 -24.802 -40.446 1.00 18.47 7 MET D CA 1
ATOM 8312 C C . MET D 1 7 ? 45.884 -24.266 -41.163 1.00 17.20 7 MET D C 1
ATOM 8313 O O . MET D 1 7 ? 46.840 -25.009 -41.408 1.00 18.20 7 MET D O 1
ATOM 8318 N N . PHE D 1 8 ? 45.853 -22.990 -41.533 1.00 15.06 8 PHE D N 1
ATOM 8319 C CA . PHE D 1 8 ? 46.963 -22.392 -42.258 1.00 14.31 8 PHE D CA 1
ATOM 8320 C C . PHE D 1 8 ? 47.448 -21.123 -41.571 1.00 14.09 8 PHE D C 1
ATOM 8321 O O . PHE D 1 8 ? 46.656 -20.312 -41.089 1.00 13.99 8 PHE D O 1
ATOM 8329 N N . LYS D 1 9 ? 48.772 -20.980 -41.523 1.00 15.04 9 LYS D N 1
ATOM 8330 C CA . LYS D 1 9 ? 49.426 -19.817 -40.947 1.00 15.49 9 LYS D CA 1
ATOM 8331 C C . LYS D 1 9 ? 49.891 -18.906 -42.070 1.00 15.29 9 LYS D C 1
ATOM 8332 O O . LYS D 1 9 ? 50.592 -19.334 -42.972 1.00 16.56 9 LYS D O 1
ATOM 8338 N N . ILE D 1 10 ? 49.492 -17.642 -42.008 1.00 14.43 10 ILE D N 1
ATOM 8339 C CA . ILE D 1 10 ? 49.923 -16.663 -42.993 1.00 14.85 10 ILE D CA 1
ATOM 8340 C C . ILE D 1 10 ? 51.248 -16.064 -42.517 1.00 14.94 10 ILE D C 1
ATOM 8341 O O . ILE D 1 10 ? 51.290 -15.326 -41.534 1.00 16.13 10 ILE D O 1
ATOM 8346 N N . GLU D 1 11 ? 52.326 -16.416 -43.204 1.00 14.57 11 GLU D N 1
ATOM 8347 C CA . GLU D 1 11 ? 53.680 -16.064 -42.766 1.00 16.32 11 GLU D CA 1
ATOM 8348 C C . GLU D 1 11 ? 54.223 -14.782 -43.378 1.00 15.03 11 GLU D C 1
ATOM 8349 O O . GLU D 1 11 ? 55.085 -14.135 -42.798 1.00 16.41 11 GLU D O 1
ATOM 8355 N N . ALA D 1 12 ? 53.766 -14.438 -44.575 1.00 13.33 12 ALA D N 1
ATOM 8356 C CA . ALA D 1 12 ? 54.274 -13.253 -45.252 1.00 12.39 12 ALA D CA 1
ATOM 8357 C C . ALA D 1 12 ? 53.252 -12.737 -46.234 1.00 12.13 12 ALA D C 1
ATOM 8358 O O . ALA D 1 12 ? 52.383 -13.481 -46.695 1.00 12.08 12 ALA D O 1
ATOM 8360 N N . ALA D 1 13 ? 53.385 -11.461 -46.572 1.00 12.22 13 ALA D N 1
ATOM 8361 C CA . ALA D 1 13 ? 52.533 -10.819 -47.558 1.00 12.59 13 ALA D CA 1
ATOM 8362 C C . ALA D 1 13 ? 53.359 -9.891 -48.424 1.00 12.93 13 ALA D C 1
ATOM 8363 O O . ALA D 1 13 ? 54.234 -9.178 -47.921 1.00 16.26 13 ALA D O 1
ATOM 8365 N N . GLU D 1 14 ? 53.100 -9.894 -49.723 1.00 12.16 14 GLU D N 1
ATOM 8366 C CA . GLU D 1 14 ? 53.710 -8.925 -50.621 1.00 12.35 14 GLU D CA 1
ATOM 8367 C C . GLU D 1 14 ? 52.619 -8.065 -51.225 1.00 10.90 14 GLU D C 1
ATOM 8368 O O . GLU D 1 14 ? 51.565 -8.579 -51.596 1.00 11.27 14 GLU D O 1
ATOM 8374 N N . ILE D 1 15 ? 52.875 -6.766 -51.340 1.00 10.69 15 ILE D N 1
ATOM 8375 C CA . ILE D 1 15 ? 52.061 -5.884 -52.154 1.00 10.34 15 ILE D CA 1
ATOM 8376 C C . ILE D 1 15 ? 52.904 -5.515 -53.370 1.00 10.24 15 ILE D C 1
ATOM 8377 O O . ILE D 1 15 ? 54.024 -5.010 -53.223 1.00 11.91 15 ILE D O 1
ATOM 8382 N N . VAL D 1 16 ? 52.383 -5.800 -54.562 1.00 10.73 16 VAL D N 1
ATOM 8383 C CA . VAL D 1 16 ? 53.074 -5.507 -55.810 1.00 11.53 16 VAL D CA 1
ATOM 8384 C C . VAL D 1 16 ? 52.124 -4.712 -56.660 1.00 11.48 16 VAL D C 1
ATOM 8385 O O . VAL D 1 16 ? 51.015 -5.163 -56.926 1.00 13.13 16 VAL D O 1
ATOM 8389 N N . VAL D 1 17 ? 52.540 -3.525 -57.084 1.00 11.38 17 VAL D N 1
ATOM 8390 C CA . VAL D 1 17 ? 51.703 -2.704 -57.918 1.00 11.99 17 VAL D CA 1
ATOM 8391 C C . VAL D 1 17 ? 52.310 -2.669 -59.306 1.00 11.41 17 VAL D C 1
ATOM 8392 O O . VAL D 1 17 ? 53.465 -2.257 -59.472 1.00 12.10 17 VAL D O 1
ATOM 8396 N N . ALA D 1 18 ? 51.527 -3.078 -60.297 1.00 11.96 18 ALA D N 1
ATOM 8397 C CA . ALA D 1 18 ? 51.984 -3.115 -61.677 1.00 12.74 18 ALA D CA 1
ATOM 8398 C C . ALA D 1 18 ? 51.330 -2.001 -62.448 1.00 14.66 18 ALA D C 1
ATOM 8399 O O . ALA D 1 18 ? 50.218 -1.560 -62.113 1.00 14.65 18 ALA D O 1
ATOM 8401 N N . ARG D 1 19 ? 52.069 -1.513 -63.444 1.00 16.24 19 ARG D N 1
ATOM 8402 C CA . ARG D 1 19 ? 51.581 -0.548 -64.414 1.00 18.33 19 ARG D CA 1
ATOM 8403 C C . ARG D 1 19 ? 51.566 -1.281 -65.752 1.00 18.04 19 ARG D C 1
ATOM 8404 O O . ARG D 1 19 ? 52.591 -1.412 -66.423 1.00 18.13 19 ARG D O 1
ATOM 8412 N N . LEU D 1 20 ? 50.391 -1.781 -66.119 1.00 17.38 20 LEU D N 1
ATOM 8413 C CA . LEU D 1 20 ? 50.251 -2.752 -67.187 1.00 18.16 20 LEU D CA 1
ATOM 8414 C C . LEU D 1 20 ? 49.761 -2.059 -68.451 1.00 18.73 20 LEU D C 1
ATOM 8415 O O . LEU D 1 20 ? 48.699 -1.448 -68.445 1.00 17.78 20 LEU D O 1
ATOM 8420 N N . PRO D 1 21 ? 50.547 -2.113 -69.528 1.00 20.70 21 PRO D N 1
ATOM 8421 C CA . PRO D 1 21 ? 50.148 -1.468 -70.781 1.00 21.36 21 PRO D CA 1
ATOM 8422 C C . PRO D 1 21 ? 48.823 -2.013 -71.332 1.00 21.96 21 PRO D C 1
ATOM 8423 O O . PRO D 1 21 ? 48.657 -3.233 -71.424 1.00 21.33 21 PRO D O 1
ATOM 8427 N N . LEU D 1 22 ? 47.902 -1.109 -71.657 1.00 22.85 22 LEU D N 1
ATOM 8428 C CA . LEU D 1 22 ? 46.663 -1.467 -72.350 1.00 23.44 22 LEU D CA 1
ATOM 8429 C C . LEU D 1 22 ? 46.967 -1.719 -73.838 1.00 23.92 22 LEU D C 1
ATOM 8430 O O . LEU D 1 22 ? 47.812 -1.042 -74.425 1.00 24.77 22 LEU D O 1
ATOM 8435 N N . LYS D 1 23 ? 46.274 -2.678 -74.450 1.00 23.83 23 LYS D N 1
ATOM 8436 C CA . LYS D 1 23 ? 46.592 -3.112 -75.819 1.00 24.26 23 LYS D CA 1
ATOM 8437 C C . LYS D 1 23 ? 47.034 -1.948 -76.725 1.00 25.42 23 LYS D C 1
ATOM 8438 O O . LYS D 1 23 ? 46.327 -1.505 -77.631 1.00 25.63 23 LYS D O 1
ATOM 8444 N N . THR D 1 34 ? 46.135 4.986 -70.930 1.00 34.36 34 THR D N 1
ATOM 8445 C CA . THR D 1 34 ? 47.156 4.238 -71.657 1.00 34.14 34 THR D CA 1
ATOM 8446 C C . THR D 1 34 ? 47.665 3.036 -70.856 1.00 33.03 34 THR D C 1
ATOM 8447 O O . THR D 1 34 ? 48.219 2.091 -71.420 1.00 32.83 34 THR D O 1
ATOM 8451 N N . HIS D 1 35 ? 47.506 3.100 -69.538 1.00 31.49 35 HIS D N 1
ATOM 8452 C CA . HIS D 1 35 ? 47.888 2.005 -68.653 1.00 29.96 35 HIS D CA 1
ATOM 8453 C C . HIS D 1 35 ? 46.811 1.814 -67.610 1.00 28.83 35 HIS D C 1
ATOM 8454 O O . HIS D 1 35 ? 46.000 2.702 -67.370 1.00 29.42 35 HIS D O 1
ATOM 8461 N N . LYS D 1 36 ? 46.802 0.638 -67.000 1.00 27.20 36 LYS D N 1
ATOM 8462 C CA . LYS D 1 36 ? 45.954 0.387 -65.857 1.00 26.27 36 LYS D CA 1
ATOM 8463 C C . LYS D 1 36 ? 46.851 -0.050 -64.724 1.00 23.11 36 LYS D C 1
ATOM 8464 O O . LYS D 1 36 ? 47.739 -0.886 -64.901 1.00 21.12 36 LYS D O 1
ATOM 8470 N N . VAL D 1 37 ? 46.622 0.547 -63.562 1.00 20.92 37 VAL D N 1
ATOM 8471 C CA . VAL D 1 37 ? 47.298 0.152 -62.348 1.00 18.96 37 VAL D CA 1
ATOM 8472 C C . VAL D 1 37 ? 46.647 -1.106 -61.788 1.00 17.05 37 VAL D C 1
ATOM 8473 O O . VAL D 1 37 ? 45.425 -1.188 -61.626 1.00 18.54 37 VAL D O 1
ATOM 8477 N N . VAL D 1 38 ? 47.483 -2.087 -61.491 1.00 13.78 38 VAL D N 1
ATOM 8478 C CA . VAL D 1 38 ? 47.033 -3.365 -60.974 1.00 12.06 38 VAL D CA 1
ATOM 8479 C C . VAL D 1 38 ? 47.690 -3.606 -59.621 1.00 11.32 38 VAL D C 1
ATOM 8480 O O . VAL D 1 38 ? 48.853 -4.006 -59.551 1.00 11.23 38 VAL D O 1
ATOM 8484 N N . PRO D 1 39 ? 46.964 -3.346 -58.535 1.00 10.76 39 PRO D N 1
ATOM 8485 C CA . PRO D 1 39 ? 47.497 -3.654 -57.208 1.00 10.64 39 PRO D CA 1
ATOM 8486 C C . PRO D 1 39 ? 47.275 -5.121 -56.856 1.00 9.80 39 PRO D C 1
ATOM 8487 O O . PRO D 1 39 ? 46.155 -5.592 -56.889 1.00 11.91 39 PRO D O 1
ATOM 8491 N N . LEU D 1 40 ? 48.338 -5.844 -56.557 1.00 9.11 40 LEU D N 1
ATOM 8492 C CA . LEU D 1 40 ? 48.280 -7.255 -56.186 1.00 8.97 40 LEU D CA 1
ATOM 8493 C C . LEU D 1 40 ? 48.682 -7.457 -54.736 1.00 8.60 40 LEU D C 1
ATOM 8494 O O . LEU D 1 40 ? 49.613 -6.812 -54.244 1.00 9.74 40 LEU D O 1
ATOM 8499 N N . LEU D 1 41 ? 47.979 -8.370 -54.075 1.00 8.02 41 LEU D N 1
ATOM 8500 C CA . LEU D 1 41 ? 48.370 -8.878 -52.776 1.00 8.32 41 LEU D CA 1
ATOM 8501 C C . LEU D 1 41 ? 48.689 -10.351 -52.929 1.00 8.26 41 LEU D C 1
ATOM 8502 O O . LEU D 1 41 ? 47.882 -11.112 -53.479 1.00 8.54 41 LEU D O 1
ATOM 8507 N N . ILE D 1 42 ? 49.855 -10.748 -52.424 1.00 8.59 42 ILE D N 1
ATOM 8508 C CA . ILE D 1 42 ? 50.286 -12.139 -52.406 1.00 9.60 42 ILE D CA 1
ATOM 8509 C C . ILE D 1 42 ? 50.438 -12.542 -50.952 1.00 9.65 42 ILE D C 1
ATOM 8510 O O . ILE D 1 42 ? 51.214 -11.932 -50.210 1.00 11.35 42 ILE D O 1
ATOM 8515 N N . LEU D 1 43 ? 49.701 -13.571 -50.540 1.00 9.64 43 LEU D N 1
ATOM 8516 C CA . LEU D 1 43 ? 49.808 -14.131 -49.191 1.00 10.01 43 LEU D CA 1
ATOM 8517 C C . LEU D 1 43 ? 50.555 -15.452 -49.257 1.00 10.66 43 LEU D C 1
ATOM 8518 O O . LEU D 1 43 ? 50.275 -16.279 -50.122 1.00 11.92 43 LEU D O 1
ATOM 8523 N N . HIS D 1 44 ? 51.494 -15.644 -48.331 1.00 11.30 44 HIS D N 1
ATOM 8524 C CA . HIS D 1 44 ? 52.304 -16.854 -48.275 1.00 12.21 44 HIS D CA 1
ATOM 8525 C C . HIS D 1 44 ? 52.032 -17.644 -47.019 1.00 12.96 44 HIS D C 1
ATOM 8526 O O . HIS D 1 44 ? 52.000 -17.080 -45.927 1.00 13.26 44 HIS D O 1
ATOM 8533 N N . GLY D 1 45 ? 51.866 -18.955 -47.170 1.00 13.39 45 GLY D N 1
ATOM 8534 C CA . GLY D 1 45 ? 51.756 -19.839 -46.024 1.00 13.98 45 GLY D CA 1
ATOM 8535 C C . GLY D 1 45 ? 51.665 -21.284 -46.459 1.00 14.51 45 GLY D C 1
ATOM 8536 O O . GLY D 1 45 ? 51.176 -21.576 -47.549 1.00 14.09 45 GLY D O 1
ATOM 8537 N N . GLU D 1 46 ? 52.161 -22.182 -45.610 1.00 15.36 46 GLU D N 1
ATOM 8538 C CA . GLU D 1 46 ? 52.038 -23.626 -45.818 1.00 16.40 46 GLU D CA 1
ATOM 8539 C C . GLU D 1 46 ? 52.625 -24.067 -47.153 1.00 16.70 46 GLU D C 1
ATOM 8540 O O . GLU D 1 46 ? 52.147 -25.021 -47.767 1.00 17.80 46 GLU D O 1
ATOM 8546 N N . GLY D 1 47 ? 53.666 -23.371 -47.600 1.00 16.62 47 GLY D N 1
ATOM 8547 C CA . GLY D 1 47 ? 54.349 -23.715 -48.835 1.00 16.65 47 GLY D CA 1
ATOM 8548 C C . GLY D 1 47 ? 53.620 -23.350 -50.118 1.00 16.28 47 GLY D C 1
ATOM 8549 O O . GLY D 1 47 ? 54.060 -23.713 -51.202 1.00 17.05 47 GLY D O 1
ATOM 8550 N N . VAL D 1 48 ? 52.502 -22.632 -50.011 1.00 13.95 48 VAL D N 1
ATOM 8551 C CA . VAL D 1 48 ? 51.777 -22.172 -51.196 1.00 13.62 48 VAL D CA 1
ATOM 8552 C C . VAL D 1 48 ? 51.549 -20.668 -51.102 1.00 12.87 48 VAL D C 1
ATOM 8553 O O . VAL D 1 48 ? 51.933 -20.030 -50.119 1.00 12.91 48 VAL D O 1
ATOM 8557 N N . GLN D 1 49 ? 50.942 -20.106 -52.133 1.00 12.60 49 GLN D N 1
ATOM 8558 C CA . GLN D 1 49 ? 50.643 -18.685 -52.139 1.00 13.15 49 GLN D CA 1
ATOM 8559 C C . GLN D 1 49 ? 49.262 -18.455 -52.703 1.00 11.93 49 GLN D C 1
ATOM 8560 O O . GLN D 1 49 ? 48.792 -19.212 -53.561 1.00 13.70 49 GLN D O 1
ATOM 8566 N N . GLY D 1 50 ? 48.619 -17.414 -52.192 1.00 10.18 50 GLY D N 1
ATOM 8567 C CA . GLY D 1 50 ? 47.374 -16.914 -52.728 1.00 9.35 50 GLY D CA 1
ATOM 8568 C C . GLY D 1 50 ? 47.563 -15.513 -53.253 1.00 9.04 50 GLY D C 1
ATOM 8569 O O . GLY D 1 50 ? 48.274 -14.712 -52.656 1.00 10.04 50 GLY D O 1
ATOM 8570 N N . VAL D 1 51 ? 46.940 -15.211 -54.377 1.00 8.55 51 VAL D N 1
ATOM 8571 C CA . VAL D 1 51 ? 47.092 -13.912 -55.010 1.00 8.55 51 VAL D CA 1
ATOM 8572 C C . VAL D 1 51 ? 45.720 -13.321 -55.301 1.00 8.70 51 VAL D C 1
ATOM 8573 O O . VAL D 1 51 ? 44.831 -14.022 -55.779 1.00 9.62 51 VAL D O 1
ATOM 8577 N N . ALA D 1 52 ? 45.547 -12.036 -55.025 1.00 8.11 52 ALA D N 1
ATOM 8578 C CA . ALA D 1 52 ? 44.339 -11.313 -55.398 1.00 7.85 52 ALA D CA 1
ATOM 8579 C C . ALA D 1 52 ? 44.706 -9.933 -55.920 1.00 7.26 52 ALA D C 1
ATOM 8580 O O . ALA D 1 52 ? 45.793 -9.422 -55.678 1.00 8.84 52 ALA D O 1
ATOM 8582 N N . GLU D 1 53 ? 43.761 -9.346 -56.628 1.00 7.56 53 GLU D N 1
ATOM 8583 C CA . GLU D 1 53 ? 43.932 -8.094 -57.344 1.00 7.99 53 GLU D CA 1
ATOM 8584 C C . GLU D 1 53 ? 42.933 -7.062 -56.832 1.00 7.84 53 GLU D C 1
ATOM 8585 O O . GLU D 1 53 ? 41.731 -7.318 -56.794 1.00 8.30 53 GLU D O 1
ATOM 8591 N N . GLY D 1 54 ? 43.424 -5.898 -56.427 1.00 7.99 54 GLY D N 1
ATOM 8592 C CA . GLY D 1 54 ? 42.554 -4.807 -56.038 1.00 8.33 54 GLY D CA 1
ATOM 8593 C C . GLY D 1 54 ? 41.840 -4.180 -57.204 1.00 8.59 54 GLY D C 1
ATOM 8594 O O . GLY D 1 54 ? 42.434 -3.990 -58.268 1.00 9.69 54 GLY D O 1
ATOM 8595 N N . THR D 1 55 ? 40.575 -3.818 -57.003 1.00 8.04 55 THR D N 1
ATOM 8596 C CA . THR D 1 55 ? 39.804 -3.148 -58.053 1.00 8.81 55 THR D CA 1
ATOM 8597 C C . THR D 1 55 ? 39.553 -1.680 -57.769 1.00 9.42 55 THR D C 1
ATOM 8598 O O . THR D 1 55 ? 38.772 -1.047 -58.463 1.00 10.98 55 THR D O 1
ATOM 8602 N N . MET D 1 56 ? 40.201 -1.131 -56.749 1.00 10.66 56 MET D N 1
ATOM 8603 C CA . MET D 1 56 ? 40.131 0.314 -56.538 1.00 11.68 56 MET D CA 1
ATOM 8604 C C . MET D 1 56 ? 41.082 1.004 -57.509 1.00 12.19 56 MET D C 1
ATOM 8605 O O . MET D 1 56 ? 42.079 0.420 -57.958 1.00 12.92 56 MET D O 1
ATOM 8610 N N . GLU D 1 57 ? 40.765 2.256 -57.811 1.00 13.31 57 GLU D N 1
ATOM 8611 C CA . GLU D 1 57 ? 41.483 3.058 -58.785 1.00 13.64 57 GLU D CA 1
ATOM 8612 C C . GLU D 1 57 ? 42.316 4.115 -58.056 1.00 12.29 57 GLU D C 1
ATOM 8613 O O . GLU D 1 57 ? 42.183 4.297 -56.850 1.00 11.56 57 GLU D O 1
ATOM 8619 N N . ALA D 1 58 ? 43.169 4.827 -58.770 1.00 12.16 58 ALA D N 1
ATOM 8620 C CA . ALA D 1 58 ? 43.963 5.887 -58.141 1.00 11.76 58 ALA D CA 1
ATOM 8621 C C . ALA D 1 58 ? 43.056 7.001 -57.597 1.00 10.84 58 ALA D C 1
ATOM 8622 O O . ALA D 1 58 ? 43.340 7.586 -56.557 1.00 11.06 58 ALA D O 1
ATOM 8624 N N . ARG D 1 59 ? 41.984 7.282 -58.328 1.00 10.20 59 ARG D N 1
ATOM 8625 C CA . ARG D 1 59 ? 40.996 8.296 -57.961 1.00 10.42 59 ARG D CA 1
ATOM 8626 C C . ARG D 1 59 ? 39.617 7.639 -57.881 1.00 10.25 59 ARG D C 1
ATOM 8627 O O . ARG D 1 59 ? 39.379 6.630 -58.540 1.00 11.41 59 ARG D O 1
ATOM 8635 N N . PRO D 1 60 ? 38.707 8.195 -57.076 1.00 9.67 60 PRO D N 1
ATOM 8636 C CA . PRO D 1 60 ? 37.399 7.558 -56.846 1.00 9.87 60 PRO D CA 1
ATOM 8637 C C . PRO D 1 60 ? 36.375 7.882 -57.934 1.00 10.63 60 PRO D C 1
ATOM 8638 O O . PRO D 1 60 ? 35.543 8.774 -57.802 1.00 11.26 60 PRO D O 1
ATOM 8642 N N . MET D 1 61 ? 36.449 7.108 -59.014 1.00 11.52 61 MET D N 1
ATOM 8643 C CA . MET D 1 61 ? 35.646 7.342 -60.217 1.00 13.32 61 MET D CA 1
ATOM 8644 C C . MET D 1 61 ? 34.460 6.390 -60.296 1.00 12.88 61 MET D C 1
ATOM 8645 O O . MET D 1 61 ? 33.334 6.828 -60.461 1.00 13.72 61 MET D O 1
ATOM 8650 N N . TYR D 1 62 ? 34.724 5.094 -60.213 1.00 12.87 62 TYR D N 1
ATOM 8651 C CA . TYR D 1 62 ? 33.670 4.086 -60.186 1.00 12.64 62 TYR D CA 1
ATOM 8652 C C . TYR D 1 62 ? 32.999 4.034 -58.806 1.00 12.47 62 TYR D C 1
ATOM 8653 O O . TYR D 1 62 ? 31.784 3.900 -58.694 1.00 13.08 62 TYR D O 1
ATOM 8662 N N . ARG D 1 63 ? 33.796 4.103 -57.753 1.00 12.00 63 ARG D N 1
ATOM 8663 C CA . ARG D 1 63 ? 33.257 4.147 -56.404 1.00 11.50 63 ARG D CA 1
ATOM 8664 C C . ARG D 1 63 ? 34.257 4.884 -55.530 1.00 11.18 63 ARG D C 1
ATOM 8665 O O . ARG D 1 63 ? 35.077 5.645 -56.036 1.00 11.66 63 ARG D O 1
ATOM 8673 N N . GLU D 1 64 ? 34.171 4.687 -54.228 1.00 10.39 64 GLU D N 1
ATOM 8674 C CA . GLU D 1 64 ? 34.764 5.603 -53.264 1.00 9.86 64 GLU D CA 1
ATOM 8675 C C . GLU D 1 64 ? 36.192 5.299 -52.820 1.00 9.66 64 GLU D C 1
ATOM 8676 O O . GLU D 1 64 ? 36.878 6.178 -52.309 1.00 10.43 64 GLU D O 1
ATOM 8682 N N . GLU D 1 65 ? 36.656 4.071 -53.011 1.00 9.48 65 GLU D N 1
ATOM 8683 C CA . GLU D 1 65 ? 37.978 3.701 -52.538 1.00 9.38 65 GLU D CA 1
ATOM 8684 C C . GLU D 1 65 ? 39.053 4.142 -53.515 1.00 9.60 65 GLU D C 1
ATOM 8685 O O . GLU D 1 65 ? 38.789 4.328 -54.706 1.00 10.06 65 GLU D O 1
ATOM 8691 N N . THR D 1 66 ? 40.255 4.338 -52.992 1.00 9.10 66 THR D N 1
ATOM 8692 C CA . THR D 1 66 ? 41.412 4.683 -53.815 1.00 9.54 66 THR D CA 1
ATOM 8693 C C . THR D 1 66 ? 42.584 3.791 -53.462 1.00 9.70 66 THR D C 1
ATOM 8694 O O . THR D 1 66 ? 42.643 3.221 -52.379 1.00 9.95 66 THR D O 1
ATOM 8698 N N . ILE D 1 67 ? 43.539 3.698 -54.376 1.00 10.06 67 ILE D N 1
ATOM 8699 C CA . ILE D 1 67 ? 44.719 2.884 -54.141 1.00 11.10 67 ILE D CA 1
ATOM 8700 C C . ILE D 1 67 ? 45.488 3.366 -52.902 1.00 10.50 67 ILE D C 1
ATOM 8701 O O . ILE D 1 67 ? 45.889 2.563 -52.065 1.00 10.67 67 ILE D O 1
ATOM 8706 N N . ALA D 1 68 ? 45.657 4.679 -52.744 1.00 10.47 68 ALA D N 1
ATOM 8707 C CA . ALA D 1 68 ? 46.412 5.173 -51.607 1.00 10.53 68 ALA D CA 1
ATOM 8708 C C . ALA D 1 68 ? 45.726 4.802 -50.295 1.00 10.32 68 ALA D C 1
ATOM 8709 O O . ALA D 1 68 ? 46.379 4.382 -49.349 1.00 11.25 68 ALA D O 1
ATOM 8711 N N . GLY D 1 69 ? 44.409 4.955 -50.235 1.00 9.79 69 GLY D N 1
ATOM 8712 C CA . GLY D 1 69 ? 43.683 4.606 -49.029 1.00 9.63 69 GLY D CA 1
ATOM 8713 C C . GLY D 1 69 ? 43.731 3.118 -48.733 1.00 9.46 69 GLY D C 1
ATOM 8714 O O . GLY D 1 69 ? 43.980 2.697 -47.607 1.00 9.26 69 GLY D O 1
ATOM 8715 N N . ALA D 1 70 ? 43.488 2.324 -49.767 1.00 9.26 70 ALA D N 1
ATOM 8716 C CA . ALA D 1 70 ? 43.454 0.876 -49.610 1.00 9.53 70 ALA D CA 1
ATOM 8717 C C . ALA D 1 70 ? 44.796 0.303 -49.191 1.00 9.93 70 ALA D C 1
ATOM 8718 O O . ALA D 1 70 ? 44.866 -0.541 -48.303 1.00 10.22 70 ALA D O 1
ATOM 8720 N N . LEU D 1 71 ? 45.869 0.725 -49.851 1.00 10.17 71 LEU D N 1
ATOM 8721 C CA . LEU D 1 71 ? 47.168 0.135 -49.539 1.00 10.78 71 LEU D CA 1
ATOM 8722 C C . LEU D 1 71 ? 47.634 0.550 -48.146 1.00 10.17 71 LEU D C 1
ATOM 8723 O O . LEU D 1 71 ? 48.262 -0.236 -47.442 1.00 10.66 71 LEU D O 1
ATOM 8728 N N . ASP D 1 72 ? 47.278 1.765 -47.718 1.00 10.18 72 ASP D N 1
ATOM 8729 C CA . ASP D 1 72 ? 47.594 2.203 -46.360 1.00 10.44 72 ASP D CA 1
ATOM 8730 C C . ASP D 1 72 ? 46.818 1.376 -45.320 1.00 10.22 72 ASP D C 1
ATOM 8731 O O . ASP D 1 72 ? 47.348 1.021 -44.264 1.00 10.65 72 ASP D O 1
ATOM 8736 N N . LEU D 1 73 ? 45.555 1.076 -45.622 1.00 9.91 73 LEU D N 1
ATOM 8737 C CA . LEU D 1 73 ? 44.750 0.210 -44.762 1.00 10.41 73 LEU D CA 1
ATOM 8738 C C . LEU D 1 73 ? 45.348 -1.195 -44.690 1.00 10.24 73 LEU D C 1
ATOM 8739 O O . LEU D 1 73 ? 45.421 -1.792 -43.621 1.00 10.31 73 LEU D O 1
ATOM 8744 N N . LEU D 1 74 ? 45.810 -1.717 -45.820 1.00 10.67 74 LEU D N 1
ATOM 8745 C CA . LEU D 1 74 ? 46.484 -3.013 -45.804 1.00 11.78 74 LEU D CA 1
ATOM 8746 C C . LEU D 1 74 ? 47.734 -3.022 -44.944 1.00 11.55 74 LEU D C 1
ATOM 8747 O O . LEU D 1 74 ? 47.885 -3.866 -44.064 1.00 12.17 74 LEU D O 1
ATOM 8752 N N . ARG D 1 75 ? 48.668 -2.117 -45.211 1.00 11.91 75 ARG D N 1
ATOM 8753 C CA . 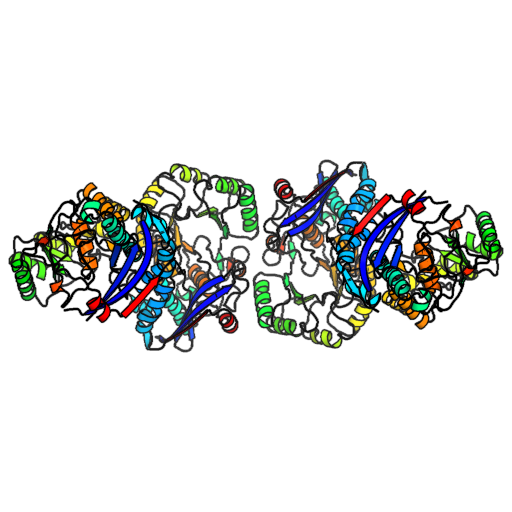ARG D 1 75 ? 49.945 -2.224 -44.525 1.00 13.42 75 ARG D CA 1
ATOM 8754 C C . ARG D 1 75 ? 49.852 -1.817 -43.063 1.00 13.24 75 ARG D C 1
ATOM 8755 O O . ARG D 1 75 ? 50.558 -2.371 -42.225 1.00 13.87 75 ARG D O 1
ATOM 8763 N N . GLY D 1 76 ? 48.944 -0.897 -42.746 1.00 12.68 76 GLY D N 1
ATOM 8764 C CA . GLY D 1 76 ? 48.863 -0.346 -41.409 1.00 13.42 76 GLY D CA 1
ATOM 8765 C C . GLY D 1 76 ? 47.884 -1.048 -40.491 1.00 12.90 76 GLY D C 1
ATOM 8766 O O . GLY D 1 76 ? 47.958 -0.908 -39.274 1.00 14.73 76 GLY D O 1
ATOM 8767 N N . THR D 1 77 ? 46.951 -1.810 -41.059 1.00 11.95 77 THR D N 1
ATOM 8768 C CA . THR D 1 77 ? 45.869 -2.396 -40.272 1.00 12.11 77 THR D CA 1
ATOM 8769 C C . THR D 1 77 ? 45.632 -3.878 -40.587 1.00 11.58 77 THR D C 1
ATOM 8770 O O . THR D 1 77 ? 45.776 -4.729 -39.718 1.00 11.80 77 THR D O 1
ATOM 8774 N N . PHE D 1 78 ? 45.284 -4.197 -41.828 1.00 10.28 78 PHE D N 1
ATOM 8775 C CA . PHE D 1 78 ? 44.848 -5.546 -42.144 1.00 10.41 78 PHE D CA 1
ATOM 8776 C C . PHE D 1 78 ? 45.989 -6.561 -42.108 1.00 10.29 78 PHE D C 1
ATOM 8777 O O . PHE D 1 78 ? 45.833 -7.642 -41.529 1.00 11.67 78 PHE D O 1
ATOM 8785 N N . LEU D 1 79 ? 47.133 -6.231 -42.704 1.00 10.27 79 LEU D N 1
ATOM 8786 C CA . LEU D 1 79 ? 48.220 -7.192 -42.724 1.00 10.87 79 LEU D CA 1
ATOM 8787 C C . LEU D 1 79 ? 48.772 -7.430 -41.308 1.00 11.63 79 LEU D C 1
ATOM 8788 O O . LEU D 1 79 ? 48.986 -8.579 -40.941 1.00 12.13 79 LEU D O 1
ATOM 8793 N N . PRO D 1 80 ? 48.995 -6.395 -40.494 1.00 12.19 80 PRO D N 1
ATOM 8794 C CA . PRO D 1 80 ? 49.384 -6.656 -39.098 1.00 12.79 80 PRO D CA 1
ATOM 8795 C C . PRO D 1 80 ? 48.398 -7.548 -38.334 1.00 12.68 80 PRO D C 1
ATOM 8796 O O . PRO D 1 80 ? 48.820 -8.310 -37.466 1.00 13.94 80 PRO D O 1
ATOM 8800 N N . ALA D 1 81 ? 47.112 -7.493 -38.667 1.00 13.36 81 ALA D N 1
ATOM 8801 C CA . ALA D 1 81 ? 46.107 -8.312 -37.992 1.00 14.07 81 ALA D CA 1
ATOM 8802 C C . ALA D 1 81 ? 46.214 -9.807 -38.307 1.00 14.04 81 ALA D C 1
ATOM 8803 O O . ALA D 1 81 ? 45.760 -10.644 -37.521 1.00 16.54 81 ALA D O 1
ATOM 8805 N N . ILE D 1 82 ? 46.759 -10.148 -39.470 1.00 12.82 82 ILE D N 1
ATOM 8806 C CA . ILE D 1 82 ? 46.778 -11.547 -39.899 1.00 13.05 82 ILE D CA 1
ATOM 8807 C C . ILE D 1 82 ? 48.150 -12.198 -39.951 1.00 12.95 82 ILE D C 1
ATOM 8808 O O . ILE D 1 82 ? 48.241 -13.417 -39.905 1.00 13.50 82 ILE D O 1
ATOM 8813 N N . LEU D 1 83 ? 49.213 -11.410 -40.052 1.00 12.58 83 LEU D N 1
ATOM 8814 C CA . LEU D 1 83 ? 50.542 -11.991 -40.242 1.00 13.60 83 LEU D CA 1
ATOM 8815 C C . LEU D 1 83 ? 51.001 -12.706 -38.976 1.00 13.95 83 LEU D C 1
ATOM 8816 O O . LEU D 1 83 ? 50.918 -12.168 -37.876 1.00 14.69 83 LEU D O 1
ATOM 8821 N N . GLY D 1 84 ? 51.461 -13.937 -39.154 1.00 14.00 84 GLY D N 1
ATOM 8822 C CA . GLY D 1 84 ? 51.865 -14.785 -38.046 1.00 14.44 84 GLY D CA 1
ATOM 8823 C C . GLY D 1 84 ? 50.725 -15.532 -37.375 1.00 15.27 84 GLY D C 1
ATOM 8824 O O . GLY D 1 84 ? 50.955 -16.316 -36.455 1.00 16.81 84 GLY D O 1
ATOM 8825 N N . GLN D 1 85 ? 49.494 -15.316 -37.841 1.00 15.11 85 GLN D N 1
ATOM 8826 C CA . GLN D 1 85 ? 48.322 -15.946 -37.253 1.00 15.96 85 GLN D CA 1
ATOM 8827 C C . GLN D 1 85 ? 47.910 -17.168 -38.059 1.00 14.87 85 GLN D C 1
ATOM 8828 O O . GLN D 1 85 ? 48.201 -17.270 -39.249 1.00 14.70 85 GLN D O 1
ATOM 8834 N N . THR D 1 86 ? 47.238 -18.085 -37.375 1.00 14.35 86 THR D N 1
ATOM 8835 C CA . THR D 1 86 ? 46.749 -19.326 -37.945 1.00 14.57 86 THR D CA 1
ATOM 8836 C C . THR D 1 86 ? 45.226 -19.330 -38.011 1.00 13.87 86 THR D C 1
ATOM 8837 O O . THR D 1 86 ? 44.552 -18.943 -37.067 1.00 14.98 86 THR D O 1
ATOM 8841 N N . PHE D 1 87 ? 44.696 -19.786 -39.145 1.00 12.86 87 PHE D N 1
ATOM 8842 C CA . PHE D 1 87 ? 43.277 -19.672 -39.442 1.00 12.16 87 PHE D CA 1
ATOM 8843 C C . PHE D 1 87 ? 42.700 -20.980 -39.948 1.00 11.50 87 PHE D C 1
ATOM 8844 O O . PHE D 1 87 ? 43.372 -21.726 -40.649 1.00 12.13 87 PHE D O 1
ATOM 8852 N N . ALA D 1 88 ? 41.430 -21.224 -39.632 1.00 11.19 88 ALA D N 1
ATOM 8853 C CA . ALA D 1 88 ? 40.742 -22.423 -40.114 1.00 11.25 88 ALA D CA 1
ATOM 8854 C C . ALA D 1 88 ? 40.267 -22.295 -41.560 1.00 9.83 88 ALA D C 1
ATOM 8855 O O . ALA D 1 88 ? 40.198 -23.277 -42.282 1.00 10.33 88 ALA D O 1
ATOM 8857 N N . ASN D 1 89 ? 39.908 -21.088 -41.964 1.00 9.29 89 ASN D N 1
ATOM 8858 C CA . ASN D 1 89 ? 39.300 -20.862 -43.266 1.00 8.76 89 ASN D CA 1
ATOM 8859 C C . ASN D 1 89 ? 39.324 -19.382 -43.605 1.00 8.80 89 ASN D C 1
ATOM 8860 O O . ASN D 1 89 ? 39.729 -18.564 -42.776 1.00 8.96 89 ASN D O 1
ATOM 8865 N N . PRO D 1 90 ? 38.947 -19.021 -44.825 1.00 8.38 90 PRO D N 1
ATOM 8866 C CA . PRO D 1 90 ? 38.938 -17.598 -45.189 1.00 8.54 90 PRO D CA 1
ATOM 8867 C C . PRO D 1 90 ? 37.971 -16.764 -44.374 1.00 8.94 90 PRO D C 1
ATOM 8868 O O . PRO D 1 90 ? 38.237 -15.594 -44.124 1.00 10.38 90 PRO D O 1
ATOM 8872 N N . GLU D 1 91 ? 36.887 -17.371 -43.914 1.00 8.67 91 GLU D N 1
ATOM 8873 C CA . GLU D 1 91 ? 35.939 -16.671 -43.050 1.00 8.52 91 GLU D CA 1
ATOM 8874 C C . GLU D 1 91 ? 36.618 -16.221 -41.756 1.00 9.15 91 GLU D C 1
ATOM 8875 O O . GLU D 1 91 ? 36.363 -15.123 -41.261 1.00 10.48 91 GLU D O 1
ATOM 8881 N N . ALA D 1 92 ? 37.498 -17.054 -41.218 1.00 9.02 92 ALA D N 1
ATOM 8882 C CA . ALA D 1 92 ? 38.229 -16.683 -40.006 1.00 10.00 92 ALA D CA 1
ATOM 8883 C C . ALA D 1 92 ? 39.207 -15.539 -40.273 1.00 10.38 92 ALA D C 1
ATOM 8884 O O . ALA D 1 92 ? 39.438 -14.696 -39.411 1.00 11.90 92 ALA D O 1
ATOM 8886 N N . VAL D 1 93 ? 39.788 -15.501 -41.467 1.00 10.28 93 VAL D N 1
ATOM 8887 C CA . VAL D 1 93 ? 40.666 -14.401 -41.863 1.00 10.26 93 VAL D CA 1
ATOM 8888 C C . VAL D 1 93 ? 39.880 -13.093 -41.905 1.00 10.96 93 VAL D C 1
ATOM 8889 O O . VAL D 1 93 ? 40.268 -12.091 -41.309 1.00 12.04 93 VAL D O 1
ATOM 8893 N N . SER D 1 94 ? 38.738 -13.111 -42.575 1.00 10.89 94 SER D N 1
ATOM 8894 C CA . SER D 1 94 ? 37.851 -11.948 -42.590 1.00 12.46 94 SER D CA 1
ATOM 8895 C C . SER D 1 94 ? 37.462 -11.471 -41.198 1.00 12.78 94 SER D C 1
ATOM 8896 O O . SER D 1 94 ? 37.444 -10.270 -40.917 1.00 13.61 94 SER D O 1
ATOM 8899 N N . ASP D 1 95 ? 37.145 -12.415 -40.327 1.00 13.72 95 ASP D N 1
ATOM 8900 C CA . ASP D 1 95 ? 36.707 -12.094 -38.970 1.00 15.42 95 ASP D CA 1
ATOM 8901 C C . ASP D 1 95 ? 37.830 -11.384 -38.214 1.00 14.92 95 ASP D C 1
ATOM 8902 O O . ASP D 1 95 ? 37.561 -10.516 -37.381 1.00 16.80 95 ASP D O 1
ATOM 8907 N N . ALA D 1 96 ? 39.080 -11.723 -38.520 1.00 14.45 96 ALA D N 1
ATOM 8908 C CA . ALA D 1 96 ? 40.235 -11.155 -37.818 1.00 15.07 96 ALA D CA 1
ATOM 8909 C C . ALA D 1 96 ? 40.555 -9.720 -38.217 1.00 15.35 96 ALA D C 1
ATOM 8910 O O . ALA D 1 96 ? 41.347 -9.056 -37.549 1.00 16.16 96 ALA D O 1
ATOM 8912 N N . LEU D 1 97 ? 39.973 -9.231 -39.302 1.00 15.70 97 LEU D N 1
ATOM 8913 C CA . LEU D 1 97 ? 40.281 -7.874 -39.751 1.00 16.73 97 LEU D CA 1
ATOM 8914 C C . LEU D 1 97 ? 39.601 -6.815 -38.890 1.00 18.28 97 LEU D C 1
ATOM 8915 O O . LEU D 1 97 ? 40.003 -5.653 -38.913 1.00 20.58 97 LEU D O 1
ATOM 8920 N N . GLY D 1 98 ? 38.576 -7.204 -38.141 1.00 18.21 98 GLY D N 1
ATOM 8921 C CA . GLY D 1 98 ? 37.918 -6.285 -37.226 1.00 19.04 98 GLY D CA 1
ATOM 8922 C C . GLY D 1 98 ? 36.717 -5.569 -37.819 1.00 19.45 98 GLY D C 1
ATOM 8923 O O . GLY D 1 98 ? 36.236 -5.880 -38.908 1.00 21.56 98 GLY D O 1
ATOM 8924 N N . SER D 1 99 ? 36.231 -4.574 -37.094 1.00 18.67 99 SER D N 1
ATOM 8925 C CA . SER D 1 99 ? 34.966 -3.930 -37.429 1.00 19.30 99 SER D CA 1
ATOM 8926 C C . SER D 1 99 ? 35.144 -2.579 -38.106 1.00 17.51 99 SER D C 1
ATOM 8927 O O . SER D 1 99 ? 34.266 -1.719 -38.041 1.00 18.94 99 SER D O 1
ATOM 8930 N N . TYR D 1 100 ? 36.270 -2.397 -38.777 1.00 15.27 100 TYR D N 1
ATOM 8931 C CA . TYR D 1 100 ? 36.500 -1.199 -39.567 1.00 14.49 100 TYR D CA 1
ATOM 8932 C C . TYR D 1 100 ? 35.397 -1.070 -40.598 1.00 13.78 100 TYR D C 1
ATOM 8933 O O . TYR D 1 100 ? 34.916 -2.068 -41.126 1.00 16.58 100 TYR D O 1
ATOM 8942 N N . ARG D 1 101 ? 34.990 0.163 -40.883 1.00 11.74 101 ARG D N 1
ATOM 8943 C CA . ARG D 1 101 ? 33.823 0.424 -41.708 1.00 11.27 101 ARG D CA 1
ATOM 8944 C C . ARG D 1 101 ? 34.169 0.626 -43.181 1.00 10.19 101 ARG D C 1
ATOM 8945 O O . ARG D 1 101 ? 35.190 1.222 -43.528 1.00 10.77 101 ARG D O 1
ATOM 8953 N N . GLY D 1 102 ? 33.297 0.133 -44.051 1.00 10.16 102 GLY D N 1
ATOM 8954 C CA . GLY D 1 102 ? 33.461 0.309 -45.478 1.00 9.61 102 GLY D CA 1
ATOM 8955 C C . GLY D 1 102 ? 34.706 -0.379 -45.998 1.00 8.67 102 GLY D C 1
ATOM 8956 O O . GLY D 1 102 ? 35.094 -1.446 -45.528 1.00 9.12 102 GLY D O 1
ATOM 8957 N N . ASN D 1 103 ? 35.323 0.227 -46.997 1.00 8.60 103 ASN D N 1
ATOM 8958 C CA . ASN D 1 103 ? 36.589 -0.259 -47.546 1.00 8.09 103 ASN D CA 1
ATOM 8959 C C . ASN D 1 103 ? 36.503 -1.722 -47.971 1.00 7.84 103 ASN D C 1
ATOM 8960 O O . ASN D 1 103 ? 37.401 -2.519 -47.730 1.00 8.51 103 ASN D O 1
ATOM 8965 N N . ARG D 1 104 ? 35.419 -2.061 -48.651 1.00 8.04 104 ARG D N 1
ATOM 8966 C CA . ARG D 1 104 ? 35.178 -3.445 -49.032 1.00 8.60 104 ARG D CA 1
ATOM 8967 C C . ARG D 1 104 ? 36.177 -3.989 -50.047 1.00 8.01 104 ARG D C 1
ATOM 8968 O O . ARG D 1 104 ? 36.532 -5.160 -49.976 1.00 7.57 104 ARG D O 1
ATOM 8976 N N . MET D 1 105 ? 36.627 -3.163 -50.984 1.00 7.69 105 MET D N 1
ATOM 8977 C CA . MET D 1 105 ? 37.593 -3.638 -51.968 1.00 7.70 105 MET D CA 1
ATOM 8978 C C . MET D 1 105 ? 38.967 -3.886 -51.330 1.00 7.39 105 MET D C 1
ATOM 8979 O O . MET D 1 105 ? 39.674 -4.827 -51.706 1.00 7.65 105 MET D O 1
ATOM 8984 N N . ALA D 1 106 ? 39.356 -3.070 -50.350 1.00 7.71 106 ALA D N 1
ATOM 8985 C CA . ALA D 1 106 ? 40.584 -3.334 -49.596 1.00 7.88 106 ALA D CA 1
ATOM 8986 C C . ALA D 1 106 ? 40.450 -4.648 -48.817 1.00 7.66 106 ALA D C 1
ATOM 8987 O O . ALA D 1 106 ? 41.359 -5.480 -48.826 1.00 8.60 106 ALA D O 1
ATOM 8989 N N . ARG D 1 107 ? 39.323 -4.837 -48.131 1.00 8.23 107 ARG D N 1
ATOM 8990 C CA . ARG D 1 107 ? 39.063 -6.089 -47.444 1.00 9.07 107 ARG D CA 1
ATOM 8991 C C . ARG D 1 107 ? 39.133 -7.259 -48.410 1.00 7.77 107 ARG D C 1
ATOM 8992 O O . ARG D 1 107 ? 39.663 -8.319 -48.074 1.00 8.23 107 ARG D O 1
ATOM 9000 N N . ALA D 1 108 ? 38.572 -7.077 -49.603 1.00 7.24 108 ALA D N 1
ATOM 9001 C CA . ALA D 1 108 ? 38.502 -8.163 -50.583 1.00 7.42 108 ALA D CA 1
ATOM 9002 C C . ALA D 1 108 ? 39.880 -8.619 -51.026 1.00 6.83 108 ALA D C 1
ATOM 9003 O O . ALA D 1 108 ? 40.063 -9.779 -51.345 1.00 7.18 108 ALA D O 1
ATOM 9005 N N . MET D 1 109 ? 40.855 -7.720 -51.078 1.00 6.96 109 MET D N 1
ATOM 9006 C CA . MET D 1 109 ? 42.198 -8.145 -51.457 1.00 7.24 109 MET D CA 1
ATOM 9007 C C . MET D 1 109 ? 42.687 -9.226 -50.502 1.00 7.34 109 MET D C 1
ATOM 9008 O O . MET D 1 109 ? 43.260 -10.240 -50.917 1.00 8.01 109 MET D O 1
ATOM 9013 N N . VAL D 1 110 ? 42.507 -8.982 -49.209 1.00 7.58 110 VAL D N 1
ATOM 9014 C CA . VAL D 1 110 ? 42.910 -9.957 -48.211 1.00 7.74 110 VAL D CA 1
ATOM 9015 C C . VAL D 1 110 ? 42.066 -11.221 -48.292 1.00 7.20 110 VAL D C 1
ATOM 9016 O O . VAL D 1 110 ? 42.588 -12.332 -48.312 1.00 7.50 110 VAL D O 1
ATOM 9020 N N . GLU D 1 111 ? 40.751 -11.052 -48.307 1.00 7.19 111 GLU D N 1
ATOM 9021 C CA . GLU D 1 111 ? 39.832 -12.175 -48.264 1.00 7.21 111 GLU D CA 1
ATOM 9022 C C . GLU D 1 111 ? 40.006 -13.091 -49.481 1.00 6.50 111 GLU D C 1
ATOM 9023 O O . GLU D 1 111 ? 40.020 -14.319 -49.359 1.00 7.15 111 GLU D O 1
ATOM 9029 N N . MET D 1 112 ? 40.138 -12.490 -50.651 1.00 6.49 112 MET D N 1
ATOM 9030 C CA . MET D 1 112 ? 40.234 -13.268 -51.873 1.00 6.50 112 MET D CA 1
ATOM 9031 C C . MET D 1 112 ? 41.576 -13.964 -51.991 1.00 6.50 112 MET D C 1
ATOM 9032 O O . MET D 1 112 ? 41.648 -15.098 -52.460 1.00 7.04 112 MET D O 1
ATOM 9037 N N . ALA D 1 113 ? 42.639 -13.307 -51.549 1.00 6.95 113 ALA D N 1
ATOM 9038 C CA . ALA D 1 113 ? 43.941 -13.965 -51.512 1.00 7.28 113 ALA D CA 1
ATOM 9039 C C . ALA D 1 113 ? 43.913 -15.133 -50.533 1.00 6.98 113 ALA D C 1
ATOM 9040 O O . ALA D 1 113 ? 44.529 -16.158 -50.783 1.00 7.79 113 ALA D O 1
ATOM 9042 N N . ALA D 1 114 ? 43.204 -14.977 -49.415 1.00 7.13 114 ALA D N 1
ATOM 9043 C CA . ALA D 1 114 ? 43.068 -16.052 -48.445 1.00 7.36 114 ALA D CA 1
ATOM 9044 C C . ALA D 1 114 ? 42.322 -17.246 -49.051 1.00 7.23 114 ALA D C 1
ATOM 9045 O O . ALA D 1 114 ? 42.685 -18.390 -48.782 1.00 8.06 114 ALA D O 1
ATOM 9047 N N . TRP D 1 115 ? 41.273 -17.001 -49.845 1.00 6.95 115 TRP D N 1
ATOM 9048 C CA . TRP D 1 115 ? 40.575 -18.090 -50.533 1.00 7.14 115 TRP D CA 1
ATOM 9049 C C . TRP D 1 115 ? 41.524 -18.852 -51.453 1.00 6.74 115 TRP D C 1
ATOM 9050 O O . TRP D 1 115 ? 41.526 -20.083 -51.492 1.00 7.64 115 TRP D O 1
ATOM 9061 N N . ASP D 1 116 ? 42.331 -18.119 -52.214 1.00 7.03 116 ASP D N 1
ATOM 9062 C CA . ASP D 1 116 ? 43.258 -18.760 -53.142 1.00 7.68 116 ASP D CA 1
ATOM 9063 C C . ASP D 1 116 ? 44.280 -19.604 -52.361 1.00 7.31 116 ASP D C 1
ATOM 9064 O O . ASP D 1 116 ? 44.583 -20.740 -52.724 1.00 8.41 116 ASP D O 1
ATOM 9069 N N . LEU D 1 117 ? 44.828 -19.036 -51.293 1.00 7.92 117 LEU D N 1
ATOM 9070 C CA . LEU D 1 117 ? 45.800 -19.735 -50.456 1.00 8.70 117 LEU D CA 1
ATOM 9071 C C . LEU D 1 117 ? 45.174 -20.991 -49.858 1.00 8.77 117 LEU D C 1
ATOM 9072 O O . LEU D 1 117 ? 45.728 -22.089 -49.961 1.00 8.94 117 LEU D O 1
ATOM 9077 N N . TRP D 1 118 ? 44.019 -20.834 -49.221 1.00 8.48 118 TRP D N 1
ATOM 9078 C CA . TRP D 1 118 ? 43.319 -21.957 -48.596 1.00 8.27 118 TRP D CA 1
ATOM 9079 C C . TRP D 1 118 ? 43.038 -23.060 -49.603 1.00 8.02 118 TRP D C 1
ATOM 9080 O O . TRP D 1 118 ? 43.349 -24.221 -49.353 1.00 8.43 118 TRP D O 1
ATOM 9091 N N . ALA D 1 119 ? 42.481 -22.698 -50.751 1.00 8.31 119 ALA D N 1
ATOM 9092 C CA . ALA D 1 119 ? 42.187 -23.685 -51.771 1.00 8.57 119 ALA D CA 1
ATOM 9093 C C . ALA D 1 119 ? 43.447 -24.444 -52.194 1.00 8.43 119 ALA D C 1
ATOM 9094 O O . ALA D 1 119 ? 43.429 -25.661 -52.407 1.00 8.93 119 ALA D O 1
ATOM 9096 N N . ARG D 1 120 ? 44.548 -23.716 -52.305 1.00 8.65 120 ARG D N 1
ATOM 9097 C CA . ARG D 1 120 ? 45.808 -24.325 -52.703 1.00 9.27 120 ARG D CA 1
ATOM 9098 C C . ARG D 1 120 ? 46.408 -25.214 -51.613 1.00 9.58 120 ARG D C 1
ATOM 9099 O O . ARG D 1 120 ? 47.079 -26.194 -51.933 1.00 10.86 120 ARG D O 1
ATOM 9107 N N . THR D 1 121 ? 46.131 -24.948 -50.336 1.00 10.03 121 THR D N 1
ATOM 9108 C CA . THR D 1 121 ? 46.568 -25.905 -49.306 1.00 10.81 121 THR D CA 1
ATOM 9109 C C . THR D 1 121 ? 45.822 -27.235 -49.433 1.00 11.05 121 THR D C 1
ATOM 9110 O O . THR D 1 121 ? 46.349 -28.263 -49.053 1.00 12.59 121 THR D O 1
ATOM 9114 N N . LEU D 1 122 ? 44.605 -27.209 -49.971 1.00 10.74 122 LEU D N 1
ATOM 9115 C CA . LEU D 1 122 ? 43.795 -28.414 -50.151 1.00 11.52 122 LEU D CA 1
ATOM 9116 C C . LEU D 1 122 ? 43.966 -29.049 -51.527 1.00 12.33 122 LEU D C 1
ATOM 9117 O O . LEU D 1 122 ? 43.548 -30.189 -51.742 1.00 14.03 122 LEU D O 1
ATOM 9122 N N . GLY D 1 123 ? 44.566 -28.319 -52.458 1.00 11.77 123 GLY D N 1
ATOM 9123 C CA . GLY D 1 123 ? 44.688 -28.771 -53.829 1.00 12.10 123 GLY D CA 1
ATOM 9124 C C . GLY D 1 123 ? 43.393 -28.774 -54.618 1.00 11.79 123 GLY D C 1
ATOM 9125 O O . GLY D 1 123 ? 43.269 -29.519 -55.583 1.00 14.18 123 GLY D O 1
ATOM 9126 N N . VAL D 1 124 ? 42.448 -27.914 -54.247 1.00 10.50 124 VAL D N 1
ATOM 9127 C CA . VAL D 1 124 ? 41.104 -27.923 -54.824 1.00 10.51 124 VAL D CA 1
ATOM 9128 C C . VAL D 1 124 ? 40.854 -26.630 -55.610 1.00 9.36 124 VAL D C 1
ATOM 9129 O O . VAL D 1 124 ? 41.253 -25.560 -55.166 1.00 9.42 124 VAL D O 1
ATOM 9133 N N . PRO D 1 125 ? 40.183 -26.687 -56.764 1.00 8.72 125 PRO D N 1
ATOM 9134 C CA . PRO D 1 125 ? 39.796 -25.450 -57.453 1.00 8.59 125 PRO D CA 1
ATOM 9135 C C . PRO D 1 125 ? 38.935 -24.540 -56.577 1.00 8.43 125 PRO D C 1
ATOM 9136 O O . PRO D 1 125 ? 38.107 -25.018 -55.805 1.00 8.95 125 PRO D O 1
ATOM 9140 N N . LEU D 1 126 ? 39.116 -23.234 -56.711 1.00 8.23 126 LEU D N 1
ATOM 9141 C CA . LEU D 1 126 ? 38.397 -22.272 -55.881 1.00 8.68 126 LEU D CA 1
ATOM 9142 C C . LEU D 1 126 ? 36.879 -22.377 -56.050 1.00 8.21 126 LEU D C 1
ATOM 9143 O O . LEU D 1 126 ? 36.142 -22.448 -55.061 1.00 8.82 126 LEU D O 1
ATOM 9148 N N . GLY D 1 127 ? 36.393 -22.381 -57.285 1.00 8.68 127 GLY D N 1
ATOM 9149 C CA . GLY D 1 127 ? 34.956 -22.438 -57.515 1.00 8.65 127 GLY D CA 1
ATOM 9150 C C . GLY D 1 127 ? 34.318 -23.647 -56.846 1.00 8.71 127 GLY D C 1
ATOM 9151 O O . GLY D 1 127 ? 33.207 -23.570 -56.326 1.00 8.64 127 GLY D O 1
ATOM 9152 N N . THR D 1 128 ? 35.018 -24.777 -56.860 1.00 8.86 128 THR D N 1
ATOM 9153 C CA . THR D 1 128 ? 34.527 -25.989 -56.203 1.00 9.35 128 THR D CA 1
ATOM 9154 C C . THR D 1 128 ? 34.210 -25.755 -54.735 1.00 8.97 128 THR D C 1
ATOM 9155 O O . THR D 1 128 ? 33.162 -26.189 -54.250 1.00 9.01 128 THR D O 1
ATOM 9159 N N . LEU D 1 129 ? 35.118 -25.086 -54.023 1.00 9.31 129 LEU D N 1
ATOM 9160 C CA . LEU D 1 129 ? 34.924 -24.803 -52.601 1.00 9.66 129 LEU D CA 1
ATOM 9161 C C . LEU D 1 129 ? 33.793 -23.826 -52.321 1.00 9.49 129 LEU D C 1
ATOM 9162 O O . LEU D 1 129 ? 33.226 -23.812 -51.222 1.00 10.35 129 LEU D O 1
ATOM 9167 N N . LEU D 1 130 ? 33.477 -22.980 -53.304 1.00 8.48 130 LEU D N 1
ATOM 9168 C CA . LEU D 1 130 ? 32.393 -22.028 -53.178 1.00 8.58 130 LEU D CA 1
ATOM 9169 C C . LEU D 1 130 ? 31.053 -22.651 -53.541 1.00 9.00 130 LEU D C 1
ATOM 9170 O O . LEU D 1 130 ? 30.016 -22.004 -53.348 1.00 9.79 130 LEU D O 1
ATOM 9175 N N . GLY D 1 131 ? 31.081 -23.876 -54.079 1.00 8.28 131 GLY D N 1
ATOM 9176 C CA . GLY D 1 131 ? 29.866 -24.612 -54.375 1.00 8.55 131 GLY D CA 1
ATOM 9177 C C . GLY D 1 131 ? 29.492 -24.671 -55.843 1.00 8.77 131 GLY D C 1
ATOM 9178 O O . GLY D 1 131 ? 28.473 -25.262 -56.181 1.00 10.09 131 GLY D O 1
ATOM 9179 N N . GLY D 1 132 ? 30.311 -24.096 -56.715 1.00 8.39 132 GLY D N 1
ATOM 9180 C CA . GLY D 1 132 ? 30.027 -24.122 -58.133 1.00 8.91 132 GLY D CA 1
ATOM 9181 C C . GLY D 1 132 ? 30.426 -25.437 -58.753 1.00 9.93 132 GLY D C 1
ATOM 9182 O O . GLY D 1 132 ? 31.350 -26.109 -58.295 1.00 10.82 132 GLY D O 1
ATOM 9183 N N . HIS D 1 133 ? 29.739 -25.816 -59.822 1.00 10.87 133 HIS D N 1
ATOM 9184 C CA . HIS D 1 133 ? 30.149 -27.011 -60.568 1.00 12.86 133 HIS D CA 1
ATOM 9185 C C . HIS D 1 133 ? 29.973 -26.872 -62.089 1.00 14.87 133 HIS D C 1
ATOM 9186 O O . HIS D 1 133 ? 29.842 -27.859 -62.790 1.00 16.88 133 HIS D O 1
ATOM 9193 N N . LYS D 1 134 ? 30.014 -25.647 -62.598 1.00 16.76 134 LYS D N 1
ATOM 9194 C CA . LYS D 1 134 ? 30.162 -25.417 -64.050 1.00 17.82 134 LYS D CA 1
ATOM 9195 C C . LYS D 1 134 ? 31.623 -25.509 -64.490 1.00 19.11 134 LYS D C 1
ATOM 9196 O O . LYS D 1 134 ? 32.527 -25.130 -63.740 1.00 20.26 134 LYS D O 1
ATOM 9202 N N . GLU D 1 135 ? 31.849 -26.000 -65.715 1.00 19.47 135 GLU D N 1
ATOM 9203 C CA . GLU D 1 135 ? 33.194 -26.116 -66.296 1.00 20.43 135 GLU D CA 1
ATOM 9204 C C . GLU D 1 135 ? 33.506 -24.942 -67.243 1.00 18.55 135 GLU D C 1
ATOM 9205 O O . GLU D 1 135 ? 34.663 -24.704 -67.624 1.00 17.20 135 GLU D O 1
ATOM 9211 N N . GLN D 1 136 ? 32.455 -24.227 -67.628 1.00 17.81 136 GLN D N 1
ATOM 9212 C CA . GLN D 1 136 ? 32.562 -23.031 -68.449 1.00 17.69 136 GLN D CA 1
ATOM 9213 C C . GLN D 1 136 ? 31.441 -22.064 -68.074 1.00 16.19 136 GLN D C 1
ATOM 9214 O O . GLN D 1 136 ? 30.413 -22.479 -67.560 1.00 16.39 136 GLN D O 1
ATOM 9220 N N . VAL D 1 137 ? 31.646 -20.783 -68.354 1.00 14.21 137 VAL D N 1
ATOM 9221 C CA . VAL D 1 137 ? 30.689 -19.741 -67.988 1.00 12.59 137 VAL D CA 1
ATOM 9222 C C . VAL D 1 137 ? 30.345 -18.846 -69.185 1.00 12.33 137 VAL D C 1
ATOM 9223 O O . VAL D 1 137 ? 31.184 -18.575 -70.039 1.00 12.89 137 VAL D O 1
ATOM 9227 N N . GLU D 1 138 ? 29.095 -18.400 -69.260 1.00 12.54 138 GLU D N 1
ATOM 9228 C CA . GLU D 1 138 ? 28.666 -17.577 -70.384 1.00 12.48 138 GLU D CA 1
ATOM 9229 C C . GLU D 1 138 ? 29.141 -16.163 -70.210 1.00 12.05 138 GLU D C 1
ATOM 9230 O O . GLU D 1 138 ? 29.095 -15.618 -69.094 1.00 13.23 138 GLU D O 1
ATOM 9236 N N . VAL D 1 139 ? 29.554 -15.547 -71.309 1.00 11.26 139 VAL D N 1
ATOM 9237 C CA . VAL D 1 139 ? 30.076 -14.201 -71.258 1.00 12.33 139 VAL D CA 1
ATOM 9238 C C . VAL D 1 139 ? 29.515 -13.322 -72.355 1.00 11.31 139 VAL D C 1
ATOM 9239 O O . VAL D 1 139 ? 29.161 -13.789 -73.441 1.00 11.50 139 VAL D O 1
ATOM 9243 N N . GLY D 1 140 ? 29.414 -12.042 -72.024 1.00 11.12 140 GLY D N 1
ATOM 9244 C CA . GLY D 1 140 ? 28.999 -11.011 -72.937 1.00 11.75 140 GLY D CA 1
ATOM 9245 C C . GLY D 1 140 ? 30.054 -9.927 -72.995 1.00 12.26 140 GLY D C 1
ATOM 9246 O O . GLY D 1 140 ? 31.148 -10.083 -72.455 1.00 14.49 140 GLY D O 1
ATOM 9247 N N . VAL D 1 141 ? 29.732 -8.830 -73.657 1.00 13.62 141 VAL D N 1
ATOM 9248 C CA . VAL D 1 141 ? 30.669 -7.735 -73.824 1.00 15.88 141 VAL D CA 1
ATOM 9249 C C . VAL D 1 141 ? 29.947 -6.403 -73.628 1.00 17.20 141 VAL D C 1
ATOM 9250 O O . VAL D 1 141 ? 28.743 -6.312 -73.806 1.00 14.32 141 VAL D O 1
ATOM 9254 N N . SER D 1 142 ? 30.706 -5.370 -73.275 1.00 20.59 142 SER D N 1
ATOM 9255 C CA . SER D 1 142 ? 30.164 -4.042 -73.038 1.00 22.56 142 SER D CA 1
ATOM 9256 C C . SER D 1 142 ? 30.788 -3.061 -74.027 1.00 22.99 142 SER D C 1
ATOM 9257 O O . SER D 1 142 ? 32.011 -2.985 -74.137 1.00 24.82 142 SER D O 1
ATOM 9260 N N . LEU D 1 143 ? 29.943 -2.357 -74.778 1.00 23.07 143 LEU D N 1
ATOM 9261 C CA . LEU D 1 143 ? 30.391 -1.460 -75.842 1.00 23.05 143 LEU D CA 1
ATOM 9262 C C . LEU D 1 143 ? 30.120 -0.001 -75.476 1.00 22.94 143 LEU D C 1
ATOM 9263 O O . LEU D 1 143 ? 29.077 0.324 -74.899 1.00 22.84 143 LEU D O 1
ATOM 9268 N N . GLY D 1 144 ? 31.063 0.872 -75.821 1.00 22.64 144 GLY D N 1
ATOM 9269 C CA . GLY D 1 144 ? 30.947 2.296 -75.551 1.00 22.21 144 GLY D CA 1
ATOM 9270 C C . GLY D 1 144 ? 29.985 3.000 -76.482 1.00 22.72 144 GLY D C 1
ATOM 9271 O O . GLY D 1 144 ? 29.366 2.386 -77.354 1.00 22.58 144 GLY D O 1
ATOM 9272 N N . ILE D 1 145 ? 29.844 4.303 -76.281 1.00 23.71 145 ILE D N 1
ATOM 9273 C CA . ILE D 1 145 ? 29.023 5.118 -77.155 1.00 24.59 145 ILE D CA 1
ATOM 9274 C C . ILE D 1 145 ? 29.744 5.292 -78.486 1.00 24.75 145 ILE D C 1
ATOM 9275 O O . ILE D 1 145 ? 30.941 5.593 -78.519 1.00 25.05 145 ILE D O 1
ATOM 9280 N N . GLN D 1 146 ? 29.015 5.062 -79.572 1.00 25.05 146 GLN D N 1
ATOM 9281 C CA . GLN D 1 146 ? 29.567 5.167 -80.919 1.00 25.62 146 GLN D CA 1
ATOM 9282 C C . GLN D 1 146 ? 29.014 6.419 -81.597 1.00 26.29 146 GLN D C 1
ATOM 9283 O O . GLN D 1 146 ? 28.120 7.082 -81.069 1.00 26.10 146 GLN D O 1
ATOM 9289 N N . ALA D 1 147 ? 29.553 6.744 -82.768 1.00 26.72 147 ALA D N 1
ATOM 9290 C CA . ALA D 1 147 ? 29.259 8.017 -83.422 1.00 27.26 147 ALA D CA 1
ATOM 9291 C C . ALA D 1 147 ? 27.813 8.153 -83.901 1.00 27.12 147 ALA D C 1
ATOM 9292 O O . ALA D 1 147 ? 27.272 9.263 -83.933 1.00 28.03 147 ALA D O 1
ATOM 9294 N N . ASP D 1 148 ? 27.193 7.044 -84.289 1.00 26.61 148 ASP D N 1
ATOM 9295 C CA . ASP D 1 148 ? 25.826 7.081 -84.802 1.00 26.44 148 ASP D CA 1
ATOM 9296 C C . ASP D 1 148 ? 25.214 5.685 -84.817 1.00 25.68 148 ASP D C 1
ATOM 9297 O O . ASP D 1 148 ? 25.846 4.729 -84.362 1.00 25.08 148 ASP D O 1
ATOM 9302 N N . GLU D 1 149 ? 23.994 5.572 -85.333 1.00 25.47 149 GLU D N 1
ATOM 9303 C CA . GLU D 1 149 ? 23.263 4.306 -85.332 1.00 26.02 149 GLU D CA 1
ATOM 9304 C C . GLU D 1 149 ? 24.001 3.209 -86.096 1.00 26.13 149 GLU D C 1
ATOM 9305 O O . GLU D 1 149 ? 24.152 2.095 -85.597 1.00 26.31 149 GLU D O 1
ATOM 9311 N N . GLN D 1 150 ? 24.468 3.514 -87.305 1.00 26.06 150 GLN D N 1
ATOM 9312 C CA . GLN D 1 150 ? 25.122 2.497 -88.124 1.00 26.05 150 GLN D CA 1
ATOM 9313 C C . GLN D 1 150 ? 26.424 1.998 -87.494 1.00 24.45 150 GLN D C 1
ATOM 9314 O O . GLN D 1 150 ? 26.714 0.804 -87.559 1.00 23.93 150 GLN D O 1
ATOM 9320 N N . ALA D 1 151 ? 27.200 2.895 -86.889 1.00 23.23 151 ALA D N 1
ATOM 9321 C CA . ALA D 1 151 ? 28.471 2.516 -86.267 1.00 22.41 151 ALA D CA 1
ATOM 9322 C C . ALA D 1 151 ? 28.195 1.599 -85.079 1.00 22.21 151 ALA D C 1
ATOM 9323 O O . ALA D 1 151 ? 28.983 0.710 -84.775 1.00 22.16 151 ALA D O 1
ATOM 9325 N N . THR D 1 152 ? 27.067 1.824 -84.412 1.00 21.61 152 THR D N 1
ATOM 9326 C CA . THR D 1 152 ? 26.646 0.964 -83.310 1.00 20.88 152 THR D CA 1
ATOM 9327 C C . THR D 1 152 ? 26.324 -0.430 -83.826 1.00 20.60 152 THR D C 1
ATOM 9328 O O . THR D 1 152 ? 26.821 -1.427 -83.303 1.00 19.60 152 THR D O 1
ATOM 9332 N N . VAL D 1 153 ? 25.493 -0.494 -84.857 1.00 20.80 153 VAL D N 1
ATOM 9333 C CA . VAL D 1 153 ? 25.092 -1.765 -85.433 1.00 21.35 153 VAL D CA 1
ATOM 9334 C C . VAL D 1 153 ? 26.310 -2.526 -85.948 1.00 21.74 153 VAL D C 1
ATOM 9335 O O . VAL D 1 153 ? 26.422 -3.730 -85.737 1.00 21.13 153 VAL D O 1
ATOM 9339 N N . ASP D 1 154 ? 27.225 -1.822 -86.610 1.00 22.18 154 ASP D N 1
ATOM 9340 C CA . ASP D 1 154 ? 28.423 -2.454 -87.163 1.00 22.94 154 ASP D CA 1
ATOM 9341 C C . ASP D 1 154 ? 29.269 -3.080 -86.067 1.00 22.00 154 ASP D C 1
ATOM 9342 O O . ASP D 1 154 ? 29.759 -4.195 -86.211 1.00 21.77 154 ASP D O 1
ATOM 9347 N N . LEU D 1 155 ? 29.430 -2.365 -84.960 1.00 21.32 155 LEU D N 1
ATOM 9348 C CA . LEU D 1 155 ? 30.263 -2.854 -83.875 1.00 20.69 155 LEU D CA 1
ATOM 9349 C C . LEU D 1 155 ? 29.565 -4.023 -83.177 1.00 19.97 155 LEU D C 1
ATOM 9350 O O . LEU D 1 155 ? 30.201 -5.025 -82.853 1.00 19.26 155 LEU D O 1
ATOM 9355 N N . VAL D 1 156 ? 28.254 -3.906 -82.974 1.00 19.01 156 VAL D N 1
ATOM 9356 C CA . VAL D 1 156 ? 27.475 -5.000 -82.400 1.00 18.73 156 VAL D CA 1
ATOM 9357 C C . VAL D 1 156 ? 27.632 -6.240 -83.280 1.00 18.75 156 VAL D C 1
ATOM 9358 O O . VAL D 1 156 ? 27.843 -7.344 -82.779 1.00 17.87 156 VAL D O 1
ATOM 9362 N N . ARG D 1 157 ? 27.552 -6.058 -84.593 1.00 19.64 157 ARG D N 1
ATOM 9363 C CA . ARG D 1 157 ? 27.687 -7.175 -85.525 1.00 20.57 157 ARG D CA 1
ATOM 9364 C C . ARG D 1 157 ? 29.000 -7.922 -85.330 1.00 19.79 157 ARG D C 1
ATOM 9365 O O . ARG D 1 157 ? 29.012 -9.144 -85.326 1.00 18.99 157 ARG D O 1
ATOM 9373 N N . ARG D 1 158 ? 30.095 -7.196 -85.143 1.00 19.41 158 ARG D N 1
ATOM 9374 C CA . ARG D 1 158 ? 31.391 -7.832 -84.963 1.00 20.72 158 ARG D CA 1
ATOM 9375 C C . ARG D 1 158 ? 31.364 -8.741 -83.747 1.00 19.06 158 ARG D C 1
ATOM 9376 O O . ARG D 1 158 ? 31.870 -9.861 -83.786 1.00 18.61 158 ARG D O 1
ATOM 9384 N N . HIS D 1 159 ? 30.753 -8.258 -82.665 1.00 17.81 159 HIS D N 1
ATOM 9385 C CA . HIS D 1 159 ? 30.724 -9.012 -81.417 1.00 17.17 159 HIS D CA 1
ATOM 9386 C C . HIS D 1 159 ? 29.723 -10.150 -81.464 1.00 15.57 159 HIS D C 1
ATOM 9387 O O . HIS D 1 159 ? 30.008 -11.220 -80.917 1.00 15.04 159 HIS D O 1
ATOM 9394 N N . VAL D 1 160 ? 28.590 -9.951 -82.142 1.00 14.76 160 VAL D N 1
ATOM 9395 C CA . VAL D 1 160 ? 27.634 -11.034 -82.360 1.00 15.93 160 VAL D CA 1
ATOM 9396 C C . VAL D 1 160 ? 28.308 -12.137 -83.185 1.00 15.82 160 VAL D C 1
ATOM 9397 O O . VAL D 1 160 ? 28.101 -13.321 -82.924 1.00 16.06 160 VAL D O 1
ATOM 9401 N N . GLU D 1 161 ? 29.111 -11.749 -84.175 1.00 16.14 161 GLU D N 1
ATOM 9402 C CA . GLU D 1 161 ? 29.805 -12.735 -85.001 1.00 16.48 161 GLU D CA 1
ATOM 9403 C C . GLU D 1 161 ? 30.925 -13.472 -84.242 1.00 14.97 161 GLU D C 1
ATOM 9404 O O . GLU D 1 161 ? 31.411 -14.493 -84.724 1.00 15.43 161 GLU D O 1
ATOM 9410 N N . GLN D 1 162 ? 31.315 -12.980 -83.060 1.00 14.16 162 GLN D N 1
ATOM 9411 C CA . GLN D 1 162 ? 32.175 -13.741 -82.133 1.00 14.52 162 GLN D CA 1
ATOM 9412 C C . GLN D 1 162 ? 31.388 -14.627 -81.160 1.00 14.13 162 GLN D C 1
ATOM 9413 O O . GLN D 1 162 ? 31.969 -15.410 -80.406 1.00 15.04 162 GLN D O 1
ATOM 9419 N N . GLY D 1 163 ? 30.070 -14.514 -81.170 1.00 13.60 163 GLY D N 1
ATOM 9420 C CA . GLY D 1 163 ? 29.241 -15.394 -80.364 1.00 13.60 163 GLY D CA 1
ATOM 9421 C C . GLY D 1 163 ? 29.076 -14.945 -78.921 1.00 13.15 163 GLY D C 1
ATOM 9422 O O . GLY D 1 163 ? 28.636 -15.728 -78.092 1.00 13.31 163 GLY D O 1
ATOM 9423 N N . TYR D 1 164 ? 29.420 -13.698 -78.614 1.00 11.98 164 TYR D N 1
ATOM 9424 C CA . TYR D 1 164 ? 29.143 -13.173 -77.272 1.00 12.44 164 TYR D CA 1
ATOM 9425 C C . TYR D 1 164 ? 27.657 -13.293 -76.988 1.00 12.58 164 TYR D C 1
ATOM 9426 O O . TYR D 1 164 ? 26.825 -13.089 -77.871 1.00 14.45 164 TYR D O 1
ATOM 9435 N N . ARG D 1 165 ? 27.321 -13.663 -75.757 1.00 11.31 165 ARG D N 1
ATOM 9436 C CA . ARG D 1 165 ? 25.954 -14.090 -75.447 1.00 11.44 165 ARG D CA 1
ATOM 9437 C C . ARG D 1 165 ? 25.085 -12.986 -74.850 1.00 11.56 165 ARG D C 1
ATOM 9438 O O . ARG D 1 165 ? 23.924 -13.214 -74.517 1.00 13.14 165 ARG D O 1
ATOM 9446 N N . ARG D 1 166 ? 25.650 -11.794 -74.731 1.00 10.80 166 ARG D N 1
ATOM 9447 C CA . ARG D 1 166 ? 24.908 -10.606 -74.375 1.00 11.36 166 ARG D CA 1
ATOM 9448 C C . ARG D 1 166 ? 25.729 -9.422 -74.869 1.00 11.42 166 ARG D C 1
ATOM 9449 O O . ARG D 1 166 ? 26.965 -9.414 -74.756 1.00 12.80 166 ARG D O 1
ATOM 9457 N N . ILE D 1 167 ? 25.036 -8.429 -75.414 1.00 11.82 167 ILE D N 1
ATOM 9458 C CA . ILE D 1 167 ? 25.643 -7.173 -75.806 1.00 12.71 167 ILE D CA 1
ATOM 9459 C C . ILE D 1 167 ? 25.126 -6.077 -74.884 1.00 12.20 167 ILE D C 1
ATOM 9460 O O . ILE D 1 167 ? 23.924 -5.948 -74.722 1.00 13.25 167 ILE D O 1
ATOM 9465 N N . LYS D 1 168 ? 26.039 -5.316 -74.284 1.00 12.47 168 LYS D N 1
ATOM 9466 C CA . LYS D 1 168 ? 25.706 -4.198 -73.396 1.00 13.95 168 LYS D CA 1
ATOM 9467 C C . LYS D 1 168 ? 26.128 -2.912 -74.089 1.00 15.00 168 LYS D C 1
ATOM 9468 O O . LYS D 1 168 ? 27.286 -2.786 -74.482 1.00 16.33 168 LYS D O 1
ATOM 9474 N N . LEU D 1 169 ? 25.174 -1.994 -74.281 1.00 15.38 169 LEU D N 1
ATOM 9475 C CA . LEU D 1 169 ? 25.418 -0.680 -74.895 1.00 16.03 169 LEU D CA 1
ATOM 9476 C C . LEU D 1 169 ? 25.417 0.402 -73.830 1.00 16.30 169 LEU D C 1
ATOM 9477 O O . LEU D 1 169 ? 24.478 0.505 -73.038 1.00 15.99 169 LEU D O 1
ATOM 9482 N N . LYS D 1 170 ? 26.456 1.227 -73.818 1.00 16.90 170 LYS D N 1
ATOM 9483 C CA . LYS D 1 170 ? 26.460 2.427 -72.998 1.00 18.01 170 LYS D CA 1
ATOM 9484 C C . LYS D 1 170 ? 25.479 3.411 -73.620 1.00 18.11 170 LYS D C 1
ATOM 9485 O O . LYS D 1 170 ? 25.424 3.560 -74.843 1.00 17.14 170 LYS D O 1
ATOM 9491 N N . ILE D 1 171 ? 24.680 4.044 -72.770 1.00 17.89 171 ILE D N 1
ATOM 9492 C CA . ILE D 1 171 ? 23.748 5.084 -73.192 1.00 18.14 171 ILE D CA 1
ATOM 9493 C C . ILE D 1 171 ? 23.874 6.313 -72.280 1.00 19.29 171 ILE D C 1
ATOM 9494 O O . ILE D 1 171 ? 24.471 6.247 -71.200 1.00 19.34 171 ILE D O 1
ATOM 9499 N N . LYS D 1 172 ? 23.328 7.436 -72.744 1.00 20.29 172 LYS D N 1
ATOM 9500 C CA . LYS D 1 172 ? 23.320 8.689 -71.997 1.00 21.50 172 LYS D CA 1
ATOM 9501 C C . LYS D 1 172 ? 22.147 9.493 -72.515 1.00 21.72 172 LYS D C 1
ATOM 9502 O O . LYS D 1 172 ? 21.642 9.205 -73.594 1.00 20.66 172 LYS D O 1
ATOM 9508 N N . PRO D 1 173 ? 21.690 10.478 -71.749 1.00 22.04 173 PRO D N 1
ATOM 9509 C CA . PRO D 1 173 ? 20.642 11.381 -72.230 1.00 22.43 173 PRO D CA 1
ATOM 9510 C C . PRO D 1 173 ? 20.983 11.936 -73.611 1.00 22.43 173 PRO D C 1
ATOM 9511 O O . PRO D 1 173 ? 22.098 12.412 -73.816 1.00 22.97 173 PRO D O 1
ATOM 9515 N N . GLY D 1 174 ? 20.039 11.828 -74.541 1.00 22.35 174 GLY D N 1
ATOM 9516 C CA . GLY D 1 174 ? 20.242 12.248 -75.922 1.00 22.28 174 GLY D CA 1
ATOM 9517 C C . GLY D 1 174 ? 20.734 11.141 -76.843 1.00 22.48 174 GLY D C 1
ATOM 9518 O O . GLY D 1 174 ? 20.760 11.298 -78.071 1.00 22.93 174 GLY D O 1
ATOM 9519 N N . TRP D 1 175 ? 21.136 10.019 -76.254 1.00 22.16 175 TRP D N 1
ATOM 9520 C CA . TRP D 1 175 ? 21.633 8.890 -77.026 1.00 21.51 175 TRP D CA 1
ATOM 9521 C C . TRP D 1 175 ? 21.317 7.600 -76.283 1.00 20.76 175 TRP D C 1
ATOM 9522 O O . TRP D 1 175 ? 22.155 7.092 -75.541 1.00 20.53 175 TRP D O 1
ATOM 9533 N N . ASP D 1 176 ? 20.108 7.089 -76.481 1.00 20.40 176 ASP D N 1
ATOM 9534 C CA . ASP D 1 176 ? 19.665 5.882 -75.795 1.00 20.48 176 ASP D CA 1
ATOM 9535 C C . ASP D 1 176 ? 18.710 5.062 -76.659 1.00 20.34 176 ASP D C 1
ATOM 9536 O O . ASP D 1 176 ? 19.037 3.959 -77.085 1.00 19.93 176 ASP D O 1
ATOM 9541 N N . VAL D 1 177 ? 17.542 5.612 -76.952 1.00 20.65 177 VAL D N 1
ATOM 9542 C CA . VAL D 1 177 ? 16.570 4.924 -77.788 1.00 21.38 177 VAL D CA 1
ATOM 9543 C C . VAL D 1 177 ? 17.138 4.666 -79.189 1.00 21.74 177 VAL D C 1
ATOM 9544 O O . VAL D 1 177 ? 16.884 3.619 -79.786 1.00 20.32 177 VAL D O 1
ATOM 9548 N N . GLN D 1 178 ? 17.907 5.625 -79.699 1.00 22.30 178 GLN D N 1
ATOM 9549 C CA . GLN D 1 178 ? 18.430 5.555 -81.062 1.00 22.88 178 GLN D CA 1
ATOM 9550 C C . GLN D 1 178 ? 19.350 4.338 -81.269 1.00 21.61 178 GLN D C 1
ATOM 9551 O O . GLN D 1 178 ? 19.077 3.511 -82.134 1.00 20.83 178 GLN D O 1
ATOM 9557 N N . PRO D 1 179 ? 20.419 4.200 -80.487 1.00 20.23 179 PRO D N 1
ATOM 9558 C CA . PRO D 1 179 ? 21.290 3.030 -80.647 1.00 19.65 179 PRO D CA 1
ATOM 9559 C C . PRO D 1 179 ? 20.604 1.705 -80.318 1.00 19.03 179 PRO D C 1
ATOM 9560 O O . PRO D 1 179 ? 20.906 0.695 -80.947 1.00 18.63 179 PRO D O 1
ATOM 9564 N N . VAL D 1 180 ? 19.709 1.709 -79.335 1.00 19.00 180 VAL D N 1
ATOM 9565 C CA . VAL D 1 180 ? 18.991 0.508 -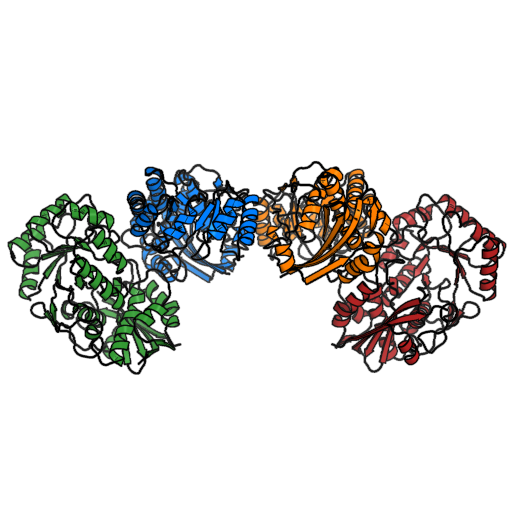78.950 1.00 19.39 180 VAL D CA 1
ATOM 9566 C C . VAL D 1 180 ? 18.037 0.069 -80.057 1.00 19.76 180 VAL D C 1
ATOM 9567 O O . VAL D 1 180 ? 18.012 -1.100 -80.417 1.00 18.51 180 VAL D O 1
ATOM 9571 N N . ARG D 1 181 ? 17.255 1.008 -80.591 1.00 20.48 181 ARG D N 1
ATOM 9572 C CA . ARG D 1 181 ? 16.345 0.715 -81.696 1.00 21.53 181 ARG D CA 1
ATOM 9573 C C . ARG D 1 181 ? 17.095 0.164 -82.910 1.00 20.26 181 ARG D C 1
ATOM 9574 O O . ARG D 1 181 ? 16.705 -0.856 -83.475 1.00 19.01 181 ARG D O 1
ATOM 9582 N N . ALA D 1 182 ? 18.177 0.834 -83.291 1.00 18.66 182 ALA D N 1
ATOM 9583 C CA . ALA D 1 182 ? 18.956 0.425 -84.453 1.00 19.40 182 ALA D CA 1
ATOM 9584 C C . ALA D 1 182 ? 19.540 -0.969 -84.251 1.00 19.50 182 ALA D C 1
ATOM 9585 O O . ALA D 1 182 ? 19.522 -1.797 -85.159 1.00 20.19 182 ALA D O 1
ATOM 9587 N N . THR D 1 183 ? 20.045 -1.237 -83.050 1.00 19.29 183 THR D N 1
ATOM 9588 C CA . THR D 1 183 ? 20.645 -2.528 -82.753 1.00 18.74 183 THR D CA 1
ATOM 9589 C C . THR D 1 183 ? 19.564 -3.608 -82.764 1.00 18.90 183 THR D C 1
ATOM 9590 O O . THR D 1 183 ? 19.742 -4.670 -83.357 1.00 19.46 183 THR D O 1
ATOM 9594 N N . ARG D 1 184 ? 18.430 -3.331 -82.128 1.00 19.47 184 ARG D N 1
ATOM 9595 C CA . ARG D 1 184 ? 17.365 -4.324 -82.038 1.00 20.38 184 ARG D CA 1
ATOM 9596 C C . ARG D 1 184 ? 16.755 -4.650 -83.412 1.00 22.16 184 ARG D C 1
ATOM 9597 O O . ARG D 1 184 ? 16.387 -5.795 -83.681 1.00 21.93 184 ARG D O 1
ATOM 9605 N N . GLU D 1 185 ? 16.666 -3.652 -84.284 1.00 23.85 185 GLU D N 1
ATOM 9606 C CA . GLU D 1 185 ? 16.130 -3.882 -85.625 1.00 25.36 185 GLU D CA 1
ATOM 9607 C C . GLU D 1 185 ? 17.036 -4.839 -86.397 1.00 25.03 185 GLU D C 1
ATOM 9608 O O . GLU D 1 185 ? 16.555 -5.752 -87.065 1.00 25.76 185 GLU D O 1
ATOM 9614 N N . ALA D 1 186 ? 18.346 -4.642 -86.265 1.00 24.36 186 ALA D N 1
ATOM 9615 C CA . ALA D 1 186 ? 19.337 -5.472 -86.951 1.00 23.91 186 ALA D CA 1
ATOM 9616 C C . ALA D 1 186 ? 19.444 -6.868 -86.336 1.00 23.52 186 ALA D C 1
ATOM 9617 O O . ALA D 1 186 ? 19.767 -7.836 -87.035 1.00 23.76 186 ALA D O 1
ATOM 9619 N N . PHE D 1 187 ? 19.175 -6.963 -85.031 1.00 22.81 187 PHE D N 1
ATOM 9620 C CA . PHE D 1 187 ? 19.339 -8.206 -84.279 1.00 22.12 187 PHE D CA 1
ATOM 9621 C C . PHE D 1 187 ? 18.141 -8.418 -83.371 1.00 22.32 187 PHE D C 1
ATOM 9622 O O . PHE D 1 187 ? 18.197 -8.121 -82.174 1.00 21.59 187 PHE D O 1
ATOM 9630 N N . PRO D 1 188 ? 17.054 -8.923 -83.942 1.00 22.89 188 PRO D N 1
ATOM 9631 C CA . PRO D 1 188 ? 15.791 -9.072 -83.208 1.00 23.19 188 PRO D CA 1
ATOM 9632 C C . PRO D 1 188 ? 15.834 -10.058 -82.041 1.00 23.09 188 PRO D C 1
ATOM 9633 O O . PRO D 1 188 ? 14.984 -9.964 -81.156 1.00 23.09 188 PRO D O 1
ATOM 9637 N N . ASP D 1 189 ? 16.796 -10.975 -82.035 1.00 22.87 189 ASP D N 1
ATOM 9638 C CA . ASP D 1 189 ? 16.765 -12.094 -81.100 1.00 23.29 189 ASP D CA 1
ATOM 9639 C C . ASP D 1 189 ? 17.915 -12.126 -80.091 1.00 22.02 189 ASP D C 1
ATOM 9640 O O . ASP D 1 189 ? 17.928 -12.982 -79.206 1.00 22.87 189 ASP D O 1
ATOM 9645 N N . ILE D 1 190 ? 18.881 -11.225 -80.219 1.00 20.11 190 ILE D N 1
ATOM 9646 C CA . ILE D 1 190 ? 20.019 -11.223 -79.292 1.00 18.79 190 ILE D CA 1
ATOM 9647 C C . ILE D 1 190 ? 19.632 -10.734 -77.901 1.00 17.83 190 ILE D C 1
ATOM 9648 O O . ILE D 1 190 ? 18.659 -9.994 -77.727 1.00 17.43 190 ILE D O 1
ATOM 9653 N N . ARG D 1 191 ? 20.398 -11.165 -76.908 1.00 17.06 191 ARG D N 1
ATOM 9654 C CA . ARG D 1 191 ? 20.302 -10.589 -75.578 1.00 16.72 191 ARG D CA 1
ATOM 9655 C C . ARG D 1 191 ? 20.982 -9.219 -75.576 1.00 15.17 191 ARG D C 1
ATOM 9656 O O . ARG D 1 191 ? 22.189 -9.101 -75.839 1.00 15.08 191 ARG D O 1
ATOM 9664 N N . LEU D 1 192 ? 20.200 -8.184 -75.283 1.00 14.34 192 LEU D N 1
ATOM 9665 C CA . LEU D 1 192 ? 20.647 -6.810 -75.366 1.00 13.83 192 LEU D CA 1
ATOM 9666 C C . LEU D 1 192 ? 20.373 -6.077 -74.042 1.00 13.00 192 LEU D C 1
ATOM 9667 O O . LEU D 1 192 ? 19.288 -6.203 -73.487 1.00 13.67 192 LEU D O 1
ATOM 9672 N N . THR D 1 193 ? 21.355 -5.327 -73.557 1.00 12.73 193 THR D N 1
ATOM 9673 C CA . THR D 1 193 ? 21.216 -4.553 -72.315 1.00 12.23 193 THR D CA 1
ATOM 9674 C C . THR D 1 193 ? 21.852 -3.198 -72.493 1.00 12.28 193 THR D C 1
ATOM 9675 O O . THR D 1 193 ? 22.545 -2.971 -73.474 1.00 14.12 193 THR D O 1
ATOM 9679 N N . VAL D 1 194 ? 21.628 -2.306 -71.534 1.00 12.06 194 VAL D N 1
ATOM 9680 C CA . VAL D 1 194 ? 22.279 -1.016 -71.524 1.00 12.91 194 VAL D CA 1
ATOM 9681 C C . VAL D 1 194 ? 22.845 -0.686 -70.161 1.00 12.21 194 VAL D C 1
ATOM 9682 O O . VAL D 1 194 ? 22.363 -1.150 -69.113 1.00 11.63 194 VAL D O 1
ATOM 9686 N N . ASP D 1 195 ? 23.899 0.107 -70.204 1.00 13.75 195 ASP D N 1
ATOM 9687 C CA . ASP D 1 195 ? 24.529 0.625 -69.034 1.00 14.45 195 ASP D CA 1
ATOM 9688 C C . ASP D 1 195 ? 24.189 2.092 -69.076 1.00 14.79 195 ASP D C 1
ATOM 9689 O O . ASP D 1 195 ? 24.719 2.838 -69.919 1.00 15.36 195 ASP D O 1
ATOM 9694 N N . ALA D 1 196 ? 23.278 2.489 -68.197 1.00 15.07 196 ALA D N 1
ATOM 9695 C CA . ALA D 1 196 ? 22.800 3.861 -68.171 1.00 14.85 196 ALA D CA 1
ATOM 9696 C C . ALA D 1 196 ? 23.677 4.763 -67.306 1.00 15.28 196 ALA D C 1
ATOM 9697 O O . ALA D 1 196 ? 23.420 5.950 -67.195 1.00 16.47 196 ALA D O 1
ATOM 9699 N N . ASN D 1 197 ? 24.681 4.180 -66.674 1.00 15.73 197 ASN D N 1
ATOM 9700 C CA . ASN D 1 197 ? 25.843 4.906 -66.193 1.00 16.69 197 ASN D CA 1
ATOM 9701 C C . ASN D 1 197 ? 25.552 6.037 -65.204 1.00 16.28 197 ASN D C 1
ATOM 9702 O O . ASN D 1 197 ? 26.263 7.044 -65.144 1.00 17.27 197 ASN D O 1
ATOM 9707 N N . SER D 1 198 ? 24.512 5.850 -64.399 1.00 15.86 198 SER D N 1
ATOM 9708 C CA . SER D 1 198 ? 24.059 6.858 -63.442 1.00 16.57 198 SER D CA 1
ATOM 9709 C C . SER D 1 198 ? 23.894 8.221 -64.083 1.00 16.48 198 SER D C 1
ATOM 9710 O O . SER D 1 198 ? 24.152 9.251 -63.452 1.00 17.81 198 SER D O 1
ATOM 9713 N N . ALA D 1 199 ? 23.415 8.236 -65.324 1.00 17.28 199 ALA D N 1
ATOM 9714 C CA . ALA D 1 199 ? 23.345 9.466 -66.114 1.00 18.14 199 ALA D CA 1
ATOM 9715 C C . ALA D 1 199 ? 21.940 10.068 -66.161 1.00 19.16 199 ALA D C 1
ATOM 9716 O O . ALA D 1 199 ? 21.709 11.065 -66.850 1.00 20.59 199 ALA D O 1
ATOM 9718 N N . TYR D 1 200 ? 21.011 9.465 -65.424 1.00 19.22 200 TYR D N 1
ATOM 9719 C CA . TYR D 1 200 ? 19.613 9.879 -65.423 1.00 20.01 200 TYR D CA 1
ATOM 9720 C C . TYR D 1 200 ? 19.134 10.258 -63.992 1.00 20.54 200 TYR D C 1
ATOM 9721 O O . TYR D 1 200 ? 19.813 10.006 -63.008 1.00 18.82 200 TYR D O 1
ATOM 9730 N N . THR D 1 201 ? 17.980 10.909 -63.882 1.00 21.51 201 THR D N 1
ATOM 9731 C CA . THR D 1 201 ? 17.309 11.052 -62.587 1.00 22.14 201 THR D CA 1
ATOM 9732 C C . THR D 1 201 ? 15.869 10.651 -62.833 1.00 21.64 201 THR D C 1
ATOM 9733 O O . THR D 1 201 ? 15.504 10.313 -63.955 1.00 19.68 201 THR D O 1
ATOM 9737 N N . LEU D 1 202 ? 15.041 10.714 -61.791 1.00 21.28 202 LEU D N 1
ATOM 9738 C CA . LEU D 1 202 ? 13.640 10.342 -61.921 1.00 21.46 202 LEU D CA 1
ATOM 9739 C C . LEU D 1 202 ? 12.935 11.178 -62.978 1.00 22.64 202 LEU D C 1
ATOM 9740 O O . LEU D 1 202 ? 11.930 10.764 -63.542 1.00 22.36 202 LEU D O 1
ATOM 9745 N N . ALA D 1 203 ? 13.466 12.366 -63.238 1.00 24.43 203 ALA D N 1
ATOM 9746 C CA . ALA D 1 203 ? 12.924 13.217 -64.283 1.00 25.73 203 ALA D CA 1
ATOM 9747 C C . ALA D 1 203 ? 12.962 12.559 -65.669 1.00 25.90 203 ALA D C 1
ATOM 9748 O O . ALA D 1 203 ? 12.298 13.015 -66.587 1.00 26.78 203 ALA D O 1
ATOM 9750 N N . ASP D 1 204 ? 13.722 11.475 -65.818 1.00 25.66 204 ASP D N 1
ATOM 9751 C CA . ASP D 1 204 ? 13.925 10.855 -67.130 1.00 25.27 204 ASP D CA 1
ATOM 9752 C C . ASP D 1 204 ? 13.123 9.562 -67.393 1.00 24.34 204 ASP D C 1
ATOM 9753 O O . ASP D 1 204 ? 13.383 8.854 -68.356 1.00 23.06 204 ASP D O 1
ATOM 9758 N N . ALA D 1 205 ? 12.142 9.257 -66.553 1.00 23.37 205 ALA D N 1
ATOM 9759 C CA . ALA D 1 205 ? 11.380 8.011 -66.684 1.00 23.06 205 ALA D CA 1
ATOM 9760 C C . ALA D 1 205 ? 10.708 7.753 -68.046 1.00 22.78 205 ALA D C 1
ATOM 9761 O O . ALA D 1 205 ? 10.749 6.636 -68.552 1.00 21.98 205 ALA D O 1
ATOM 9763 N N . GLY D 1 206 ? 10.080 8.769 -68.636 1.00 22.47 206 GLY D N 1
ATOM 9764 C CA . GLY D 1 206 ? 9.362 8.586 -69.885 1.00 22.62 206 GLY D CA 1
ATOM 9765 C C . GLY D 1 206 ? 10.287 8.211 -71.032 1.00 22.53 206 GLY D C 1
ATOM 9766 O O . GLY D 1 206 ? 9.936 7.405 -71.891 1.00 22.42 206 GLY D O 1
ATOM 9767 N N . ARG D 1 207 ? 11.465 8.817 -71.028 1.00 22.91 207 ARG D N 1
ATOM 9768 C CA . ARG D 1 207 ? 12.495 8.520 -72.013 1.00 24.09 207 ARG D CA 1
ATOM 9769 C C . ARG D 1 207 ? 12.932 7.060 -71.875 1.00 22.97 207 ARG D C 1
ATOM 9770 O O . ARG D 1 207 ? 13.021 6.336 -72.856 1.00 22.51 207 ARG D O 1
ATOM 9778 N N . LEU D 1 208 ? 13.192 6.630 -70.643 1.00 21.83 208 LEU D N 1
ATOM 9779 C CA . LEU D 1 208 ? 13.648 5.261 -70.402 1.00 20.50 208 LEU D CA 1
ATOM 9780 C C . LEU D 1 208 ? 12.551 4.251 -70.734 1.00 19.89 208 LEU D C 1
ATOM 9781 O O . LEU D 1 208 ? 12.843 3.149 -71.190 1.00 19.46 208 LEU D O 1
ATOM 9786 N N . ARG D 1 209 ? 11.289 4.644 -70.552 1.00 19.29 209 ARG D N 1
ATOM 9787 C CA . ARG D 1 209 ? 10.168 3.764 -70.849 1.00 20.12 209 ARG D CA 1
ATOM 9788 C C . ARG D 1 209 ? 10.101 3.415 -72.337 1.00 20.13 209 ARG D C 1
ATOM 9789 O O . ARG D 1 209 ? 9.577 2.376 -72.716 1.00 19.52 209 ARG D O 1
ATOM 9797 N N . GLN D 1 210 ? 10.601 4.315 -73.172 1.00 21.21 210 GLN D N 1
ATOM 9798 C CA . GLN D 1 210 ? 10.623 4.101 -74.616 1.00 21.88 210 GLN D CA 1
ATOM 9799 C C . GLN D 1 210 ? 11.531 2.937 -74.991 1.00 21.08 210 GLN D C 1
ATOM 9800 O O . GLN D 1 210 ? 11.438 2.405 -76.094 1.00 21.57 210 GLN D O 1
ATOM 9806 N N . LEU D 1 211 ? 12.399 2.534 -74.063 1.00 19.83 211 LEU D N 1
ATOM 9807 C CA . LEU D 1 211 ? 13.262 1.373 -74.274 1.00 18.83 211 LEU D CA 1
ATOM 9808 C C . LEU D 1 211 ? 12.497 0.066 -74.110 1.00 17.79 211 LEU D C 1
ATOM 9809 O O . LEU D 1 211 ? 12.943 -0.965 -74.587 1.00 17.54 211 LEU D O 1
ATOM 9814 N N . ASP D 1 212 ? 11.354 0.102 -73.426 1.00 17.16 212 ASP D N 1
ATOM 9815 C CA . ASP D 1 212 ? 10.602 -1.108 -73.108 1.00 17.65 212 ASP D CA 1
ATOM 9816 C C . ASP D 1 212 ? 10.253 -1.941 -74.347 1.00 18.75 212 ASP D C 1
ATOM 9817 O O . ASP D 1 212 ? 10.250 -3.167 -74.294 1.00 18.33 212 ASP D O 1
ATOM 9822 N N . GLU D 1 213 ? 9.943 -1.291 -75.463 1.00 20.01 213 GLU D N 1
ATOM 9823 C CA . GLU D 1 213 ? 9.485 -2.042 -76.633 1.00 21.48 213 GLU D CA 1
ATOM 9824 C C . GLU D 1 213 ? 10.596 -2.888 -77.277 1.00 21.07 213 GLU D C 1
ATOM 9825 O O . GLU D 1 213 ? 10.314 -3.780 -78.082 1.00 21.12 213 GLU D O 1
ATOM 9831 N N . TYR D 1 214 ? 11.848 -2.629 -76.891 1.00 20.04 214 TYR D N 1
ATOM 9832 C CA . TYR D 1 214 ? 13.000 -3.319 -77.480 1.00 19.54 214 TYR D CA 1
ATOM 9833 C C . TYR D 1 214 ? 13.493 -4.506 -76.654 1.00 18.85 214 TYR D C 1
ATOM 9834 O O . TYR D 1 214 ? 14.504 -5.113 -76.997 1.00 17.74 214 TYR D O 1
ATOM 9843 N N . ASP D 1 215 ? 12.763 -4.846 -75.596 1.00 18.25 215 ASP D N 1
ATOM 9844 C CA . ASP D 1 215 ? 12.987 -6.074 -74.837 1.00 18.63 215 ASP D CA 1
ATOM 9845 C C . ASP D 1 215 ? 14.441 -6.246 -74.391 1.00 17.16 215 ASP D C 1
ATOM 9846 O O . ASP D 1 215 ? 15.055 -7.294 -74.616 1.00 17.07 215 ASP D O 1
ATOM 9851 N N . LEU D 1 216 ? 14.976 -5.200 -73.766 1.00 15.80 216 LEU D N 1
ATOM 9852 C CA . LEU D 1 216 ? 16.270 -5.273 -73.088 1.00 14.61 216 LEU D CA 1
ATOM 9853 C C . LEU D 1 216 ? 16.156 -6.189 -71.881 1.00 13.85 216 LEU D C 1
ATOM 9854 O O . LEU D 1 216 ? 15.130 -6.221 -71.207 1.00 14.37 216 LEU D O 1
ATOM 9859 N N . THR D 1 217 ? 17.210 -6.942 -71.595 1.00 12.43 217 THR D N 1
ATOM 9860 C CA . THR D 1 217 ? 17.178 -7.787 -70.418 1.00 12.17 217 THR D CA 1
ATOM 9861 C C . THR D 1 217 ? 17.170 -6.924 -69.155 1.00 11.27 217 THR D C 1
ATOM 9862 O O . THR D 1 217 ? 16.537 -7.282 -68.177 1.00 11.84 217 THR D O 1
ATOM 9866 N N . TYR D 1 218 ? 17.893 -5.805 -69.180 1.00 10.00 218 TYR D N 1
ATOM 9867 C CA . TYR D 1 218 ? 17.900 -4.864 -68.063 1.00 9.75 218 TYR D CA 1
ATOM 9868 C C . TYR D 1 218 ? 18.540 -3.540 -68.483 1.00 9.96 218 TYR D C 1
ATOM 9869 O O . TYR D 1 218 ? 19.238 -3.452 -69.495 1.00 10.72 218 TYR D O 1
ATOM 9878 N N . ILE D 1 219 ? 18.253 -2.514 -67.686 1.00 9.59 219 ILE D N 1
ATOM 9879 C CA . ILE D 1 219 ? 18.933 -1.228 -67.698 1.00 9.87 219 ILE D CA 1
ATOM 9880 C C . ILE D 1 219 ? 19.743 -1.163 -66.407 1.00 9.33 219 ILE D C 1
ATOM 9881 O O . ILE D 1 219 ? 19.188 -1.248 -65.313 1.00 9.15 219 ILE D O 1
ATOM 9886 N N . GLU D 1 220 ? 21.050 -1.003 -66.531 1.00 9.16 220 GLU D N 1
ATOM 9887 C CA . GLU D 1 220 ? 21.945 -1.008 -65.378 1.00 9.24 220 GLU D CA 1
ATOM 9888 C C . GLU D 1 220 ? 22.144 0.377 -64.776 1.00 9.39 220 GLU D C 1
ATOM 9889 O O . GLU D 1 220 ? 22.508 1.331 -65.479 1.00 10.69 220 GLU D O 1
ATOM 9895 N N . GLN D 1 221 ? 21.885 0.450 -63.470 1.00 10.27 221 GLN D N 1
ATOM 9896 C CA . GLN D 1 221 ? 22.150 1.604 -62.606 1.00 10.73 221 GLN D CA 1
ATOM 9897 C C . GLN D 1 221 ? 21.915 2.950 -63.271 1.00 10.08 221 GLN D C 1
ATOM 9898 O O . GLN D 1 221 ? 22.831 3.751 -63.396 1.00 11.12 221 GLN D O 1
ATOM 9904 N N . PRO D 1 222 ? 20.685 3.235 -63.678 1.00 9.91 222 PRO D N 1
ATOM 9905 C CA . PRO D 1 222 ? 20.398 4.515 -64.323 1.00 10.60 222 PRO D CA 1
ATOM 9906 C C . PRO D 1 222 ? 20.473 5.713 -63.384 1.00 11.58 222 PRO D C 1
ATOM 9907 O O . PRO D 1 222 ? 20.795 6.800 -63.850 1.00 12.48 222 PRO D O 1
ATOM 9911 N N . LEU D 1 223 ? 20.142 5.534 -62.107 1.00 11.53 223 LEU D N 1
ATOM 9912 C CA . LEU D 1 223 ? 20.108 6.667 -61.176 1.00 11.78 223 LEU D CA 1
ATOM 9913 C C . LEU D 1 223 ? 21.380 6.679 -60.322 1.00 12.23 223 LEU D C 1
ATOM 9914 O O . LEU D 1 223 ? 22.383 6.089 -60.708 1.00 14.30 223 LEU D O 1
ATOM 9919 N N . ALA D 1 224 ? 21.366 7.362 -59.182 1.00 12.17 224 ALA D N 1
ATOM 9920 C CA . ALA D 1 224 ? 22.604 7.608 -58.458 1.00 12.16 224 ALA D CA 1
ATOM 9921 C C . ALA D 1 224 ? 23.284 6.321 -58.073 1.00 12.28 224 ALA D C 1
ATOM 9922 O O . ALA D 1 224 ? 22.630 5.318 -57.760 1.00 12.63 224 ALA D O 1
ATOM 9924 N N . TRP D 1 225 ? 24.608 6.371 -58.066 1.00 12.64 225 TRP D N 1
ATOM 9925 C CA . TRP D 1 225 ? 25.427 5.184 -57.871 1.00 13.36 225 TRP D CA 1
ATOM 9926 C C . TRP D 1 225 ? 25.161 4.524 -56.526 1.00 14.32 225 TRP D C 1
ATOM 9927 O O . TRP D 1 225 ? 25.280 3.305 -56.400 1.00 15.95 225 TRP D O 1
ATOM 9938 N N . ASP D 1 226 ? 24.762 5.321 -55.536 1.00 14.76 226 ASP D N 1
ATOM 9939 C CA . ASP D 1 226 ? 24.550 4.840 -54.173 1.00 15.72 226 ASP D CA 1
ATOM 9940 C C . ASP D 1 226 ? 23.073 4.711 -53.767 1.00 15.27 226 ASP D C 1
ATOM 9941 O O . ASP D 1 226 ? 22.769 4.509 -52.592 1.00 17.95 226 ASP D O 1
ATOM 9946 N N . ASP D 1 227 ? 22.173 4.786 -54.734 1.00 12.06 227 ASP D N 1
ATOM 9947 C CA . ASP D 1 227 ? 20.745 4.800 -54.443 1.00 10.44 227 ASP D CA 1
ATOM 9948 C C . ASP D 1 227 ? 20.065 3.454 -54.628 1.00 10.15 227 ASP D C 1
ATOM 9949 O O . ASP D 1 227 ? 20.395 2.699 -55.552 1.00 10.65 227 ASP D O 1
ATOM 9954 N N . LEU D 1 228 ? 19.094 3.191 -53.752 1.00 9.55 228 LEU D N 1
ATOM 9955 C CA . LEU D 1 228 ? 18.077 2.154 -53.937 1.00 9.93 228 LEU D CA 1
ATOM 9956 C C . LEU D 1 228 ? 16.651 2.715 -54.031 1.00 9.32 228 LEU D C 1
ATOM 9957 O O . LEU D 1 228 ? 15.853 2.211 -54.810 1.00 9.53 228 LEU D O 1
ATOM 9962 N N . VAL D 1 229 ? 16.322 3.723 -53.216 1.00 9.27 229 VAL D N 1
ATOM 9963 C CA . VAL D 1 229 ? 14.954 4.190 -53.093 1.00 9.47 229 VAL D CA 1
ATOM 9964 C C . VAL D 1 229 ? 14.413 4.767 -54.411 1.00 8.56 229 VAL D C 1
ATOM 9965 O O . VAL D 1 229 ? 13.302 4.442 -54.838 1.00 9.09 229 VAL D O 1
ATOM 9969 N N . ASP D 1 230 ? 15.195 5.608 -55.068 1.00 8.66 230 ASP D N 1
ATOM 9970 C CA . ASP D 1 230 ? 14.756 6.187 -56.337 1.00 9.18 230 ASP D CA 1
ATOM 9971 C C . ASP D 1 230 ? 14.644 5.119 -57.428 1.00 8.97 230 ASP D C 1
ATOM 9972 O O . ASP D 1 230 ? 13.737 5.163 -58.259 1.00 9.15 230 ASP D O 1
ATOM 9977 N N . HIS D 1 231 ? 15.574 4.168 -57.433 1.00 8.21 231 HIS D N 1
ATOM 9978 C CA . HIS D 1 231 ? 15.505 3.061 -58.387 1.00 8.27 231 HIS D CA 1
ATOM 9979 C C . HIS D 1 231 ? 14.189 2.302 -58.210 1.00 8.65 231 HIS D C 1
ATOM 9980 O O . HIS D 1 231 ? 13.556 1.928 -59.188 1.00 9.33 231 HIS D O 1
ATOM 9987 N N . ALA D 1 232 ? 13.755 2.092 -56.969 1.00 8.70 232 ALA D N 1
ATOM 9988 C CA . ALA D 1 232 ? 12.495 1.412 -56.733 1.00 9.62 232 ALA D CA 1
ATOM 9989 C C . ALA D 1 232 ? 11.328 2.200 -57.321 1.00 9.96 232 ALA D C 1
ATOM 9990 O O . ALA D 1 232 ? 10.403 1.615 -57.877 1.00 10.47 232 ALA D O 1
ATOM 9992 N N . GLU D 1 233 ? 11.362 3.519 -57.213 1.00 10.44 233 GLU D N 1
ATOM 9993 C CA . GLU D 1 233 ? 10.319 4.334 -57.828 1.00 11.53 233 GLU D CA 1
ATOM 9994 C C . GLU D 1 233 ? 10.367 4.220 -59.358 1.00 10.78 233 GLU D C 1
ATOM 9995 O O . GLU D 1 233 ? 9.337 4.037 -60.004 1.00 12.08 233 GLU D O 1
ATOM 10001 N N . LEU D 1 234 ? 11.561 4.315 -59.938 1.00 10.19 234 LEU D N 1
ATOM 10002 C CA . LEU D 1 234 ? 11.711 4.208 -61.388 1.00 10.28 234 LEU D CA 1
ATOM 10003 C C . LEU D 1 234 ? 11.210 2.858 -61.903 1.00 10.01 234 LEU D C 1
ATOM 10004 O O . LEU D 1 234 ? 10.565 2.781 -62.960 1.00 10.66 234 LEU D O 1
ATOM 10009 N N . ALA D 1 235 ? 11.486 1.794 -61.149 1.00 9.96 235 ALA D N 1
ATOM 10010 C CA . ALA D 1 235 ? 11.072 0.465 -61.573 1.00 10.91 235 ALA D CA 1
ATOM 10011 C C . ALA D 1 235 ? 9.545 0.349 -61.680 1.00 12.09 235 ALA D C 1
ATOM 10012 O O . ALA D 1 235 ? 9.049 -0.448 -62.457 1.00 13.04 235 ALA D O 1
ATOM 10014 N N . ARG D 1 236 ? 8.803 1.132 -60.900 1.00 12.98 236 ARG D N 1
ATOM 10015 C CA . ARG D 1 236 ? 7.341 1.122 -60.998 1.00 14.95 236 ARG D CA 1
ATOM 10016 C C . ARG D 1 236 ? 6.859 1.799 -62.273 1.00 15.83 236 ARG D C 1
ATOM 10017 O O . ARG D 1 236 ? 5.739 1.550 -62.714 1.00 17.67 236 ARG D O 1
ATOM 10025 N N . ARG D 1 237 ? 7.685 2.668 -62.844 1.00 15.46 237 ARG D N 1
ATOM 10026 C CA . ARG D 1 237 ? 7.285 3.504 -63.973 1.00 16.31 237 ARG D CA 1
ATOM 10027 C C . ARG D 1 237 ? 7.640 2.923 -65.341 1.00 16.14 237 ARG D C 1
ATOM 10028 O O . ARG D 1 237 ? 7.078 3.351 -66.341 1.00 17.63 237 ARG D O 1
ATOM 10036 N N . ILE D 1 238 ? 8.586 1.986 -65.390 1.00 15.31 238 ILE D N 1
ATOM 10037 C CA . ILE D 1 238 ? 9.003 1.375 -66.648 1.00 15.12 238 ILE D CA 1
ATOM 10038 C C . ILE D 1 238 ? 8.970 -0.136 -66.505 1.00 14.41 238 ILE D C 1
ATOM 10039 O O . ILE D 1 238 ? 9.084 -0.669 -65.403 1.00 15.21 238 ILE D O 1
ATOM 10044 N N . ARG D 1 239 ? 8.818 -0.828 -67.629 1.00 14.99 239 ARG D N 1
ATOM 10045 C CA . ARG D 1 239 ? 8.681 -2.280 -67.624 1.00 16.08 239 ARG D CA 1
ATOM 10046 C C . ARG D 1 239 ? 10.019 -3.005 -67.750 1.00 14.25 239 ARG D C 1
ATOM 10047 O O . ARG D 1 239 ? 10.136 -4.128 -67.305 1.00 14.05 239 ARG D O 1
ATOM 10055 N N . THR D 1 240 ? 11.022 -2.363 -68.336 1.00 12.64 240 THR D N 1
ATOM 10056 C CA . THR D 1 240 ? 12.344 -2.983 -68.450 1.00 11.71 240 THR D CA 1
ATOM 10057 C C . THR D 1 240 ? 12.931 -3.192 -67.046 1.00 10.87 240 THR D C 1
ATOM 10058 O O . THR D 1 240 ? 12.939 -2.253 -66.249 1.00 10.62 240 THR D O 1
ATOM 10062 N N . PRO D 1 241 ? 13.423 -4.388 -66.718 1.00 10.71 241 PRO D N 1
ATOM 10063 C CA . PRO D 1 241 ? 14.039 -4.589 -65.397 1.00 9.96 241 PRO D CA 1
ATOM 10064 C C . PRO D 1 241 ? 15.222 -3.674 -65.166 1.00 9.44 241 PRO D C 1
ATOM 10065 O O . PRO D 1 241 ? 15.964 -3.364 -66.092 1.00 9.97 241 PRO D O 1
ATOM 10069 N N . LEU D 1 242 ? 15.392 -3.259 -63.918 1.00 8.72 242 LEU D N 1
ATOM 10070 C CA . LEU D 1 242 ? 16.583 -2.542 -63.494 1.00 8.46 242 LEU D CA 1
ATOM 10071 C C . LEU D 1 242 ? 17.604 -3.511 -62.912 1.00 8.10 242 LEU D C 1
ATOM 10072 O O . LEU D 1 242 ? 17.267 -4.453 -62.199 1.00 8.99 242 LEU D O 1
ATOM 10077 N N . CYS D 1 243 ? 18.868 -3.234 -63.205 1.00 8.20 243 CYS D N 1
ATOM 10078 C CA . CYS D 1 243 ? 19.988 -3.983 -62.679 1.00 8.34 243 CYS D CA 1
ATOM 10079 C C . CYS D 1 243 ? 20.810 -3.059 -61.812 1.00 8.06 243 CYS D C 1
ATOM 10080 O O . CYS D 1 243 ? 21.128 -1.949 -62.225 1.00 9.39 243 CYS D O 1
ATOM 10083 N N . LEU D 1 244 ? 21.149 -3.513 -60.616 1.00 7.89 244 LEU D N 1
ATOM 10084 C CA . LEU D 1 244 ? 21.936 -2.700 -59.703 1.00 8.47 244 LEU D CA 1
ATOM 10085 C C . LEU D 1 244 ? 23.391 -3.138 -59.703 1.00 8.58 244 LEU D C 1
ATOM 10086 O O . LEU D 1 244 ? 23.696 -4.328 -59.795 1.00 9.09 244 LEU D O 1
ATOM 10091 N N . ASP D 1 245 ? 24.286 -2.152 -59.611 1.00 9.17 245 ASP D N 1
ATOM 10092 C CA . ASP D 1 245 ? 25.724 -2.381 -59.583 1.00 10.01 245 ASP D CA 1
ATOM 10093 C C . ASP D 1 245 ? 26.289 -1.712 -58.338 1.00 9.67 245 ASP D C 1
ATOM 10094 O O . ASP D 1 245 ? 26.415 -2.346 -57.301 1.00 9.30 245 ASP D O 1
ATOM 10099 N N . GLU D 1 246 ? 26.573 -0.414 -58.424 1.00 9.72 246 GLU D N 1
ATOM 10100 C CA . GLU D 1 246 ? 27.319 0.263 -57.364 1.00 10.10 246 GLU D CA 1
ATOM 10101 C C . GLU D 1 246 ? 26.590 0.255 -56.034 1.00 10.39 246 GLU D C 1
ATOM 10102 O O . GLU D 1 246 ? 27.220 0.323 -54.997 1.00 10.84 246 GLU D O 1
ATOM 10108 N N . SER D 1 247 ? 25.258 0.209 -56.043 1.00 10.58 247 SER D N 1
ATOM 10109 C CA . SER D 1 247 ? 24.534 0.349 -54.775 1.00 11.69 247 SER D CA 1
ATOM 10110 C C . SER D 1 247 ? 24.327 -0.942 -53.991 1.00 10.59 247 SER D C 1
ATOM 10111 O O . SER D 1 247 ? 23.689 -0.915 -52.945 1.00 12.14 247 SER D O 1
ATOM 10114 N N . VAL D 1 248 ? 24.854 -2.063 -54.488 1.00 9.12 248 VAL D N 1
ATOM 10115 C CA . VAL D 1 248 ? 24.833 -3.314 -53.725 1.00 8.83 248 VAL D CA 1
ATOM 10116 C C . VAL D 1 248 ? 26.254 -3.707 -53.333 1.00 8.59 248 VAL D C 1
ATOM 10117 O O . VAL D 1 248 ? 27.001 -4.268 -54.134 1.00 9.56 248 VAL D O 1
ATOM 10121 N N . ALA D 1 249 ? 26.620 -3.405 -52.094 1.00 8.52 249 ALA D N 1
ATOM 10122 C CA . ALA D 1 249 ? 27.974 -3.662 -51.612 1.00 8.94 249 ALA D CA 1
ATOM 10123 C C . ALA D 1 249 ? 28.036 -4.737 -50.520 1.00 8.11 249 ALA D C 1
ATOM 10124 O O . ALA D 1 249 ? 29.070 -4.944 -49.903 1.00 9.24 249 ALA D O 1
ATOM 10126 N N . SER D 1 250 ? 26.923 -5.430 -50.299 1.00 8.23 250 SER D N 1
ATOM 10127 C CA . SER D 1 250 ? 26.840 -6.454 -49.266 1.00 7.92 250 SER D CA 1
ATOM 10128 C C . SER D 1 250 ? 25.587 -7.278 -49.478 1.00 7.76 250 SER D C 1
ATOM 10129 O O . SER D 1 250 ? 24.690 -6.888 -50.218 1.00 7.60 250 SER D O 1
ATOM 10132 N N . ALA D 1 251 ? 25.507 -8.396 -48.779 1.00 7.84 251 ALA D N 1
ATOM 10133 C CA . ALA D 1 251 ? 24.316 -9.214 -48.823 1.00 7.60 251 ALA D CA 1
ATOM 10134 C C . ALA D 1 251 ? 23.104 -8.505 -48.221 1.00 7.34 251 ALA D C 1
ATOM 10135 O O . ALA D 1 251 ? 21.990 -8.673 -48.713 1.00 7.04 251 ALA D O 1
ATOM 10137 N N . SER D 1 252 ? 23.308 -7.721 -47.168 1.00 7.47 252 SER D N 1
ATOM 10138 C CA . SER D 1 252 ? 22.191 -6.965 -46.605 1.00 8.17 252 SER D CA 1
ATOM 10139 C C . SER D 1 252 ? 21.745 -5.866 -47.562 1.00 7.52 252 SER D C 1
ATOM 10140 O O . SER D 1 252 ? 20.562 -5.604 -47.657 1.00 7.79 252 SER D O 1
ATOM 10143 N N . ASP D 1 253 ? 22.671 -5.234 -48.288 1.00 7.03 253 ASP D N 1
ATOM 10144 C CA . ASP D 1 253 ? 22.261 -4.291 -49.329 1.00 7.33 253 ASP D CA 1
ATOM 10145 C C . ASP D 1 253 ? 21.414 -5.007 -50.384 1.00 6.88 253 ASP D C 1
ATOM 10146 O O . ASP D 1 253 ? 20.435 -4.457 -50.876 1.00 7.46 253 ASP D O 1
ATOM 10151 N N . ALA D 1 254 ? 21.825 -6.211 -50.769 1.00 6.89 254 ALA D N 1
ATOM 10152 C CA . ALA D 1 254 ? 21.071 -6.986 -51.753 1.00 7.02 254 ALA D CA 1
ATOM 10153 C C . ALA D 1 254 ? 19.659 -7.263 -51.252 1.00 7.07 254 ALA D C 1
ATOM 10154 O O . ALA D 1 254 ? 18.693 -7.105 -52.007 1.00 7.10 254 ALA D O 1
ATOM 10156 N N . ARG D 1 255 ? 19.529 -7.667 -49.987 1.00 6.87 255 ARG D N 1
ATOM 10157 C CA . ARG D 1 255 ? 18.216 -7.903 -49.413 1.00 6.86 255 ARG D CA 1
ATOM 10158 C C . ARG D 1 255 ? 17.362 -6.637 -49.465 1.00 6.80 255 ARG D C 1
ATOM 10159 O O . ARG D 1 255 ? 16.195 -6.678 -49.858 1.00 7.53 255 ARG D O 1
ATOM 10167 N N . LYS D 1 256 ? 17.947 -5.514 -49.062 1.00 7.04 256 LYS D N 1
ATOM 10168 C CA . LYS D 1 256 ? 17.195 -4.267 -49.020 1.00 7.46 256 LYS D CA 1
ATOM 10169 C C . LYS D 1 256 ? 16.757 -3.863 -50.415 1.00 7.18 256 LYS D C 1
ATOM 10170 O O . LYS D 1 256 ? 15.623 -3.456 -50.621 1.00 8.54 256 LYS D O 1
ATOM 10176 N N . ALA D 1 257 ? 17.664 -3.987 -51.373 1.00 7.38 257 ALA D N 1
ATOM 10177 C CA . ALA D 1 257 ? 17.359 -3.643 -52.752 1.00 7.63 257 ALA D CA 1
ATOM 10178 C C . ALA D 1 257 ? 16.211 -4.473 -53.294 1.00 7.43 257 ALA D C 1
ATOM 10179 O O . ALA D 1 257 ? 15.283 -3.957 -53.919 1.00 8.36 257 ALA D O 1
ATOM 10181 N N . LEU D 1 258 ? 16.294 -5.779 -53.083 1.00 7.68 258 LEU D N 1
ATOM 10182 C CA . LEU D 1 258 ? 15.309 -6.675 -53.669 1.00 8.15 258 LEU D CA 1
ATOM 10183 C C . LEU D 1 258 ? 13.963 -6.552 -52.954 1.00 8.60 258 LEU D C 1
ATOM 10184 O O . LEU D 1 258 ? 12.930 -6.592 -53.596 1.00 9.89 258 LEU D O 1
ATOM 10189 N N . ALA D 1 259 ? 13.973 -6.363 -51.641 1.00 8.39 259 ALA D N 1
ATOM 10190 C CA . ALA D 1 259 ? 12.724 -6.177 -50.897 1.00 9.22 259 ALA D CA 1
ATOM 10191 C C . ALA D 1 259 ? 12.048 -4.853 -51.230 1.00 9.39 259 ALA D C 1
ATOM 10192 O O . ALA D 1 259 ? 10.828 -4.769 -51.214 1.00 11.09 259 ALA D O 1
ATOM 10194 N N . LEU D 1 260 ? 12.836 -3.819 -51.516 1.00 9.19 260 LEU D N 1
ATOM 10195 C CA . LEU D 1 260 ? 12.299 -2.526 -51.947 1.00 9.86 260 LEU D CA 1
ATOM 10196 C C . LEU D 1 260 ? 11.750 -2.564 -53.369 1.00 9.55 260 LEU D C 1
ATOM 10197 O O . LEU D 1 260 ? 11.002 -1.673 -53.762 1.00 10.68 260 LEU D O 1
ATOM 10202 N N . GLY D 1 261 ? 12.172 -3.540 -54.164 1.00 9.11 261 GLY D N 1
ATOM 10203 C CA . GLY D 1 261 ? 11.892 -3.528 -55.587 1.00 8.90 261 GLY D CA 1
ATOM 10204 C C . GLY D 1 261 ? 12.760 -2.546 -56.356 1.00 8.75 261 GLY D C 1
ATOM 10205 O O . GLY D 1 261 ? 12.330 -2.019 -57.374 1.00 9.36 261 GLY D O 1
ATOM 10206 N N . ALA D 1 262 ? 13.984 -2.310 -55.887 1.00 8.40 262 ALA D N 1
ATOM 10207 C CA . ALA D 1 262 ? 14.901 -1.394 -56.559 1.00 8.79 262 ALA D CA 1
ATOM 10208 C C . ALA D 1 262 ? 15.458 -1.964 -57.862 1.00 9.49 262 ALA D C 1
ATOM 10209 O O . ALA D 1 262 ? 15.859 -1.218 -58.747 1.00 10.41 262 ALA D O 1
ATOM 10211 N N . GLY D 1 263 ? 15.525 -3.288 -57.962 1.00 9.54 263 GLY D N 1
ATOM 10212 C CA . GLY D 1 263 ? 15.910 -3.915 -59.201 1.00 10.46 263 GLY D CA 1
ATOM 10213 C C . GLY D 1 263 ? 15.486 -5.358 -59.214 1.00 9.34 263 GLY D C 1
ATOM 10214 O O . GLY D 1 263 ? 15.080 -5.907 -58.205 1.00 9.88 263 GLY D O 1
ATOM 10215 N N . GLY D 1 264 ? 15.586 -5.964 -60.388 1.00 9.05 264 GLY D N 1
ATOM 10216 C CA . GLY D 1 264 ? 15.296 -7.373 -60.568 1.00 9.26 264 GLY D CA 1
ATOM 10217 C C . GLY D 1 264 ? 16.507 -8.222 -60.897 1.00 8.89 264 GLY D C 1
ATOM 10218 O O . GLY D 1 264 ? 16.378 -9.426 -61.055 1.00 9.25 264 GLY D O 1
ATOM 10219 N N . VAL D 1 265 ? 17.680 -7.595 -61.005 1.00 8.67 265 VAL D N 1
ATOM 10220 C CA . VAL D 1 265 ? 18.924 -8.262 -61.405 1.00 8.36 265 VAL D CA 1
ATOM 10221 C C . VAL D 1 265 ? 20.059 -7.556 -60.677 1.00 7.87 265 VAL D C 1
ATOM 10222 O O . VAL D 1 265 ? 19.985 -6.343 -60.496 1.00 8.39 265 VAL D O 1
ATOM 10226 N N . ILE D 1 266 ? 21.100 -8.284 -60.281 1.00 7.67 266 ILE D N 1
ATOM 10227 C CA . ILE D 1 266 ? 22.260 -7.656 -59.652 1.00 7.65 266 ILE D CA 1
ATOM 10228 C C . ILE D 1 266 ? 23.523 -7.998 -60.445 1.00 7.40 266 ILE D C 1
ATOM 10229 O O . ILE D 1 266 ? 23.792 -9.159 -60.758 1.00 7.97 266 ILE D O 1
ATOM 10234 N N . ASN D 1 267 ? 24.270 -6.957 -60.798 1.00 7.74 267 ASN D N 1
ATOM 10235 C CA . ASN D 1 267 ? 25.630 -7.063 -61.297 1.00 8.12 267 ASN D CA 1
ATOM 10236 C C . ASN D 1 267 ? 26.494 -7.305 -60.070 1.00 8.35 267 ASN D C 1
ATOM 10237 O O . ASN D 1 267 ? 26.681 -6.415 -59.244 1.00 9.40 267 ASN D O 1
ATOM 10242 N N . LEU D 1 268 ? 26.973 -8.528 -59.922 1.00 7.88 268 LEU D N 1
ATOM 10243 C CA . LEU D 1 268 ? 27.759 -8.924 -58.763 1.00 8.05 268 LEU D CA 1
ATOM 10244 C C . LEU D 1 268 ? 29.247 -8.804 -59.101 1.00 7.96 268 LEU D C 1
ATOM 10245 O O . LEU D 1 268 ? 29.767 -9.540 -59.940 1.00 8.79 268 LEU D O 1
ATOM 10250 N N . LYS D 1 269 ? 29.907 -7.836 -58.464 1.00 7.94 269 LYS D N 1
ATOM 10251 C CA . LYS D 1 269 ? 31.361 -7.666 -58.542 1.00 7.97 269 LYS D CA 1
ATOM 10252 C C . LYS D 1 269 ? 31.968 -8.119 -57.222 1.00 7.21 269 LYS D C 1
ATOM 10253 O O . LYS D 1 269 ? 31.666 -7.567 -56.164 1.00 8.47 269 LYS D O 1
ATOM 10259 N N . VAL D 1 270 ? 32.814 -9.136 -57.287 1.00 7.36 270 VAL D N 1
ATOM 10260 C CA . VAL D 1 270 ? 33.290 -9.833 -56.110 1.00 7.24 270 VAL D CA 1
ATOM 10261 C C . VAL D 1 270 ? 34.031 -8.914 -55.143 1.00 7.59 270 VAL D C 1
ATOM 10262 O O . VAL D 1 270 ? 33.837 -8.999 -53.931 1.00 8.15 270 VAL D O 1
ATOM 10266 N N . ALA D 1 271 ? 34.872 -8.020 -55.656 1.00 7.23 271 ALA D N 1
ATOM 10267 C CA . ALA D 1 271 ? 35.633 -7.151 -54.764 1.00 7.61 271 ALA D CA 1
ATOM 10268 C C . ALA D 1 271 ? 34.770 -6.044 -54.159 1.00 7.29 271 ALA D C 1
ATOM 10269 O O . ALA D 1 271 ? 34.948 -5.678 -52.997 1.00 7.74 271 ALA D O 1
ATOM 10271 N N . ARG D 1 272 ? 33.818 -5.533 -54.933 1.00 7.20 272 ARG D N 1
ATOM 10272 C CA . ARG D 1 272 ? 32.915 -4.485 -54.488 1.00 7.45 272 ARG D CA 1
ATOM 10273 C C . ARG D 1 272 ? 32.160 -4.880 -53.226 1.00 7.34 272 ARG D C 1
ATOM 10274 O O . ARG D 1 272 ? 31.867 -4.034 -52.379 1.00 7.97 272 ARG D O 1
ATOM 10282 N N . VAL D 1 273 ? 31.823 -6.165 -53.112 1.00 7.35 273 VAL D N 1
ATOM 10283 C CA . VAL D 1 273 ? 31.071 -6.639 -51.960 1.00 7.36 273 VAL D CA 1
ATOM 10284 C C . VAL D 1 273 ? 31.940 -7.213 -50.847 1.00 7.22 273 VAL D C 1
ATOM 10285 O O . VAL D 1 273 ? 31.407 -7.635 -49.840 1.00 8.42 273 VAL D O 1
ATOM 10289 N N . GLY D 1 274 ? 33.265 -7.202 -51.010 1.00 7.41 274 GLY D N 1
ATOM 10290 C CA . GLY D 1 274 ? 34.148 -7.638 -49.948 1.00 7.86 274 GLY D CA 1
ATOM 10291 C C . GLY D 1 274 ? 34.680 -9.048 -50.082 1.00 7.91 274 GLY D C 1
ATOM 10292 O O . GLY D 1 274 ? 35.212 -9.580 -49.117 1.00 9.76 274 GLY D O 1
ATOM 10293 N N . GLY D 1 275 ? 34.521 -9.670 -51.247 1.00 7.05 275 GLY D N 1
ATOM 10294 C CA . GLY D 1 275 ? 35.183 -10.926 -51.539 1.00 6.76 275 GLY D CA 1
ATOM 10295 C C . GLY D 1 275 ? 34.235 -12.078 -51.813 1.00 6.52 275 GLY D C 1
ATOM 10296 O O . GLY D 1 275 ? 33.026 -11.905 -52.003 1.00 7.18 275 GLY D O 1
ATOM 10297 N N . HIS D 1 276 ? 34.803 -13.279 -51.859 1.00 6.15 276 HIS D N 1
ATOM 10298 C CA . HIS D 1 276 ? 34.062 -14.435 -52.321 1.00 6.30 276 HIS D CA 1
ATOM 10299 C C . HIS D 1 276 ? 32.956 -14.892 -51.384 1.00 6.21 276 HIS D C 1
ATOM 10300 O O . HIS D 1 276 ? 31.884 -15.234 -51.854 1.00 7.15 276 HIS D O 1
ATOM 10307 N N . ALA D 1 277 ? 33.212 -14.932 -50.079 1.00 6.77 277 ALA D N 1
ATOM 10308 C CA . ALA D 1 277 ? 32.185 -15.399 -49.156 1.00 7.12 277 ALA D CA 1
ATOM 10309 C C . ALA D 1 277 ? 30.977 -14.467 -49.194 1.00 6.68 277 ALA D C 1
ATOM 10310 O O . ALA D 1 277 ? 29.843 -14.925 -49.288 1.00 7.44 277 ALA D O 1
ATOM 10312 N N . GLU D 1 278 ? 31.211 -13.162 -49.148 1.00 6.70 278 GLU D N 1
ATOM 10313 C CA . GLU D 1 278 ? 30.097 -12.225 -49.214 1.00 6.53 278 GLU D CA 1
ATOM 10314 C C . GLU D 1 278 ? 29.413 -12.299 -50.580 1.00 6.59 278 GLU D C 1
ATOM 10315 O O . GLU D 1 278 ? 28.199 -12.139 -50.670 1.00 7.16 278 GLU D O 1
ATOM 10321 N N . SER D 1 279 ? 30.181 -12.533 -51.642 1.00 7.03 279 SER D N 1
ATOM 10322 C CA . SER D 1 279 ? 29.587 -12.682 -52.964 1.00 7.07 279 SER D CA 1
ATOM 10323 C C . SER D 1 279 ? 28.666 -13.887 -53.028 1.00 6.98 279 SER D C 1
ATOM 10324 O O . SER D 1 279 ? 27.587 -13.823 -53.616 1.00 7.32 279 SER D O 1
ATOM 10327 N N . ARG D 1 280 ? 29.088 -15.001 -52.439 1.00 7.29 280 ARG D N 1
ATOM 10328 C CA . ARG D 1 280 ? 28.222 -16.163 -52.384 1.00 7.43 280 ARG D CA 1
ATOM 10329 C C . ARG D 1 280 ? 26.929 -15.821 -51.637 1.00 6.89 280 ARG D C 1
ATOM 10330 O O . ARG D 1 280 ? 25.840 -16.222 -52.049 1.00 7.25 280 ARG D O 1
ATOM 10338 N N . ARG D 1 281 ? 27.046 -15.071 -50.549 1.00 6.69 281 ARG D N 1
ATOM 10339 C CA . ARG D 1 281 ? 25.862 -14.647 -49.811 1.00 6.75 281 ARG D CA 1
ATOM 10340 C C . ARG D 1 281 ? 24.954 -13.738 -50.657 1.00 6.84 281 ARG D C 1
ATOM 10341 O O . ARG D 1 281 ? 23.743 -13.927 -50.664 1.00 7.13 281 ARG D O 1
ATOM 10349 N N . VAL D 1 282 ? 25.523 -12.786 -51.382 1.00 6.43 282 VAL D N 1
ATOM 10350 C CA . VAL D 1 282 ? 24.723 -11.945 -52.267 1.00 6.58 282 VAL D CA 1
ATOM 10351 C C . VAL D 1 282 ? 24.010 -12.791 -53.327 1.00 6.17 282 VAL D C 1
ATOM 10352 O O . VAL D 1 282 ? 22.808 -12.613 -53.582 1.00 6.76 282 VAL D O 1
ATOM 10356 N N . HIS D 1 283 ? 24.756 -13.710 -53.930 1.00 6.66 283 HIS D N 1
ATOM 10357 C CA . HIS D 1 283 ? 24.247 -14.662 -54.911 1.00 6.91 283 HIS D CA 1
ATOM 10358 C C . HIS D 1 283 ? 23.037 -15.425 -54.350 1.00 6.64 283 HIS D C 1
ATOM 10359 O O . HIS D 1 283 ? 21.996 -15.566 -55.019 1.00 6.79 283 HIS D O 1
ATOM 10366 N N . ASP D 1 284 ? 23.171 -15.898 -53.119 1.00 6.63 284 ASP D N 1
ATOM 10367 C CA . ASP D 1 284 ? 22.127 -16.691 -52.483 1.00 7.32 284 ASP D CA 1
ATOM 10368 C C . ASP D 1 284 ? 20.932 -15.857 -52.054 1.00 7.09 284 ASP D C 1
ATOM 10369 O O . ASP D 1 284 ? 19.786 -16.307 -52.167 1.00 7.30 284 ASP D O 1
ATOM 10374 N N . VAL D 1 285 ? 21.169 -14.642 -51.585 1.00 6.96 285 VAL D N 1
ATOM 10375 C CA . VAL D 1 285 ? 20.071 -13.737 -51.274 1.00 7.09 285 VAL D CA 1
ATOM 10376 C C . VAL D 1 285 ? 19.285 -13.437 -52.550 1.00 6.39 285 VAL D C 1
ATOM 10377 O O . VAL D 1 285 ? 18.050 -13.534 -52.578 1.00 6.87 285 VAL D O 1
ATOM 10381 N N . ALA D 1 286 ? 19.980 -13.114 -53.628 1.00 6.64 286 ALA D N 1
ATOM 10382 C CA . ALA D 1 286 ? 19.311 -12.872 -54.902 1.00 6.65 286 ALA D CA 1
ATOM 10383 C C . ALA D 1 286 ? 18.472 -14.078 -55.329 1.00 6.53 286 ALA D C 1
ATOM 10384 O O . ALA D 1 286 ? 17.299 -13.949 -55.682 1.00 7.43 286 ALA D O 1
ATOM 10386 N N . GLN D 1 287 ? 19.069 -15.260 -55.286 1.00 7.15 287 GLN D N 1
ATOM 10387 C CA . GLN D 1 287 ? 18.360 -16.474 -55.678 1.00 7.68 287 GLN D CA 1
ATOM 10388 C C . GLN D 1 287 ? 17.103 -16.662 -54.835 1.00 7.52 287 GLN D C 1
ATOM 10389 O O . GLN D 1 287 ? 16.077 -17.072 -55.351 1.00 8.54 287 GLN D O 1
ATOM 10395 N N . SER D 1 288 ? 17.181 -16.350 -53.549 1.00 7.04 288 SER D N 1
ATOM 10396 C CA . SER D 1 288 ? 16.043 -16.527 -52.651 1.00 6.80 288 SER D CA 1
ATOM 10397 C C . SER D 1 288 ? 14.874 -15.607 -52.993 1.00 7.24 288 SER D C 1
ATOM 10398 O O . SER D 1 288 ? 13.746 -15.916 -52.621 1.00 8.17 288 SER D O 1
ATOM 10401 N N . PHE D 1 289 ? 15.163 -14.503 -53.691 1.00 7.67 289 PHE D N 1
ATOM 10402 C CA . PHE D 1 289 ? 14.167 -13.549 -54.181 1.00 8.18 289 PHE D CA 1
ATOM 10403 C C . PHE D 1 289 ? 13.765 -13.822 -55.639 1.00 9.30 289 PHE D C 1
ATOM 10404 O O . PHE D 1 289 ? 12.962 -13.085 -56.197 1.00 10.32 289 PHE D O 1
ATOM 10412 N N . GLY D 1 290 ? 14.331 -14.850 -56.261 1.00 9.43 290 GLY D N 1
ATOM 10413 C CA . GLY D 1 290 ? 14.072 -15.148 -57.664 1.00 10.77 290 GLY D CA 1
ATOM 10414 C C . GLY D 1 290 ? 14.725 -14.175 -58.633 1.00 10.97 290 GLY D C 1
ATOM 10415 O O . GLY D 1 290 ? 14.242 -13.969 -59.759 1.00 13.28 290 GLY D O 1
ATOM 10416 N N . ALA D 1 291 ? 15.824 -13.556 -58.197 1.00 9.69 291 ALA D N 1
ATOM 10417 C CA . ALA D 1 291 ? 16.575 -12.610 -59.011 1.00 9.43 291 ALA D CA 1
ATOM 10418 C C . ALA D 1 291 ? 17.911 -13.216 -59.404 1.00 8.46 291 ALA D C 1
ATOM 10419 O O . ALA D 1 291 ? 18.614 -13.763 -58.552 1.00 9.66 291 ALA D O 1
ATOM 10421 N N . PRO D 1 292 ? 18.277 -13.106 -60.677 1.00 7.79 292 PRO D N 1
ATOM 10422 C CA . PRO D 1 292 ? 19.581 -13.590 -61.125 1.00 8.71 292 PRO D CA 1
ATOM 10423 C C . PRO D 1 292 ? 20.697 -12.603 -60.812 1.00 8.17 292 PRO D C 1
ATOM 10424 O O . PRO D 1 292 ? 20.463 -11.403 -60.641 1.00 8.45 292 PRO D O 1
ATOM 10428 N N . VAL D 1 293 ? 21.912 -13.130 -60.740 1.00 8.22 293 VAL D N 1
ATOM 10429 C CA . VAL D 1 293 ? 23.099 -12.299 -60.771 1.00 8.09 293 VAL D CA 1
ATOM 10430 C C . VAL D 1 293 ? 23.895 -12.600 -62.029 1.00 7.55 293 VAL D C 1
ATOM 10431 O O . VAL D 1 293 ? 23.698 -13.616 -62.707 1.00 8.11 293 VAL D O 1
ATOM 10435 N N . TRP D 1 294 ? 24.784 -11.677 -62.358 1.00 7.56 294 TRP D N 1
ATOM 10436 C CA . TRP D 1 294 ? 25.785 -11.910 -63.383 1.00 8.06 294 TRP D CA 1
ATOM 10437 C C . TRP D 1 294 ? 27.080 -11.264 -62.931 1.00 7.82 294 TRP D C 1
ATOM 10438 O O . TRP D 1 294 ? 27.080 -10.362 -62.099 1.00 8.04 294 TRP D O 1
ATOM 10449 N N . CYS D 1 295 ? 28.191 -11.723 -63.481 1.00 8.20 295 CYS D N 1
ATOM 10450 C CA . CYS D 1 295 ? 29.496 -11.322 -62.992 1.00 9.17 295 CYS D CA 1
ATOM 10451 C C . CYS D 1 295 ? 29.997 -10.066 -63.678 1.00 9.54 295 CYS D C 1
ATOM 10452 O O . CYS D 1 295 ? 30.282 -10.072 -64.870 1.00 11.57 295 CYS D O 1
ATOM 10455 N N . GLY D 1 296 ? 30.107 -8.989 -62.920 1.00 9.36 296 GLY D N 1
ATOM 10456 C CA . GLY D 1 296 ? 30.643 -7.754 -63.443 1.00 10.38 296 GLY D CA 1
ATOM 10457 C C . GLY D 1 296 ? 32.148 -7.820 -63.624 1.00 11.09 296 GLY D C 1
ATOM 10458 O O . GLY D 1 296 ? 32.822 -8.673 -63.065 1.00 14.33 296 GLY D O 1
ATOM 10459 N N . GLY D 1 297 ? 32.669 -6.903 -64.418 1.00 11.57 297 GLY D N 1
ATOM 10460 C CA . GLY D 1 297 ? 34.097 -6.821 -64.663 1.00 12.17 297 GLY D CA 1
ATOM 10461 C C . GLY D 1 297 ? 34.606 -5.451 -64.283 1.00 11.72 297 GLY D C 1
ATOM 10462 O O . GLY D 1 297 ? 33.840 -4.482 -64.216 1.00 12.70 297 GLY D O 1
ATOM 10463 N N . MET D 1 298 ? 35.907 -5.390 -64.020 1.00 11.60 298 MET D N 1
ATOM 10464 C CA . MET D 1 298 ? 36.600 -4.167 -63.641 1.00 11.75 298 MET D CA 1
ATOM 10465 C C . MET D 1 298 ? 37.935 -4.076 -64.373 1.00 11.16 298 MET D C 1
ATOM 10466 O O . MET D 1 298 ? 38.923 -3.596 -63.833 1.00 11.93 298 MET D O 1
ATOM 10471 N N . LEU D 1 299 ? 37.963 -4.535 -65.614 1.00 11.64 299 LEU D N 1
ATOM 10472 C CA . LEU D 1 299 ? 39.161 -4.421 -66.455 1.00 12.02 299 LEU D CA 1
ATOM 10473 C C . LEU D 1 299 ? 40.375 -5.084 -65.777 1.00 10.81 299 LEU D C 1
ATOM 10474 O O . LEU D 1 299 ? 41.487 -4.557 -65.768 1.00 11.69 299 LEU D O 1
ATOM 10479 N N . GLU D 1 300 ? 40.155 -6.267 -65.220 1.00 9.95 300 GLU D N 1
ATOM 10480 C CA . GLU D 1 300 ? 41.177 -6.914 -64.420 1.00 9.49 300 GLU D CA 1
ATOM 10481 C C . GLU D 1 300 ? 42.268 -7.597 -65.247 1.00 9.09 300 GLU D C 1
ATOM 10482 O O . GLU D 1 300 ? 42.052 -8.051 -66.378 1.00 9.51 300 GLU D O 1
ATOM 10488 N N . SER D 1 301 ? 43.441 -7.691 -64.638 1.00 8.70 301 SER D N 1
ATOM 10489 C CA . SER D 1 301 ? 44.453 -8.636 -65.100 1.00 8.64 301 SER D CA 1
ATOM 10490 C C . SER D 1 301 ? 43.939 -10.061 -64.921 1.00 7.95 301 SER D C 1
ATOM 10491 O O . SER D 1 301 ? 42.857 -10.285 -64.375 1.00 8.77 301 SER D O 1
ATOM 10494 N N . GLY D 1 302 ? 44.714 -11.031 -65.388 1.00 8.49 302 GLY D N 1
ATOM 10495 C CA . GLY D 1 302 ? 44.322 -12.415 -65.297 1.00 8.51 302 GLY D CA 1
ATOM 10496 C C . GLY D 1 302 ? 44.081 -12.908 -63.886 1.00 8.22 302 GLY D C 1
ATOM 10497 O O . GLY D 1 302 ? 43.343 -13.878 -63.708 1.00 8.52 302 GLY D O 1
ATOM 10498 N N . ILE D 1 303 ? 44.680 -12.271 -62.882 1.00 8.07 303 ILE D N 1
ATOM 10499 C CA . ILE D 1 303 ? 44.409 -12.664 -61.490 1.00 7.98 303 ILE D CA 1
ATOM 10500 C C . ILE D 1 303 ? 42.947 -12.391 -61.134 1.00 8.11 303 ILE D C 1
ATOM 10501 O O . ILE D 1 303 ? 42.198 -13.303 -60.757 1.00 8.12 303 ILE D O 1
ATOM 10506 N N . GLY D 1 304 ? 42.518 -11.150 -61.304 1.00 7.64 304 GLY D N 1
ATOM 10507 C CA . GLY D 1 304 ? 41.133 -10.816 -61.028 1.00 7.58 304 GLY D CA 1
ATOM 10508 C C . GLY D 1 304 ? 40.175 -11.558 -61.929 1.00 7.74 304 GLY D C 1
ATOM 10509 O O . GLY D 1 304 ? 39.117 -12.013 -61.498 1.00 8.17 304 GLY D O 1
ATOM 10510 N N . ARG D 1 305 ? 40.527 -11.684 -63.202 1.00 8.22 305 ARG D N 1
ATOM 10511 C CA . ARG D 1 305 ? 39.652 -12.384 -64.133 1.00 8.31 305 ARG D CA 1
ATOM 10512 C C . ARG D 1 305 ? 39.443 -13.839 -63.716 1.00 7.97 305 ARG D C 1
ATOM 10513 O O . ARG D 1 305 ? 38.329 -14.341 -63.784 1.00 7.56 305 ARG D O 1
ATOM 10521 N N . ALA D 1 306 ? 40.500 -14.516 -63.280 1.00 8.06 306 ALA D N 1
ATOM 10522 C CA . ALA D 1 306 ? 40.364 -15.904 -62.851 1.00 7.94 306 ALA D CA 1
ATOM 10523 C C . ALA D 1 306 ? 39.488 -16.031 -61.609 1.00 7.46 306 ALA D C 1
ATOM 10524 O O . ALA D 1 306 ? 38.655 -16.934 -61.521 1.00 7.75 306 ALA D O 1
ATOM 10526 N N . HIS D 1 307 ? 39.654 -15.131 -60.648 1.00 6.92 307 HIS D N 1
ATOM 10527 C CA . HIS D 1 307 ? 38.774 -15.115 -59.491 1.00 6.85 307 HIS D CA 1
ATOM 10528 C C . HIS D 1 307 ? 37.307 -14.970 -59.930 1.00 6.50 307 HIS D C 1
ATOM 10529 O O . HIS D 1 307 ? 36.434 -15.666 -59.418 1.00 7.34 307 HIS D O 1
ATOM 10536 N N . ASN D 1 308 ? 37.050 -14.053 -60.858 1.00 6.96 308 ASN D N 1
ATOM 10537 C CA . ASN D 1 308 ? 35.702 -13.828 -61.366 1.00 7.38 308 ASN D CA 1
ATOM 10538 C C . ASN D 1 308 ? 35.132 -15.087 -62.009 1.00 7.28 308 ASN D C 1
ATOM 10539 O O . ASN D 1 308 ? 33.971 -15.429 -61.812 1.00 7.38 308 ASN D O 1
ATOM 10544 N N . ILE D 1 309 ? 35.946 -15.774 -62.808 1.00 7.21 309 ILE D N 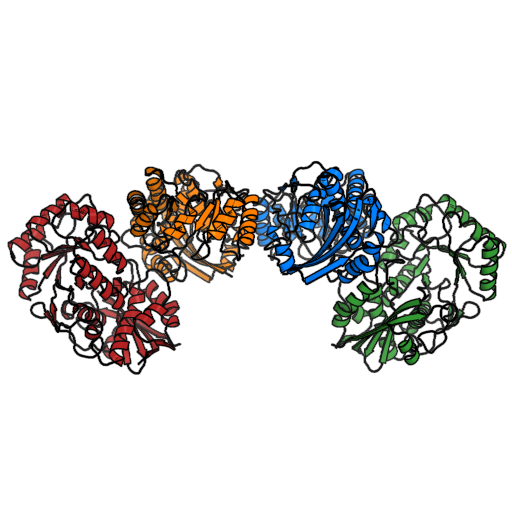1
ATOM 10545 C CA . ILE D 1 309 ? 35.466 -16.966 -63.509 1.00 7.49 309 ILE D CA 1
ATOM 10546 C C . ILE D 1 309 ? 35.052 -18.047 -62.504 1.00 7.80 309 ILE D C 1
ATOM 10547 O O . ILE D 1 309 ? 34.002 -18.662 -62.635 1.00 8.27 309 ILE D O 1
ATOM 10552 N N . HIS D 1 310 ? 35.873 -18.266 -61.493 1.00 7.63 310 HIS D N 1
ATOM 10553 C CA . HIS D 1 310 ? 35.551 -19.277 -60.489 1.00 7.99 310 HIS D CA 1
ATOM 10554 C C . HIS D 1 310 ? 34.262 -18.937 -59.737 1.00 7.61 310 HIS D C 1
ATOM 10555 O O . HIS D 1 310 ? 33.405 -19.795 -59.532 1.00 8.35 310 HIS D O 1
ATOM 10562 N N . LEU D 1 311 ? 34.103 -17.688 -59.324 1.00 7.84 311 LEU D N 1
ATOM 10563 C CA . LEU D 1 311 ? 32.867 -17.294 -58.651 1.00 7.99 311 LEU D CA 1
ATOM 10564 C C . LEU D 1 311 ? 31.656 -17.506 -59.572 1.00 7.39 311 LEU D C 1
ATOM 10565 O O . LEU D 1 311 ? 30.576 -17.921 -59.130 1.00 7.74 311 LEU D O 1
ATOM 10570 N N . SER D 1 312 ? 31.848 -17.230 -60.858 1.00 7.58 312 SER D N 1
ATOM 10571 C CA . SER D 1 312 ? 30.770 -17.288 -61.838 1.00 8.08 312 SER D CA 1
ATOM 10572 C C . SER D 1 312 ? 30.259 -18.697 -62.095 1.00 8.01 312 SER D C 1
ATOM 10573 O O . SER D 1 312 ? 29.256 -18.863 -62.793 1.00 8.76 312 SER D O 1
ATOM 10576 N N . THR D 1 313 ? 30.932 -19.708 -61.553 1.00 7.98 313 THR D N 1
ATOM 10577 C CA . THR D 1 313 ? 30.454 -21.079 -61.699 1.00 8.30 313 THR D CA 1
ATOM 10578 C C . THR D 1 313 ? 29.261 -21.411 -60.820 1.00 8.04 313 THR D C 1
ATOM 10579 O O . THR D 1 313 ? 28.659 -22.480 -60.985 1.00 9.09 313 THR D O 1
ATOM 10583 N N . LEU D 1 314 ? 28.903 -20.516 -59.899 1.00 8.08 314 LEU D N 1
ATOM 10584 C CA . LEU D 1 314 ? 27.752 -20.752 -59.031 1.00 8.62 314 LEU D CA 1
ATOM 10585 C C . LEU D 1 314 ? 26.440 -20.668 -59.842 1.00 8.37 314 LEU D C 1
ATOM 10586 O O . LEU D 1 314 ? 26.344 -19.979 -60.846 1.00 9.51 314 LEU D O 1
ATOM 10591 N N . SER D 1 315 ? 25.408 -21.348 -59.365 1.00 9.39 315 SER D N 1
ATOM 10592 C CA . SER D 1 315 ? 24.226 -21.639 -60.178 1.00 11.17 315 SER D CA 1
ATOM 10593 C C . SER D 1 315 ? 23.328 -20.442 -60.491 1.00 10.06 315 SER D C 1
ATOM 10594 O O . SER D 1 315 ? 22.601 -20.479 -61.468 1.00 11.57 315 SER D O 1
ATOM 10597 N N . ASN D 1 316 ? 23.342 -19.399 -59.666 1.00 8.65 316 ASN D N 1
ATOM 10598 C CA . ASN D 1 316 ? 22.485 -18.234 -59.917 1.00 8.73 316 ASN D CA 1
ATOM 10599 C C . ASN D 1 316 ? 23.144 -17.176 -60.788 1.00 8.27 316 ASN D C 1
ATOM 10600 O O . ASN D 1 316 ? 22.547 -16.117 -61.025 1.00 8.38 316 ASN D O 1
ATOM 10605 N N . PHE D 1 317 ? 24.345 -17.467 -61.306 1.00 8.31 317 PHE D N 1
ATOM 10606 C CA . PHE D 1 317 ? 24.945 -16.648 -62.368 1.00 8.79 317 PHE D CA 1
ATOM 10607 C C . PHE D 1 317 ? 24.286 -17.064 -63.677 1.00 9.83 317 PHE D C 1
ATOM 10608 O O . PHE D 1 317 ? 24.847 -17.817 -64.476 1.00 12.32 317 PHE D O 1
ATOM 10616 N N . ARG D 1 318 ? 23.070 -16.566 -63.867 1.00 9.98 318 ARG D N 1
ATOM 10617 C CA . ARG D 1 318 ? 22.154 -17.059 -64.891 1.00 11.39 318 ARG D CA 1
ATOM 10618 C C . ARG D 1 318 ? 22.100 -16.159 -66.107 1.00 11.05 318 ARG D C 1
ATOM 10619 O O . ARG D 1 318 ? 21.377 -16.466 -67.056 1.00 13.05 318 ARG D O 1
ATOM 10627 N N . LEU D 1 319 ? 22.822 -15.045 -66.071 1.00 10.64 319 LEU D N 1
ATOM 10628 C CA . LEU D 1 319 ? 22.964 -14.167 -67.228 1.00 10.37 319 LEU D CA 1
ATOM 10629 C C . LEU D 1 319 ? 24.451 -14.014 -67.515 1.00 10.91 319 LEU D C 1
ATOM 10630 O O . LEU D 1 319 ? 25.254 -14.185 -66.616 1.00 10.92 319 LEU D O 1
ATOM 10635 N N . PRO D 1 320 ? 24.835 -13.731 -68.762 1.00 11.95 320 PRO D N 1
ATOM 10636 C CA . PRO D 1 320 ? 26.270 -13.657 -69.091 1.00 11.97 320 PRO D CA 1
ATOM 10637 C C . PRO D 1 320 ? 27.072 -12.568 -68.353 1.00 11.81 320 PRO D C 1
ATOM 10638 O O . PRO D 1 320 ? 26.561 -11.472 -68.092 1.00 14.59 320 PRO D O 1
ATOM 10642 N N . GLY D 1 321 ? 28.320 -12.903 -68.051 1.00 12.99 321 GLY D N 1
ATOM 10643 C CA . GLY D 1 321 ? 29.233 -12.027 -67.334 1.00 14.08 321 GLY D CA 1
ATOM 10644 C C . GLY D 1 321 ? 30.113 -11.186 -68.238 1.00 15.33 321 GLY D C 1
ATOM 10645 O O . GLY D 1 321 ? 30.381 -11.543 -69.384 1.00 16.43 321 GLY D O 1
ATOM 10646 N N . ASP D 1 322 ? 30.553 -10.047 -67.719 1.00 16.63 322 ASP D N 1
ATOM 10647 C CA . ASP D 1 322 ? 31.384 -9.117 -68.485 1.00 18.38 322 ASP D CA 1
ATOM 10648 C C . ASP D 1 322 ? 32.781 -9.681 -68.671 1.00 19.84 322 ASP D C 1
ATOM 10649 O O . ASP D 1 322 ? 33.684 -8.979 -69.109 1.00 21.04 322 ASP D O 1
ATOM 10654 N N . THR D 1 323 ? 32.930 -10.975 -68.416 1.00 20.42 323 THR D N 1
ATOM 10655 C CA . THR D 1 323 ? 34.211 -11.638 -68.339 1.00 20.93 323 THR D CA 1
ATOM 10656 C C . THR D 1 323 ? 34.749 -12.125 -69.691 1.00 21.37 323 THR D C 1
ATOM 10657 O O . THR D 1 323 ? 34.784 -13.326 -69.965 1.00 22.61 323 THR D O 1
ATOM 10661 N N . SER D 1 324 ? 35.208 -11.201 -70.520 1.00 20.85 324 SER D N 1
ATOM 10662 C CA . SER D 1 324 ? 35.656 -11.558 -71.868 1.00 20.62 324 SER D CA 1
ATOM 10663 C C . SER D 1 324 ? 37.174 -11.841 -71.948 1.00 19.94 324 SER D C 1
ATOM 10664 O O . SER D 1 324 ? 37.893 -11.831 -70.952 1.00 18.82 324 SER D O 1
ATOM 10667 N N . SER D 1 325 ? 37.660 -12.138 -73.148 1.00 19.62 325 SER D N 1
ATOM 10668 C CA . SER D 1 325 ? 39.054 -12.542 -73.339 1.00 19.39 325 SER D CA 1
ATOM 10669 C C . SER D 1 325 ? 40.102 -11.552 -72.869 1.00 18.15 325 SER D C 1
ATOM 10670 O O . SER D 1 325 ? 39.989 -10.362 -73.147 1.00 18.95 325 SER D O 1
ATOM 10673 N N . ALA D 1 326 ? 41.152 -12.042 -72.218 1.00 17.47 326 ALA D N 1
ATOM 10674 C CA . ALA D 1 326 ? 42.258 -11.195 -71.788 1.00 18.61 326 ALA D CA 1
ATOM 10675 C C . ALA D 1 326 ? 42.944 -10.470 -72.949 1.00 18.37 326 ALA D C 1
ATOM 10676 O O . ALA D 1 326 ? 43.408 -9.346 -72.785 1.00 18.53 326 ALA D O 1
ATOM 10678 N N . SER D 1 327 ? 43.030 -11.115 -74.113 1.00 18.49 327 SER D N 1
ATOM 10679 C CA . SER D 1 327 ? 43.648 -10.506 -75.298 1.00 18.87 327 SER D CA 1
ATOM 10680 C C . SER D 1 327 ? 42.817 -9.347 -75.860 1.00 18.40 327 SER D C 1
ATOM 10681 O O . SER D 1 327 ? 43.317 -8.592 -76.688 1.00 19.24 327 SER D O 1
ATOM 10684 N N . ARG D 1 328 ? 41.564 -9.208 -75.430 1.00 19.07 328 ARG D N 1
ATOM 10685 C CA . ARG D 1 328 ? 40.751 -8.029 -75.749 1.00 19.88 328 ARG D CA 1
ATOM 10686 C C . ARG D 1 328 ? 41.350 -6.775 -75.119 1.00 18.97 328 ARG D C 1
ATOM 10687 O O . ARG D 1 328 ? 41.205 -5.671 -75.646 1.00 18.81 328 ARG D O 1
ATOM 10695 N N . TYR D 1 329 ? 42.018 -6.960 -73.987 1.00 17.74 329 TYR D N 1
ATOM 10696 C CA . TYR D 1 329 ? 42.396 -5.854 -73.118 1.00 17.74 329 TYR D CA 1
ATOM 10697 C C . TYR D 1 329 ? 43.905 -5.585 -73.116 1.00 15.75 329 TYR D C 1
ATOM 10698 O O . TYR D 1 329 ? 44.327 -4.427 -73.095 1.00 15.41 329 TYR D O 1
ATOM 10707 N N . TRP D 1 330 ? 44.702 -6.656 -73.102 1.00 14.96 330 TRP D N 1
ATOM 10708 C CA . TRP D 1 330 ? 46.143 -6.597 -72.867 1.00 16.04 330 TRP D CA 1
ATOM 10709 C C . TRP D 1 330 ? 46.921 -7.202 -74.040 1.00 17.75 330 TRP D C 1
ATOM 10710 O O . TRP D 1 330 ? 46.546 -8.239 -74.562 1.00 18.42 330 TRP D O 1
ATOM 10721 N N . GLU D 1 331 ? 48.031 -6.577 -74.415 1.00 19.73 331 GLU D N 1
ATOM 10722 C CA . GLU D 1 331 ? 48.962 -7.203 -75.351 1.00 20.61 331 GLU D CA 1
ATOM 10723 C C . GLU D 1 331 ? 49.659 -8.350 -74.642 1.00 18.17 331 GLU D C 1
ATOM 10724 O O . GLU D 1 331 ? 50.012 -9.357 -75.257 1.00 19.75 331 GLU D O 1
ATOM 10730 N N . ARG D 1 332 ? 49.827 -8.209 -73.323 1.00 16.05 332 ARG D N 1
ATOM 10731 C CA . ARG D 1 332 ? 50.372 -9.286 -72.520 1.00 13.81 332 ARG D CA 1
ATOM 10732 C C . ARG D 1 332 ? 49.847 -9.217 -71.084 1.00 13.07 332 ARG D C 1
ATOM 10733 O O . ARG D 1 332 ? 49.914 -8.175 -70.450 1.00 13.04 332 ARG D O 1
ATOM 10741 N N . ASP D 1 333 ? 49.321 -10.338 -70.600 1.00 11.92 333 ASP D N 1
ATOM 10742 C CA . ASP D 1 333 ? 48.747 -10.429 -69.248 1.00 11.31 333 ASP D CA 1
ATOM 10743 C C . ASP D 1 333 ? 49.821 -10.785 -68.214 1.00 10.92 333 ASP D C 1
ATOM 10744 O O . ASP D 1 333 ? 50.948 -11.163 -68.553 1.00 12.52 333 ASP D O 1
ATOM 10749 N N . LEU D 1 334 ? 49.465 -10.621 -66.941 1.00 10.46 334 LEU D N 1
ATOM 10750 C CA . LEU D 1 334 ? 50.351 -10.870 -65.817 1.00 11.84 334 LEU D CA 1
ATOM 10751 C C . LEU D 1 334 ? 50.446 -12.321 -65.414 1.00 11.07 334 LEU D C 1
ATOM 10752 O O . LEU D 1 334 ? 51.231 -12.647 -64.527 1.00 11.93 334 LEU D O 1
ATOM 10757 N N . ILE D 1 335 ? 49.613 -13.169 -66.015 1.00 10.84 335 ILE D N 1
ATOM 10758 C CA . ILE D 1 335 ? 49.612 -14.600 -65.732 1.00 10.46 335 ILE D CA 1
ATOM 10759 C C . ILE D 1 335 ? 50.130 -15.376 -66.934 1.00 11.16 335 ILE D C 1
ATOM 10760 O O . ILE D 1 335 ? 50.148 -14.868 -68.055 1.00 12.10 335 ILE D O 1
ATOM 10765 N N . GLN D 1 336 ? 50.506 -16.621 -66.695 1.00 11.80 336 GLN D N 1
ATOM 10766 C CA . GLN D 1 336 ? 51.072 -17.458 -67.743 1.00 12.97 336 GLN D CA 1
ATOM 10767 C C . GLN D 1 336 ? 49.997 -18.025 -68.667 1.00 13.21 336 GLN D C 1
ATOM 10768 O O . GLN D 1 336 ? 50.233 -18.246 -69.860 1.00 15.05 336 GLN D O 1
ATOM 10774 N N . GLU D 1 337 ? 48.811 -18.266 -68.118 1.00 12.33 337 GLU D N 1
ATOM 10775 C CA . GLU D 1 337 ? 47.761 -18.960 -68.832 1.00 12.15 337 GLU D CA 1
ATOM 10776 C C . GLU D 1 337 ? 46.893 -18.006 -69.618 1.00 12.41 337 GLU D C 1
ATOM 10777 O O . GLU D 1 337 ? 46.593 -16.910 -69.156 1.00 13.68 337 GLU D O 1
ATOM 10783 N N . PRO D 1 338 ? 46.426 -18.426 -70.783 1.00 12.46 338 PRO D N 1
ATOM 10784 C CA . PRO D 1 338 ? 45.445 -17.645 -71.528 1.00 13.58 338 PRO D CA 1
ATOM 10785 C C . PRO D 1 338 ? 44.072 -17.714 -70.856 1.00 13.16 338 PRO D C 1
ATOM 10786 O O . PRO D 1 338 ? 43.716 -18.727 -70.239 1.00 14.44 338 PRO D O 1
ATOM 10790 N N . LEU D 1 339 ? 43.307 -16.641 -70.964 1.00 13.05 339 LEU D N 1
ATOM 10791 C CA . LEU D 1 339 ? 41.906 -16.647 -70.564 1.00 13.12 339 LEU D CA 1
ATOM 10792 C C . LEU D 1 339 ? 41.148 -16.094 -71.735 1.00 14.48 339 LEU D C 1
ATOM 10793 O O . LEU D 1 339 ? 40.990 -14.888 -71.869 1.00 16.47 339 LEU D O 1
ATOM 10798 N N . GLU D 1 340 ? 40.698 -16.989 -72.604 1.00 14.69 340 GLU D N 1
ATOM 10799 C CA . GLU D 1 340 ? 40.039 -16.572 -73.825 1.00 16.48 340 GLU D CA 1
ATOM 10800 C C . GLU D 1 340 ? 38.726 -17.285 -73.923 1.00 15.87 340 GLU D C 1
ATOM 10801 O O . GLU D 1 340 ? 38.614 -18.490 -73.669 1.00 16.89 340 GLU D O 1
ATOM 10807 N N . ALA D 1 341 ? 37.713 -16.516 -74.280 1.00 16.87 341 ALA D N 1
ATOM 10808 C CA . ALA D 1 341 ? 36.401 -17.057 -74.496 1.00 17.73 341 ALA D CA 1
ATOM 10809 C C . ALA D 1 341 ? 36.212 -17.328 -75.981 1.00 18.05 341 ALA D C 1
ATOM 10810 O O . ALA D 1 341 ? 36.769 -16.624 -76.830 1.00 19.90 341 ALA D O 1
ATOM 10812 N N . VAL D 1 342 ? 35.428 -18.356 -76.262 1.00 17.76 342 VAL D N 1
ATOM 10813 C CA . VAL D 1 342 ? 35.017 -18.705 -77.613 1.00 18.81 342 VAL D CA 1
ATOM 10814 C C . VAL D 1 342 ? 33.517 -19.020 -77.637 1.00 17.66 342 VAL D C 1
ATOM 10815 O O . VAL D 1 342 ? 32.998 -19.726 -76.773 1.00 18.13 342 VAL D O 1
ATOM 10819 N N . ASP D 1 343 ? 32.827 -18.468 -78.633 1.00 16.56 343 ASP D N 1
ATOM 10820 C CA . ASP D 1 343 ? 31.375 -18.599 -78.765 1.00 16.38 343 ASP D CA 1
ATOM 10821 C C . ASP D 1 343 ? 30.655 -18.188 -77.487 1.00 14.84 343 ASP D C 1
ATOM 10822 O O . ASP D 1 343 ? 29.624 -18.757 -77.129 1.00 14.44 343 ASP D O 1
ATOM 10827 N N . GLY D 1 344 ? 31.210 -17.197 -76.805 1.00 13.68 344 GLY D N 1
ATOM 10828 C CA . GLY D 1 344 ? 30.586 -16.659 -75.612 1.00 12.96 344 GLY D CA 1
ATOM 10829 C C . GLY D 1 344 ? 30.697 -17.559 -74.391 1.00 13.22 344 GLY D C 1
ATOM 10830 O O . GLY D 1 344 ? 29.924 -17.399 -73.436 1.00 12.55 344 GLY D O 1
ATOM 10831 N N . LEU D 1 345 ? 31.647 -18.496 -74.410 1.00 14.16 345 LEU D N 1
ATOM 10832 C CA . LEU D 1 345 ? 31.892 -19.383 -73.270 1.00 14.80 345 LEU D CA 1
ATOM 10833 C C . LEU D 1 345 ? 33.352 -19.253 -72.834 1.00 14.92 345 LEU D C 1
ATOM 10834 O O . LEU D 1 345 ? 34.259 -19.385 -73.652 1.00 16.21 345 LEU D O 1
ATOM 10839 N N . MET D 1 346 ? 33.568 -18.971 -71.544 1.00 14.69 346 MET D N 1
ATOM 10840 C CA . MET D 1 346 ? 34.906 -18.867 -70.952 1.00 14.96 346 MET D CA 1
ATOM 10841 C C . MET D 1 346 ? 35.161 -20.126 -70.124 1.00 14.77 346 MET D C 1
ATOM 10842 O O . MET D 1 346 ? 34.440 -20.400 -69.174 1.00 14.76 346 MET D O 1
ATOM 10847 N N . PRO D 1 347 ? 36.176 -20.904 -70.464 1.00 15.23 347 PRO D N 1
ATOM 10848 C CA . PRO D 1 347 ? 36.504 -22.092 -69.672 1.00 14.51 347 PRO D CA 1
ATOM 10849 C C . PRO D 1 347 ? 37.034 -21.751 -68.277 1.00 13.53 347 PRO D C 1
ATOM 10850 O O . PRO D 1 347 ? 37.727 -20.754 -68.142 1.00 13.93 347 PRO D O 1
ATOM 10854 N N . VAL D 1 348 ? 36.748 -22.596 -67.289 1.00 11.82 348 VAL D N 1
ATOM 10855 C CA . VAL D 1 348 ? 37.315 -22.415 -65.949 1.00 11.13 348 VAL D CA 1
ATOM 10856 C C . VAL D 1 348 ? 38.785 -22.831 -66.006 1.00 10.69 348 VAL D C 1
ATOM 10857 O O . VAL D 1 348 ? 39.088 -23.960 -66.375 1.00 11.51 348 VAL D O 1
ATOM 10861 N N . PRO D 1 349 ? 39.715 -21.950 -65.656 1.00 10.44 349 PRO D N 1
ATOM 10862 C CA . PRO D 1 349 ? 41.131 -22.334 -65.714 1.00 10.67 349 PRO D CA 1
ATOM 10863 C C . PRO D 1 349 ? 41.445 -23.446 -64.722 1.00 10.91 349 PRO D C 1
ATOM 10864 O O . PRO D 1 349 ? 41.116 -23.325 -63.539 1.00 11.54 349 PRO D O 1
ATOM 10868 N N . GLN D 1 350 ? 42.072 -24.513 -65.215 1.00 10.43 350 GLN D N 1
ATOM 10869 C CA . GLN D 1 350 ? 42.358 -25.698 -64.429 1.00 11.03 350 GLN D CA 1
ATOM 10870 C C . GLN D 1 350 ? 43.453 -25.465 -63.415 1.00 10.25 350 GLN D C 1
ATOM 10871 O O . GLN D 1 350 ? 44.357 -24.652 -63.635 1.00 10.42 350 GLN D O 1
ATOM 10877 N N . GLY D 1 351 ? 43.372 -26.213 -62.322 1.00 10.39 351 GLY D N 1
ATOM 10878 C CA . GLY D 1 351 ? 44.365 -26.171 -61.277 1.00 10.49 351 GLY D CA 1
ATOM 10879 C C . GLY D 1 351 ? 43.758 -25.784 -59.938 1.00 9.89 351 GLY D C 1
ATOM 10880 O O . GLY D 1 351 ? 42.568 -25.475 -59.818 1.00 10.44 351 GLY D O 1
ATOM 10881 N N . PRO D 1 352 ? 44.582 -25.825 -58.903 1.00 10.13 352 PRO D N 1
ATOM 10882 C CA . PRO D 1 352 ? 44.108 -25.501 -57.556 1.00 10.15 352 PRO D CA 1
ATOM 10883 C C . PRO D 1 352 ? 43.868 -24.005 -57.416 1.00 9.20 352 PRO D C 1
ATOM 10884 O O . PRO D 1 352 ? 44.489 -23.209 -58.113 1.00 9.64 352 PRO D O 1
ATOM 10888 N N . GLY D 1 353 ? 42.976 -23.619 -56.515 1.00 9.12 353 GLY D N 1
ATOM 10889 C CA . GLY D 1 353 ? 42.702 -22.215 -56.309 1.00 8.19 353 GLY D CA 1
ATOM 10890 C C . GLY D 1 353 ? 42.165 -21.580 -57.575 1.00 8.00 353 GLY D C 1
ATOM 10891 O O . GLY D 1 353 ? 41.289 -22.135 -58.242 1.00 8.05 353 GLY D O 1
ATOM 10892 N N . THR D 1 354 ? 42.699 -20.420 -57.936 1.00 8.13 354 THR D N 1
ATOM 10893 C CA . THR D 1 354 ? 42.273 -19.747 -59.157 1.00 8.00 354 THR D CA 1
ATOM 10894 C C . THR D 1 354 ? 42.684 -20.473 -60.429 1.00 8.01 354 THR D C 1
ATOM 10895 O O . THR D 1 354 ? 42.169 -20.163 -61.492 1.00 8.12 354 THR D O 1
ATOM 10899 N N . GLY D 1 355 ? 43.633 -21.402 -60.342 1.00 8.10 355 GLY D N 1
ATOM 10900 C CA . GLY D 1 355 ? 44.095 -22.090 -61.533 1.00 8.36 355 GLY D CA 1
ATOM 10901 C C . GLY D 1 355 ? 44.915 -21.254 -62.501 1.00 8.68 355 GLY D C 1
ATOM 10902 O O . GLY D 1 355 ? 45.116 -21.659 -63.641 1.00 9.64 355 GLY D O 1
ATOM 10903 N N . VAL D 1 356 ? 45.416 -20.118 -62.039 1.00 7.95 356 VAL D N 1
ATOM 10904 C CA . VAL D 1 356 ? 46.328 -19.313 -62.827 1.00 8.72 356 VAL D CA 1
ATOM 10905 C C . VAL D 1 356 ? 47.575 -19.004 -62.027 1.00 9.10 356 VAL D C 1
ATOM 10906 O O . VAL D 1 356 ? 47.596 -19.111 -60.798 1.00 9.88 356 VAL D O 1
ATOM 10910 N N . THR D 1 357 ? 48.619 -18.599 -62.743 1.00 10.06 357 THR D N 1
ATOM 10911 C CA . THR D 1 357 ? 49.957 -18.490 -62.190 1.00 11.28 357 THR D CA 1
ATOM 10912 C C . THR D 1 357 ? 50.600 -17.192 -62.647 1.00 10.77 357 THR D C 1
ATOM 10913 O O . THR D 1 357 ? 50.661 -16.926 -63.841 1.00 10.94 357 THR D O 1
ATOM 10917 N N . LEU D 1 358 ? 51.098 -16.390 -61.717 1.00 11.56 358 LEU D N 1
ATOM 10918 C CA . LEU D 1 358 ? 51.831 -15.187 -62.110 1.00 12.14 358 LEU D CA 1
ATOM 10919 C C . LEU D 1 358 ? 53.007 -15.507 -63.028 1.00 12.59 358 LEU D C 1
ATOM 10920 O O . LEU D 1 358 ? 53.743 -16.472 -62.824 1.00 13.50 358 LEU D O 1
ATOM 10925 N N . ASP D 1 359 ? 53.170 -14.672 -64.038 1.00 12.82 359 ASP D N 1
ATOM 10926 C CA . ASP D 1 359 ? 54.374 -14.680 -64.860 1.00 13.03 359 ASP D CA 1
ATOM 10927 C C . ASP D 1 359 ? 55.323 -13.685 -64.201 1.00 13.59 359 ASP D C 1
ATOM 10928 O O . ASP D 1 359 ? 55.223 -12.485 -64.432 1.00 13.84 359 ASP D O 1
ATOM 10933 N N . ARG D 1 360 ? 56.183 -14.180 -63.322 1.00 15.03 360 ARG D N 1
ATOM 10934 C CA . ARG D 1 360 ? 56.934 -13.299 -62.430 1.00 17.01 360 ARG D CA 1
ATOM 10935 C C . ARG D 1 360 ? 57.973 -12.471 -63.181 1.00 17.10 360 ARG D C 1
ATOM 10936 O O . ARG D 1 360 ? 58.200 -11.319 -62.825 1.00 16.29 360 ARG D O 1
ATOM 10944 N N . GLU D 1 361 ? 58.571 -13.033 -64.225 1.00 17.69 361 GLU D N 1
ATOM 10945 C CA . GLU D 1 361 ? 59.550 -12.286 -65.016 1.00 18.74 361 GLU D CA 1
ATOM 10946 C C . GLU D 1 361 ? 58.888 -11.100 -65.693 1.00 17.16 361 GLU D C 1
ATOM 10947 O O . GLU D 1 361 ? 59.400 -9.976 -65.654 1.00 17.67 361 GLU D O 1
ATOM 10953 N N . PHE D 1 362 ? 57.753 -11.345 -66.336 1.00 15.52 362 PHE D N 1
ATOM 10954 C CA . PHE D 1 362 ? 57.048 -10.267 -66.987 1.00 14.60 362 PHE D CA 1
ATOM 10955 C C . PHE D 1 362 ? 56.527 -9.261 -65.956 1.00 14.20 362 PHE D C 1
ATOM 10956 O O . PHE D 1 362 ? 56.631 -8.053 -66.161 1.00 14.49 362 PHE D O 1
ATOM 10964 N N . LEU D 1 363 ? 55.948 -9.748 -64.859 1.00 13.15 363 LEU D N 1
ATOM 10965 C CA . LEU D 1 363 ? 55.443 -8.853 -63.828 1.00 13.30 363 LEU D CA 1
ATOM 10966 C C . LEU D 1 363 ? 56.551 -7.904 -63.371 1.00 13.21 363 LEU D C 1
ATOM 10967 O O . LEU D 1 363 ? 56.311 -6.721 -63.159 1.00 13.31 363 LEU D O 1
ATOM 10972 N N . ALA D 1 364 ? 57.762 -8.415 -63.212 1.00 13.87 364 ALA D N 1
ATOM 10973 C CA . ALA D 1 364 ? 58.844 -7.563 -62.741 1.00 14.39 364 ALA D CA 1
ATOM 10974 C C . ALA D 1 364 ? 59.083 -6.377 -63.676 1.00 14.76 364 ALA D C 1
ATOM 10975 O O . ALA D 1 364 ? 59.393 -5.287 -63.199 1.00 15.90 364 ALA D O 1
ATOM 10977 N N . THR D 1 365 ? 58.920 -6.573 -64.985 1.00 14.00 365 THR D N 1
ATOM 10978 C CA . THR D 1 365 ? 59.176 -5.500 -65.956 1.00 14.70 365 THR D CA 1
ATOM 10979 C C . THR D 1 365 ? 58.142 -4.394 -65.914 1.00 13.96 365 THR D C 1
ATOM 10980 O O . THR D 1 365 ? 58.380 -3.301 -66.434 1.00 15.35 365 THR D O 1
ATOM 10984 N N . VAL D 1 366 ? 56.977 -4.683 -65.337 1.00 12.97 366 VAL D N 1
ATOM 10985 C CA . VAL D 1 366 ? 55.907 -3.700 -65.258 1.00 12.93 366 VAL D CA 1
ATOM 10986 C C . VAL D 1 366 ? 55.541 -3.345 -63.813 1.00 12.36 366 VAL D C 1
ATOM 10987 O O . VAL D 1 366 ? 54.518 -2.708 -63.572 1.00 13.84 366 VAL D O 1
ATOM 10991 N N . THR D 1 367 ? 56.396 -3.723 -62.870 1.00 12.18 367 THR D N 1
ATOM 10992 C CA . THR D 1 367 ? 56.206 -3.387 -61.465 1.00 11.69 367 THR D CA 1
ATOM 10993 C C . THR D 1 367 ? 56.641 -1.937 -61.234 1.00 11.30 367 THR D C 1
ATOM 10994 O O . THR D 1 367 ? 57.682 -1.515 -61.748 1.00 11.57 367 THR D O 1
ATOM 10998 N N . GLU D 1 368 ? 55.824 -1.171 -60.513 1.00 12.00 368 GLU D N 1
ATOM 10999 C CA . GLU D 1 368 ? 56.209 0.181 -60.103 1.00 12.54 368 GLU D CA 1
ATOM 11000 C C . GLU D 1 368 ? 56.366 0.337 -58.591 1.00 13.23 368 GLU D C 1
ATOM 11001 O O . GLU D 1 368 ? 56.947 1.310 -58.125 1.00 14.52 368 GLU D O 1
ATOM 11007 N N . ALA D 1 369 ? 55.872 -0.622 -57.823 1.00 13.54 369 ALA D N 1
ATOM 11008 C CA . ALA D 1 369 ? 56.061 -0.605 -56.383 1.00 14.10 369 ALA D CA 1
ATOM 11009 C C . ALA D 1 369 ? 55.986 -2.026 -55.880 1.00 12.86 369 ALA D C 1
ATOM 11010 O O . ALA D 1 369 ? 55.247 -2.838 -56.415 1.00 12.40 369 ALA D O 1
ATOM 11012 N N . GLN D 1 370 ? 56.789 -2.335 -54.878 1.00 13.25 370 GLN D N 1
ATOM 11013 C CA . GLN D 1 370 ? 56.691 -3.620 -54.223 1.00 15.29 370 GLN D CA 1
ATOM 11014 C C . GLN D 1 370 ? 57.220 -3.577 -52.802 1.00 14.53 370 GLN D C 1
ATOM 11015 O O . GLN D 1 370 ? 58.181 -2.864 -52.502 1.00 16.65 370 GLN D O 1
ATOM 11021 N N . GLU D 1 371 ? 56.569 -4.324 -51.922 1.00 14.31 371 GLU D N 1
ATOM 11022 C CA . GLU D 1 371 ? 56.912 -4.355 -50.508 1.00 14.97 371 GLU D CA 1
ATOM 11023 C C . GLU D 1 371 ? 56.580 -5.724 -49.945 1.00 14.30 371 GLU D C 1
ATOM 11024 O O . GLU D 1 371 ? 55.668 -6.408 -50.431 1.00 14.19 371 GLU D O 1
ATOM 11030 N N . GLU D 1 372 ? 57.322 -6.136 -48.926 1.00 15.88 372 GLU D N 1
ATOM 11031 C CA . GLU D 1 372 ? 57.032 -7.369 -48.208 1.00 17.27 372 GLU D CA 1
ATOM 11032 C C . GLU D 1 372 ? 56.804 -7.073 -46.745 1.00 16.09 372 GLU D C 1
ATOM 11033 O O . GLU D 1 372 ? 57.461 -6.206 -46.172 1.00 17.37 372 GLU D O 1
ATOM 11039 N N . HIS D 1 373 ? 55.876 -7.807 -46.145 1.00 15.18 373 HIS D N 1
ATOM 11040 C CA . HIS D 1 373 ? 55.547 -7.679 -44.741 1.00 16.17 373 HIS D CA 1
ATOM 11041 C C . HIS D 1 373 ? 55.559 -9.041 -44.091 1.00 17.04 373 HIS D C 1
ATOM 11042 O O . HIS D 1 373 ? 55.101 -10.020 -44.679 1.00 15.85 373 HIS D O 1
ATOM 11049 N N . ARG D 1 374 ? 56.090 -9.094 -42.876 1.00 19.16 374 ARG D N 1
ATOM 11050 C CA . ARG D 1 374 ? 56.105 -10.299 -42.062 1.00 22.14 374 ARG D CA 1
ATOM 11051 C C . ARG D 1 374 ? 55.599 -9.926 -40.669 1.00 22.75 374 ARG D C 1
ATOM 11052 O O . ARG D 1 374 ? 55.394 -8.751 -40.380 1.00 23.90 374 ARG D O 1
ATOM 11060 N N . ALA D 1 375 ? 55.371 -10.918 -39.820 1.00 23.52 375 ALA D N 1
ATOM 11061 C CA . ALA D 1 375 ? 54.954 -10.648 -38.446 1.00 24.31 375 ALA D CA 1
ATOM 11062 C C . ALA D 1 375 ? 56.102 -10.020 -37.659 1.00 25.03 375 ALA D C 1
ATOM 11063 O O . ALA D 1 375 ? 57.272 -10.202 -38.008 1.00 25.29 375 ALA D O 1
#

Solvent-accessible surface area: 52941 Å² total; per-residue (Å²): 257,119,0,94,0,93,4,0,25,1,0,21,0,103,0,35,47,144,132,76,38,57,0,1,0,0,0,0,49,2,91,83,47,60,0,8,0,5,2,14,7,72,55,94,0,114,36,42,26,15,7,23,34,8,1,13,46,3,0,92,31,11,0,0,82,43,0,11,24,96,75,16,45,48,0,57,32,0,24,114,46,1,48,99,52,38,20,13,84,7,0,50,0,1,0,6,6,0,0,9,2,0,40,0,50,47,76,52,40,51,0,2,79,54,3,53,9,169,86,149,77,5,78,0,2,2,57,7,42,63,50,100,71,65,97,17,4,8,25,24,0,80,21,15,48,70,46,15,34,78,2,3,21,4,86,1,100,67,61,40,1,8,36,2,0,79,12,0,28,126,37,20,93,139,38,87,0,0,0,33,0,70,30,42,11,81,52,99,37,12,49,92,0,100,94,0,27,130,24,108,8,41,1,0,6,3,0,8,50,46,80,2,26,42,24,0,5,52,0,33,172,96,6,184,8,59,2,0,0,7,14,8,0,10,8,15,56,31,0,83,22,0,19,68,53,33,0,11,32,8,0,2,0,21,7,5,4,0,14,0,0,7,31,0,72,109,0,10,74,36,0,67,93,92,64,7,30,0,0,2,1,21,31,66,7,0,0,3,6,4,0,0,3,0,1,0,7,5,6,66,1,18,135,24,0,4,22,1,3,11,5,12,95,60,2,57,50,17,0,3,87,50,34,4,5,22,40,64,4,46,0,44,34,15,161,19,55,0,2,6,6,65,8,13,98,107,22,2,63,89,21,34,113,56,116,52,104,46,155,102,259,103,0,95,0,86,4,0,26,1,2,17,0,111,0,46,55,136,144,71,45,51,0,1,0,0,0,0,50,1,93,83,47,56,0,8,0,5,2,13,8,50,54,90,0,102,31,40,24,17,6,23,35,8,2,12,46,3,0,92,31,10,1,0,81,42,0,11,24,97,70,15,46,52,0,56,34,0,29,116,46,1,48,85,46,39,20,13,83,7,0,44,0,1,0,5,6,0,0,9,2,0,41,0,49,46,78,52,39,52,0,2,78,54,3,53,8,166,86,148,78,6,77,0,2,1,57,7,45,72,50,98,70,60,112,16,4,24,34,33,0,81,40,9,48,69,43,12,33,78,2,2,21,4,73,1,89,67,58,37,1,8,39,2,0,78,13,0,27,126,36,20,92,140,38,87,0,0,0,25,0,81,30,42,12,81,52,99,38,11,50,90,0,102,95,0,27,129,24,108,8,41,1,0,7,3,0,7,50,46,83,2,25,40,24,0,5,49,0,33,165,96,7,183,8,60,1,0,0,7,15,8,0,10,9,14,57,30,0,78,21,0,19,68,55,33,0,10,32,8,0,2,0,22,7,4,4,0,12,0,0,6,32,0,71,108,0,6,64,36,0,70,93,93,72,6,31,0,0,2,1,22,31,71,7,0,0,3,6,4,0,0,3,0,1,0,7,6,6,56,4,18,140,26,0,5,23,1,2,11,6,7,93,57,0,95,46,14,0,3,88,51,35,4,4,22,40,64,4,46,1,41,27,8,162,31,54,0,2,6,5,64,7,17,98,150,26,3,70,105,21,36,100,55,118,52,105,44,160,104,224,89,1,88,0,96,14,0,21,2,7,8,0,98,0,35,74,160,144,83,41,22,0,0,0,0,0,0,51,2,92,85,49,56,0,9,0,5,1,16,4,48,48,95,0,102,32,37,23,16,6,22,34,8,2,14,46,3,0,91,32,14,0,0,81,40,0,13,26,97,77,13,43,52,0,60,33,0,37,120,41,4,38,109,52,36,21,13,79,6,0,44,0,2,0,6,5,0,0,12,2,0,41,0,52,48,77,52,38,52,0,2,80,60,7,54,9,165,86,152,91,7,72,0,0,2,54,12,32,56,54,98,72,67,115,33,4,12,64,26,0,104,148,24,43,130,118,19,28,75,2,2,11,3,81,1,96,68,58,43,1,8,42,2,0,78,10,0,28,128,40,20,94,139,37,86,0,0,0,38,0,83,30,40,8,86,48,97,43,11,50,85,0,94,87,0,28,129,23,110,8,38,1,0,4,3,0,4,49,46,82,1,27,36,26,0,14,75,0,33,204,98,6,190,8,60,2,0,0,7,16,8,0,10,7,14,55,31,0,80,22,0,20,72,60,35,0,11,34,7,0,1,0,20,7,5,4,0,12,0,0,4,29,0,70,92,0,9,69,35,0,70,93,91,65,5,28,0,0,2,2,23,28,104,8,0,0,3,5,5,0,0,4,0,1,0,7,4,7,63,1,19,137,27,0,4,16,3,0,8,8,50,100,32,5,128,126,18,0,9,118,52,110,4,64,16,116,80,1,42,0,73,29,16,171,30,55,0,2,6,5,66,9,19,99,138,28,4,70,104,20,30,94,46,140,48,111,47,179,105,257,116,1,89,0,96,14,0,23,1,4,8,0,107,0,54,72,145,138,79,48,28,0,0,0,0,0,0,49,2,92,84,49,57,0,9,0,9,5,19,8,60,49,99,0,82,33,37,24,15,8,22,34,7,1,13,46,3,0,90,32,14,0,0,80,38,0,13,26,97,76,14,45,48,0,58,32,0,36,120,39,4,40,106,60,38,20,13,80,6,0,44,0,2,0,6,5,0,0,10,2,0,41,0,51,48,79,52,38,52,0,2,78,53,2,53,9,165,87,150,93,8,80,0,0,2,45,10,43,68,55,98,73,66,112,33,4,12,56,46,0,94,166,26,42,133,118,19,29,81,2,2,11,3,54,0,100,68,66,35,15,18,72,2,0,81,9,0,30,126,40,24,93,137,37,100,0,0,0,20,0,79,31,38,7,85,47,91,24,12,50,141,0,99,103,0,28,130,22,110,9,28,1,0,3,3,0,4,49,47,82,2,28,36,27,0,14,66,0,33,200,96,6,175,7,60,2,0,0,7,17,8,0,10,8,14,55,30,0,79,22,0,20,71,60,36,0,11,33,8,0,0,0,19,6,4,5,0,12,0,0,6,30,0,69,110,0,6,66,35,0,71,94,90,71,5,29,0,0,2,2,25,30,93,8,0,0,3,5,5,0,0,5,0,1,0,6,5,7,58,4,19,147,20,3,5,18,3,0,8,7,50,99,30,5,138,131,18,0,9,118,51,110,4,64,15,116,79,2,41,0,72,28,15,170,30,55,0,2,6,5,66,10,22,101,152,27,5,69,104,19,39,95,47,126,48,108,45,177,103

GO terms:
  GO:0043748 O-succinylbenzoate synthase activity (F, EXP)

Nearest PDB structures (foldseek):
  1xs2-assembly2_D  TM=1.002E+00  e=4.724E-81  Deinococcus radiodurans
  2fkp-assembly1_A  TM=1.000E+00  e=2.877E-81  Deinococcus radiodurans
  2ggi-assembly1_A  TM=1.001E+00  e=4.396E-80  Deinococcus radiodurans
  2ggg-assembly1_A  TM=1.001E+00  e=1.945E-79  Deinococcus radiodurans
  2ggj-assembly1_A  TM=1.001E+00  e=6.652E-78  Deinococcus radiodurans

CATH classification: 3.30.390.10 (+1 more: 3.20.20.120)

InterPro domains:
  IPR010197 o-Succinylbenzoate synthase/NAAAR [TIGR01928] (19-338)
  IPR010197 o-Succinylbenzoate synthase/NAAAR [cd03317] (13-365)
  IPR013341 Mandelate racemase, N-terminal domain [PF02746] (21-131)
  IPR013342 Mandelate racemase, C-terminal domain [PF13378] (153-361)
  IPR013342 Mandelate racemase, C-terminal domain [SM00922] (149-241)
  IPR029017 Enolase-like, N-terminal [G3DSA:3.30.390.10] (34-363)
  IPR029017 Enolase-like, N-terminal [SSF54826] (6-132)
  IPR036849 Enolase-like, C-terminal domain superfamily [G3DSA:3.20.20.120] (124-353)
  IPR036849 Enolase-like, C-terminal domain superfamily [SSF51604] (120-366)

Sequence (1440 aa):
RMFKIEAAEIVVARLPLKTHKVVPLLILHGEGVQGVAEGTMEARPMYREETIAGALDLLRGTFLPAILGQTFANPEAVSDALGSYRGNRMARAMVEMAAWDLWARTLGVPLGTLLGGHKEQVEVGVSLGIQADEQATVDLVRRHVEQGYRRIKLKIKPGWDVQPVRATREAFPDIRLTVDANSAYTLADAGRLRQLDEYDLTYIEQPLAWDDLVDHAELARRIRTPLCLDESVASASDARKALALGAGGVINLKVARVGGHAESRRVHDVAQSFGAPVWCGGMLESGIGRAHNIHLSTLSNFRLPGDTSSASRYWERDLIQEPLEAVDGLMPVPQGPGTGVTLDREFLATVTEAQEEHRARMFKIEAAEIVVARLPLKTHKVVPLLILHGEGVQGVAEGTMEARPMYREETIAGALDLLRGTFLPAILGQTFANPEAVSDALGSYRGNRMARAMVEMAAWDLWARTLGVPLGTLLGGHKEQVEVGVSLGIQADEQATVDLVRRHVEQGYRRIKLKIKPGWDVQPVRATREAFPDIRLTVDANSAYTLADAGRLRQLDEYDLTYIEQPLAWDDLVDHAELARRIRTPLCLDESVASASDARKALALGAGGVINLKVARVGGHAESRRVHDVAQSFGAPVWCGGMLESGIGRAHNIHLSTLSNFRLPGDTSSASRYWERDLIQEPLEAVDGLMPVPQGPGTGVTLDREFLATVTEAQEEHRARMFKIEAAEIVVARLPLKTHKVVPLLILHGEGVQGVAEGTMEARPMYREETIAGALDLLRGTFLPAILGQTFANPEAVSDALGSYRGNRMARAMVEMAAWDLWARTLGVPLGTLLGGHKEQVEVGVSLGIQADEQATVDLVRRHVEQGYRRIKLKIKPGWDVQPVRATREAFPDIRLTVDANSAYTLADAGRLRQLDEYDLTYIEQPLAWDDLVDHAELARRIRTPLCLDESVASASDARKALALGAGGVINLKVARVGGHAESRRVHDVAQSFGAPVWCGGMLESGIGRAHNIHLSTLSNFRLPGDTSSASRYWERDLIQEPLEAVDGLMPVPQGPGTGVTLDREFLATVTEAQEEHRARMFKIEAAEIVVARLPLKTHKVVPLLILHGEGVQGVAEGTMEARPMYREETIAGALDLLRGTFLPAILGQTFANPEAVSDALGSYRGNRMARAMVEMAAWDLWARTLGVPLGTLLGGHKEQVEVGVSLGIQADEQATVDLVRRHVEQGYRRIKLKIKPGWDVQPVRATREAFPDIRLTVDANSAYTLADAGRLRQLDEYDLTYIEQPLAWDDLVDHAELARRIRTPLCLDESVASASDARKALALGAGGVINLKVARVGGHAESRRVHDVAQSFGAPVWCGGMLESGIGRAHNIHLSTLSNFRLPGDTSSASRYWERDLIQEPLEAVDGLMPVPQGPGTGVTLDREFLATVTEAQEEHRA

B-factor: mean 14.88, std 12.86, range [5.4, 464.34]

Secondary structure (DSSP, 8-state):
--EE--EEEEEEEEEEB--EEEEEEEEEEETTEEEEEE---BSSSSSSS-BHHHHHHHIIIIIHHHHTT-EESSHHHHHHTTTTS-S-HHHHHHHHHHHHHHHHHHHT-BHHHHHT---SEEEB-EEE---SSHHHHHHHHHHHHHTT-S-EEEE-BTTBSHHHHHHHHHH-TTS-EEEE-TT---GGGHHHHHTTGGG--S-EE--S-TT-SHHHHHHHHH-SSPEEESTT--SHHHHHHHHHHTS-SEEEE-TTTTTSHHHHHHHHHHHHHTT--EEE------HHHHHHHHHHTTSTTB-S-BS---GGGTBSS-SBSS----BTTEEEPPPSSBTS--B-HHHHHHTEEEEEEEE-/--EE--EEEEEEEEEEB--EEEEEEEEEEETTEEEEEE---BSS-SSSS-BHHHHHHHIIIIIHHHHTT-EESSHHHHHHTTTTS-S-HHHHHHHHHHHHHHHHHHHT-BHHHHHT---SEEEB-EEE---SSHHHHHHHHHHHHHHT-S-EEEE-BTTBSHHHHHHHHHH-TTS-EEEE-TT---GGGHHHHHTTGGG--S-EE--S-TT-SHHHHHHHHH-SSPEEESTT--SHHHHHHHHHHTS-SEEEE-TTTTTSHHHHHHHHHHHHHTT--EEE------HHHHHHHHHHTTSTTB-S-BS---GGGTBSS-SBSS----BTTEEEPPPSSBTS--B-HHHHHHTEEEEEEEE-/--EE--EEEEEEEEEEB--EEEEEEEEEEETTEEEEEE---BSSSSSSS-BHHHHHHHIIIIIHHHHTT-EESSHHHHHHHT-S--S-HHHHHHHHHHHHHHHHHHHT-BHHHHHT---SEEEB-EEE---SSHHHHHHHHHHHHTTT-S-EEEE-BTTBSHHHHHHHHHH-TTS-EEEE-TT---GGGHHHHHTTGGG--S-EE--S-TT-SHHHHHHHHH-SSPEEESTT--SHHHHHHHHHHTS-SEEEE-TTTTTSHHHHHHHHHHHHHTT--EEE------HHHHHHHHHHTTSTTB-S-BS---GGGTBSS-SBSS----BTTEEEPPPSSBTS--B-HHHHHHTEEEEEEEE-/--EE--EEEEEEEEEEB--EEEEEEEEEEETTEEEEEE---BSSSSSSS-BHHHHHHHIIIIIHHHHTT-EESSHHHHHHHT-S--S-HHHHHHHHHHHHHHHHHHHT-BHHHHHT---SEEEB-EEE---SSHHHHHHHHHHHHTTT-S-EEEE-BTTBSHHHHHHHHHH-TTS-EEEE-TT---GGGHHHHHTTGGG--S-EE--S-TT-SHHHHHHHHH-SSPEEESTT--SHHHHHHHHHHTS-SEEEE-TTTTTSHHHHHHHHHHHHHTT--EEE------HHHHHHHHHHTTSTTB-S-BS---GGGTBSS-SBSS----BTTEEEPPPSSBTS--B-HHHHHHTEEEEEEEE-

Foldseek 3Di:
DKKAFFKKKWFWFQFPWCPTAIWIKMWTDIPHDIFMAIFLADCCADLHDDHPVRLVCCCVVPLVVQRFRDMGDALVRSLVSVPVDDDPQRSLANSSQSRLLRVLVSVWHESLVVLPFDDQKAFAADEDEDDDFQVVLQVVVVVVVVQQHQEYEYEAAVVGDLGNLVSNCVVPVDGAYEYELPQRDDLVCLVVVQSSQVSAHQEYENNHDLQDQQVLLVSVVSHPHFYEHENNDQFLVSLLCNLVSNSGQEYAQEQSSNRHLVRSSSNQVSSVVSVGAYAYEDSLDFPNSLLSSGSSCSDDRNPGHYNSAWNVNIHPDGQWPDGFHAGSRITGRQDITYSNIHGPVVVRVVRTPDMDMDGD/DKKAFFKKKWFWFFAPWCPTAIWIKMWTDIPHDIFMAIFLADCCADLHHDHPVRLVCCVVVPLVVQRFGDIGDALVRSLVSVPVDDDPQRSLANSSQSRLLRVLVSVWHESLVVLPFDDQKAFAADEDEDDDFQVVLQVVVVVVVVQQHQEYEYEAAVVGDLGNLVSNCVVPVDGAYEYELPQHDDLVCLVVVQSSQVSAHQEYENNHDLQDQQVLLVSVVSHPHFYEHENNDQFLVSLLCNLVSNSGQEYAQEQSSNRHLVRSSSNQVSSVVSVGAYAYEDSLDFPNSLLSSGSSCSDDRNPGHYNSAWNVNIHVDGQWPDGFHAGSRITGRQDITYSNIHGPVVVRVVRTPDMDMDGD/DKKAFFKKKWFWFFAVWCVTAIWIKIWTDIPHDIFMATFLAGCCADLHDDHPVRLVCCCVVQLVVQRFGDIGDALVRSLVSSDDDDDPQSSLANSSQSRLLRVLVSVFHESLVVLPFDDQKAFAAAEDEDDDFQVRLQVVVVVRVVQQRQEYEYEAAVPRDLGNLVSNCVSPVPGAYEYELPQRDFLVCLVVVQSSQVSPHQEYENNHDLQDQQRLLVSCVRHPHFYEHENNDQFLVSLLVNLVSNSGQEYAQEQSSNRHLVRSSSNQVSSVVSVGAYAYEDSLHFPNSLLSSGSSCSDDRNPGHYNNAWPVVIHPDGQWDDGFHDGSRMTGRQDITYSNIHGPVVVSVVRTDDMDMDGD/DKKAFFKKKWFWFFAVWCVTAIWIKIWTDIPHDIFMATFLADCCADLHDDHPVRLVCCCVVQLVVQRFGDIGDALVRSLVSSDDDDDPQSSLANSSQSRLLRVLVSVFHESLVVLPFDDQKAFAAAEDEDDDFQVRLLVVVVVRVVQQRQEYEYEAAVVGDLRNLVSNCVSPVDGAYEYELPQRDFLVCLVVVQSSQVSPHQEYENNHDLQDQQRLLVSCVRHPHFYEHENNDQFLVSLLVNLVSNSGQEYAQEQSSNRHQVRSSSNQVSSVVSVGAYAYEDSLHFPNSLLSSGSSCSDDRNPGHYNRAWPVVIHPDGQWDDGFHDGSRMTGRQDITYSNIHGPVVVSVVRTDDMDMDGD

Radius of gyration: 44.43 Å; Cα contacts (8 Å, |Δi|>4): 3507; chains: 4; bounding box: 80×80×142 Å

Organism: Deinococcus radiodurans (strain ATCC 13939 / DSM 20539 / JCM 16871 / CCUG 27074 / LMG 4051 / NBRC 15346 / NCIMB 9279 / VKM B-1422 / R1) (NCBI:txid243230)